Protein 4FRX (pdb70)

Foldseek 3Di:
DAQAVPKFKKKKWKWKWKWKDPCDTDIWTKIKIWMKIWTDFHDDQKTKYKIKIKIKIATCQQAAPADVVRHGDRMDMEMWMWIWIDGDFKIKIFTKDADDDQQFGWDDLGRATKIWGWMKMWGCPPPQKIKMKIKTFWMAFNHGHDTDFWAKAQQADDDPLHDGARIKIKIWIWGDPDPFKIKIWMWIDRAQAKIKIKIWMWGWDDDPQKIKIKIKMKMWMFGHRLLPDPVSVVSRNWAAFADDPQDGIGTDGKIKIKMKMWMDHLQKIKMKMKMFIETGGFDIHTDNDSSRDGARSDPQGDNPDRQRYHGKMKIKMKMKGQCVSVPQHQWMKIKMKMKIWQRQGPVGIWIKIKIKMKIKGAQCDDPRHRWMWIWMWMFIDICGMIMIMIMTMHMDIPD/DAFAVPKWKKKKKKWKKKWKDDDCDIDIWTKIKIWIKIWTDFHDDQKTKYKIKIKIKIATCLQAADADVVGHGDRMDIEMWMWIWIDGDFKIKIFTKDADPDQQFGWDDQGRATKIWGWIKMWGCPPPQKTKMKIKTFWMAFNHGHDTDFWAKAQQADDDPLHDGARIKIKIWIWGDPDPFKIKIWMWIDGAQAKIKIKIWMWGWADDDQKIKIKIKMKMWIFGHRLLPDPVSVVSRNWAAFADDPFDGIGTDGKIKIKMKMWMDHLQKIKMKMKMFIETGGFDIHIDNDSSRDGARSDPQGDNPDSQRYHGKIKIKMKIKGQCVSVPQHQWMKIKMKMKIWQRQGPVGIWIKIKIKIKIKGAQCDDPRHAWMWMWMWMFIDICTMTMIMIMTMHMDIDD

Sequence (799 aa):
AGFIEDSKASLTLRNFYINTDNRSKQEEWGQGFILNYQSGFTQGTVGFGVDALGLLGVRLGTVFPLESNGEPVHDFASLGLTAKAKVSNTEFRYGTLQPKLPVVTYNDGRLLPVTFEGGQVTSTDLKDFTLVAGQLEHSKGRNSTDNRSLSIAGANGSSASSRDSNKFYYAGGDYKVNKDLTLQYYYGNLDDFYKQHFLGLIHNWQIGPGVLKTDLRAFDSSSDGKNGSRSGRADGYVSSGYYGSGVTKGEVDNRRAFFSGLFTYTVSGHSIGAGYQILNGDSDFPFLNRGDGEGSTAYLITDVQIGKFQRAGERTWQVRYGYDFATVGVPGLTFNTIYLSGDKIKTARGDQSEWERDISLAYVIPDGTFKGLGFTWKNASFRSGDQDENRLIVSYTLPLLAGFIEDSKASLTLRNFYINTDNRNSKQEEWGQGFILNYQSGFTQGTVGFGVDALGLLGVRLGTVFPLESNGEPVHDFASLGLTAKAKVSNTEFRYGTLQPKLPVVTYNDGRLLPVTFEGGQVTSTDLKDFTLVAGQLEHSSKGRNSTDNRSLSIAGANGSSASSRDSNKFYYAGGDYKVNKDLTLQYYYGNLDDFYKQHFLGLIHNWQIGPGVLKTDLRAFDSSSDGKNGSRSGRADGYVSSGYYGSGVTKGEVDNRRAFFSGLFTYTVSGHSIGAGYQILNGDSDFPFLNRGDGEGSTAYLITDVQIGKFQRAGERTWQVRYGYDFATVGVPGLTFNTIYLSGDKIKTARGDQSEWERDISLAYVIPDGTFKGLGFTWKNASFRSGDQDENRLIVSYTLPLL

Structure (mmCIF, N/CA/C/O backbone):
data_4FRX
#
_entry.id   4FRX
#
_cell.length_a   138.386
_cell.length_b   90.121
_cell.length_c   103.598
_cell.angle_alpha   90.00
_cell.angle_beta   92.51
_cell.angle_gamma   90.00
#
_symmetry.space_group_name_H-M   'C 1 2 1'
#
loop_
_entity.id
_entity.type
_entity.pdbx_description
1 polymer 'Anaerobically-induced outer membrane porin OprE'
2 non-polymer (HYDROXYETHYLOXY)TRI(ETHYLOXY)OCTANE
3 water water
#
loop_
_atom_site.group_PDB
_atom_site.id
_atom_site.type_symbol
_atom_site.label_atom_id
_atom_site.label_alt_id
_atom_site.label_comp_id
_atom_site.label_asym_id
_atom_site.label_entity_id
_atom_site.label_seq_id
_atom_site.pdbx_PDB_ins_code
_atom_site.Cartn_x
_atom_site.Cartn_y
_atom_site.Cartn_z
_atom_site.occupancy
_atom_site.B_iso_or_equiv
_atom_site.auth_seq_id
_atom_site.auth_comp_id
_atom_site.auth_asym_id
_atom_site.auth_atom_id
_atom_site.pdbx_PDB_model_num
ATOM 1 N N . ALA A 1 7 ? 50.341 3.002 66.815 1.00 40.83 1 ALA A N 1
ATOM 2 C CA . ALA A 1 7 ? 48.952 2.547 66.800 1.00 42.94 1 ALA A CA 1
ATOM 3 C C . ALA A 1 7 ? 48.081 3.388 67.731 1.00 38.50 1 ALA A C 1
ATOM 4 O O . ALA A 1 7 ? 48.535 3.840 68.782 1.00 41.62 1 ALA A O 1
ATOM 6 N N . GLY A 1 8 ? 46.826 3.592 67.347 1.00 25.64 2 GLY A N 1
ATOM 7 C CA . GLY A 1 8 ? 45.928 4.395 68.151 1.00 18.89 2 GLY A CA 1
ATOM 8 C C . GLY A 1 8 ? 44.671 4.802 67.421 1.00 18.80 2 GLY A C 1
ATOM 9 O O . GLY A 1 8 ? 44.557 4.618 66.204 1.00 20.09 2 GLY A O 1
ATOM 10 N N . PHE A 1 9 ? 43.734 5.371 68.176 1.00 14.06 3 PHE A N 1
ATOM 11 C CA . PHE A 1 9 ? 42.438 5.783 67.659 1.00 17.31 3 PHE A CA 1
ATOM 12 C C . PHE A 1 9 ? 42.627 6.743 66.480 1.00 15.09 3 PHE A C 1
ATOM 13 O O . PHE A 1 9 ? 42.035 6.562 65.416 1.00 17.81 3 PHE A O 1
ATOM 21 N N . ILE A 1 10 ? 43.478 7.747 66.674 1.00 18.76 4 ILE A N 1
ATOM 22 C CA . ILE A 1 10 ? 43.719 8.773 65.656 1.00 17.98 4 ILE A CA 1
ATOM 23 C C . ILE A 1 10 ? 44.634 8.293 64.539 1.00 21.13 4 ILE A C 1
ATOM 24 O O . ILE A 1 10 ? 44.294 8.404 63.361 1.00 19.13 4 ILE A O 1
ATOM 29 N N . GLU A 1 11 ? 45.801 7.770 64.913 1.00 15.39 5 GLU A N 1
ATOM 30 C CA . GLU A 1 11 ? 46.831 7.415 63.937 1.00 20.46 5 GLU A CA 1
ATOM 31 C C . GLU A 1 11 ? 46.372 6.360 62.940 1.00 29.48 5 GLU A C 1
ATOM 32 O O . GLU A 1 11 ? 46.828 6.356 61.793 1.00 26.99 5 GLU A O 1
ATOM 35 N N . ASP A 1 12 ? 45.482 5.463 63.372 1.00 21.43 6 ASP A N 1
ATOM 36 C CA . ASP A 1 12 ? 45.013 4.384 62.510 1.00 16.29 6 ASP A CA 1
ATOM 37 C C . ASP A 1 12 ? 43.638 4.683 61.887 1.00 19.92 6 ASP A C 1
ATOM 38 O O . ASP A 1 12 ? 43.079 3.842 61.186 1.00 23.26 6 ASP A O 1
ATOM 43 N N . SER A 1 13 ? 43.096 5.870 62.155 1.00 15.85 7 SER A N 1
ATOM 44 C CA . SER A 1 13 ? 41.842 6.307 61.539 1.00 19.83 7 SER A CA 1
ATOM 45 C C . SER A 1 13 ? 41.937 6.380 60.021 1.00 15.56 7 SER A C 1
ATOM 46 O O . SER A 1 13 ? 42.927 6.861 59.469 1.00 17.38 7 SER A O 1
ATOM 49 N N . LYS A 1 14 ? 40.891 5.909 59.354 1.00 18.28 8 LYS A N 1
ATOM 50 C CA . LYS A 1 14 ? 40.797 5.994 57.910 1.00 15.42 8 LYS A CA 1
ATOM 51 C C . LYS A 1 14 ? 39.391 6.453 57.510 1.00 18.75 8 LYS A C 1
ATOM 52 O O . LYS A 1 14 ? 38.445 6.287 58.261 1.00 17.99 8 LYS A O 1
ATOM 55 N N . ALA A 1 15 ? 39.258 7.054 56.332 1.00 20.31 9 ALA A N 1
ATOM 56 C CA . ALA A 1 15 ? 37.927 7.381 55.821 1.00 22.81 9 ALA A CA 1
ATOM 57 C C . ALA A 1 15 ? 37.654 6.614 54.530 1.00 38.40 9 ALA A C 1
ATOM 58 O O . ALA A 1 15 ? 38.057 5.454 54.432 1.00 58.80 9 ALA A O 1
ATOM 60 N N . SER A 1 16 ? 36.937 7.247 53.595 1.00 22.50 10 SER A N 1
ATOM 61 C CA . SER A 1 16 ? 36.763 6.835 52.186 1.00 21.00 10 SER A CA 1
ATOM 62 C C . SER A 1 16 ? 35.491 7.388 51.599 1.00 14.65 10 SER A C 1
ATOM 63 O O . SER A 1 16 ? 34.459 7.353 52.251 1.00 15.63 10 SER A O 1
ATOM 66 N N . LEU A 1 17 ? 35.575 7.872 50.359 1.00 16.88 11 LEU A N 1
ATOM 67 C CA . LEU A 1 17 ? 34.392 8.287 49.619 1.00 11.78 11 LEU A CA 1
ATOM 68 C C . LEU A 1 17 ? 34.292 7.523 48.297 1.00 11.82 11 LEU A C 1
ATOM 69 O O . LEU A 1 17 ? 35.201 7.561 47.458 1.00 9.16 11 LEU A O 1
ATOM 74 N N . THR A 1 18 ? 33.177 6.826 48.108 1.00 12.26 12 THR A N 1
ATOM 75 C CA . THR A 1 18 ? 32.888 6.216 46.823 1.00 12.66 12 THR A CA 1
ATOM 76 C C . THR A 1 18 ? 31.763 6.990 46.135 1.00 14.99 12 THR A C 1
ATOM 77 O O . THR A 1 18 ? 30.780 7.374 46.760 1.00 10.70 12 THR A O 1
ATOM 81 N N . LEU A 1 19 ? 31.953 7.269 44.852 1.00 11.44 13 LEU A N 1
ATOM 82 C CA . LEU A 1 19 ? 30.990 8.016 44.074 1.00 12.64 13 LEU A CA 1
ATOM 83 C C . LEU A 1 19 ? 30.450 6.996 43.113 1.00 12.86 13 LEU A C 1
ATOM 84 O O . LEU A 1 19 ? 31.227 6.316 42.442 1.00 17.28 13 LEU A O 1
ATOM 89 N N . ARG A 1 20 ? 29.133 6.852 43.080 1.00 10.19 14 ARG A N 1
ATOM 90 C CA . ARG A 1 20 ? 28.511 5.855 42.214 1.00 13.37 14 ARG A CA 1
ATOM 91 C C . ARG A 1 20 ? 27.418 6.473 41.363 1.00 17.35 14 ARG A C 1
ATOM 92 O O . ARG A 1 20 ? 26.390 6.912 41.872 1.00 15.14 14 ARG A O 1
ATOM 100 N N . ASN A 1 21 ? 27.624 6.490 40.057 1.00 14.36 15 ASN A N 1
ATOM 101 C CA . ASN A 1 21 ? 26.563 6.943 39.187 1.00 9.85 15 ASN A CA 1
ATOM 102 C C . ASN A 1 21 ? 25.872 5.707 38.627 1.00 16.84 15 ASN A C 1
ATOM 103 O O . ASN A 1 21 ? 26.501 4.909 37.935 1.00 15.44 15 ASN A O 1
ATOM 108 N N . PHE A 1 22 ? 24.589 5.547 38.952 1.00 8.82 16 PHE A N 1
ATOM 109 C CA . PHE A 1 22 ? 23.860 4.304 38.692 1.00 8.33 16 PHE A CA 1
ATOM 110 C C . PHE A 1 22 ? 22.614 4.504 37.845 1.00 11.95 16 PHE A C 1
ATOM 111 O O . PHE A 1 22 ? 21.677 5.202 38.234 1.00 11.57 16 PHE A O 1
ATOM 119 N N . TYR A 1 23 ? 22.611 3.866 36.683 1.00 11.23 17 TYR A N 1
ATOM 120 C CA . TYR A 1 23 ? 21.485 3.935 35.785 1.00 13.61 17 TYR A CA 1
ATOM 121 C C . TYR A 1 23 ? 20.894 2.532 35.615 1.00 8.19 17 TYR A C 1
ATOM 122 O O . TYR A 1 23 ? 21.629 1.573 35.416 1.00 11.87 17 TYR A O 1
ATOM 131 N N . ILE A 1 24 ? 19.577 2.408 35.704 1.00 9.81 18 ILE A N 1
ATOM 132 C CA . ILE A 1 24 ? 18.945 1.129 35.414 1.00 10.80 18 ILE A CA 1
ATOM 133 C C . ILE A 1 24 ? 17.699 1.271 34.539 1.00 16.12 18 ILE A C 1
ATOM 134 O O . ILE A 1 24 ? 16.879 2.180 34.736 1.00 14.97 18 ILE A O 1
ATOM 139 N N . ASN A 1 25 ? 17.579 0.396 33.542 1.00 10.21 19 ASN A N 1
ATOM 140 C CA . ASN A 1 25 ? 16.335 0.320 32.790 1.00 14.36 19 ASN A CA 1
ATOM 141 C C . ASN A 1 25 ? 15.837 -1.112 32.699 1.00 1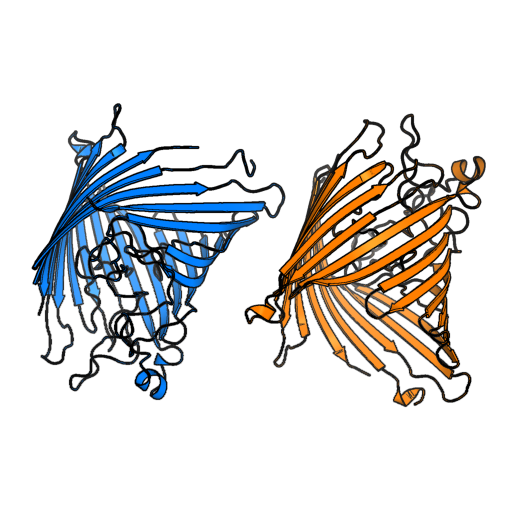4.28 19 ASN A C 1
ATOM 142 O O . ASN A 1 25 ? 16.619 -2.044 32.546 1.00 15.07 19 ASN A O 1
ATOM 147 N N . THR A 1 26 ? 14.533 -1.275 32.841 1.00 11.97 20 THR A N 1
ATOM 148 C CA . THR A 1 26 ? 13.941 -2.598 32.814 1.00 14.55 20 THR A CA 1
ATOM 149 C C . THR A 1 26 ? 12.791 -2.614 31.819 1.00 20.45 20 THR A C 1
ATOM 150 O O . THR A 1 26 ? 12.058 -1.636 31.670 1.00 22.83 20 THR A O 1
ATOM 154 N N . ASP A 1 27 ? 12.656 -3.733 31.129 1.00 18.28 21 ASP A N 1
ATOM 155 C CA . ASP A 1 27 ? 11.562 -3.944 30.201 1.00 24.77 21 ASP A CA 1
ATOM 156 C C . ASP A 1 27 ? 10.848 -5.219 30.651 1.00 24.85 21 ASP A C 1
ATOM 157 O O . ASP A 1 27 ? 11.466 -6.283 30.714 1.00 19.91 21 ASP A O 1
ATOM 162 N N . ASN A 1 28 ? 9.570 -5.097 31.007 1.00 23.52 22 ASN A N 1
ATOM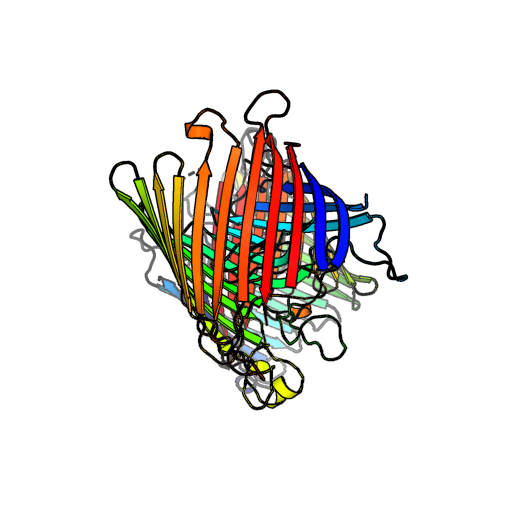 163 C CA . ASN A 1 28 ? 8.749 -6.241 31.389 1.00 36.71 22 ASN A CA 1
ATOM 164 C C . ASN A 1 28 ? 7.701 -6.573 30.338 1.00 43.58 22 ASN A C 1
ATOM 165 O O . ASN A 1 28 ? 7.245 -5.692 29.608 1.00 43.80 22 ASN A O 1
ATOM 170 N N . ARG A 1 29 ? 7.317 -7.846 30.276 1.00 45.97 23 ARG A N 1
ATOM 171 C CA . ARG A 1 29 ? 6.223 -8.295 29.415 1.00 41.95 23 ARG A CA 1
ATOM 172 C C . ARG A 1 29 ? 5.375 -9.361 30.111 1.00 43.72 23 ARG A C 1
ATOM 173 O O . ARG A 1 29 ? 5.906 -10.322 30.673 1.00 40.10 23 ARG A O 1
ATOM 176 N N . SER A 1 36 ? 5.588 -3.057 30.896 1.00 51.81 30 SER A N 1
ATOM 177 C CA . SER A 1 36 ? 6.264 -1.965 31.589 1.00 53.07 30 SER A CA 1
ATOM 178 C C . SER A 1 36 ? 7.670 -1.693 31.058 1.00 52.39 30 SER A C 1
ATOM 179 O O . SER A 1 36 ? 8.483 -2.604 30.893 1.00 50.14 30 SER A O 1
ATOM 182 N N . LYS A 1 37 ? 7.939 -0.424 30.782 1.00 50.79 31 LYS A N 1
ATOM 183 C CA . LYS A 1 37 ? 9.298 0.052 30.597 1.00 48.21 31 LYS A CA 1
ATOM 184 C C . LYS A 1 37 ? 9.559 1.018 31.747 1.00 44.46 31 LYS A C 1
ATOM 185 O O . LYS A 1 37 ? 8.763 1.928 31.991 1.00 42.67 31 LYS A O 1
ATOM 187 N N . GLN A 1 38 ? 10.651 0.800 32.475 1.00 36.54 32 GLN A N 1
ATOM 188 C CA . GLN A 1 38 ? 10.961 1.627 33.636 1.00 35.29 32 GLN A CA 1
ATOM 189 C C . GLN A 1 38 ? 12.436 2.030 33.654 1.00 31.72 32 GLN A C 1
ATOM 190 O O . GLN A 1 38 ? 13.304 1.280 33.205 1.00 22.61 32 GLN A O 1
ATOM 193 N N . GLU A 1 39 ? 12.716 3.225 34.160 1.00 27.55 33 GLU A N 1
ATOM 194 C CA . GLU A 1 39 ? 14.054 3.777 34.074 1.00 24.33 33 GLU A CA 1
ATOM 195 C C . GLU A 1 39 ? 14.333 4.584 35.334 1.00 21.80 33 GLU A C 1
ATOM 196 O O . GLU A 1 39 ? 13.491 5.380 35.744 1.00 17.77 33 GLU A O 1
ATOM 202 N N . GLU A 1 40 ? 15.494 4.367 35.956 1.00 15.46 34 GLU A N 1
ATOM 203 C CA . GLU A 1 40 ? 15.899 5.142 37.138 1.00 17.47 34 GLU A CA 1
ATOM 204 C C . GLU A 1 40 ? 17.378 5.521 37.044 1.00 20.38 34 GLU A C 1
ATOM 205 O O . GLU A 1 40 ? 18.190 4.759 36.517 1.00 15.66 34 GLU A O 1
ATOM 211 N N . TRP A 1 41 ? 17.723 6.702 37.543 1.00 14.80 35 TRP A N 1
ATOM 212 C CA . TRP A 1 41 ? 19.091 7.212 37.437 1.00 14.72 35 TRP A CA 1
ATOM 213 C C . TRP A 1 41 ? 19.434 8.028 38.681 1.00 16.88 35 TRP A C 1
ATOM 214 O O . TRP A 1 41 ? 18.702 8.943 39.061 1.00 14.43 35 TRP A O 1
ATOM 225 N N . GLY A 1 42 ? 20.544 7.694 39.325 1.00 10.02 36 GLY A N 1
ATOM 226 C CA . GLY A 1 42 ? 20.937 8.401 40.522 1.00 10.70 36 GLY A CA 1
ATOM 227 C C . GLY A 1 42 ? 22.433 8.606 40.668 1.00 14.13 36 GLY A C 1
ATOM 228 O O . GLY A 1 42 ? 23.257 7.894 40.069 1.00 13.00 36 GLY A O 1
ATOM 229 N N . GLN A 1 43 ? 22.784 9.595 41.475 1.00 10.99 37 GLN A N 1
ATOM 230 C CA . GLN A 1 43 ? 24.163 9.789 41.883 1.00 11.45 37 GLN A CA 1
ATOM 231 C C . GLN A 1 43 ? 24.255 9.428 43.354 1.00 13.45 37 GLN A C 1
ATOM 232 O O . GLN A 1 43 ? 23.489 9.938 44.168 1.00 7.99 37 GLN A O 1
ATOM 238 N N . GLY A 1 44 ? 25.189 8.544 43.696 1.00 14.53 38 GLY A N 1
ATOM 239 C CA . GLY A 1 44 ? 25.306 8.079 45.067 1.00 13.31 38 GLY A CA 1
ATOM 240 C C . GLY A 1 44 ? 26.631 8.489 45.687 1.00 14.49 38 GLY A C 1
ATOM 241 O O . GLY A 1 44 ? 27.633 8.628 44.987 1.00 14.51 38 GLY A O 1
ATOM 242 N N . PHE A 1 45 ? 26.625 8.689 47.003 1.00 12.67 39 PHE A N 1
ATOM 243 C CA . PHE A 1 45 ? 27.818 9.069 47.730 1.00 10.68 39 PHE A CA 1
ATOM 244 C C . PHE A 1 45 ? 27.878 8.141 48.930 1.00 14.80 39 PHE A C 1
ATOM 245 O O . PHE A 1 45 ? 26.922 8.043 49.711 1.00 10.78 39 PHE A O 1
ATOM 253 N N . ILE A 1 46 ? 28.994 7.440 49.056 1.00 11.13 40 ILE A N 1
ATOM 254 C CA . ILE A 1 46 ? 29.162 6.463 50.122 1.00 10.57 40 ILE A CA 1
ATOM 255 C C . ILE A 1 46 ? 30.427 6.836 50.857 1.00 12.05 40 ILE A C 1
ATOM 256 O O . ILE A 1 46 ? 31.527 6.676 50.334 1.00 16.89 40 ILE A O 1
ATOM 261 N N . LEU A 1 47 ? 30.260 7.359 52.065 1.00 8.33 41 LEU A N 1
ATOM 262 C CA . LEU A 1 47 ? 31.381 7.840 52.851 1.00 12.52 41 LEU A CA 1
ATOM 263 C C . LEU A 1 47 ? 31.603 6.941 54.069 1.00 16.35 41 LEU A C 1
ATOM 264 O O . LEU A 1 47 ? 30.752 6.860 54.952 1.00 13.84 41 LEU A O 1
ATOM 269 N N . ASN A 1 48 ? 32.740 6.244 54.097 1.00 15.06 42 ASN A N 1
ATOM 270 C CA . ASN A 1 48 ? 33.051 5.353 55.215 1.00 20.04 42 ASN A CA 1
ATOM 271 C C . ASN A 1 48 ? 34.097 6.027 56.080 1.00 25.72 42 ASN A C 1
ATOM 272 O O . ASN A 1 48 ? 35.015 6.635 55.552 1.00 23.41 42 ASN A O 1
ATOM 277 N N . TYR A 1 49 ? 33.954 5.934 57.398 1.00 15.30 43 TYR A N 1
ATOM 278 C CA . TYR A 1 49 ? 34.998 6.373 58.308 1.00 18.01 43 TYR A CA 1
ATOM 279 C C . TYR A 1 49 ? 35.255 5.209 59.246 1.00 14.95 43 TYR A C 1
ATOM 280 O O . TYR A 1 49 ? 34.319 4.551 59.680 1.00 9.28 43 TYR A O 1
ATOM 289 N N . GLN A 1 50 ? 36.529 4.929 59.507 1.00 12.52 44 GLN A N 1
ATOM 290 C CA . GLN A 1 50 ? 36.924 3.835 60.390 1.00 13.69 44 GLN A CA 1
ATOM 291 C C . GLN A 1 50 ? 37.986 4.343 61.343 1.00 13.18 44 GLN A C 1
ATOM 292 O O . GLN A 1 50 ? 39.104 4.632 60.916 1.00 15.25 44 GLN A O 1
ATOM 298 N N . SER A 1 51 ? 37.668 4.448 62.628 1.00 10.18 45 SER A N 1
ATOM 299 C CA . SER A 1 51 ? 38.681 4.900 63.577 1.00 14.94 45 SER A CA 1
ATOM 300 C C . SER A 1 51 ? 39.678 3.787 63.832 1.00 14.91 45 SER A C 1
ATOM 301 O O . SER A 1 51 ? 39.469 2.646 63.415 1.00 13.89 45 SER A O 1
ATOM 304 N N . GLY A 1 52 ? 40.765 4.132 64.523 1.00 16.92 46 GLY A N 1
ATOM 305 C CA . GLY A 1 52 ? 41.669 3.141 65.075 1.00 18.01 46 GLY A CA 1
ATOM 306 C C . GLY A 1 52 ? 41.119 2.733 66.433 1.00 17.45 46 GLY A C 1
ATOM 307 O O . GLY A 1 52 ? 39.982 3.079 66.774 1.00 14.58 46 GLY A O 1
ATOM 308 N N . PHE A 1 53 ? 41.916 1.999 67.204 1.00 14.85 47 PHE A N 1
ATOM 309 C CA . PHE A 1 53 ? 41.504 1.540 68.525 1.00 15.46 47 PHE A CA 1
ATOM 310 C C . PHE A 1 53 ? 42.302 2.237 69.620 1.00 12.69 47 PHE A C 1
ATOM 311 O O . PHE A 1 53 ? 43.514 2.422 69.485 1.00 12.81 47 PHE A O 1
ATOM 319 N N . THR A 1 54 ? 41.609 2.621 70.688 1.00 12.90 48 THR A N 1
ATOM 320 C CA . THR A 1 54 ? 42.257 3.166 71.877 1.00 16.03 48 THR A CA 1
ATOM 321 C C . THR A 1 54 ? 43.255 2.158 72.441 1.00 18.30 48 THR A C 1
ATOM 322 O O . THR A 1 54 ? 43.158 0.958 72.183 1.00 13.97 48 THR A O 1
ATOM 326 N N . GLN A 1 55 ? 44.211 2.653 73.221 1.00 19.67 49 GLN A N 1
ATOM 327 C CA . GLN A 1 55 ? 45.270 1.801 73.738 1.00 22.91 49 GLN A CA 1
ATOM 328 C C . GLN A 1 55 ? 44.781 0.927 74.887 1.00 15.25 49 GLN A C 1
ATOM 329 O O . GLN A 1 55 ? 43.800 1.252 75.564 1.00 17.66 49 GLN A O 1
ATOM 332 N N . GLY A 1 56 ? 45.465 -0.189 75.093 1.00 14.24 50 GLY A N 1
ATOM 333 C CA . GLY A 1 56 ? 45.099 -1.122 76.142 1.00 12.56 50 GLY A CA 1
ATOM 334 C C . GLY A 1 56 ? 44.791 -2.475 75.533 1.00 21.85 50 GLY A C 1
ATOM 335 O O . GLY A 1 56 ? 44.565 -2.584 74.322 1.00 20.18 50 GLY A O 1
ATOM 336 N N . THR A 1 57 ? 44.781 -3.509 76.368 1.00 15.23 51 THR A N 1
ATOM 337 C CA . THR A 1 57 ? 44.446 -4.854 75.905 1.00 17.67 51 THR A CA 1
ATOM 338 C C . THR A 1 57 ? 43.107 -4.850 75.176 1.00 19.56 51 THR A C 1
ATOM 339 O O . THR A 1 57 ? 42.960 -5.457 74.117 1.00 23.85 51 THR A O 1
ATOM 343 N N . VAL A 1 58 ? 42.134 -4.153 75.744 1.00 11.69 52 VAL A N 1
ATOM 344 C CA . VAL A 1 58 ? 40.840 -4.002 75.081 1.00 13.91 52 VAL A CA 1
ATOM 345 C C . VAL A 1 58 ? 40.764 -2.601 74.502 1.00 17.08 52 VAL A C 1
ATOM 346 O O . VAL A 1 58 ? 40.682 -1.629 75.247 1.00 16.61 52 VAL A O 1
ATOM 350 N N . GLY A 1 59 ? 40.827 -2.500 73.175 1.00 10.76 53 GLY A N 1
ATOM 351 C CA . GLY A 1 59 ? 40.733 -1.212 72.508 1.00 10.43 53 GLY A CA 1
ATOM 352 C C . GLY A 1 59 ? 39.309 -0.907 72.069 1.00 10.24 53 GLY A C 1
ATOM 353 O O . GLY A 1 59 ? 38.520 -1.810 71.819 1.00 11.51 53 GLY A O 1
ATOM 354 N N . PHE A 1 60 ? 38.967 0.373 72.008 1.00 11.43 54 PHE A N 1
ATOM 355 C CA . PHE A 1 60 ? 37.643 0.777 71.564 1.00 11.61 54 PHE A CA 1
ATOM 356 C C . PHE A 1 60 ? 37.739 1.676 70.354 1.00 14.03 54 PHE A C 1
ATOM 357 O O . PHE A 1 60 ? 38.698 2.436 70.216 1.00 14.36 54 PHE A O 1
ATOM 365 N N . GLY A 1 61 ? 36.731 1.599 69.490 1.00 12.64 55 GLY A N 1
ATOM 366 C CA . GLY A 1 61 ? 36.697 2.433 68.308 1.00 10.22 55 GLY A CA 1
ATOM 367 C C . GLY A 1 61 ? 35.269 2.693 67.866 1.00 11.09 55 GLY A C 1
ATOM 368 O O . GLY A 1 61 ? 34.312 2.267 68.524 1.00 10.24 55 GLY A O 1
ATOM 369 N N . VAL A 1 62 ? 35.128 3.403 66.751 1.00 7.74 56 VAL A N 1
ATOM 370 C CA . VAL A 1 62 ? 33.807 3.677 66.180 1.00 8.97 56 VAL A CA 1
ATOM 371 C C . VAL A 1 62 ? 33.946 3.815 64.659 1.00 15.81 56 VAL A C 1
ATOM 372 O O . VAL A 1 62 ? 34.896 4.439 64.165 1.00 18.17 56 VAL A O 1
ATOM 376 N N . ASP A 1 63 ? 33.035 3.185 63.920 1.00 11.91 57 ASP A N 1
ATOM 377 C CA . ASP A 1 63 ? 32.969 3.367 62.472 1.00 9.89 57 ASP A CA 1
ATOM 378 C C . ASP A 1 63 ? 31.672 4.091 62.109 1.00 10.53 57 ASP A C 1
ATOM 379 O O . ASP A 1 63 ? 30.694 4.034 62.855 1.00 11.62 57 ASP A O 1
ATOM 384 N N . ALA A 1 64 ? 31.671 4.767 60.961 1.00 11.63 58 ALA A N 1
ATOM 385 C CA . ALA A 1 64 ? 30.482 5.472 60.489 1.00 12.98 58 ALA A CA 1
ATOM 386 C C . ALA A 1 64 ? 30.335 5.235 58.993 1.00 15.03 58 ALA A C 1
ATOM 387 O O . ALA A 1 64 ? 31.318 5.232 58.250 1.00 12.83 58 ALA A O 1
ATOM 389 N N . LEU A 1 65 ? 29.103 5.003 58.564 1.00 14.17 59 LEU A N 1
ATOM 390 C CA . LEU A 1 65 ? 28.809 4.814 57.154 1.00 12.73 59 LEU A CA 1
ATOM 391 C C . LEU A 1 65 ? 27.723 5.806 56.745 1.00 9.99 59 LEU A C 1
ATOM 392 O O . LEU A 1 65 ? 26.577 5.690 57.171 1.00 11.44 59 LEU A O 1
ATOM 397 N N . GLY A 1 66 ? 28.102 6.802 55.947 1.00 9.39 60 GLY A N 1
ATOM 398 C CA . GLY A 1 66 ? 27.168 7.812 55.469 1.00 13.51 60 GLY A CA 1
ATOM 399 C C . GLY A 1 66 ? 26.775 7.505 54.040 1.00 12.15 60 GLY A C 1
ATOM 400 O O . GLY A 1 66 ? 27.638 7.270 53.205 1.00 11.84 60 GLY A O 1
ATOM 401 N N . LEU A 1 67 ? 25.474 7.490 53.765 1.00 8.34 61 LEU A N 1
ATOM 402 C CA . LEU A 1 67 ? 24.972 7.140 52.447 1.00 5.61 61 LEU A CA 1
ATOM 403 C C . LEU A 1 67 ? 24.045 8.240 51.928 1.00 11.12 61 LEU A C 1
ATOM 404 O O . LEU A 1 67 ? 23.151 8.665 52.647 1.00 12.14 61 LEU A O 1
ATOM 409 N N . LEU A 1 68 ? 24.251 8.699 50.696 1.00 9.43 62 LEU A N 1
ATOM 410 C CA . LEU A 1 68 ? 23.387 9.727 50.112 1.00 7.96 62 LEU A CA 1
ATOM 411 C C . LEU A 1 68 ? 23.103 9.392 48.662 1.00 9.42 62 LEU A C 1
ATOM 412 O O . LEU A 1 68 ? 24.017 9.072 47.909 1.00 9.99 62 LEU A O 1
ATOM 417 N N . GLY A 1 69 ? 21.833 9.444 48.275 1.00 10.88 63 GLY A N 1
ATOM 418 C CA . GLY A 1 69 ? 21.448 9.187 46.899 1.00 12.50 63 GLY A CA 1
ATOM 419 C C . GLY A 1 69 ? 20.619 10.348 46.385 1.00 11.56 63 GLY A C 1
ATOM 420 O O . GLY A 1 69 ? 19.706 10.794 47.062 1.00 12.92 63 GLY A O 1
ATOM 421 N N . VAL A 1 70 ? 20.949 10.841 45.196 1.00 12.36 64 VAL A N 1
ATOM 422 C CA . VAL A 1 70 ? 20.251 11.979 44.617 1.00 11.60 64 VAL A CA 1
ATOM 423 C C . VAL A 1 70 ? 19.690 11.572 43.261 1.00 11.89 64 VAL A C 1
ATOM 424 O O . VAL A 1 70 ? 20.431 11.053 42.423 1.00 15.12 64 VAL A O 1
ATOM 428 N N . ARG A 1 71 ? 18.391 11.785 43.045 1.00 13.11 65 ARG A N 1
ATOM 429 C CA . ARG A 1 71 ? 17.746 11.360 41.796 1.00 15.57 65 ARG A CA 1
ATOM 430 C C . ARG A 1 71 ? 18.100 12.282 40.626 1.00 22.31 65 ARG A C 1
ATOM 431 O O . ARG A 1 71 ? 18.082 13.499 40.766 1.00 17.30 65 ARG A O 1
ATOM 439 N N . LEU A 1 72 ? 18.426 11.701 39.476 1.00 18.84 66 LEU A N 1
ATOM 440 C CA . LEU A 1 72 ? 18.845 12.497 38.323 1.00 19.76 66 LEU A CA 1
ATOM 441 C C . LEU A 1 72 ? 17.780 12.541 37.218 1.00 25.35 66 LEU A C 1
ATOM 442 O O . LEU A 1 72 ? 16.953 11.633 37.106 1.00 30.49 66 LEU A O 1
ATOM 447 N N . GLY A 1 88 ? 11.461 1.766 40.773 1.00 44.67 82 GLY A N 1
ATOM 448 C CA . GLY A 1 88 ? 11.009 1.680 42.150 1.00 37.24 82 GLY A CA 1
ATOM 449 C C . GLY A 1 88 ? 11.914 0.839 43.029 1.00 37.21 82 GLY A C 1
ATOM 450 O O . GLY A 1 88 ? 11.528 0.451 44.129 1.00 45.03 82 GLY A O 1
ATOM 451 N N . THR A 1 89 ? 13.118 0.547 42.549 1.00 26.03 83 THR A N 1
ATOM 452 C CA . THR A 1 89 ? 14.066 -0.242 43.329 1.00 17.36 83 THR A CA 1
ATOM 453 C C . THR A 1 89 ? 15.293 0.573 43.712 1.00 16.15 83 THR A C 1
ATOM 454 O O . THR A 1 89 ? 16.129 0.117 44.484 1.00 19.16 83 THR A O 1
ATOM 458 N N . VAL A 1 90 ? 15.403 1.784 43.172 1.00 16.20 84 VAL A N 1
ATOM 459 C CA . VAL A 1 90 ? 16.542 2.634 43.481 1.00 13.31 84 VAL A CA 1
ATOM 460 C C . VAL A 1 90 ? 16.235 3.656 44.584 1.00 13.17 84 VAL A C 1
ATOM 461 O O . VAL A 1 90 ? 17.006 3.786 45.526 1.00 13.79 84 VAL A O 1
ATOM 465 N N . PHE A 1 91 ? 15.114 4.371 44.452 1.00 14.04 85 PHE A N 1
ATOM 466 C CA . PHE A 1 91 ? 14.721 5.459 45.369 1.00 17.46 85 PHE A CA 1
ATOM 467 C C . PHE A 1 91 ? 13.444 5.168 46.155 1.00 20.23 85 PHE A C 1
ATOM 468 O O . PHE A 1 91 ? 12.510 4.581 45.620 1.00 19.18 85 PHE A O 1
ATOM 476 N N . PRO A 1 92 ? 13.389 5.603 47.424 1.00 19.76 86 PRO A N 1
ATOM 477 C CA . PRO A 1 92 ? 12.126 5.528 48.167 1.00 20.46 86 PRO A CA 1
ATOM 478 C C . PRO A 1 92 ? 11.085 6.490 47.583 1.00 20.26 86 PRO A C 1
ATOM 479 O O . PRO A 1 92 ? 11.449 7.363 46.794 1.00 16.82 86 PRO A O 1
ATOM 483 N N . LEU A 1 93 ? 9.819 6.321 47.962 1.00 18.79 87 LEU A N 1
ATOM 484 C CA . LEU A 1 93 ? 8.727 7.136 47.437 1.00 25.51 87 LEU A CA 1
ATOM 485 C C . LEU A 1 93 ? 8.265 8.187 48.441 1.00 31.07 87 LEU A C 1
ATOM 486 O O . LEU A 1 93 ? 8.381 7.996 49.656 1.00 25.62 87 LEU A O 1
ATOM 491 N N . GLU A 1 94 ? 7.730 9.292 47.929 1.00 31.23 88 GLU A N 1
ATOM 492 C CA . GLU A 1 94 ? 7.084 10.285 48.779 1.00 38.87 88 GLU A CA 1
ATOM 493 C C . GLU A 1 94 ? 5.714 9.747 49.173 1.00 42.49 88 GLU A C 1
ATOM 494 O O . GLU A 1 94 ? 5.235 8.772 48.584 1.00 33.08 88 GLU A O 1
ATOM 500 N N . SER A 1 95 ? 5.078 10.389 50.153 1.00 48.55 89 SER A N 1
ATOM 501 C CA . SER A 1 95 ? 3.694 10.071 50.509 1.00 54.65 89 SER A CA 1
ATOM 502 C C . SER A 1 95 ? 2.812 10.126 49.259 1.00 54.23 89 SER A C 1
ATOM 503 O O . SER A 1 95 ? 1.846 9.373 49.134 1.00 55.64 89 SER A O 1
ATOM 505 N N . ASN A 1 96 ? 3.167 11.033 48.350 1.00 55.10 90 ASN A N 1
ATOM 506 C CA . ASN A 1 96 ? 2.661 11.054 46.980 1.00 60.17 90 ASN A CA 1
ATOM 507 C C . ASN A 1 96 ? 2.550 9.665 46.380 1.00 62.34 90 ASN A C 1
ATOM 508 O O . ASN A 1 96 ? 1.459 9.138 46.175 1.00 66.65 90 ASN A O 1
ATOM 513 N N . GLY A 1 97 ? 3.715 9.085 46.112 1.00 58.01 91 GLY A N 1
ATOM 514 C CA . GLY A 1 97 ? 3.847 7.873 45.329 1.00 46.08 91 GLY A CA 1
ATOM 515 C C . GLY A 1 97 ? 4.968 8.100 44.331 1.00 39.76 91 GLY A C 1
ATOM 516 O O . GLY A 1 97 ? 5.374 7.195 43.602 1.00 40.95 91 GLY A O 1
ATOM 517 N N . GLU A 1 98 ? 5.465 9.335 44.303 1.00 33.56 92 GLU A N 1
ATOM 518 C CA . GLU A 1 98 ? 6.562 9.715 43.425 1.00 35.98 92 GLU A CA 1
ATOM 519 C C . GLU A 1 98 ? 7.902 9.494 44.131 1.00 32.01 92 GLU A C 1
ATOM 520 O O . GLU A 1 98 ? 7.971 9.542 45.363 1.00 27.21 92 GLU A O 1
ATOM 522 N N . PRO A 1 99 ? 8.951 9.261 43.350 1.00 30.87 93 PRO A N 1
ATOM 523 C CA . PRO A 1 99 ? 10.292 9.048 43.903 1.00 27.61 93 PRO A CA 1
ATOM 524 C C . PRO A 1 99 ? 10.837 10.320 44.541 1.00 27.13 93 PRO A C 1
ATOM 525 O O . PRO A 1 99 ? 10.735 11.395 43.951 1.00 24.00 93 PRO A O 1
ATOM 529 N N . VAL A 1 100 ? 11.406 10.195 45.735 1.00 30.00 94 VAL A N 1
ATOM 530 C CA . VAL A 1 100 ? 11.976 11.342 46.429 1.00 30.00 94 VAL A CA 1
ATOM 531 C C . VAL A 1 100 ? 13.097 11.968 45.607 1.00 30.00 94 VAL A C 1
ATOM 532 O O . VAL A 1 100 ? 13.606 11.359 44.668 1.00 30.00 94 VAL A O 1
ATOM 536 N N . HIS A 1 101 ? 13.477 13.188 45.970 1.00 14.34 95 HIS A N 1
ATOM 537 C CA . HIS A 1 101 ? 14.547 13.893 45.291 1.00 21.24 95 HIS A CA 1
ATOM 538 C C . HIS A 1 101 ? 15.886 13.389 45.749 1.00 13.83 95 HIS A C 1
ATOM 539 O O . HIS A 1 101 ? 16.857 13.338 44.966 1.00 12.13 95 HIS A O 1
ATOM 546 N N . ASP A 1 102 ? 15.958 13.006 47.018 1.00 15.65 96 ASP A N 1
ATOM 547 C CA . ASP A 1 102 ? 17.188 12.511 47.611 1.00 14.56 96 ASP A CA 1
ATOM 548 C C . ASP A 1 102 ? 16.850 11.722 48.852 1.00 17.90 96 ASP A C 1
ATOM 549 O O . ASP A 1 102 ? 15.775 11.894 49.432 1.00 14.87 96 ASP A O 1
ATOM 554 N N . PHE A 1 103 ? 17.770 10.850 49.246 1.00 11.37 97 PHE A N 1
ATOM 555 C CA . PHE A 1 103 ? 17.649 10.130 50.505 1.00 12.77 97 PHE A CA 1
ATOM 556 C C . PHE A 1 103 ? 19.018 9.844 51.107 1.00 13.25 97 PHE A C 1
ATOM 557 O O . PHE A 1 103 ? 20.011 9.710 50.385 1.00 14.41 97 PHE A O 1
ATOM 565 N N . ALA A 1 104 ? 19.075 9.801 52.435 1.00 12.63 98 ALA A N 1
ATOM 566 C CA . ALA A 1 104 ? 20.352 9.649 53.124 1.00 11.01 98 ALA A CA 1
ATOM 567 C C . ALA A 1 104 ? 20.198 8.909 54.434 1.00 15.92 98 ALA A C 1
ATOM 568 O O . ALA A 1 104 ? 19.140 8.936 55.064 1.00 14.83 98 ALA A O 1
ATOM 570 N N . SER A 1 105 ? 21.276 8.270 54.862 1.00 14.38 99 SER A N 1
ATOM 571 C CA . SER A 1 105 ? 21.271 7.617 56.157 1.00 14.81 99 SER A CA 1
ATOM 572 C C . SER A 1 105 ? 22.676 7.636 56.725 1.00 9.88 99 SER A C 1
ATOM 573 O O . SER A 1 105 ? 23.655 7.825 55.999 1.00 9.13 99 SER A O 1
ATOM 576 N N . LEU A 1 106 ? 22.754 7.488 58.036 1.00 10.87 100 LEU A N 1
ATOM 577 C CA . LEU A 1 106 ? 24.026 7.417 58.736 1.00 11.62 100 LEU A CA 1
ATOM 578 C C . LEU A 1 106 ? 23.998 6.184 59.623 1.00 15.49 100 LEU A C 1
ATOM 579 O O . LEU A 1 106 ? 23.101 6.037 60.445 1.00 14.81 100 LEU A O 1
ATOM 584 N N . GLY A 1 107 ? 24.970 5.296 59.445 1.00 11.02 101 GLY A N 1
ATOM 585 C CA . GLY A 1 107 ? 25.022 4.076 60.220 1.00 11.34 101 GLY A CA 1
ATOM 586 C C . GLY A 1 107 ? 26.294 4.023 61.048 1.00 13.04 101 GLY A C 1
ATOM 587 O O . GLY A 1 107 ? 27.385 3.947 60.497 1.00 15.94 101 GLY A O 1
ATOM 588 N N . LEU A 1 108 ? 26.146 4.057 62.371 1.00 10.17 102 LEU A N 1
ATOM 589 C CA . LEU A 1 108 ? 27.290 4.061 63.278 1.00 10.11 102 LEU A CA 1
ATOM 590 C C . LEU A 1 108 ? 27.528 2.675 63.842 1.00 11.67 102 LEU A C 1
ATOM 591 O O . LEU A 1 108 ? 26.584 1.941 64.114 1.00 10.71 102 LEU A O 1
ATOM 596 N N . THR A 1 109 ? 28.793 2.329 64.028 1.00 12.27 103 THR A N 1
ATOM 597 C CA . THR A 1 109 ? 29.150 1.045 64.610 1.00 8.05 103 THR A CA 1
ATOM 598 C C . THR A 1 109 ? 30.186 1.248 65.716 1.00 13.40 103 THR A C 1
ATOM 599 O O . THR A 1 109 ? 31.294 1.732 65.455 1.00 16.20 103 THR A O 1
ATOM 603 N N . ALA A 1 110 ? 29.825 0.901 66.948 1.00 14.56 104 ALA A N 1
ATOM 604 C CA . ALA A 1 110 ? 30.800 0.878 68.036 1.00 13.41 104 ALA A CA 1
ATOM 605 C C . ALA A 1 110 ? 31.621 -0.405 67.910 1.00 13.81 104 ALA A C 1
ATOM 606 O O . ALA A 1 110 ? 31.091 -1.442 67.514 1.00 16.87 104 ALA A O 1
ATOM 608 N N . LYS A 1 111 ? 32.904 -0.345 68.240 1.00 8.56 105 LYS A N 1
ATOM 609 C CA . LYS A 1 111 ? 33.741 -1.540 68.145 1.00 12.22 105 LYS A CA 1
ATOM 610 C C . LYS A 1 111 ? 34.745 -1.679 69.281 1.00 12.75 105 LYS A C 1
ATOM 611 O O . LYS A 1 111 ? 35.220 -0.691 69.846 1.00 13.57 105 LYS A O 1
ATOM 617 N N . ALA A 1 112 ? 35.052 -2.922 69.618 1.00 11.66 106 ALA A N 1
ATOM 618 C CA . ALA A 1 112 ? 36.079 -3.211 70.601 1.00 17.20 106 ALA A CA 1
ATOM 619 C C . ALA A 1 112 ? 36.941 -4.319 70.043 1.00 16.81 106 ALA A C 1
ATOM 620 O O . ALA A 1 112 ? 36.462 -5.152 69.274 1.00 18.08 106 ALA A O 1
ATOM 622 N N . LYS A 1 113 ? 38.215 -4.332 70.408 1.00 12.83 107 LYS A N 1
ATOM 623 C CA . LYS A 1 113 ? 39.101 -5.363 69.896 1.00 13.68 107 LYS A CA 1
ATOM 624 C C . LYS A 1 113 ? 40.120 -5.789 70.931 1.00 16.00 107 LYS A C 1
ATOM 625 O O . LYS A 1 113 ? 40.661 -4.955 71.648 1.00 13.51 107 LYS A O 1
ATOM 631 N N . VAL A 1 114 ? 40.342 -7.098 71.013 1.00 16.65 108 VAL A N 1
ATOM 632 C CA . VAL A 1 114 ? 41.429 -7.669 71.786 1.00 19.35 108 VAL A CA 1
ATOM 633 C C . VAL A 1 114 ? 42.172 -8.614 70.854 1.00 21.13 108 VAL A C 1
ATOM 634 O O . VAL A 1 114 ? 41.578 -9.555 70.304 1.00 13.43 108 VAL A O 1
ATOM 638 N N . SER A 1 115 ? 43.462 -8.351 70.667 1.00 25.94 109 SER A N 1
ATOM 639 C CA . SER A 1 115 ? 44.295 -9.128 69.753 1.00 28.55 109 SER A CA 1
ATOM 640 C C . SER A 1 115 ? 43.706 -9.094 68.337 1.00 26.69 109 SER A C 1
ATOM 641 O O . SER A 1 115 ? 43.640 -8.032 67.720 1.00 21.56 109 SER A O 1
ATOM 644 N N . ASN A 1 116 ? 43.272 -10.248 67.834 1.00 27.32 110 ASN A N 1
ATOM 645 C CA . ASN A 1 116 ? 42.654 -10.326 66.510 1.00 26.18 110 ASN A CA 1
ATOM 646 C C . ASN A 1 116 ? 41.189 -10.734 66.587 1.00 22.51 110 ASN A C 1
ATOM 647 O O . ASN A 1 116 ? 40.670 -11.404 65.694 1.00 23.25 110 ASN A O 1
ATOM 652 N N . THR A 1 117 ? 40.541 -10.322 67.669 1.00 19.42 111 THR A N 1
ATOM 653 C CA . THR A 1 117 ? 39.139 -10.606 67.908 1.00 6.88 111 THR A CA 1
ATOM 654 C C . THR A 1 117 ? 38.390 -9.300 68.081 1.00 17.45 111 THR A C 1
ATOM 655 O O . THR A 1 117 ? 38.644 -8.555 69.027 1.00 18.92 111 THR A O 1
ATOM 659 N N . GLU A 1 118 ? 37.468 -9.020 67.167 1.00 15.77 112 GLU A N 1
ATOM 660 C CA . GLU A 1 118 ? 36.765 -7.738 67.167 1.00 10.85 112 GLU A CA 1
ATOM 661 C C . GLU A 1 118 ? 35.267 -7.910 67.398 1.00 16.41 112 GLU A C 1
ATOM 662 O O . GLU A 1 118 ? 34.645 -8.799 66.818 1.00 18.91 112 GLU A O 1
ATOM 668 N N . PHE A 1 119 ? 34.711 -7.071 68.269 1.00 10.57 113 PHE A N 1
ATOM 669 C CA . PHE A 1 119 ? 33.273 -7.000 68.508 1.00 10.92 113 PHE A CA 1
ATOM 670 C C . PHE A 1 119 ? 32.730 -5.738 67.864 1.00 11.35 113 PHE A C 1
ATOM 671 O O . PHE A 1 119 ? 33.317 -4.674 68.008 1.00 13.57 113 PHE A O 1
ATOM 679 N N . ARG A 1 120 ? 31.624 -5.854 67.141 1.00 11.85 114 ARG A N 1
ATOM 680 C CA . ARG A 1 120 ? 31.032 -4.701 66.470 1.00 15.64 114 ARG A CA 1
ATOM 681 C C . ARG A 1 120 ? 29.575 -4.609 66.843 1.00 12.30 114 ARG A C 1
ATOM 682 O O . ARG A 1 120 ? 28.861 -5.606 66.819 1.00 12.69 114 ARG A O 1
ATOM 690 N N . TYR A 1 121 ? 29.132 -3.404 67.162 1.00 13.67 115 TYR A N 1
ATOM 691 C CA . TYR A 1 121 ? 27.791 -3.200 67.669 1.00 11.89 115 TYR A CA 1
ATOM 692 C C . TYR A 1 121 ? 27.137 -1.984 66.994 1.00 9.35 115 TYR A C 1
ATOM 693 O O . TYR A 1 121 ? 27.582 -0.867 67.175 1.00 10.14 115 TYR A O 1
ATOM 702 N N . GLY A 1 122 ? 26.077 -2.212 66.231 1.00 9.02 116 GLY A N 1
ATOM 703 C CA . GLY A 1 122 ? 25.487 -1.173 65.415 1.00 8.29 116 GLY A CA 1
ATOM 704 C C . GLY A 1 122 ? 25.340 -1.629 63.973 1.00 8.91 116 GLY A C 1
ATOM 705 O O . GLY A 1 122 ? 24.828 -2.714 63.693 1.00 7.72 116 GLY A O 1
ATOM 706 N N . THR A 1 123 ? 25.795 -0.801 63.050 1.00 10.99 117 THR A N 1
ATOM 707 C CA . THR A 1 123 ? 25.646 -1.104 61.638 1.00 8.65 117 THR A CA 1
ATOM 708 C C . THR A 1 123 ? 26.624 -2.186 61.173 1.00 10.69 117 THR A C 1
ATOM 709 O O . THR A 1 123 ? 27.823 -2.105 61.433 1.00 12.96 117 THR A O 1
ATOM 713 N N . LEU A 1 124 ? 26.088 -3.196 60.488 1.00 11.27 118 LEU A N 1
ATOM 714 C CA . LEU A 1 124 ? 26.870 -4.340 60.018 1.00 9.13 118 LEU A CA 1
ATOM 715 C C . LEU A 1 124 ? 26.550 -4.590 58.549 1.00 8.80 118 LEU A C 1
ATOM 716 O O . LEU A 1 124 ? 25.431 -4.349 58.104 1.00 10.66 118 LEU A O 1
ATOM 721 N N . GLN A 1 125 ? 27.524 -5.106 57.808 1.00 6.62 119 GLN A N 1
ATOM 722 C CA . GLN A 1 125 ? 27.328 -5.490 56.408 1.00 4.06 119 GLN A CA 1
ATOM 723 C C . GLN A 1 125 ? 28.022 -6.816 56.145 1.00 10.11 119 GLN A C 1
ATOM 724 O O . GLN A 1 125 ? 29.072 -6.848 55.517 1.00 13.08 119 GLN A O 1
ATOM 730 N N . PRO A 1 126 ? 27.436 -7.922 56.631 1.00 9.95 120 PRO A N 1
ATOM 731 C CA . PRO A 1 126 ? 28.106 -9.221 56.501 1.00 8.23 120 PRO A CA 1
ATOM 732 C C . PRO A 1 126 ? 28.136 -9.719 55.049 1.00 9.28 120 PRO A C 1
ATOM 733 O O . PRO A 1 126 ? 27.262 -9.379 54.269 1.00 9.40 120 PRO A O 1
ATOM 737 N N . LYS A 1 127 ? 29.151 -10.503 54.701 1.00 9.14 121 LYS A N 1
ATOM 738 C CA . LYS A 1 127 ? 29.189 -11.179 53.411 1.00 15.88 121 LYS A CA 1
ATOM 739 C C . LYS A 1 127 ? 29.485 -12.666 53.637 1.00 15.67 121 LYS A C 1
ATOM 740 O O . LYS A 1 127 ? 30.588 -13.130 53.366 1.00 11.31 121 LYS A O 1
ATOM 746 N N . LEU A 1 128 ? 28.484 -13.401 54.122 1.00 10.59 122 LEU A N 1
ATOM 747 C CA . LEU A 1 128 ? 28.668 -14.768 54.613 1.00 5.65 122 LEU A CA 1
ATOM 748 C C . LEU A 1 128 ? 27.699 -15.683 53.914 1.00 10.33 122 LEU A C 1
ATOM 749 O O . LEU A 1 128 ? 26.706 -15.221 53.359 1.00 9.18 122 LEU A O 1
ATOM 754 N N . PRO A 1 129 ? 27.958 -16.993 53.958 1.00 9.67 123 PRO A N 1
ATOM 755 C CA . PRO A 1 129 ? 27.023 -17.890 53.263 1.00 10.92 123 PRO A CA 1
ATOM 756 C C . PRO A 1 129 ? 25.588 -17.879 53.791 1.00 11.87 123 PRO A C 1
ATOM 757 O O . PRO A 1 129 ? 24.692 -18.224 53.038 1.00 10.61 123 PRO A O 1
ATOM 761 N N . VAL A 1 130 ? 25.367 -17.477 55.040 1.00 5.59 124 VAL A N 1
ATOM 762 C CA . VAL A 1 130 ? 24.023 -17.483 55.594 1.00 6.84 124 VAL A CA 1
ATOM 763 C C . VAL A 1 130 ? 23.446 -16.065 55.685 1.00 7.94 124 VAL A C 1
ATOM 764 O O . VAL A 1 130 ? 22.299 -15.890 56.066 1.00 7.29 124 VAL A O 1
ATOM 768 N N . VAL A 1 131 ? 24.246 -15.068 55.316 1.00 4.89 125 VAL A N 1
ATOM 769 C CA . VAL A 1 131 ? 23.767 -13.684 55.239 1.00 9.37 125 VAL A CA 1
ATOM 770 C C . VAL A 1 131 ? 24.766 -12.778 54.520 1.00 11.32 125 VAL A C 1
ATOM 771 O O . VAL A 1 131 ? 25.921 -12.632 54.929 1.00 6.21 125 VAL A O 1
ATOM 775 N N . THR A 1 132 ? 24.339 -12.190 53.410 1.00 10.13 126 THR A N 1
ATOM 776 C CA . THR A 1 132 ? 25.184 -11.169 52.781 1.00 9.16 126 THR A CA 1
ATOM 777 C C . THR A 1 132 ? 24.317 -10.031 52.293 1.00 12.60 126 THR A C 1
ATOM 778 O O . THR A 1 132 ? 23.193 -10.241 51.829 1.00 12.09 126 THR A O 1
ATOM 782 N N . TYR A 1 133 ? 24.827 -8.821 52.448 1.00 10.80 127 TYR A N 1
ATOM 783 C CA . TYR A 1 133 ? 24.047 -7.653 52.102 1.00 8.19 127 TYR A CA 1
ATOM 784 C C . TYR A 1 133 ? 23.985 -7.454 50.590 1.00 9.50 127 TYR A C 1
ATOM 785 O O . TYR A 1 133 ? 24.944 -7.742 49.870 1.00 15.73 127 TYR A O 1
ATOM 794 N N . ASN A 1 134 ? 22.845 -6.966 50.126 1.00 12.04 128 ASN A N 1
ATOM 795 C CA . ASN A 1 134 ? 22.679 -6.649 48.721 1.00 9.78 128 ASN A CA 1
ATOM 796 C C . ASN A 1 134 ? 23.219 -5.256 48.410 1.00 12.84 128 ASN A C 1
ATOM 797 O O . ASN A 1 134 ? 23.103 -4.334 49.219 1.00 14.10 128 ASN A O 1
ATOM 802 N N . ASP A 1 135 ? 23.828 -5.111 47.239 1.00 12.19 129 ASP A N 1
ATOM 803 C CA . ASP A 1 135 ? 24.292 -3.810 46.782 1.00 11.79 129 ASP A CA 1
ATOM 804 C C . ASP A 1 135 ? 24.087 -3.718 45.269 1.00 14.81 129 ASP A C 1
ATOM 805 O O . ASP A 1 135 ? 24.987 -3.311 44.527 1.00 13.72 129 ASP A O 1
ATOM 810 N N . GLY A 1 136 ? 22.898 -4.117 44.827 1.00 11.57 130 GLY A N 1
ATOM 811 C CA . GLY A 1 136 ? 22.584 -4.174 43.411 1.00 15.31 130 GLY A CA 1
ATOM 812 C C . GLY A 1 136 ? 22.015 -2.893 42.818 1.00 13.11 130 GLY A C 1
ATOM 813 O O . GLY A 1 136 ? 21.661 -2.868 41.637 1.00 12.33 130 GLY A O 1
ATOM 814 N N . ARG A 1 137 ? 21.906 -1.835 43.622 1.00 9.25 131 ARG A N 1
ATOM 815 C CA . ARG A 1 137 ? 21.346 -0.585 43.108 1.00 11.65 131 ARG A CA 1
ATOM 816 C C . ARG A 1 137 ? 22.266 0.583 43.430 1.00 8.48 131 ARG A C 1
ATOM 817 O O . ARG A 1 137 ? 23.460 0.510 43.162 1.00 11.23 131 ARG A O 1
ATOM 825 N N . LEU A 1 138 ? 21.721 1.644 44.014 1.00 3.09 132 LEU A N 1
ATOM 826 C CA . LEU A 1 138 ? 22.515 2.869 44.229 1.00 10.21 132 LEU A CA 1
ATOM 827 C C . LEU A 1 138 ? 23.269 2.881 45.551 1.00 13.02 132 LEU A C 1
ATOM 828 O O . LEU A 1 138 ? 24.460 3.232 45.603 1.00 13.24 132 LEU A O 1
ATOM 833 N N . LEU A 1 139 ? 22.565 2.516 46.619 1.00 9.56 133 LEU A N 1
ATOM 834 C CA . LEU A 1 139 ? 23.142 2.500 47.957 1.00 11.58 133 LEU A CA 1
ATOM 835 C C . LEU A 1 139 ? 22.947 1.096 48.529 1.00 10.44 133 LEU A C 1
ATOM 836 O O . LEU A 1 139 ? 21.958 0.439 48.236 1.00 8.59 133 LEU A O 1
ATOM 841 N N . PRO A 1 140 ? 23.909 0.626 49.323 1.00 11.36 134 PRO A N 1
ATOM 842 C CA . PRO A 1 140 ? 23.864 -0.743 49.839 1.00 11.70 134 PRO A CA 1
ATOM 843 C C . PRO A 1 140 ? 22.879 -0.975 50.982 1.00 12.76 134 PRO A C 1
ATOM 844 O O . PRO A 1 140 ? 22.495 -0.051 51.720 1.00 8.54 134 PRO A O 1
ATOM 848 N N . VAL A 1 141 ? 22.471 -2.235 51.108 1.00 9.23 135 VAL A N 1
ATOM 849 C CA . VAL A 1 141 ? 21.750 -2.698 52.282 1.00 9.71 135 VAL A CA 1
ATOM 850 C C . VAL A 1 141 ? 22.683 -2.649 53.479 1.00 6.93 135 VAL A C 1
ATOM 851 O O . VAL A 1 141 ? 23.877 -2.924 53.349 1.00 6.88 135 VAL A O 1
ATOM 855 N N . THR A 1 142 ? 22.144 -2.299 54.644 1.00 8.43 136 THR A N 1
ATOM 856 C CA . THR A 1 142 ? 22.859 -2.457 55.899 1.00 8.02 136 THR A CA 1
ATOM 857 C C . THR A 1 142 ? 21.988 -3.214 56.897 1.00 7.43 136 THR A C 1
ATOM 858 O O . THR A 1 142 ? 20.764 -3.239 56.775 1.00 10.27 136 THR A O 1
ATOM 862 N N . PHE A 1 143 ? 22.619 -3.817 57.897 1.00 6.42 137 PHE A N 1
ATOM 863 C CA . PHE A 1 143 ? 21.880 -4.511 58.958 1.00 7.70 137 PHE A CA 1
ATOM 864 C C . PHE A 1 143 ? 22.241 -3.828 60.265 1.00 11.34 137 PHE A C 1
ATOM 865 O O . PHE A 1 143 ? 23.251 -3.130 60.342 1.00 16.69 137 PHE A O 1
ATOM 873 N N . GLU A 1 144 ? 21.427 -4.033 61.296 1.00 13.57 138 GLU A N 1
ATOM 874 C CA . GLU A 1 144 ? 21.806 -3.595 62.634 1.00 12.57 138 GLU A CA 1
ATOM 875 C C . GLU A 1 144 ? 21.925 -4.808 63.537 1.00 13.48 138 GLU A C 1
ATOM 876 O O . GLU A 1 144 ? 21.057 -5.672 63.526 1.00 10.28 138 GLU A O 1
ATOM 882 N N . GLY A 1 145 ? 22.974 -4.869 64.344 1.00 10.73 139 GLY A N 1
ATOM 883 C CA . GLY A 1 145 ? 23.112 -5.995 65.255 1.00 14.63 139 GLY A CA 1
ATOM 884 C C . GLY A 1 145 ? 24.412 -5.978 66.026 1.00 12.80 139 GLY A C 1
ATOM 885 O O . GLY A 1 145 ? 25.047 -4.934 66.167 1.00 12.17 139 GLY A O 1
ATOM 886 N N . GLY A 1 146 ? 24.814 -7.144 66.526 1.00 9.53 140 GLY A N 1
ATOM 887 C CA . GLY A 1 146 ? 26.069 -7.276 67.252 1.00 6.53 140 GLY A CA 1
ATOM 888 C C . GLY A 1 146 ? 26.809 -8.458 66.657 1.00 12.68 140 GLY A C 1
ATOM 889 O O . GLY A 1 146 ? 26.178 -9.433 66.271 1.00 12.92 140 GLY A O 1
ATOM 890 N N . GLN A 1 147 ? 28.136 -8.386 66.594 1.00 13.90 141 GLN A N 1
ATOM 891 C CA . GLN A 1 147 ? 28.927 -9.430 65.936 1.00 10.32 141 GLN A CA 1
ATOM 892 C C . GLN A 1 147 ? 30.349 -9.526 66.487 1.00 16.01 141 GLN A C 1
ATOM 893 O O . GLN A 1 147 ? 30.997 -8.510 66.722 1.00 14.93 141 GLN A O 1
ATOM 899 N N . VAL A 1 148 ? 30.838 -10.748 66.679 1.00 13.00 142 VAL A N 1
ATOM 900 C CA . VAL A 1 148 ? 32.245 -10.960 67.002 1.00 11.77 142 VAL A CA 1
ATOM 901 C C . VAL A 1 148 ? 32.929 -11.752 65.887 1.00 10.65 142 VAL A C 1
ATOM 902 O O . VAL A 1 148 ? 32.381 -12.716 65.375 1.00 11.61 142 VAL A O 1
ATOM 906 N N . THR A 1 149 ? 34.118 -11.318 65.489 1.00 10.40 143 THR A N 1
ATOM 907 C CA . THR A 1 149 ? 34.898 -12.051 64.500 1.00 13.38 143 THR A CA 1
ATOM 908 C C . THR A 1 149 ? 36.276 -12.265 65.081 1.00 19.07 143 THR A C 1
ATOM 909 O O . THR A 1 149 ? 36.748 -11.449 65.865 1.00 15.86 143 THR A O 1
ATOM 913 N N . SER A 1 150 ? 36.935 -13.350 64.696 1.00 16.47 144 SER A N 1
ATOM 914 C CA . SER A 1 150 ? 38.256 -13.626 65.243 1.00 14.06 144 SER A CA 1
ATOM 915 C C . SER A 1 150 ? 39.159 -14.383 64.272 1.00 17.31 144 SER A C 1
ATOM 916 O O . SER A 1 150 ? 38.718 -15.309 63.606 1.00 16.06 144 SER A O 1
ATOM 919 N N . THR A 1 151 ? 40.425 -13.982 64.195 1.00 16.99 145 THR A N 1
ATOM 920 C CA . THR A 1 151 ? 41.420 -14.752 63.457 1.00 19.25 145 THR A CA 1
ATOM 921 C C . THR A 1 151 ? 42.530 -15.248 64.388 1.00 22.31 145 THR A C 1
ATOM 922 O O . THR A 1 151 ? 43.559 -15.737 63.935 1.00 18.54 145 THR A O 1
ATOM 926 N N . ASP A 1 152 ? 42.286 -15.146 65.691 1.00 18.33 146 ASP A N 1
ATOM 927 C CA . ASP A 1 152 ? 43.237 -15.584 66.716 1.00 25.35 146 ASP A CA 1
ATOM 928 C C . ASP A 1 152 ? 43.423 -17.104 66.781 1.00 28.50 146 ASP A C 1
ATOM 929 O O . ASP A 1 152 ? 44.464 -17.577 67.236 1.00 26.76 146 ASP A O 1
ATOM 934 N N . LEU A 1 153 ? 42.416 -17.864 66.355 1.00 22.08 147 LEU A N 1
ATOM 935 C CA . LEU A 1 153 ? 42.569 -19.312 66.217 1.00 16.97 147 LEU A CA 1
ATOM 936 C C . LEU A 1 153 ? 43.197 -19.604 64.856 1.00 24.39 147 LEU A C 1
ATOM 937 O O . LEU A 1 153 ? 42.582 -19.342 63.820 1.00 18.85 147 LEU A O 1
ATOM 942 N N . LYS A 1 154 ? 44.418 -20.140 64.865 1.00 24.83 148 LYS A N 1
ATOM 943 C CA . LYS A 1 154 ? 45.234 -20.266 63.652 1.00 24.47 148 LYS A CA 1
ATOM 944 C C . LYS A 1 154 ? 44.537 -20.993 62.493 1.00 11.35 148 LYS A C 1
ATOM 945 O O . LYS A 1 154 ? 43.936 -22.042 62.686 1.00 17.38 148 LYS A O 1
ATOM 949 N N . ASP A 1 155 ? 44.645 -20.412 61.301 1.00 14.00 149 ASP A N 1
ATOM 950 C CA . ASP A 1 155 ? 44.021 -20.923 60.080 1.00 15.11 149 ASP A CA 1
ATOM 951 C C . ASP A 1 155 ? 42.479 -20.873 60.041 1.00 13.63 149 ASP A C 1
ATOM 952 O O . ASP A 1 155 ? 41.887 -21.293 59.052 1.00 13.66 149 ASP A O 1
ATOM 957 N N . PHE A 1 156 ? 41.845 -20.352 61.090 1.00 14.62 150 PHE A N 1
ATOM 958 C CA . PHE A 1 156 ? 40.393 -20.171 61.093 1.00 16.87 150 PHE A CA 1
ATOM 959 C C . PHE A 1 156 ? 40.052 -18.700 61.013 1.00 23.76 150 PHE A C 1
ATOM 960 O O . PHE A 1 156 ? 40.784 -17.867 61.534 1.00 16.66 150 PHE A O 1
ATOM 968 N N . THR A 1 157 ? 38.921 -18.396 60.391 1.00 15.05 151 THR A N 1
ATOM 969 C CA . THR A 1 157 ? 38.323 -17.066 60.462 1.00 11.27 151 THR A CA 1
ATOM 970 C C . THR A 1 157 ? 36.912 -17.288 60.993 1.00 12.43 151 THR A C 1
ATOM 971 O O . THR A 1 157 ? 36.070 -17.840 60.297 1.00 13.24 151 THR A O 1
ATOM 975 N N . LEU A 1 158 ? 36.664 -16.896 62.236 1.00 9.18 152 LEU A N 1
ATOM 976 C CA . LEU A 1 158 ? 35.417 -17.260 62.901 1.00 9.32 152 LEU A CA 1
ATOM 977 C C . LEU A 1 158 ? 34.499 -16.064 63.090 1.00 8.92 152 LEU A C 1
ATOM 978 O O . LEU A 1 158 ? 34.960 -14.921 63.173 1.00 14.19 152 LEU A O 1
ATOM 983 N N . VAL A 1 159 ? 33.197 -16.320 63.145 1.00 7.16 153 VAL A N 1
ATOM 984 C CA . VAL A 1 159 ? 32.235 -15.232 63.307 1.00 10.64 153 VAL A CA 1
ATOM 985 C C . VAL A 1 159 ? 30.981 -15.755 63.990 1.00 13.38 153 VAL A C 1
ATOM 986 O O . VAL A 1 159 ? 30.617 -16.926 63.843 1.00 11.28 153 VAL A O 1
ATOM 990 N N . ALA A 1 160 ? 30.366 -14.892 64.789 1.00 11.26 154 ALA A N 1
ATOM 991 C CA . ALA A 1 160 ? 29.091 -15.170 65.424 1.00 11.01 154 ALA A CA 1
ATOM 992 C C . ALA A 1 160 ? 28.433 -13.821 65.627 1.00 9.06 154 ALA A C 1
ATOM 993 O O . ALA A 1 160 ? 29.106 -12.846 65.935 1.00 11.93 154 ALA A O 1
ATOM 995 N N . GLY A 1 161 ? 27.123 -13.756 65.446 1.00 10.41 155 GLY A N 1
ATOM 996 C CA . GLY A 1 161 ? 26.433 -12.491 65.581 1.00 8.75 155 GLY A CA 1
ATOM 997 C C . GLY A 1 161 ? 24.936 -12.670 65.687 1.00 7.89 155 GLY A C 1
ATOM 998 O O . GLY A 1 161 ? 24.415 -13.783 65.596 1.00 9.37 155 GLY A O 1
ATOM 999 N N . GLN A 1 162 ? 24.262 -11.554 65.909 1.00 7.08 156 GLN A N 1
ATOM 1000 C CA . GLN A 1 162 ? 22.819 -11.504 66.015 1.00 10.80 156 GLN A CA 1
ATOM 1001 C C . GLN A 1 162 ? 22.387 -10.242 65.296 1.00 10.17 156 GLN A C 1
ATOM 1002 O O . GLN A 1 162 ? 22.910 -9.158 65.596 1.00 14.44 156 GLN A O 1
ATOM 1008 N N . LEU A 1 163 ? 21.452 -10.367 64.349 1.00 6.73 157 LEU A N 1
ATOM 1009 C CA . LEU A 1 163 ? 20.924 -9.201 63.637 1.00 10.66 157 LEU A CA 1
ATOM 1010 C C . LEU A 1 163 ? 19.476 -8.942 64.042 1.00 13.11 157 LEU A C 1
ATOM 1011 O O . LEU A 1 163 ? 18.717 -9.867 64.313 1.00 13.06 157 LEU A O 1
ATOM 1016 N N . GLU A 1 164 ? 19.087 -7.677 64.069 1.00 11.53 158 GLU A N 1
ATOM 1017 C CA . GLU A 1 164 ? 17.735 -7.331 64.492 1.00 11.65 158 GLU A CA 1
ATOM 1018 C C . GLU A 1 164 ? 16.922 -6.666 63.394 1.00 4.35 158 GLU A C 1
ATOM 1019 O O . GLU A 1 164 ? 15.711 -6.888 63.303 1.00 10.02 158 GLU A O 1
ATOM 1022 N N . HIS A 1 165 ? 17.588 -5.843 62.587 1.00 8.17 159 HIS A N 1
ATOM 1023 C CA . HIS A 1 165 ? 16.924 -5.039 61.561 1.00 16.21 159 HIS A CA 1
ATOM 1024 C C . HIS A 1 165 ? 17.780 -4.941 60.314 1.00 9.87 159 HIS A C 1
ATOM 1025 O O . HIS A 1 165 ? 18.962 -5.247 60.340 1.00 11.63 159 HIS A O 1
ATOM 1032 N N . SER A 1 166 ? 17.172 -4.495 59.221 1.00 10.13 160 SER A N 1
ATOM 1033 C CA . SER A 1 166 ? 17.907 -4.192 58.012 1.00 7.38 160 SER A CA 1
ATOM 1034 C C . SER A 1 166 ? 17.305 -2.944 57.361 1.00 12.45 160 SER A C 1
ATOM 1035 O O . SER A 1 166 ? 16.100 -2.697 57.463 1.00 7.42 160 SER A O 1
ATOM 1038 N N . LYS A 1 167 ? 18.157 -2.164 56.709 1.00 12.11 161 LYS A N 1
ATOM 1039 C CA . LYS A 1 167 ? 17.736 -1.007 55.920 1.00 8.78 161 LYS A CA 1
ATOM 1040 C C . LYS A 1 167 ? 17.946 -1.331 54.445 1.00 10.63 161 LYS A C 1
ATOM 1041 O O . LYS A 1 167 ? 19.072 -1.570 54.019 1.00 8.82 161 LYS A O 1
ATOM 1047 N N . GLY A 1 168 ? 16.864 -1.331 53.671 1.00 10.82 162 GLY A N 1
ATOM 1048 C CA . GLY A 1 168 ? 16.934 -1.667 52.262 1.00 11.80 162 GLY A CA 1
ATOM 1049 C C . GLY A 1 168 ? 17.756 -0.714 51.418 1.00 12.20 162 GLY A C 1
ATOM 1050 O O . GLY A 1 168 ? 18.065 0.405 51.832 1.00 11.80 162 GLY A O 1
ATOM 1051 N N . ARG A 1 169 ? 18.104 -1.155 50.213 1.00 9.19 163 ARG A N 1
ATOM 1052 C CA . ARG A 1 169 ? 18.904 -0.330 49.313 1.00 12.69 163 ARG A CA 1
ATOM 1053 C C . ARG A 1 169 ? 18.148 0.937 48.893 1.00 11.70 163 ARG A C 1
ATOM 1054 O O . ARG A 1 169 ? 18.764 1.961 48.583 1.00 12.24 163 ARG A O 1
ATOM 1062 N N . ASN A 1 170 ? 16.816 0.870 48.921 1.00 12.57 164 ASN A N 1
ATOM 1063 C CA . ASN A 1 170 ? 15.958 1.964 48.481 1.00 11.27 164 ASN A CA 1
ATOM 1064 C C . ASN A 1 170 ? 15.208 2.611 49.646 1.00 13.47 164 ASN A C 1
ATOM 1065 O O . ASN A 1 170 ? 14.097 3.124 49.470 1.00 14.88 164 ASN A O 1
ATOM 1070 N N . SER A 1 171 ? 15.812 2.584 50.827 1.00 13.33 165 SER A N 1
ATOM 1071 C CA . SER A 1 171 ? 15.153 3.061 52.040 1.00 19.46 165 SER A CA 1
ATOM 1072 C C . SER A 1 171 ? 16.117 3.778 52.987 1.00 15.29 165 SER A C 1
ATOM 1073 O O . SER A 1 171 ? 17.337 3.636 52.873 1.00 15.21 165 SER A O 1
ATOM 1076 N N . THR A 1 172 ? 15.566 4.547 53.923 1.00 10.72 166 THR A N 1
ATOM 1077 C CA . THR A 1 172 ? 16.375 5.125 55.000 1.00 16.73 166 THR A CA 1
ATOM 1078 C C . THR A 1 172 ? 16.041 4.481 56.345 1.00 19.00 166 THR A C 1
ATOM 1079 O O . THR A 1 172 ? 16.656 4.808 57.361 1.00 20.18 166 THR A O 1
ATOM 1083 N N . ASP A 1 173 ? 15.051 3.591 56.353 1.00 16.67 167 ASP A N 1
ATOM 1084 C CA . ASP A 1 173 ? 14.523 3.043 57.601 1.00 19.81 167 ASP A CA 1
ATOM 1085 C C . ASP A 1 173 ? 14.965 1.614 57.878 1.00 20.51 167 ASP A C 1
ATOM 1086 O O . ASP A 1 173 ? 15.030 0.772 56.974 1.00 19.11 167 ASP A O 1
ATOM 1091 N N . ASN A 1 174 ? 15.249 1.342 59.145 1.00 18.33 168 ASN A N 1
ATOM 1092 C CA . ASN A 1 174 ? 15.465 -0.025 59.592 1.00 14.77 168 ASN A CA 1
ATOM 1093 C C . ASN A 1 174 ? 14.133 -0.704 59.867 1.00 19.36 168 ASN A C 1
ATOM 1094 O O . ASN A 1 174 ? 13.239 -0.117 60.478 1.00 17.26 168 ASN A O 1
ATOM 1099 N N . ARG A 1 175 ? 14.000 -1.939 59.396 1.00 12.98 169 ARG A N 1
ATOM 1100 C CA . ARG A 1 175 ? 12.782 -2.719 59.581 1.00 12.78 169 ARG A CA 1
ATOM 1101 C C . ARG A 1 175 ? 13.156 -4.118 60.039 1.00 16.11 169 ARG A C 1
ATOM 1102 O O . ARG A 1 175 ? 14.302 -4.538 59.877 1.00 13.30 169 ARG A O 1
ATOM 1110 N N . SER A 1 176 ? 12.196 -4.845 60.608 1.00 9.45 170 SER A N 1
ATOM 1111 C CA . SER A 1 176 ? 12.436 -6.224 61.012 1.00 15.89 170 SER A CA 1
ATOM 1112 C C . SER A 1 176 ? 12.715 -7.153 59.825 1.00 11.27 170 SER A C 1
ATOM 1113 O O . SER A 1 176 ? 12.466 -6.806 58.670 1.00 13.33 170 SER A O 1
ATOM 1116 N N . LEU A 1 177 ? 13.271 -8.325 60.117 1.00 10.16 171 LEU A N 1
ATOM 1117 C CA . LEU A 1 177 ? 13.708 -9.261 59.069 1.00 8.43 171 LEU A CA 1
ATOM 1118 C C . LEU A 1 177 ? 12.608 -10.223 58.597 1.00 9.23 171 LEU A C 1
ATOM 1119 O O . LEU A 1 177 ? 11.772 -10.658 59.378 1.00 12.27 171 LEU A O 1
ATOM 1124 N N . SER A 1 178 ? 12.612 -10.577 57.318 1.00 7.24 172 SER A N 1
ATOM 1125 C CA . SER A 1 178 ? 11.613 -11.525 56.837 1.00 6.47 172 SER A CA 1
ATOM 1126 C C . SER A 1 178 ? 12.199 -12.353 55.690 1.00 12.27 172 SER A C 1
ATOM 1127 O O . SER A 1 178 ? 13.388 -12.235 55.379 1.00 13.39 172 SER A O 1
ATOM 1130 N N . ILE A 1 179 ? 11.368 -13.214 55.108 1.00 11.24 173 ILE A N 1
ATOM 1131 C CA . ILE A 1 179 ? 11.757 -14.059 53.984 1.00 13.04 173 ILE A CA 1
ATOM 1132 C C . ILE A 1 179 ? 10.628 -14.006 52.953 1.00 14.53 173 ILE A C 1
ATOM 1133 O O . ILE A 1 179 ? 9.522 -13.562 53.281 1.00 12.93 173 ILE A O 1
ATOM 1138 N N . ALA A 1 180 ? 10.908 -14.435 51.720 1.00 10.91 174 ALA A N 1
ATOM 1139 C CA . ALA A 1 180 ? 9.905 -14.483 50.647 1.00 13.36 174 ALA A CA 1
ATOM 1140 C C . ALA A 1 180 ? 8.740 -15.361 51.069 1.00 10.94 174 ALA A C 1
ATOM 1141 O O . ALA A 1 180 ? 8.947 -16.458 51.601 1.00 10.47 174 ALA A O 1
ATOM 1143 N N . GLY A 1 181 ? 7.524 -14.874 50.832 1.00 12.08 175 GLY A N 1
ATOM 1144 C CA . GLY A 1 181 ? 6.325 -15.582 51.236 1.00 13.46 175 GLY A CA 1
ATOM 1145 C C . GLY A 1 181 ? 5.656 -14.910 52.417 1.00 13.74 175 GLY A C 1
ATOM 1146 O O . GLY A 1 181 ? 4.444 -14.958 52.564 1.00 16.02 175 GLY A O 1
ATOM 1147 N N . ALA A 1 182 ? 6.454 -14.274 53.256 1.00 8.04 176 ALA A N 1
ATOM 1148 C CA . ALA A 1 182 ? 5.916 -13.591 54.432 1.00 16.99 176 ALA A CA 1
ATOM 1149 C C . ALA A 1 182 ? 6.276 -12.120 54.423 1.00 17.89 176 ALA A C 1
ATOM 1150 O O . ALA A 1 182 ? 5.954 -11.391 55.370 1.00 17.76 176 ALA A O 1
ATOM 1152 N N . ASN A 1 183 ? 6.962 -11.684 53.370 1.00 15.26 177 ASN A N 1
ATOM 1153 C CA . ASN A 1 183 ? 7.579 -10.362 53.386 1.00 19.02 177 ASN A CA 1
ATOM 1154 C C . ASN A 1 183 ? 6.727 -9.292 52.699 1.00 18.76 177 ASN A C 1
ATOM 1155 O O . ASN A 1 183 ? 5.534 -9.495 52.477 1.00 18.38 177 ASN A O 1
ATOM 1160 N N . GLY A 1 184 ? 7.337 -8.161 52.361 1.00 16.38 178 GLY A N 1
ATOM 1161 C CA . GLY A 1 184 ? 6.581 -7.050 51.807 1.00 12.08 178 GLY A CA 1
ATOM 1162 C C . GLY A 1 184 ? 5.980 -6.209 52.915 1.00 20.24 178 GLY A C 1
ATOM 1163 O O . GLY A 1 184 ? 6.468 -6.241 54.045 1.00 25.55 178 GLY A O 1
ATOM 1164 N N . SER A 1 185 ? 4.918 -5.460 52.610 1.00 16.47 179 SER A N 1
ATOM 1165 C CA . SER A 1 185 ? 4.348 -4.551 53.607 1.00 23.71 179 SER A CA 1
ATOM 1166 C C . SER A 1 185 ? 2.846 -4.699 53.823 1.00 28.01 179 SER A C 1
ATOM 1167 O O . SER A 1 185 ? 2.232 -3.855 54.473 1.00 28.50 179 SER A O 1
ATOM 1170 N N . SER A 1 186 ? 2.258 -5.762 53.287 1.00 20.84 180 SER A N 1
ATOM 1171 C CA . SER A 1 186 ? 0.826 -6.001 53.464 1.00 28.96 180 SER A CA 1
ATOM 1172 C C . SER A 1 186 ? 0.515 -6.277 54.935 1.00 32.14 180 SER A C 1
ATOM 1173 O O . SER A 1 186 ? 1.425 -6.477 55.741 1.00 24.93 180 SER A O 1
ATOM 1176 N N . ALA A 1 187 ? -0.768 -6.276 55.285 1.00 31.82 181 ALA A N 1
ATOM 1177 C CA . ALA A 1 187 ? -1.178 -6.549 56.655 1.00 33.94 181 ALA A CA 1
ATOM 1178 C C . ALA A 1 187 ? -0.875 -7.999 57.031 1.00 29.09 181 ALA A C 1
ATOM 1179 O O . ALA A 1 187 ? -0.676 -8.320 58.201 1.00 30.96 181 ALA A O 1
ATOM 1181 N N . SER A 1 188 ? -0.852 -8.873 56.030 1.00 23.31 182 SER A N 1
ATOM 1182 C CA . SER A 1 188 ? -0.643 -10.298 56.260 1.00 28.60 182 SER A CA 1
ATOM 1183 C C . SER A 1 188 ? 0.833 -10.635 56.491 1.00 25.18 182 SER A C 1
ATOM 1184 O O . SER A 1 188 ? 1.162 -11.731 56.949 1.00 22.22 182 SER A O 1
ATOM 1187 N N . SER A 1 189 ? 1.718 -9.698 56.162 1.00 22.64 183 SER A N 1
ATOM 1188 C CA . SER A 1 189 ? 3.153 -9.948 56.277 1.00 22.81 183 SER A CA 1
ATOM 1189 C C . SER A 1 189 ? 3.565 -10.202 57.721 1.00 19.23 183 SER A C 1
ATOM 1190 O O . SER A 1 189 ? 2.931 -9.721 58.665 1.00 16.28 183 SER A O 1
ATOM 1193 N N . ARG A 1 190 ? 4.629 -10.976 57.889 1.00 20.59 184 ARG A N 1
ATOM 1194 C CA . ARG A 1 190 ? 5.161 -11.250 59.214 1.00 23.34 184 ARG A CA 1
ATOM 1195 C C . ARG A 1 190 ? 6.671 -11.158 59.176 1.00 21.79 184 ARG A C 1
ATOM 1196 O O . ARG A 1 190 ? 7.300 -11.377 58.138 1.00 19.28 184 ARG A O 1
ATOM 1204 N N . ASP A 1 191 ? 7.260 -10.825 60.309 1.00 21.66 185 ASP A N 1
ATOM 1205 C CA . ASP A 1 191 ? 8.699 -10.677 60.343 1.00 19.80 185 ASP A CA 1
ATOM 1206 C C . ASP A 1 191 ? 9.239 -11.098 61.692 1.00 17.91 185 ASP A C 1
ATOM 1207 O O . ASP A 1 191 ? 8.496 -11.567 62.550 1.00 17.00 185 ASP A O 1
ATOM 1212 N N . SER A 1 192 ? 10.542 -10.948 61.859 1.00 13.09 186 SER A N 1
ATOM 1213 C CA . SER A 1 192 ? 11.197 -11.358 63.083 1.00 20.66 186 SER A CA 1
ATOM 1214 C C . SER A 1 192 ? 12.334 -10.404 63.369 1.00 16.97 186 SER A C 1
ATOM 1215 O O . SER A 1 192 ? 12.984 -9.910 62.441 1.00 20.94 186 SER A O 1
ATOM 1218 N N . ASN A 1 193 ? 12.582 -10.140 64.646 1.00 10.91 187 ASN A N 1
ATOM 1219 C CA . ASN A 1 193 ? 13.670 -9.241 65.006 1.00 20.25 187 ASN A CA 1
ATOM 1220 C C . ASN A 1 193 ? 14.863 -9.958 65.633 1.00 17.01 187 ASN A C 1
ATOM 1221 O O . ASN A 1 193 ? 15.672 -9.337 66.319 1.00 16.55 187 ASN A O 1
ATOM 1226 N N . LYS A 1 194 ? 14.966 -11.267 65.402 1.00 17.78 188 LYS A N 1
ATOM 1227 C CA . LYS A 1 194 ? 16.124 -12.027 65.855 1.00 13.14 188 LYS A CA 1
ATOM 1228 C C . LYS A 1 194 ? 16.676 -12.978 64.790 1.00 13.27 188 LYS A C 1
ATOM 1229 O O . LYS A 1 194 ? 16.019 -13.942 64.405 1.00 13.30 188 LYS A O 1
ATOM 1233 N N . PHE A 1 195 ? 17.893 -12.704 64.332 1.00 11.68 189 PHE A N 1
ATOM 1234 C CA . PHE A 1 195 ? 18.609 -13.614 63.436 1.00 7.87 189 PHE A CA 1
ATOM 1235 C C . PHE A 1 195 ? 19.978 -13.904 64.035 1.00 14.35 189 PHE A C 1
ATOM 1236 O O . PHE A 1 195 ? 20.780 -12.992 64.226 1.00 12.47 189 PHE A O 1
ATOM 1244 N N . TYR A 1 196 ? 20.241 -15.177 64.325 1.00 12.34 190 TYR A N 1
ATOM 1245 C CA . TYR A 1 196 ? 21.517 -15.598 64.896 1.00 9.98 190 TYR A CA 1
ATOM 1246 C C . TYR A 1 196 ? 22.326 -16.313 63.854 1.00 10.32 190 TYR A C 1
ATOM 1247 O O . TYR A 1 196 ? 21.775 -17.073 63.060 1.00 9.83 190 TYR A O 1
ATOM 1256 N N . TYR A 1 197 ? 23.640 -16.091 63.864 1.00 5.90 191 TYR A N 1
ATOM 1257 C CA . TYR A 1 197 ? 24.506 -16.731 62.901 1.00 6.74 191 TYR A CA 1
ATOM 1258 C C . TYR A 1 197 ? 25.877 -16.992 63.504 1.00 9.24 191 TYR A C 1
ATOM 1259 O O . TYR A 1 197 ? 26.297 -16.307 64.425 1.00 10.64 191 TYR A O 1
ATOM 1268 N N . ALA A 1 198 ? 26.550 -18.001 62.978 1.00 8.98 192 ALA A N 1
ATOM 1269 C CA . ALA A 1 198 ? 27.869 -18.387 63.441 1.00 10.56 192 ALA A CA 1
ATOM 1270 C C . ALA A 1 198 ? 28.493 -19.267 62.390 1.00 8.12 192 ALA A C 1
ATOM 1271 O O . ALA A 1 198 ? 27.803 -20.014 61.712 1.00 12.78 192 ALA A O 1
ATOM 1273 N N . GLY A 1 199 ? 29.807 -19.175 62.241 1.00 11.99 193 GLY A N 1
ATOM 1274 C CA . GLY A 1 199 ? 30.525 -20.159 61.459 1.00 10.69 193 GLY A CA 1
ATOM 1275 C C . GLY A 1 199 ? 31.961 -19.765 61.224 1.00 10.13 193 GLY A C 1
ATOM 1276 O O . GLY A 1 199 ? 32.495 -18.858 61.883 1.00 11.31 193 GLY A O 1
ATOM 1277 N N . GLY A 1 200 ? 32.602 -20.438 60.283 1.00 10.03 194 GLY A N 1
ATOM 1278 C CA . GLY A 1 200 ? 33.989 -20.139 60.023 1.00 17.90 194 GLY A CA 1
ATOM 1279 C C . GLY A 1 200 ? 34.486 -20.656 58.698 1.00 17.93 194 GLY A C 1
ATOM 1280 O O . GLY A 1 200 ? 33.834 -21.485 58.056 1.00 10.30 194 GLY A O 1
ATOM 1281 N N . ASP A 1 201 ? 35.639 -20.134 58.293 1.00 8.89 195 ASP A N 1
ATOM 1282 C CA . ASP A 1 201 ? 36.391 -20.630 57.154 1.00 10.94 195 ASP A CA 1
ATOM 1283 C C . ASP A 1 201 ? 37.653 -21.236 57.725 1.00 16.79 195 ASP A C 1
ATOM 1284 O O . ASP A 1 201 ? 38.379 -20.562 58.447 1.00 18.47 195 ASP A O 1
ATOM 1289 N N . TYR A 1 202 ? 37.923 -22.493 57.402 1.00 13.07 196 TYR A N 1
ATOM 1290 C CA . TYR A 1 202 ? 39.189 -23.124 57.780 1.00 13.40 196 TYR A CA 1
ATOM 1291 C C . TYR A 1 202 ? 40.080 -23.274 56.557 1.00 16.45 196 TYR A C 1
ATOM 1292 O O . TYR A 1 202 ? 39.698 -23.913 55.578 1.00 14.70 196 TYR A O 1
ATOM 1301 N N . LYS A 1 203 ? 41.263 -22.674 56.616 1.00 9.27 197 LYS A N 1
ATOM 1302 C CA . LYS A 1 203 ? 42.250 -22.801 55.552 1.00 10.04 197 LYS A CA 1
ATOM 1303 C C . LYS A 1 203 ? 43.079 -24.042 55.812 1.00 13.33 197 LYS A C 1
ATOM 1304 O O . LYS A 1 203 ? 43.899 -24.055 56.722 1.00 18.11 197 LYS A O 1
ATOM 1310 N N . VAL A 1 204 ? 42.876 -25.082 55.015 1.00 13.50 198 VAL A N 1
ATOM 1311 C CA . VAL A 1 204 ? 43.596 -26.333 55.212 1.00 13.87 198 VAL A CA 1
ATOM 1312 C C . VAL A 1 204 ? 45.045 -26.176 54.767 1.00 12.70 198 VAL A C 1
ATOM 1313 O O . VAL A 1 204 ? 45.967 -26.621 55.433 1.00 15.53 198 VAL A O 1
ATOM 1317 N N . ASN A 1 205 ? 45.214 -25.563 53.607 1.00 13.21 199 ASN A N 1
ATOM 1318 C CA . ASN A 1 205 ? 46.510 -25.292 53.021 1.00 13.50 199 ASN A CA 1
ATOM 1319 C C . ASN A 1 205 ? 46.296 -24.211 51.980 1.00 20.65 199 ASN A C 1
ATOM 1320 O O . ASN A 1 205 ? 45.229 -23.597 51.929 1.00 17.89 199 ASN A O 1
ATOM 1325 N N . LYS A 1 206 ? 47.299 -24.004 51.143 1.00 19.82 200 LYS A N 1
ATOM 1326 C CA . LYS A 1 206 ? 47.278 -22.985 50.099 1.00 27.30 200 LYS A CA 1
ATOM 1327 C C . LYS A 1 206 ? 46.122 -23.166 49.099 1.00 22.57 200 LYS A C 1
ATOM 1328 O O . LYS A 1 206 ? 45.639 -22.204 48.511 1.00 20.87 200 LYS A O 1
ATOM 1332 N N . ASP A 1 207 ? 45.683 -24.403 48.912 1.00 13.14 201 ASP A N 1
ATOM 1333 C CA . ASP A 1 207 ? 44.779 -24.716 47.822 1.00 15.55 201 ASP A CA 1
ATOM 1334 C C . ASP A 1 207 ? 43.352 -25.029 48.256 1.00 13.49 201 ASP A C 1
ATOM 1335 O O . ASP A 1 207 ? 42.469 -25.095 47.413 1.00 15.44 201 ASP A O 1
ATOM 1340 N N . LEU A 1 208 ? 43.132 -25.226 49.552 1.00 10.79 202 LEU A N 1
ATOM 1341 C CA . LEU A 1 208 ? 41.858 -25.763 50.029 1.00 10.14 202 LEU A CA 1
ATOM 1342 C C . LEU A 1 208 ? 41.343 -25.031 51.257 1.00 14.37 202 LEU A C 1
ATOM 1343 O O . LEU A 1 208 ? 42.068 -24.855 52.235 1.00 14.75 202 LEU A O 1
ATOM 1348 N N . THR A 1 209 ? 40.078 -24.620 51.193 1.00 8.85 203 THR A N 1
ATOM 1349 C CA . THR A 1 209 ? 39.376 -23.998 52.303 1.00 9.34 203 THR A CA 1
ATOM 1350 C C . THR A 1 209 ? 38.068 -24.739 52.533 1.00 11.39 203 THR A C 1
ATOM 1351 O O . THR A 1 209 ? 37.394 -25.106 51.582 1.00 8.56 203 THR A O 1
ATOM 1355 N N . LEU A 1 210 ? 37.725 -24.958 53.794 1.00 6.09 204 LEU A N 1
ATOM 1356 C CA . LEU A 1 210 ? 36.441 -25.550 54.164 1.00 6.76 204 LEU A CA 1
ATOM 1357 C C . LEU A 1 210 ? 35.619 -24.498 54.916 1.00 13.50 204 LEU A C 1
ATOM 1358 O O . LEU A 1 210 ? 36.170 -23.589 55.528 1.00 15.13 204 LEU A O 1
ATOM 1363 N N . GLN A 1 211 ? 34.305 -24.648 54.907 1.00 7.17 205 GLN A N 1
ATOM 1364 C CA . GLN A 1 211 ? 33.442 -23.691 55.570 1.00 7.93 205 GLN A CA 1
ATOM 1365 C C . GLN A 1 211 ? 32.283 -24.420 56.218 1.00 14.60 205 GLN A C 1
ATOM 1366 O O . GLN A 1 211 ? 31.790 -25.406 55.681 1.00 8.14 205 GLN A O 1
ATOM 1372 N N . TYR A 1 212 ? 31.864 -23.937 57.379 1.00 13.79 206 TYR A N 1
ATOM 1373 C CA . TYR A 1 212 ? 30.610 -24.348 57.973 1.00 9.01 206 TYR A CA 1
ATOM 1374 C C . TYR A 1 212 ? 29.985 -23.090 58.508 1.00 7.32 206 TYR A C 1
ATOM 1375 O O . TYR A 1 212 ? 30.646 -22.339 59.232 1.00 8.29 206 TYR A O 1
ATOM 1384 N N . TYR A 1 213 ? 28.713 -22.869 58.177 1.00 7.42 207 TYR A N 1
ATOM 1385 C CA . TYR A 1 213 ? 27.950 -21.759 58.729 1.00 7.43 207 TYR A CA 1
ATOM 1386 C C . TYR A 1 213 ? 26.551 -22.177 59.176 1.00 8.88 207 TYR A C 1
ATOM 1387 O O . TYR A 1 213 ? 25.970 -23.130 58.652 1.00 9.83 207 TYR A O 1
ATOM 1396 N N . TYR A 1 214 ? 26.020 -21.425 60.130 1.00 5.98 208 TYR A N 1
ATOM 1397 C CA . TYR A 1 214 ? 24.716 -21.669 60.693 1.00 6.34 208 TYR A CA 1
ATOM 1398 C C . TYR A 1 214 ? 23.960 -20.362 60.713 1.00 8.04 208 TYR A C 1
ATOM 1399 O O . TYR A 1 214 ? 24.508 -19.330 61.087 1.00 11.48 208 TYR A O 1
ATOM 1408 N N . GLY A 1 215 ? 22.704 -20.404 60.289 1.00 4.50 209 GLY A N 1
ATOM 1409 C CA . GLY A 1 215 ? 21.842 -19.244 60.354 1.00 6.97 209 GLY A CA 1
ATOM 1410 C C . GLY A 1 215 ? 20.474 -19.595 60.905 1.00 13.18 209 GLY A C 1
ATOM 1411 O O . GLY A 1 215 ? 19.931 -20.651 60.584 1.00 10.57 209 GLY A O 1
ATOM 1412 N N . ASN A 1 216 ? 19.921 -18.713 61.732 1.00 6.88 210 ASN A N 1
ATOM 1413 C CA . ASN A 1 216 ? 18.628 -18.949 62.366 1.00 7.18 210 ASN A CA 1
ATOM 1414 C C . ASN A 1 216 ? 17.774 -17.681 62.435 1.00 10.04 210 ASN A C 1
ATOM 1415 O O . ASN A 1 216 ? 17.987 -16.843 63.297 1.00 11.35 210 ASN A O 1
ATOM 1420 N N . LEU A 1 217 ? 16.808 -17.540 61.530 1.00 10.44 211 LEU A N 1
ATOM 1421 C CA . LEU A 1 217 ? 15.837 -16.465 61.660 1.00 6.49 211 LEU A CA 1
ATOM 1422 C C . LEU A 1 217 ? 14.752 -16.942 62.598 1.00 10.69 211 LEU A C 1
ATOM 1423 O O . LEU A 1 217 ? 14.004 -17.878 62.281 1.00 10.07 211 LEU A O 1
ATOM 1428 N N . ASP A 1 218 ? 14.675 -16.316 63.765 1.00 8.88 212 ASP A N 1
ATOM 1429 C CA . ASP A 1 218 ? 13.718 -16.760 64.769 1.00 14.99 212 ASP A CA 1
ATOM 1430 C C . ASP A 1 218 ? 12.278 -16.774 64.247 1.00 13.65 212 ASP A C 1
ATOM 1431 O O . ASP A 1 218 ? 11.822 -15.805 63.630 1.00 14.44 212 ASP A O 1
ATOM 1436 N N . ASP A 1 219 ? 11.599 -17.901 64.492 1.00 11.03 213 ASP A N 1
ATOM 1437 C CA . ASP A 1 219 ? 10.213 -18.175 64.083 1.00 15.08 213 ASP A CA 1
ATOM 1438 C C . ASP A 1 219 ? 10.041 -18.514 62.614 1.00 12.81 213 ASP A C 1
ATOM 1439 O O . ASP A 1 219 ? 8.919 -18.726 62.153 1.00 10.94 213 ASP A O 1
ATOM 1444 N N . PHE A 1 220 ? 11.154 -18.587 61.895 1.00 7.21 214 PHE A N 1
ATOM 1445 C CA . PHE A 1 220 ? 11.116 -18.896 60.474 1.00 8.11 214 PHE A CA 1
ATOM 1446 C C . PHE A 1 220 ? 11.965 -20.108 60.117 1.00 9.74 214 PHE A C 1
ATOM 1447 O O . PHE A 1 220 ? 11.427 -21.107 59.640 1.00 10.90 214 PHE A O 1
ATOM 1455 N N . TYR A 1 221 ? 13.280 -20.038 60.336 1.00 6.58 215 TYR A N 1
ATOM 1456 C CA . TYR A 1 221 ? 14.105 -21.135 59.872 1.00 4.98 215 TYR A CA 1
ATOM 1457 C C . TYR A 1 221 ? 15.430 -21.295 60.587 1.00 4.38 215 TYR A C 1
ATOM 1458 O O . TYR A 1 221 ? 15.935 -20.358 61.185 1.00 8.05 215 TYR A O 1
ATOM 1467 N N . LYS A 1 222 ? 15.962 -22.510 60.518 1.00 10.67 216 LYS A N 1
ATOM 1468 C CA . LYS A 1 222 ? 17.359 -22.769 60.833 1.00 15.34 216 LYS A CA 1
ATOM 1469 C C . LYS A 1 222 ? 18.028 -23.317 59.583 1.00 14.06 216 LYS A C 1
ATOM 1470 O O . LYS A 1 222 ? 17.437 -24.092 58.834 1.00 10.82 216 LYS A O 1
ATOM 1473 N N . GLN A 1 223 ? 19.266 -22.904 59.351 1.00 9.21 217 GLN A N 1
ATOM 1474 C CA . GLN A 1 223 ? 19.940 -23.234 58.122 1.00 4.28 217 GLN A CA 1
ATOM 1475 C C . GLN A 1 223 ? 21.379 -23.577 58.412 1.00 6.42 217 GLN A C 1
ATOM 1476 O O . GLN A 1 223 ? 22.060 -22.819 59.092 1.00 8.43 217 GLN A O 1
ATOM 1482 N N . HIS A 1 224 ? 21.810 -24.744 57.943 1.00 7.46 218 HIS A N 1
ATOM 1483 C CA . HIS A 1 224 ? 23.211 -25.148 58.007 1.00 10.24 218 HIS A CA 1
ATOM 1484 C C . HIS A 1 224 ? 23.814 -25.140 56.610 1.00 11.79 218 HIS A C 1
ATOM 1485 O O . HIS A 1 224 ? 23.139 -25.476 55.640 1.00 9.91 218 HIS A O 1
ATOM 1492 N N . PHE A 1 225 ? 25.086 -24.756 56.518 1.00 9.45 219 PHE A N 1
ATOM 1493 C CA . PHE A 1 225 ? 25.801 -24.693 55.256 1.00 5.11 219 PHE A CA 1
ATOM 1494 C C . PHE A 1 225 ? 27.167 -25.354 55.420 1.00 9.24 219 PHE A C 1
ATOM 1495 O O . PHE A 1 225 ? 27.858 -25.100 56.398 1.00 9.59 219 PHE A O 1
ATOM 1503 N N . LEU A 1 226 ? 27.551 -26.181 54.457 1.00 5.88 220 LEU A N 1
ATOM 1504 C CA . LEU A 1 226 ? 28.925 -26.655 54.318 1.00 12.10 220 LEU A CA 1
ATOM 1505 C C . LEU A 1 226 ? 29.440 -26.191 52.961 1.00 11.47 220 LEU A C 1
ATOM 1506 O O . LEU A 1 226 ? 28.672 -26.124 51.996 1.00 10.65 220 LEU A O 1
ATOM 1511 N N . GLY A 1 227 ? 30.730 -25.864 52.888 1.00 9.95 221 GLY A N 1
ATOM 1512 C CA . GLY A 1 227 ? 31.319 -25.386 51.654 1.00 6.33 221 GLY A CA 1
ATOM 1513 C C . GLY A 1 227 ? 32.752 -25.874 51.472 1.00 9.65 221 GLY A C 1
ATOM 1514 O O . GLY A 1 227 ? 33.454 -26.167 52.432 1.00 10.04 221 GLY A O 1
ATOM 1515 N N . LEU A 1 228 ? 33.194 -25.941 50.226 1.00 8.19 222 LEU A N 1
ATOM 1516 C CA . LEU A 1 228 ? 34.576 -26.284 49.948 1.00 11.56 222 LEU A CA 1
ATOM 1517 C C . LEU A 1 228 ? 34.984 -25.469 48.749 1.00 11.88 222 LEU A C 1
ATOM 1518 O O . LEU A 1 228 ? 34.216 -25.337 47.806 1.00 8.45 222 LEU A O 1
ATOM 1523 N N . ILE A 1 229 ? 36.193 -24.918 48.787 1.00 4.87 223 ILE A N 1
ATOM 1524 C CA . ILE A 1 229 ? 36.761 -24.271 47.628 1.00 9.24 223 ILE A CA 1
ATOM 1525 C C . ILE A 1 229 ? 38.152 -24.853 47.443 1.00 10.84 223 ILE A C 1
ATOM 1526 O O . ILE A 1 229 ? 38.965 -24.831 48.368 1.00 14.58 223 ILE A O 1
ATOM 1531 N N . HIS A 1 230 ? 38.413 -25.396 46.261 1.00 11.65 224 HIS A N 1
ATOM 1532 C CA . HIS A 1 230 ? 39.713 -26.002 45.988 1.00 14.16 224 HIS A CA 1
ATOM 1533 C C . HIS A 1 230 ? 40.321 -25.461 44.703 1.00 15.37 224 HIS A C 1
ATOM 1534 O O . HIS A 1 230 ? 39.643 -25.354 43.681 1.00 17.32 224 HIS A O 1
ATOM 1541 N N . ASN A 1 231 ? 41.600 -25.117 44.757 1.00 11.60 225 ASN A N 1
ATOM 1542 C CA . ASN A 1 231 ? 42.293 -24.622 43.578 1.00 16.10 225 ASN A CA 1
ATOM 1543 C C . ASN A 1 231 ? 43.384 -25.597 43.154 1.00 18.16 225 ASN A C 1
ATOM 1544 O O . ASN A 1 231 ? 44.214 -25.989 43.961 1.00 15.98 225 ASN A O 1
ATOM 1549 N N . TRP A 1 232 ? 43.356 -25.989 41.885 1.00 17.60 226 TRP A N 1
ATOM 1550 C CA . TRP A 1 232 ? 44.163 -27.097 41.386 1.00 15.14 226 TRP A CA 1
ATOM 1551 C C . TRP A 1 232 ? 44.984 -26.642 40.195 1.00 20.55 226 TRP A C 1
ATOM 1552 O O . TRP A 1 232 ? 44.442 -26.401 39.116 1.00 22.78 226 TRP A O 1
ATOM 1563 N N . GLN A 1 233 ? 46.293 -26.531 40.393 1.00 24.62 227 GLN A N 1
ATOM 1564 C CA . GLN A 1 233 ? 47.186 -26.122 39.320 1.00 34.88 227 GLN A CA 1
ATOM 1565 C C . GLN A 1 233 ? 47.332 -27.255 38.311 1.00 35.41 227 GLN A C 1
ATOM 1566 O O . GLN A 1 233 ? 47.824 -28.331 38.639 1.00 31.14 227 GLN A O 1
ATOM 1572 N N . ILE A 1 234 ? 46.881 -27.011 37.086 1.00 41.77 228 ILE A N 1
ATOM 1573 C CA . ILE A 1 234 ? 47.034 -27.974 36.003 1.00 46.98 228 ILE A CA 1
ATOM 1574 C C . ILE A 1 234 ? 47.736 -27.307 34.827 1.00 54.42 228 ILE A C 1
ATOM 1575 O O . ILE A 1 234 ? 47.098 -26.653 33.994 1.00 50.17 228 ILE A O 1
ATOM 1580 N N . GLY A 1 235 ? 49.056 -27.468 34.770 1.00 57.70 229 GLY A N 1
ATOM 1581 C CA . GLY A 1 235 ? 49.858 -26.820 33.751 1.00 52.90 229 GLY A CA 1
ATOM 1582 C C . GLY A 1 235 ? 49.825 -25.315 33.922 1.00 48.20 229 GLY A C 1
ATOM 1583 O O . GLY A 1 235 ? 50.053 -24.805 35.017 1.00 50.18 229 GLY A O 1
ATOM 1584 N N . PRO A 1 236 ? 49.528 -24.592 32.835 1.00 40.35 230 PRO A N 1
ATOM 1585 C CA . PRO A 1 236 ? 49.485 -23.131 32.899 1.00 36.99 230 PRO A CA 1
ATOM 1586 C C . PRO A 1 236 ? 48.119 -22.667 33.388 1.00 31.40 230 PRO A C 1
ATOM 1587 O O . PRO A 1 236 ? 47.885 -21.463 33.504 1.00 32.98 230 PRO A O 1
ATOM 1591 N N . GLY A 1 237 ? 47.228 -23.617 33.667 1.00 27.43 231 GLY A N 1
ATOM 1592 C CA . GLY A 1 237 ? 45.862 -23.290 34.047 1.00 29.77 231 GLY A CA 1
ATOM 1593 C C . GLY A 1 237 ? 45.477 -23.722 35.451 1.00 29.27 231 GLY A C 1
ATOM 1594 O O . GLY A 1 237 ? 46.109 -24.598 36.039 1.00 27.32 231 GLY A O 1
ATOM 1595 N N . VAL A 1 238 ? 44.427 -23.106 35.988 1.00 16.87 232 VAL A N 1
ATOM 1596 C CA . VAL A 1 238 ? 43.945 -23.430 37.326 1.00 17.13 232 VAL A CA 1
ATOM 1597 C C . VAL A 1 238 ? 42.489 -23.887 37.265 1.00 16.46 232 VAL A C 1
ATOM 1598 O O . VAL A 1 238 ? 41.659 -23.221 36.632 1.00 14.90 232 VAL A O 1
ATOM 1602 N N . LEU A 1 239 ? 42.184 -25.017 37.909 1.00 12.71 233 LEU A N 1
ATOM 1603 C CA . LEU A 1 239 ? 40.802 -25.455 38.055 1.00 12.05 233 LEU A CA 1
ATOM 1604 C C . LEU A 1 239 ? 40.341 -25.176 39.471 1.00 15.89 233 LEU A C 1
ATOM 1605 O O . LEU A 1 239 ? 40.974 -25.605 40.432 1.00 18.25 233 LEU A O 1
ATOM 1610 N N . LYS A 1 240 ? 39.260 -24.416 39.586 1.00 12.46 234 LYS A N 1
ATOM 1611 C CA . LYS A 1 240 ? 38.681 -24.060 40.874 1.00 11.65 234 LYS A CA 1
ATOM 1612 C C . LYS A 1 240 ? 37.372 -24.833 41.052 1.00 9.21 234 LYS A C 1
ATOM 1613 O O . LYS A 1 240 ? 36.544 -24.864 40.164 1.00 16.34 234 LYS A O 1
ATOM 1619 N N . THR A 1 241 ? 37.222 -25.482 42.197 1.00 12.49 235 THR A N 1
ATOM 1620 C CA . THR A 1 241 ? 36.064 -26.316 42.484 1.00 11.28 235 THR A CA 1
ATOM 1621 C C . THR A 1 241 ? 35.329 -25.673 43.643 1.00 8.17 235 THR A C 1
ATOM 1622 O O . THR A 1 241 ? 35.931 -25.360 44.664 1.00 10.91 235 THR A O 1
ATOM 1626 N N . ASP A 1 242 ? 34.031 -25.477 43.483 1.00 9.23 236 ASP A N 1
ATOM 1627 C CA . ASP A 1 242 ? 33.251 -24.732 44.458 1.00 8.84 236 ASP A CA 1
ATOM 1628 C C . ASP A 1 242 ? 32.050 -25.603 44.779 1.00 5.06 236 ASP A C 1
ATOM 1629 O O . ASP A 1 242 ? 31.190 -25.799 43.926 1.00 11.39 236 ASP A O 1
ATOM 1634 N N . LEU A 1 243 ? 32.008 -26.134 46.003 1.00 10.17 237 LEU A N 1
ATOM 1635 C CA . LEU A 1 243 ? 30.919 -27.027 46.434 1.00 7.05 237 LEU A CA 1
ATOM 1636 C C . LEU A 1 243 ? 30.158 -26.411 47.593 1.00 9.36 237 LEU A C 1
ATOM 1637 O O . LEU A 1 243 ? 30.752 -25.812 48.494 1.00 12.01 237 LEU A O 1
ATOM 1642 N N . ARG A 1 244 ? 28.839 -26.548 47.560 1.00 9.65 238 ARG A N 1
ATOM 1643 C CA . ARG A 1 244 ? 27.977 -25.956 48.577 1.00 11.60 238 ARG A CA 1
ATOM 1644 C C . ARG A 1 244 ? 26.826 -26.904 48.886 1.00 12.83 238 ARG A C 1
ATOM 1645 O O . ARG A 1 244 ? 26.297 -27.573 47.994 1.00 10.82 238 ARG A O 1
ATOM 1653 N N . ALA A 1 245 ? 26.461 -26.955 50.159 1.00 7.46 239 ALA A N 1
ATOM 1654 C CA . ALA A 1 245 ? 25.378 -27.790 50.640 1.00 10.51 239 ALA A CA 1
ATOM 1655 C C . ALA A 1 245 ? 24.668 -26.987 51.722 1.00 10.28 239 ALA A C 1
ATOM 1656 O O . ALA A 1 245 ? 25.316 -26.551 52.666 1.00 10.55 239 ALA A O 1
ATOM 1658 N N . PHE A 1 246 ? 23.361 -26.776 51.577 1.00 7.07 240 PHE A N 1
ATOM 1659 C CA . PHE A 1 246 ? 22.557 -26.081 52.590 1.00 4.46 240 PHE A CA 1
ATOM 1660 C C . PHE A 1 246 ? 21.448 -27.010 53.067 1.00 10.32 240 PHE A C 1
ATOM 1661 O O . PHE A 1 246 ? 20.794 -27.653 52.255 1.00 10.03 240 PHE A O 1
ATOM 1669 N N . ASP A 1 247 ? 21.199 -27.074 54.370 1.00 9.65 241 ASP A N 1
ATOM 1670 C CA . ASP A 1 247 ? 19.986 -27.737 54.841 1.00 4.79 241 ASP A CA 1
ATOM 1671 C C . ASP A 1 247 ? 19.178 -26.684 55.586 1.00 6.16 241 ASP A C 1
ATOM 1672 O O . ASP A 1 247 ? 19.661 -26.114 56.558 1.00 7.33 241 ASP A O 1
ATOM 1677 N N . SER A 1 248 ? 17.953 -26.430 55.136 1.00 6.05 242 SER A N 1
ATOM 1678 C CA . SER A 1 248 ? 17.110 -25.416 55.767 1.00 8.93 242 SER A CA 1
ATOM 1679 C C . SER A 1 248 ? 15.834 -26.068 56.293 1.00 11.36 242 SER A C 1
ATOM 1680 O O . SER A 1 248 ? 15.146 -26.791 55.563 1.00 12.68 242 SER A O 1
ATOM 1683 N N . SER A 1 249 ? 15.513 -25.816 57.553 1.00 9.74 243 SER A N 1
ATOM 1684 C CA . SER A 1 249 ? 14.314 -26.401 58.143 1.00 10.92 243 SER A CA 1
ATOM 1685 C C . SER A 1 249 ? 13.590 -25.375 58.986 1.00 14.13 243 SER A C 1
ATOM 1686 O O . SER A 1 249 ? 14.126 -24.294 59.236 1.00 14.30 243 SER A O 1
ATOM 1689 N N . SER A 1 250 ? 12.381 -25.711 59.429 1.00 9.83 244 SER A N 1
ATOM 1690 C CA . SER A 1 250 ? 11.553 -24.761 60.158 1.00 10.46 244 SER A CA 1
ATOM 1691 C C . SER A 1 250 ? 12.031 -24.491 61.580 1.00 12.21 244 SER A C 1
ATOM 1692 O O . SER A 1 250 ? 12.670 -25.336 62.207 1.00 15.46 244 SER A O 1
ATOM 1695 N N . ASP A 1 251 ? 11.701 -23.304 62.073 1.00 9.86 245 ASP A N 1
ATOM 1696 C CA . ASP A 1 251 ? 12.009 -22.909 63.442 1.00 15.24 245 ASP A CA 1
ATOM 1697 C C . ASP A 1 251 ? 10.788 -22.208 64.008 1.00 16.34 245 ASP A C 1
ATOM 1698 O O . ASP A 1 251 ? 10.111 -21.472 63.293 1.00 8.59 245 ASP A O 1
ATOM 1703 N N . GLY A 1 252 ? 10.492 -22.452 65.281 1.00 18.97 246 GLY A N 1
ATOM 1704 C CA . GLY A 1 252 ? 9.421 -21.7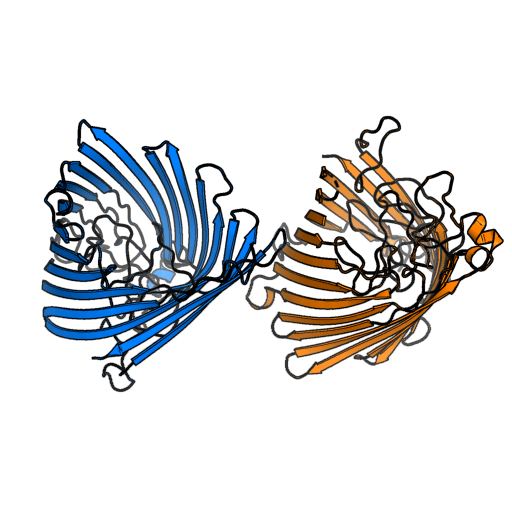38 65.962 1.00 15.24 246 GLY A CA 1
ATOM 1705 C C . GLY A 1 252 ? 8.075 -21.773 65.254 1.00 13.49 246 GLY A C 1
ATOM 1706 O O . GLY A 1 252 ? 7.581 -22.842 64.911 1.00 16.79 246 GLY A O 1
ATOM 1707 N N . LYS A 1 253 ? 7.500 -20.595 65.023 1.00 13.80 247 LYS A N 1
ATOM 1708 C CA . LYS A 1 253 ? 6.150 -20.469 64.467 1.00 17.85 247 LYS A CA 1
ATOM 1709 C C . LYS A 1 253 ? 5.973 -21.157 63.116 1.00 17.46 247 LYS A C 1
ATOM 1710 O O . LYS A 1 253 ? 4.964 -21.817 62.865 1.00 14.06 247 LYS A O 1
ATOM 1716 N N . ASN A 1 254 ? 6.965 -21.012 62.248 1.00 13.84 248 ASN A N 1
ATOM 1717 C CA . ASN A 1 254 ? 6.914 -21.658 60.949 1.00 7.97 248 ASN A CA 1
ATOM 1718 C C . ASN A 1 254 ? 6.824 -23.186 61.063 1.00 12.39 248 ASN A C 1
ATOM 1719 O O . ASN A 1 254 ? 6.273 -23.856 60.185 1.00 10.75 248 ASN A O 1
ATOM 1724 N N . GLY A 1 255 ? 7.352 -23.735 62.158 1.00 11.60 249 GLY A N 1
ATOM 1725 C CA . GLY A 1 255 ? 7.338 -25.175 62.380 1.00 11.79 249 GLY A CA 1
ATOM 1726 C C . GLY A 1 255 ? 6.052 -25.692 63.028 1.00 16.11 249 GLY A C 1
ATOM 1727 O O . GLY A 1 255 ? 5.938 -26.870 63.352 1.00 18.19 249 GLY A O 1
ATOM 1728 N N . SER A 1 256 ? 5.084 -24.809 63.227 1.00 10.88 250 SER A N 1
ATOM 1729 C CA . SER A 1 256 ? 3.822 -25.203 63.843 1.00 17.29 250 SER A CA 1
ATOM 1730 C C . SER A 1 256 ? 2.652 -24.856 62.926 1.00 12.83 250 SER A C 1
ATOM 1731 O O . SER A 1 256 ? 2.689 -23.852 62.225 1.00 9.87 250 SER A O 1
ATOM 1734 N N . ARG A 1 257 ? 1.603 -25.671 62.957 1.00 13.66 251 ARG A N 1
ATOM 1735 C CA . ARG A 1 257 ? 0.423 -25.393 62.148 1.00 10.44 251 ARG A CA 1
ATOM 1736 C C . ARG A 1 257 ? -0.163 -24.012 62.430 1.00 12.70 251 ARG A C 1
ATOM 1737 O O . ARG A 1 257 ? -0.479 -23.267 61.499 1.00 11.80 251 ARG A O 1
ATOM 1742 N N . SER A 1 258 ? -0.310 -23.663 63.708 1.00 11.77 252 SER A N 1
ATOM 1743 C CA . SER A 1 258 ? -0.951 -22.403 64.049 1.00 15.96 252 SER A CA 1
ATOM 1744 C C . SER A 1 258 ? -0.084 -21.219 63.642 1.00 15.69 252 SER A C 1
ATOM 1745 O O . SER A 1 258 ? -0.594 -20.154 63.274 1.00 16.86 252 SER A O 1
ATOM 1748 N N . GLY A 1 259 ? 1.230 -21.403 63.723 1.00 11.19 253 GLY A N 1
ATOM 1749 C CA . GLY A 1 259 ? 2.158 -20.350 63.350 1.00 15.92 253 GLY A CA 1
ATOM 1750 C C . GLY A 1 259 ? 2.044 -20.043 61.871 1.00 9.59 253 GLY A C 1
ATOM 1751 O O . GLY A 1 259 ? 1.989 -18.877 61.475 1.00 12.36 253 GLY A O 1
ATOM 1752 N N . ARG A 1 260 ? 1.985 -21.089 61.058 1.00 8.73 254 ARG A N 1
ATOM 1753 C CA . ARG A 1 260 ? 1.851 -20.919 59.608 1.00 7.89 254 ARG A CA 1
ATOM 1754 C C . ARG A 1 260 ? 0.498 -20.300 59.249 1.00 16.81 254 ARG A C 1
ATOM 1755 O O . ARG A 1 260 ? 0.417 -19.433 58.370 1.00 13.43 254 ARG A O 1
ATOM 1763 N N . ALA A 1 261 ? -0.547 -20.718 59.960 1.00 13.21 255 ALA A N 1
ATOM 1764 C CA . ALA A 1 261 ? -1.865 -20.113 59.836 1.00 14.82 255 ALA A CA 1
ATOM 1765 C C . ALA A 1 261 ? -1.842 -18.597 60.093 1.00 15.63 255 ALA A C 1
ATOM 1766 O O . ALA A 1 261 ? -2.635 -17.855 59.509 1.00 16.50 255 ALA A O 1
ATOM 1768 N N . ASP A 1 262 ? -0.952 -18.140 60.972 1.00 17.18 256 ASP A N 1
ATOM 1769 C CA . ASP A 1 262 ? -0.853 -16.708 61.270 1.00 17.85 256 ASP A CA 1
ATOM 1770 C C . ASP A 1 262 ? 0.138 -15.995 60.343 1.00 26.59 256 ASP A C 1
ATOM 1771 O O . ASP A 1 262 ? 0.393 -14.806 60.490 1.00 20.89 256 ASP A O 1
ATOM 1776 N N . GLY A 1 263 ? 0.694 -16.720 59.383 1.00 17.24 257 GLY A N 1
ATOM 1777 C CA . GLY A 1 263 ? 1.495 -16.071 58.370 1.00 18.83 257 GLY A CA 1
ATOM 1778 C C . GLY A 1 263 ? 2.994 -16.247 58.504 1.00 17.80 257 GLY A C 1
ATOM 1779 O O . GLY A 1 263 ? 3.745 -15.619 57.764 1.00 14.74 257 GLY A O 1
ATOM 1780 N N . TYR A 1 264 ? 3.446 -17.092 59.427 1.00 10.92 258 TYR A N 1
ATOM 1781 C CA . TYR A 1 264 ? 4.881 -17.399 59.475 1.00 12.13 258 TYR A CA 1
ATOM 1782 C C . TYR A 1 264 ? 5.211 -18.490 58.460 1.00 14.55 258 TYR A C 1
ATOM 1783 O O . TYR A 1 264 ? 5.395 -19.656 58.812 1.00 10.91 258 TYR A O 1
ATOM 1792 N N . VAL A 1 265 ? 5.280 -18.085 57.195 1.00 11.81 259 VAL A N 1
ATOM 1793 C CA . VAL A 1 265 ? 5.376 -19.026 56.087 1.00 11.00 259 VAL A CA 1
ATOM 1794 C C . VAL A 1 265 ? 6.437 -18.632 55.068 1.00 12.41 259 VAL A C 1
ATOM 1795 O O . VAL A 1 265 ? 6.843 -17.471 54.974 1.00 13.22 259 VAL A O 1
ATOM 1799 N N . SER A 1 266 ? 6.861 -19.622 54.290 1.00 10.25 260 SER A N 1
ATOM 1800 C CA . SER A 1 266 ? 7.808 -19.416 53.208 1.00 8.80 260 SER A CA 1
ATOM 1801 C C . SER A 1 266 ? 7.110 -19.748 51.906 1.00 7.92 260 SER A C 1
ATOM 1802 O O . SER A 1 266 ? 6.265 -20.648 51.857 1.00 6.40 260 SER A O 1
ATOM 1805 N N . SER A 1 267 ? 7.478 -19.051 50.840 1.00 8.32 261 SER A N 1
ATOM 1806 C CA . SER A 1 267 ? 7.096 -19.488 49.504 1.00 8.30 261 SER A CA 1
ATOM 1807 C C . SER A 1 267 ? 7.678 -20.877 49.205 1.00 9.30 261 SER A C 1
ATOM 1808 O O . SER A 1 267 ? 8.747 -21.241 49.690 1.00 7.34 261 SER A O 1
ATOM 1811 N N . GLY A 1 268 ? 6.946 -21.647 48.415 1.00 6.35 262 GLY A N 1
ATOM 1812 C CA . GLY A 1 268 ? 7.347 -22.980 48.011 1.00 7.42 262 GLY A CA 1
ATOM 1813 C C . GLY A 1 268 ? 6.162 -23.551 47.247 1.00 13.22 262 GLY A C 1
ATOM 1814 O O . GLY A 1 268 ? 5.327 -22.795 46.754 1.00 12.00 262 GLY A O 1
ATOM 1815 N N . TYR A 1 269 ? 6.081 -24.872 47.141 1.00 9.74 263 TYR A N 1
ATOM 1816 C CA . TYR A 1 269 ? 4.899 -25.495 46.557 1.00 7.61 263 TYR A CA 1
ATOM 1817 C C . TYR A 1 269 ? 4.517 -26.719 47.377 1.00 10.98 263 TYR A C 1
ATOM 1818 O O . TYR A 1 269 ? 5.334 -27.614 47.595 1.00 12.31 263 TYR A O 1
ATOM 1827 N N . TYR A 1 270 ? 3.278 -26.749 47.849 1.00 8.35 264 TYR A N 1
ATOM 1828 C CA . TYR A 1 270 ? 2.892 -27.736 48.856 1.00 10.80 264 TYR A CA 1
ATOM 1829 C C . TYR A 1 270 ? 1.717 -28.575 48.431 1.00 15.56 264 TYR A C 1
ATOM 1830 O O . TYR A 1 270 ? 1.078 -29.209 49.268 1.00 17.57 264 TYR A O 1
ATOM 1839 N N . GLY A 1 271 ? 1.433 -28.574 47.132 1.00 11.82 265 GLY A N 1
ATOM 1840 C CA . GLY A 1 271 ? 0.320 -29.339 46.589 1.00 12.68 265 GLY A CA 1
ATOM 1841 C C . GLY A 1 271 ? -0.985 -28.564 46.582 1.00 10.66 265 GLY A C 1
ATOM 1842 O O . GLY A 1 271 ? -1.145 -27.583 47.315 1.00 10.77 265 GLY A O 1
ATOM 1843 N N . SER A 1 272 ? -1.914 -28.993 45.732 1.00 10.60 266 SER A N 1
ATOM 1844 C CA . SER A 1 272 ? -3.251 -28.396 45.678 1.00 15.91 266 SER A CA 1
ATOM 1845 C C . SER A 1 272 ? -3.294 -26.879 45.467 1.00 11.82 266 SER A C 1
ATOM 1846 O O . SER A 1 272 ? -4.239 -26.216 45.902 1.00 19.17 266 SER A O 1
ATOM 1849 N N . GLY A 1 273 ? -2.275 -26.326 44.816 1.00 11.19 267 GLY A N 1
ATOM 1850 C CA . GLY A 1 273 ? -2.236 -24.900 44.549 1.00 10.66 267 GLY A CA 1
ATOM 1851 C C . GLY A 1 273 ? -1.779 -24.057 45.717 1.00 13.35 267 GLY A C 1
ATOM 1852 O O . GLY A 1 273 ? -1.861 -22.843 45.665 1.00 12.69 267 GLY A O 1
ATOM 1853 N N . VAL A 1 274 ? -1.311 -24.699 46.781 1.00 10.52 268 VAL A N 1
ATOM 1854 C CA . VAL A 1 274 ? -0.807 -23.977 47.946 1.00 5.37 268 VAL A CA 1
ATOM 1855 C C . VAL A 1 274 ? 0.676 -23.602 47.760 1.00 6.77 268 VAL A C 1
ATOM 1856 O O . VAL A 1 274 ? 1.519 -24.468 47.536 1.00 10.18 268 VAL A O 1
ATOM 1860 N N . THR A 1 275 ? 0.981 -22.311 47.870 1.00 9.28 269 THR A N 1
ATOM 1861 C CA . THR A 1 275 ? 2.331 -21.806 47.593 1.00 11.79 269 THR A CA 1
ATOM 1862 C C . THR A 1 275 ? 3.046 -21.204 48.808 1.00 10.63 269 THR A C 1
ATOM 1863 O O . THR A 1 275 ? 4.077 -20.556 48.664 1.00 13.66 269 THR A O 1
ATOM 1867 N N . LYS A 1 276 ? 2.503 -21.406 50.004 1.00 12.94 270 LYS A N 1
ATOM 1868 C CA . LYS A 1 276 ? 3.143 -20.891 51.215 1.00 13.99 270 LYS A CA 1
ATOM 1869 C C . LYS A 1 276 ? 3.066 -21.978 52.279 1.00 11.41 270 LYS A C 1
ATOM 1870 O O . LYS A 1 276 ? 2.063 -22.686 52.373 1.00 13.85 270 LYS A O 1
ATOM 1876 N N . GLY A 1 277 ? 4.116 -22.128 53.073 1.00 8.18 271 GLY A N 1
ATOM 1877 C CA . GLY A 1 277 ? 4.104 -23.170 54.084 1.00 9.10 271 GLY A CA 1
ATOM 1878 C C . GLY A 1 277 ? 5.399 -23.301 54.870 1.00 11.98 271 GLY A C 1
ATOM 1879 O O . GLY A 1 277 ? 6.099 -22.320 55.109 1.00 11.22 271 GLY A O 1
ATOM 1880 N N . GLU A 1 278 ? 5.715 -24.529 55.265 1.00 9.05 272 GLU A N 1
ATOM 1881 C CA . GLU A 1 278 ? 6.817 -24.774 56.185 1.00 7.84 272 GLU A CA 1
ATOM 1882 C C . GLU A 1 278 ? 8.135 -24.693 55.425 1.00 8.37 272 GLU A C 1
ATOM 1883 O O . GLU A 1 278 ? 8.211 -25.152 54.295 1.00 15.06 272 GLU A O 1
ATOM 1889 N N . VAL A 1 279 ? 9.165 -24.109 56.035 1.00 8.09 273 VAL A N 1
ATOM 1890 C CA . VAL A 1 279 ? 10.503 -24.169 55.441 1.00 12.03 273 VAL A CA 1
ATOM 1891 C C . VAL A 1 279 ? 10.948 -25.635 55.410 1.00 15.15 273 VAL A C 1
ATOM 1892 O O . VAL A 1 279 ? 10.754 -26.357 56.381 1.00 7.66 273 VAL A O 1
ATOM 1896 N N . ASP A 1 280 ? 11.534 -26.051 54.288 1.00 12.57 274 ASP A N 1
ATOM 1897 C CA . ASP A 1 280 ? 11.856 -27.444 54.003 1.00 12.00 274 ASP A CA 1
ATOM 1898 C C . ASP A 1 280 ? 12.609 -27.447 52.679 1.00 9.60 274 ASP A C 1
ATOM 1899 O O . ASP A 1 280 ? 12.029 -27.695 51.630 1.00 7.69 274 ASP A O 1
ATOM 1904 N N . ASN A 1 281 ? 13.911 -27.168 52.728 1.00 12.41 275 ASN A N 1
ATOM 1905 C CA . ASN A 1 281 ? 14.719 -27.069 51.522 1.00 9.15 275 ASN A CA 1
ATOM 1906 C C . ASN A 1 281 ? 16.140 -27.611 51.728 1.00 12.41 275 ASN A C 1
ATOM 1907 O O . ASN A 1 281 ? 16.792 -27.336 52.738 1.00 7.94 275 ASN A O 1
ATOM 1912 N N . ARG A 1 282 ? 16.577 -28.430 50.784 1.00 8.93 276 ARG A N 1
ATOM 1913 C CA A ARG A 1 282 ? 17.959 -28.887 50.720 0.48 10.31 276 ARG A CA 1
ATOM 1914 C CA B ARG A 1 282 ? 17.956 -28.886 50.724 0.52 10.25 276 ARG A CA 1
ATOM 1915 C C . ARG A 1 282 ? 18.535 -28.437 49.386 1.00 11.45 276 ARG A C 1
ATOM 1916 O O . ARG A 1 282 ? 17.955 -28.694 48.342 1.00 15.05 276 ARG A O 1
ATOM 1931 N N . ALA A 1 283 ? 19.669 -27.733 49.422 1.00 14.20 277 ALA A N 1
ATOM 1932 C CA . ALA A 1 283 ? 20.282 -27.208 48.200 1.00 10.81 277 ALA A CA 1
ATOM 1933 C C . ALA A 1 283 ? 21.698 -27.781 48.095 1.00 12.27 277 ALA A C 1
ATOM 1934 O O . ALA A 1 283 ? 22.397 -27.852 49.089 1.00 10.97 277 ALA A O 1
ATOM 1936 N N . PHE A 1 284 ? 22.112 -28.211 46.914 1.00 7.88 278 PHE A N 1
ATOM 1937 C CA A PHE A 1 284 ? 23.466 -28.729 46.712 0.73 10.54 278 PHE A CA 1
ATOM 1938 C CA B PHE A 1 284 ? 23.472 -28.672 46.733 0.27 10.74 278 PHE A CA 1
ATOM 1939 C C . PHE A 1 284 ? 23.989 -28.202 45.385 1.00 12.87 278 PHE A C 1
ATOM 1940 O O . PHE A 1 284 ? 23.269 -28.215 44.402 1.00 7.79 278 PHE A O 1
ATOM 1955 N N . SER A 1 285 ? 25.231 -27.740 45.349 1.00 8.91 279 SER A N 1
ATOM 1956 C CA . SER A 1 285 ? 25.764 -27.273 44.079 1.00 10.24 279 SER A CA 1
ATOM 1957 C C . SER A 1 285 ? 27.247 -27.562 43.921 1.00 7.98 279 SER A C 1
ATOM 1958 O O . SER A 1 285 ? 27.973 -27.682 44.907 1.00 11.21 279 SER A O 1
ATOM 1961 N N . GLY A 1 286 ? 27.666 -27.692 42.664 1.00 8.15 280 GLY A N 1
ATOM 1962 C CA . GLY A 1 286 ? 29.063 -27.854 42.291 1.00 7.96 280 GLY A CA 1
ATOM 1963 C C . GLY A 1 286 ? 29.314 -26.923 41.120 1.00 7.96 280 GLY A C 1
ATOM 1964 O O . GLY A 1 286 ? 28.561 -26.935 40.146 1.00 15.31 280 GLY A O 1
ATOM 1965 N N . LEU A 1 287 ? 30.336 -26.076 41.226 1.00 10.86 281 LEU A N 1
ATOM 1966 C CA . LEU A 1 287 ? 30.695 -25.189 40.130 1.00 9.95 281 LEU A CA 1
ATOM 1967 C C . LEU A 1 287 ? 32.187 -25.349 39.875 1.00 13.19 281 LEU A C 1
ATOM 1968 O O . LEU A 1 287 ? 32.977 -25.295 40.804 1.00 14.08 281 LEU A O 1
ATOM 1973 N N . PHE A 1 288 ? 32.561 -25.541 38.614 1.00 9.09 282 PHE A N 1
ATOM 1974 C CA . PHE A 1 288 ? 33.945 -25.774 38.261 1.00 13.55 282 PHE A CA 1
ATOM 1975 C C . PHE A 1 288 ? 34.336 -24.727 37.248 1.00 16.30 282 PHE A C 1
ATOM 1976 O O . PHE A 1 288 ? 33.635 -24.522 36.262 1.00 16.10 282 PHE A O 1
ATOM 1984 N N . THR A 1 289 ? 35.461 -24.066 37.493 1.00 13.96 283 THR A N 1
ATOM 1985 C CA . THR A 1 289 ? 35.903 -22.992 36.622 1.00 9.76 283 THR A CA 1
ATOM 1986 C C . THR A 1 289 ? 37.362 -23.246 36.274 1.00 18.97 283 THR A C 1
ATOM 1987 O O . THR A 1 289 ? 38.194 -23.387 37.168 1.00 18.44 283 THR A O 1
ATOM 1991 N N . TYR A 1 290 ? 37.656 -23.329 34.980 1.00 17.98 284 TYR A N 1
ATOM 1992 C CA . TYR A 1 290 ? 39.028 -23.486 34.519 1.00 17.08 284 TYR A CA 1
ATOM 1993 C C . TYR A 1 290 ? 39.492 -22.196 33.854 1.00 17.21 284 TYR A C 1
ATOM 1994 O O . TYR A 1 290 ? 38.813 -21.652 32.979 1.00 14.68 284 TYR A O 1
ATOM 2003 N N . THR A 1 291 ? 40.646 -21.710 34.296 1.00 20.06 285 THR A N 1
ATOM 2004 C CA . THR A 1 291 ? 41.152 -20.414 33.883 1.00 16.17 285 THR A CA 1
ATOM 2005 C C . THR A 1 291 ? 42.556 -20.555 33.310 1.00 23.05 285 THR A C 1
ATOM 2006 O O . THR A 1 291 ? 43.462 -21.046 33.982 1.00 23.06 285 THR A O 1
ATOM 2010 N N . VAL A 1 292 ? 42.728 -20.135 32.064 1.00 19.24 286 VAL A N 1
ATOM 2011 C CA . VAL A 1 292 ? 44.046 -20.171 31.445 1.00 24.52 286 VAL A CA 1
ATOM 2012 C C . VAL A 1 292 ? 44.170 -19.046 30.422 1.00 24.51 286 VAL A C 1
ATOM 2013 O O . VAL A 1 292 ? 43.225 -18.760 29.685 1.00 22.23 286 VAL A O 1
ATOM 2017 N N . SER A 1 293 ? 45.331 -18.398 30.409 1.00 24.43 287 SER A N 1
ATOM 2018 C CA . SER A 1 293 ? 45.673 -17.408 29.383 1.00 33.08 287 SER A CA 1
ATOM 2019 C C . SER A 1 293 ? 44.642 -16.288 29.244 1.00 30.77 287 SER A C 1
ATOM 2020 O O . SER A 1 293 ? 44.383 -15.806 28.140 1.00 28.35 287 SER A O 1
ATOM 2023 N N . GLY A 1 294 ? 44.052 -15.890 30.366 1.00 21.60 288 GLY A N 1
ATOM 2024 C CA . GLY A 1 294 ? 43.086 -14.813 30.366 1.00 20.65 288 GLY A CA 1
ATOM 2025 C C . GLY A 1 294 ? 41.655 -15.309 30.289 1.00 14.47 288 GLY A C 1
ATOM 2026 O O . GLY A 1 294 ? 40.739 -14.593 30.709 1.00 15.29 288 GLY A O 1
ATOM 2027 N N . HIS A 1 295 ? 41.469 -16.518 29.752 1.00 15.70 289 HIS A N 1
ATOM 2028 C CA . HIS A 1 295 ? 40.143 -17.106 29.593 1.00 18.05 289 HIS A CA 1
ATOM 2029 C C . HIS A 1 295 ? 39.713 -17.814 30.867 1.00 21.38 289 HIS A C 1
ATOM 2030 O O . HIS A 1 295 ? 40.505 -18.521 31.491 1.00 16.75 289 HIS A O 1
ATOM 2037 N N . SER A 1 296 ? 38.445 -17.657 31.230 1.00 21.92 290 SER A N 1
ATOM 2038 C CA . SER A 1 296 ? 37.860 -18.497 32.265 1.00 20.61 290 SER A CA 1
ATOM 2039 C C . SER A 1 296 ? 36.613 -19.172 31.707 1.00 16.06 290 SER A C 1
ATOM 2040 O O . SER A 1 296 ? 35.759 -18.528 31.096 1.00 18.74 290 SER A O 1
ATOM 2043 N N . ILE A 1 297 ? 36.533 -20.480 31.890 1.00 13.32 291 ILE A N 1
ATOM 2044 C CA . ILE A 1 297 ? 35.369 -21.225 31.447 1.00 14.17 291 ILE A CA 1
ATOM 2045 C C . ILE A 1 297 ? 34.830 -22.050 32.617 1.00 14.78 291 ILE A C 1
ATOM 2046 O O . ILE A 1 297 ? 35.569 -22.772 33.282 1.00 13.39 291 ILE A O 1
ATOM 2051 N N . GLY A 1 298 ? 33.531 -21.918 32.875 1.00 20.43 292 GLY A N 1
ATOM 2052 C CA . GLY A 1 298 ? 32.921 -22.583 34.013 1.00 20.13 292 GLY A CA 1
ATOM 2053 C C . GLY A 1 298 ? 31.656 -23.361 33.689 1.00 8.18 292 GLY A C 1
ATOM 2054 O O . GLY A 1 298 ? 30.938 -23.052 32.737 1.00 12.94 292 GLY A O 1
ATOM 2055 N N . ALA A 1 299 ? 31.396 -24.388 34.483 1.00 8.23 293 ALA A N 1
ATOM 2056 C CA . ALA A 1 299 ? 30.163 -25.160 34.360 1.00 13.31 293 ALA A CA 1
ATOM 2057 C C . ALA A 1 299 ? 29.673 -25.543 35.748 1.00 8.66 293 ALA A C 1
ATOM 2058 O O . ALA A 1 299 ? 30.457 -25.949 36.584 1.00 9.63 293 ALA A O 1
ATOM 2060 N N . GLY A 1 300 ? 28.369 -25.423 35.996 1.00 11.09 294 GLY A N 1
ATOM 2061 C CA . GLY A 1 300 ? 27.869 -25.658 37.341 1.00 15.64 294 GLY A CA 1
ATOM 2062 C C . GLY A 1 300 ? 26.505 -26.318 37.355 1.00 6.87 294 GLY A C 1
ATOM 2063 O O . GLY A 1 300 ? 25.776 -26.251 36.374 1.00 10.73 294 GLY A O 1
ATOM 2064 N N . TYR A 1 301 ? 26.165 -26.953 38.471 1.00 6.82 295 TYR A N 1
ATOM 2065 C CA . TYR A 1 301 ? 24.850 -27.550 38.616 1.00 9.35 295 TYR A CA 1
ATOM 2066 C C . TYR A 1 301 ? 24.388 -27.339 40.036 1.00 8.79 295 TYR A C 1
ATOM 2067 O O . TYR A 1 301 ? 25.186 -27.371 40.964 1.00 8.36 295 TYR A O 1
ATOM 2076 N N . GLN A 1 302 ? 23.096 -27.070 40.192 1.00 12.61 296 GLN A N 1
ATOM 2077 C CA . GLN A 1 302 ? 22.502 -26.873 41.499 1.00 7.08 296 GLN A CA 1
ATOM 2078 C C . GLN A 1 302 ? 21.177 -27.627 41.580 1.00 4.31 296 GLN A C 1
ATOM 2079 O O . GLN A 1 302 ? 20.380 -27.561 40.664 1.00 8.92 296 GLN A O 1
ATOM 2085 N N . ILE A 1 303 ? 20.952 -28.311 42.696 1.00 4.24 297 ILE A N 1
ATOM 2086 C CA . ILE A 1 303 ? 19.732 -29.066 42.904 1.00 9.07 297 ILE A CA 1
ATOM 2087 C C . ILE A 1 303 ? 19.037 -28.595 44.181 1.00 11.23 297 ILE A C 1
ATOM 2088 O O . ILE A 1 303 ? 19.645 -28.592 45.245 1.00 10.26 297 ILE A O 1
ATOM 2093 N N . LEU A 1 304 ? 17.766 -28.203 44.070 1.00 8.26 298 LEU A N 1
ATOM 2094 C CA . LEU A 1 304 ? 16.953 -27.860 45.235 1.00 7.34 298 LEU A CA 1
ATOM 2095 C C . LEU A 1 304 ? 15.903 -28.923 45.446 1.00 5.39 298 LEU A C 1
ATOM 2096 O O . LEU A 1 304 ? 15.113 -29.192 44.545 1.00 10.30 298 LEU A O 1
ATOM 2101 N N . ASN A 1 305 ? 15.870 -29.503 46.639 1.00 5.68 299 ASN A N 1
ATOM 2102 C CA . ASN A 1 305 ? 14.837 -30.492 46.986 1.00 6.00 299 ASN A CA 1
ATOM 2103 C C . ASN A 1 305 ? 14.078 -30.024 48.213 1.00 12.82 299 ASN A C 1
ATOM 2104 O O . ASN A 1 305 ? 14.601 -29.225 49.004 1.00 11.49 299 ASN A O 1
ATOM 2109 N N . GLY A 1 306 ? 12.850 -30.511 48.376 1.00 8.50 300 GLY A N 1
ATOM 2110 C CA . GLY A 1 306 ? 11.992 -30.073 49.470 1.00 9.88 300 GLY A CA 1
ATOM 2111 C C . GLY A 1 306 ? 10.847 -29.201 48.966 1.00 12.59 300 GLY A C 1
ATOM 2112 O O . GLY A 1 306 ? 10.864 -28.726 47.823 1.00 11.73 300 GLY A O 1
ATOM 2113 N N . ASP A 1 307 ? 9.865 -28.963 49.827 1.00 8.03 301 ASP A N 1
ATOM 2114 C CA . ASP A 1 307 ? 8.681 -28.200 49.453 1.00 8.66 301 ASP A CA 1
ATOM 2115 C C . ASP A 1 307 ? 8.842 -26.680 49.463 1.00 14.98 301 ASP A C 1
ATOM 2116 O O . ASP A 1 307 ? 8.011 -25.977 48.904 1.00 11.77 301 ASP A O 1
ATOM 2121 N N . SER A 1 308 ? 9.863 -26.156 50.133 1.00 10.84 302 SER A N 1
ATOM 2122 C CA . SER A 1 308 ? 9.982 -24.696 50.211 1.00 6.57 302 SER A CA 1
ATOM 2123 C C . SER A 1 308 ? 11.073 -24.195 49.282 1.00 10.86 302 SER A C 1
ATOM 2124 O O . SER A 1 308 ? 11.994 -24.946 48.927 1.00 7.15 302 SER A O 1
ATOM 2127 N N . ASP A 1 309 ? 10.947 -22.937 48.871 1.00 14.78 303 ASP A N 1
ATOM 2128 C CA . ASP A 1 309 ? 12.046 -22.234 48.213 1.00 11.26 303 ASP A CA 1
ATOM 2129 C C . ASP A 1 309 ? 13.244 -22.212 49.143 1.00 9.23 303 ASP A C 1
ATOM 2130 O O . ASP A 1 309 ? 13.143 -22.470 50.348 1.00 10.82 303 ASP A O 1
ATOM 2135 N N . PHE A 1 310 ? 14.399 -21.915 48.583 1.00 12.48 304 PHE A N 1
ATOM 2136 C CA . PHE A 1 310 ? 15.568 -21.715 49.410 1.00 10.29 304 PHE A CA 1
ATOM 2137 C C . PHE A 1 310 ? 15.380 -20.438 50.229 1.00 10.76 304 PHE A C 1
ATOM 2138 O O . PHE A 1 310 ? 15.130 -19.387 49.652 1.00 7.58 304 PHE A O 1
ATOM 2146 N N . PRO A 1 311 ? 15.488 -20.520 51.572 1.00 5.28 305 PRO A N 1
ATOM 2147 C CA . PRO A 1 311 ? 15.252 -19.325 52.398 1.00 12.81 305 PRO A CA 1
ATOM 2148 C C . PRO A 1 311 ? 16.499 -18.456 52.625 1.00 13.03 305 PRO A C 1
ATOM 2149 O O . PRO A 1 311 ? 17.614 -18.958 52.812 1.00 9.71 305 PRO A O 1
ATOM 2153 N N . PHE A 1 312 ? 16.286 -17.142 52.620 1.00 6.66 306 PHE A N 1
ATOM 2154 C CA . PHE A 1 312 ? 17.329 -16.148 52.865 1.00 6.91 306 PHE A CA 1
ATOM 2155 C C . PHE A 1 312 ? 16.649 -14.828 53.259 1.00 10.32 306 PHE A C 1
ATOM 2156 O O . PHE A 1 312 ? 15.483 -14.587 52.901 1.00 7.47 306 PHE A O 1
ATOM 2164 N N . LEU A 1 313 ? 17.380 -13.977 53.973 1.00 12.12 307 LEU A N 1
ATOM 2165 C CA . LEU A 1 313 ? 16.818 -12.724 54.487 1.00 8.43 307 LEU A CA 1
ATOM 2166 C C . LEU A 1 313 ? 16.400 -11.817 53.331 1.00 9.02 307 LEU A C 1
ATOM 2167 O O . LEU A 1 313 ? 17.192 -11.532 52.448 1.00 13.62 307 LEU A O 1
ATOM 2172 N N . ASN A 1 314 ? 15.151 -11.369 53.351 1.00 10.55 308 ASN A N 1
ATOM 2173 C CA . ASN A 1 314 ? 14.564 -10.714 52.180 1.00 11.57 308 ASN A CA 1
ATOM 2174 C C . ASN A 1 314 ? 13.339 -9.925 52.597 1.00 13.73 308 ASN A C 1
ATOM 2175 O O . ASN A 1 314 ? 12.272 -10.508 52.806 1.00 14.33 308 ASN A O 1
ATOM 2180 N N . ARG A 1 315 ? 13.481 -8.610 52.733 1.00 12.32 309 ARG A N 1
ATOM 2181 C CA . ARG A 1 315 ? 12.367 -7.772 53.211 1.00 13.12 309 ARG A CA 1
ATOM 2182 C C . ARG A 1 315 ? 11.295 -7.608 52.132 1.00 17.59 309 ARG A C 1
ATOM 2183 O O . ARG A 1 315 ? 10.105 -7.440 52.431 1.00 21.08 309 ARG A O 1
ATOM 2191 N N . GLY A 1 316 ? 11.697 -7.700 50.871 1.00 11.98 310 GLY A N 1
ATOM 2192 C CA . GLY A 1 316 ? 10.780 -7.385 49.788 1.00 19.47 310 GLY A CA 1
ATOM 2193 C C . GLY A 1 316 ? 10.664 -5.872 49.617 1.00 23.84 310 GLY A C 1
ATOM 2194 O O . GLY A 1 316 ? 11.529 -5.124 50.074 1.00 17.93 310 GLY A O 1
ATOM 2195 N N . ASP A 1 317 ? 9.594 -5.421 48.964 1.00 21.15 311 ASP A N 1
ATOM 2196 C CA . ASP A 1 317 ? 9.391 -3.995 48.674 1.00 21.70 311 ASP A CA 1
ATOM 2197 C C . ASP A 1 317 ? 10.572 -3.387 47.916 1.00 21.57 311 ASP A C 1
ATOM 2198 O O . ASP A 1 317 ? 10.880 -2.203 48.082 1.00 19.27 311 ASP A O 1
ATOM 2203 N N . GLY A 1 318 ? 11.236 -4.203 47.100 1.00 23.13 312 GLY A N 1
ATOM 2204 C CA . GLY A 1 318 ? 12.359 -3.748 46.293 1.00 19.66 312 GLY A CA 1
ATOM 2205 C C . GLY A 1 318 ? 13.642 -3.452 47.045 1.00 23.17 312 GLY A C 1
ATOM 2206 O O . GLY A 1 318 ? 14.548 -2.812 46.497 1.00 17.77 312 GLY A O 1
ATOM 2207 N N . GLU A 1 319 ? 13.742 -3.931 48.285 1.00 13.22 313 GLU A N 1
ATOM 2208 C CA . GLU A 1 319 ? 14.845 -3.534 49.159 1.00 13.27 313 GLU A CA 1
ATOM 2209 C C . GLU A 1 319 ? 16.163 -4.265 48.878 1.00 14.10 313 GLU A C 1
ATOM 2210 O O . GLU A 1 319 ? 17.221 -3.858 49.354 1.00 13.55 313 GLU A O 1
ATOM 2216 N N . GLY A 1 320 ? 16.086 -5.335 48.093 1.00 12.88 314 GLY A N 1
ATOM 2217 C CA . GLY A 1 320 ? 17.274 -6.084 47.710 1.00 16.52 314 GLY A CA 1
ATOM 2218 C C . GLY A 1 320 ? 17.549 -7.252 48.637 1.00 15.01 314 GLY A C 1
ATOM 2219 O O . GLY A 1 320 ? 17.363 -7.163 49.850 1.00 17.06 314 GLY A O 1
ATOM 2220 N N . SER A 1 321 ? 17.993 -8.362 48.068 1.00 11.29 315 SER A N 1
ATOM 2221 C CA . SER A 1 321 ? 18.340 -9.527 48.867 1.00 9.89 315 SER A CA 1
ATOM 2222 C C . SER A 1 321 ? 19.359 -10.323 48.085 1.00 13.30 315 SER A C 1
ATOM 2223 O O . SER A 1 321 ? 19.362 -10.288 46.857 1.00 15.12 315 SER A O 1
ATOM 2226 N N . THR A 1 322 ? 20.205 -11.053 48.798 1.00 12.19 316 THR A N 1
ATOM 2227 C CA . THR A 1 322 ? 21.208 -11.904 48.155 1.00 10.64 316 THR A CA 1
ATOM 2228 C C . THR A 1 322 ? 21.192 -13.298 48.764 1.00 10.01 316 THR A C 1
ATOM 2229 O O . THR A 1 322 ? 21.282 -13.442 49.979 1.00 13.59 316 THR A O 1
ATOM 2233 N N . ALA A 1 323 ? 21.037 -14.316 47.922 1.00 9.90 317 ALA A N 1
ATOM 2234 C CA . ALA A 1 323 ? 21.177 -15.704 48.373 1.00 11.44 317 ALA A CA 1
ATOM 2235 C C . ALA A 1 323 ? 22.585 -16.170 48.010 1.00 13.20 317 ALA A C 1
ATOM 2236 O O . ALA A 1 323 ? 23.096 -15.838 46.929 1.00 12.13 317 ALA A O 1
ATOM 2238 N N . TYR A 1 324 ? 23.217 -16.931 48.896 1.00 7.87 318 TYR A N 1
ATOM 2239 C CA . TYR A 1 324 ? 24.561 -17.439 48.595 1.00 8.46 318 TYR A CA 1
ATOM 2240 C C . TYR A 1 324 ? 24.487 -18.718 47.748 1.00 12.84 318 TYR A C 1
ATOM 2241 O O . TYR A 1 324 ? 24.971 -19.788 48.135 1.00 12.45 318 TYR A O 1
ATOM 2250 N N . LEU A 1 325 ? 23.861 -18.581 46.584 1.00 8.57 319 LEU A N 1
ATOM 2251 C CA . LEU A 1 325 ? 23.709 -19.659 45.619 1.00 7.62 319 LEU A CA 1
ATOM 2252 C C . LEU A 1 325 ? 24.500 -19.297 44.365 1.00 7.90 319 LEU A C 1
ATOM 2253 O O . LEU A 1 325 ? 24.566 -18.118 43.980 1.00 10.00 319 LEU A O 1
ATOM 2258 N N . ILE A 1 326 ? 25.053 -20.308 43.695 1.00 10.03 320 ILE A N 1
ATOM 2259 C CA . ILE A 1 326 ? 25.749 -20.090 42.426 1.00 9.97 320 ILE A CA 1
ATOM 2260 C C . ILE A 1 326 ? 24.849 -19.561 41.321 1.00 11.50 320 ILE A C 1
ATOM 2261 O O . ILE A 1 326 ? 25.333 -19.135 40.255 1.00 10.23 320 ILE A O 1
ATOM 2266 N N . THR A 1 327 ? 23.549 -19.563 41.598 1.00 9.82 321 THR A N 1
ATOM 2267 C CA . THR A 1 327 ? 22.531 -19.111 40.660 1.00 9.77 321 THR A CA 1
ATOM 2268 C C . THR A 1 327 ? 21.969 -17.724 41.006 1.00 11.98 321 THR A C 1
ATOM 2269 O O . THR A 1 327 ? 21.019 -17.271 40.379 1.00 14.09 321 THR A O 1
ATOM 2273 N N . ASP A 1 328 ? 22.548 -17.043 41.992 1.00 10.98 322 ASP A N 1
ATOM 2274 C CA . ASP A 1 328 ? 22.080 -15.697 42.318 1.00 10.13 322 ASP A CA 1
ATOM 2275 C C . ASP A 1 328 ? 22.721 -14.758 41.312 1.00 9.94 322 ASP A C 1
ATOM 2276 O O . ASP A 1 328 ? 23.896 -14.439 41.423 1.00 13.18 322 ASP A O 1
ATOM 2281 N N . VAL A 1 329 ? 21.930 -14.325 40.335 1.00 11.12 323 VAL A N 1
ATOM 2282 C CA . VAL A 1 329 ? 22.431 -13.571 39.189 1.00 9.31 323 VAL A CA 1
ATOM 2283 C C . VAL A 1 329 ? 21.691 -12.234 39.072 1.00 18.62 323 VAL A C 1
ATOM 2284 O O . VAL A 1 329 ? 21.125 -11.754 40.050 1.00 14.13 323 VAL A O 1
ATOM 2288 N N . GLN A 1 330 ? 21.712 -11.617 37.896 1.00 12.58 324 GLN A N 1
ATOM 2289 C CA . GLN A 1 330 ? 21.304 -10.217 37.813 1.00 14.20 324 GLN A CA 1
ATOM 2290 C C . GLN A 1 330 ? 19.814 -10.037 38.058 1.00 10.66 324 GLN A C 1
ATOM 2291 O O . GLN A 1 330 ? 19.397 -9.107 38.748 1.00 15.19 324 GLN A O 1
ATOM 2297 N N . ILE A 1 331 ? 19.007 -10.927 37.494 1.00 8.21 325 ILE A N 1
ATOM 2298 C CA . ILE A 1 331 ? 17.562 -10.826 37.675 1.00 9.14 325 ILE A CA 1
ATOM 2299 C C . ILE A 1 331 ? 17.065 -11.938 38.590 1.00 18.48 325 ILE A C 1
ATOM 2300 O O . ILE A 1 331 ? 16.543 -11.661 39.673 1.00 19.42 325 ILE A O 1
ATOM 2305 N N . GLY A 1 332 ? 17.250 -13.187 38.171 1.00 16.23 326 GLY A N 1
ATOM 2306 C CA . GLY A 1 332 ? 16.701 -14.318 38.909 1.00 17.17 326 GLY A CA 1
ATOM 2307 C C . GLY A 1 332 ? 17.652 -14.867 39.957 1.00 13.03 326 GLY A C 1
ATOM 2308 O O . GLY A 1 332 ? 18.813 -14.448 40.030 1.00 11.99 326 GLY A O 1
ATOM 2309 N N . LYS A 1 333 ? 17.162 -15.796 40.778 1.00 9.80 327 LYS A N 1
ATOM 2310 C CA . LYS A 1 333 ? 18.023 -16.492 41.729 1.00 7.30 327 LYS A CA 1
ATOM 2311 C C . LYS A 1 333 ? 17.904 -18.014 41.610 1.00 10.37 327 LYS A C 1
ATOM 2312 O O . LYS A 1 333 ? 18.635 -18.748 42.276 1.00 9.42 327 LYS A O 1
ATOM 2318 N N . PHE A 1 334 ? 16.988 -18.473 40.759 1.00 9.79 328 PHE A N 1
ATOM 2319 C CA . PHE A 1 334 ? 16.743 -19.911 40.535 1.00 10.69 328 PHE A CA 1
ATOM 2320 C C . PHE A 1 334 ? 16.617 -20.679 41.855 1.00 8.89 328 PHE A C 1
ATOM 2321 O O . PHE A 1 334 ? 17.163 -21.763 42.014 1.00 8.79 328 PHE A O 1
ATOM 2329 N N . GLN A 1 335 ? 15.856 -20.103 42.775 1.00 4.79 329 GLN A N 1
ATOM 2330 C CA . GLN A 1 335 ? 15.842 -20.533 44.158 1.00 12.67 329 GLN A CA 1
ATOM 2331 C C . GLN A 1 335 ? 14.532 -21.207 44.536 1.00 11.61 329 GLN A C 1
ATOM 2332 O O . GLN A 1 335 ? 14.283 -21.473 45.708 1.00 14.09 329 GLN A O 1
ATOM 2338 N N . ARG A 1 336 ? 13.712 -21.513 43.532 1.00 11.91 330 ARG A N 1
ATOM 2339 C CA . ARG A 1 336 ? 12.350 -21.988 43.762 1.00 17.47 330 ARG A CA 1
ATOM 2340 C C . ARG A 1 336 ? 12.307 -23.467 44.105 1.00 14.70 330 ARG A C 1
ATOM 2341 O O . ARG A 1 336 ? 13.135 -24.239 43.640 1.00 12.38 330 ARG A O 1
ATOM 2349 N N . ALA A 1 337 ? 11.326 -23.853 44.914 1.00 8.48 331 ALA A N 1
ATOM 2350 C CA . ALA A 1 337 ? 11.129 -25.254 45.298 1.00 7.59 331 ALA A CA 1
ATOM 2351 C C . ALA A 1 337 ? 11.186 -26.227 44.123 1.00 8.41 331 ALA A C 1
ATOM 2352 O O . ALA A 1 337 ? 10.445 -26.075 43.156 1.00 7.87 331 ALA A O 1
ATOM 2354 N N . GLY A 1 338 ? 12.0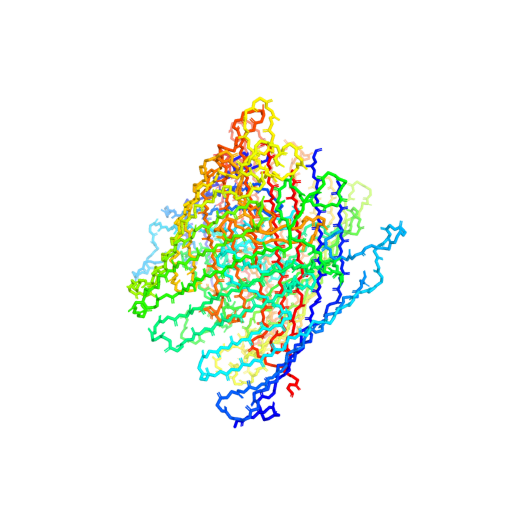76 -27.218 44.223 1.00 8.21 332 GLY A N 1
ATOM 2355 C CA . GLY A 1 338 ? 12.194 -28.265 43.225 1.00 8.86 332 GLY A CA 1
ATOM 2356 C C . GLY A 1 338 ? 13.173 -27.992 42.102 1.00 11.50 332 GLY A C 1
ATOM 2357 O O . GLY A 1 338 ? 13.559 -28.902 41.382 1.00 9.41 332 GLY A O 1
ATOM 2358 N N . GLU A 1 339 ? 13.613 -26.750 41.970 1.00 8.78 333 GLU A N 1
ATOM 2359 C CA . GLU A 1 339 ? 14.315 -26.330 40.762 1.00 6.30 333 GLU A CA 1
ATOM 2360 C C . GLU A 1 339 ? 15.738 -26.914 40.649 1.00 7.01 333 GLU A C 1
ATOM 2361 O O . GLU A 1 339 ? 16.531 -26.827 41.579 1.00 6.29 333 GLU A O 1
ATOM 2367 N N . ARG A 1 340 ? 16.040 -27.512 39.500 1.00 10.23 334 ARG A N 1
ATOM 2368 C CA . ARG A 1 340 ? 17.401 -27.910 39.176 1.00 12.90 334 ARG A CA 1
ATOM 2369 C C . ARG A 1 340 ? 17.893 -26.952 38.119 1.00 7.97 334 ARG A C 1
ATOM 2370 O O . ARG A 1 340 ? 17.175 -26.676 37.171 1.00 10.82 334 ARG A O 1
ATOM 2378 N N . THR A 1 341 ? 19.136 -26.482 38.257 1.00 10.18 335 THR A N 1
ATOM 2379 C CA . THR A 1 341 ? 19.661 -25.456 37.372 1.00 8.48 335 THR A CA 1
ATOM 2380 C C . THR A 1 341 ? 21.067 -25.813 36.904 1.00 4.37 335 THR A C 1
ATOM 2381 O O . THR A 1 341 ? 21.933 -26.081 37.718 1.00 8.57 335 THR A O 1
ATOM 2385 N N . TRP A 1 342 ? 21.284 -25.833 35.592 1.00 7.15 336 TRP A N 1
ATOM 2386 C CA . TRP A 1 342 ? 22.640 -25.917 35.071 1.00 9.69 336 TRP A CA 1
ATOM 2387 C C . TRP A 1 342 ? 23.096 -24.550 34.560 1.00 4.89 336 TRP A C 1
ATOM 2388 O O . TRP A 1 342 ? 22.277 -23.695 34.230 1.00 5.78 336 TRP A O 1
ATOM 2399 N N . GLN A 1 343 ? 24.397 -24.334 34.524 1.00 10.94 337 GLN A N 1
ATOM 2400 C CA . GLN A 1 343 ? 24.901 -23.053 34.066 1.00 10.67 337 GLN A CA 1
ATOM 2401 C C . GLN A 1 343 ? 26.259 -23.203 33.417 1.00 10.45 337 GLN A C 1
ATOM 2402 O O . GLN A 1 343 ? 27.024 -24.112 33.744 1.00 8.43 337 GLN A O 1
ATOM 2408 N N . VAL A 1 344 ? 26.537 -22.309 32.481 1.00 9.36 338 VAL A N 1
ATOM 2409 C CA . VAL A 1 344 ? 27.856 -22.209 31.885 1.00 12.64 338 VAL A CA 1
ATOM 2410 C C . VAL A 1 344 ? 28.327 -20.772 31.968 1.00 10.09 338 VAL A C 1
ATOM 2411 O O . VAL A 1 344 ? 27.530 -19.836 31.840 1.00 10.80 338 VAL A O 1
ATOM 2415 N N . ARG A 1 345 ? 29.620 -20.602 32.213 1.00 10.81 339 ARG A N 1
ATOM 2416 C CA . ARG A 1 345 ? 30.200 -19.278 32.368 1.00 10.54 339 ARG A CA 1
ATOM 2417 C C . ARG A 1 345 ? 31.387 -19.108 31.438 1.00 13.05 339 ARG A C 1
ATOM 2418 O O . ARG A 1 345 ? 32.144 -20.046 31.227 1.00 14.24 339 ARG A O 1
ATOM 2426 N N . TYR A 1 346 ? 31.538 -17.912 30.885 1.00 9.15 340 TYR A N 1
ATOM 2427 C CA . TYR A 1 346 ? 32.754 -17.556 30.163 1.00 8.91 340 TYR A CA 1
ATOM 2428 C C . TYR A 1 346 ? 33.215 -16.155 30.550 1.00 13.17 340 TYR A C 1
ATOM 2429 O O . TYR A 1 346 ? 32.410 -15.224 30.660 1.00 12.03 340 TYR A O 1
ATOM 2438 N N . GLY A 1 347 ? 34.521 -16.008 30.726 1.00 12.33 341 GLY A N 1
ATOM 2439 C CA . GLY A 1 347 ? 35.105 -14.703 30.980 1.00 16.79 341 GLY A CA 1
ATOM 2440 C C . GLY A 1 347 ? 36.421 -14.495 30.261 1.00 13.05 341 GLY A C 1
ATOM 2441 O O . GLY A 1 347 ? 37.117 -15.452 29.932 1.00 13.38 341 GLY A O 1
ATOM 2442 N N . TYR A 1 348 ? 36.751 -13.237 29.996 1.00 18.53 342 TYR A N 1
ATOM 2443 C CA . TYR A 1 348 ? 38.055 -12.902 29.431 1.00 20.28 342 TYR A CA 1
ATOM 2444 C C . TYR A 1 348 ? 38.597 -11.639 30.066 1.00 13.52 342 TYR A C 1
ATOM 2445 O O . TYR A 1 348 ? 37.900 -10.623 30.134 1.00 15.11 342 TYR A O 1
ATOM 2454 N N . ASP A 1 349 ? 39.837 -11.725 30.537 1.00 17.66 343 ASP A N 1
ATOM 2455 C CA . ASP A 1 349 ? 40.563 -10.589 31.099 1.00 21.28 343 ASP A CA 1
ATOM 2456 C C . ASP A 1 349 ? 41.491 -10.037 30.026 1.00 22.33 343 ASP A C 1
ATOM 2457 O O . ASP A 1 349 ? 42.440 -10.704 29.624 1.00 19.23 343 ASP A O 1
ATOM 2462 N N . PHE A 1 350 ? 41.229 -8.819 29.562 1.00 18.42 344 PHE A N 1
ATOM 2463 C CA . PHE A 1 350 ? 41.984 -8.283 28.431 1.00 18.45 344 PHE A CA 1
ATOM 2464 C C . PHE A 1 350 ? 43.384 -7.778 28.792 1.00 16.12 344 PHE A C 1
ATOM 2465 O O . PHE A 1 350 ? 44.099 -7.274 27.927 1.00 18.80 344 PHE A O 1
ATOM 2473 N N . ALA A 1 351 ? 43.770 -7.916 30.059 1.00 18.28 345 ALA A N 1
ATOM 2474 C CA . ALA A 1 351 ? 45.118 -7.553 30.484 1.00 23.87 345 ALA A CA 1
ATOM 2475 C C . ALA A 1 351 ? 46.157 -8.397 29.756 1.00 33.54 345 ALA A C 1
ATOM 2476 O O . ALA A 1 351 ? 47.232 -7.912 29.400 1.00 35.82 345 ALA A O 1
ATOM 2478 N N . THR A 1 352 ? 45.830 -9.660 29.519 1.00 34.97 346 THR A N 1
ATOM 2479 C CA . THR A 1 352 ? 46.780 -10.584 28.908 1.00 40.35 346 THR A CA 1
ATOM 2480 C C . THR A 1 352 ? 47.081 -10.215 27.455 1.00 36.86 346 THR A C 1
ATOM 2481 O O . THR A 1 352 ? 48.047 -10.707 26.867 1.00 41.46 346 THR A O 1
ATOM 2485 N N . VAL A 1 353 ? 46.256 -9.340 26.890 1.00 26.53 347 VAL A N 1
ATOM 2486 C CA . VAL A 1 353 ? 46.340 -9.005 25.477 1.00 26.52 347 VAL A CA 1
ATOM 2487 C C . VAL A 1 353 ? 46.654 -7.514 25.268 1.00 33.38 347 VAL A C 1
ATOM 2488 O O . VAL A 1 353 ? 46.745 -7.033 24.134 1.00 43.30 347 VAL A O 1
ATOM 2492 N N . GLY A 1 354 ? 46.857 -6.792 26.368 1.00 26.18 348 GLY A N 1
ATOM 2493 C CA . GLY A 1 354 ? 47.327 -5.418 26.284 1.00 28.44 348 GLY A CA 1
ATOM 2494 C C . GLY A 1 354 ? 46.359 -4.332 26.717 1.00 29.49 348 GLY A C 1
ATOM 2495 O O . GLY A 1 354 ? 46.671 -3.144 26.615 1.00 27.89 348 GLY A O 1
ATOM 2496 N N . VAL A 1 355 ? 45.180 -4.724 27.194 1.00 27.24 349 VAL A N 1
ATOM 2497 C CA . VAL A 1 355 ? 44.185 -3.756 27.658 1.00 25.39 349 VAL A CA 1
ATOM 2498 C C . VAL A 1 355 ? 43.837 -3.993 29.128 1.00 27.01 349 VAL A C 1
ATOM 2499 O O . VAL A 1 355 ? 42.719 -4.406 29.440 1.00 21.28 349 VAL A O 1
ATOM 2503 N N . PRO A 1 356 ? 44.791 -3.726 30.037 1.00 23.20 350 PRO A N 1
ATOM 2504 C CA . PRO A 1 356 ? 44.550 -4.008 31.454 1.00 24.19 350 PRO A CA 1
ATOM 2505 C C . PRO A 1 356 ? 43.386 -3.174 31.975 1.00 18.95 350 PRO A C 1
ATOM 2506 O O . PRO A 1 356 ? 43.231 -2.012 31.592 1.00 19.66 350 PRO A O 1
ATOM 2510 N N . GLY A 1 357 ? 42.550 -3.783 32.805 1.00 19.68 351 GLY A N 1
ATOM 2511 C CA . GLY A 1 357 ? 41.391 -3.099 33.345 1.00 21.83 351 GLY A CA 1
ATOM 2512 C C . GLY A 1 357 ? 40.094 -3.381 32.608 1.00 18.82 351 GLY A C 1
ATOM 2513 O O . GLY A 1 357 ? 39.023 -3.039 33.111 1.00 21.39 351 GLY A O 1
ATOM 2514 N N . LEU A 1 358 ? 40.183 -3.973 31.415 1.00 13.48 352 LEU A N 1
ATOM 2515 C CA . LEU A 1 358 ? 38.986 -4.352 30.652 1.00 19.57 352 LEU A CA 1
ATOM 2516 C C . LEU A 1 358 ? 38.685 -5.843 30.823 1.00 16.93 352 LEU A C 1
ATOM 2517 O O . LEU A 1 358 ? 39.556 -6.688 30.614 1.00 18.11 352 LEU A O 1
ATOM 2522 N N . THR A 1 359 ? 37.455 -6.165 31.222 1.00 14.59 353 THR A N 1
ATOM 2523 C CA . THR A 1 359 ? 37.051 -7.563 31.376 1.00 10.11 353 THR A CA 1
ATOM 2524 C C . THR A 1 359 ? 35.655 -7.808 30.795 1.00 11.30 353 THR A C 1
ATOM 2525 O O . THR A 1 359 ? 34.809 -6.914 30.766 1.00 14.72 353 THR A O 1
ATOM 2529 N N . PHE A 1 360 ? 35.422 -9.025 30.325 1.00 12.98 354 PHE A N 1
ATOM 2530 C CA . PHE A 1 360 ? 34.086 -9.429 29.895 1.00 12.89 354 PHE A CA 1
ATOM 2531 C C . PHE A 1 360 ? 33.688 -10.711 30.591 1.00 10.65 354 PHE A C 1
ATOM 2532 O O . PHE A 1 360 ? 34.483 -11.639 30.694 1.00 14.49 354 PHE A O 1
ATOM 2540 N N . ASN A 1 361 ? 32.442 -10.780 31.055 1.00 13.65 355 ASN A N 1
ATOM 2541 C CA . ASN A 1 361 ? 31.930 -12.026 31.603 1.00 12.73 355 ASN A CA 1
ATOM 2542 C C . ASN A 1 361 ? 30.515 -12.322 31.121 1.00 11.88 355 ASN A C 1
ATOM 2543 O O . ASN A 1 361 ? 29.722 -11.404 30.887 1.00 13.39 355 ASN A O 1
ATOM 2548 N N . THR A 1 362 ? 30.204 -13.601 30.958 1.00 13.78 356 THR A N 1
ATOM 2549 C CA . THR A 1 362 ? 28.830 -13.976 30.656 1.00 12.57 356 THR A CA 1
ATOM 2550 C C . THR A 1 362 ? 28.454 -15.291 31.324 1.00 10.29 356 THR A C 1
ATOM 2551 O O . THR A 1 362 ? 29.300 -16.133 31.592 1.00 9.17 356 THR A O 1
ATOM 2555 N N . ILE A 1 363 ? 27.167 -15.455 31.608 1.00 12.27 357 ILE A N 1
ATOM 2556 C CA . ILE A 1 363 ? 26.700 -16.681 32.224 1.00 8.47 357 ILE A CA 1
ATOM 2557 C C . ILE A 1 363 ? 25.326 -16.978 31.656 1.00 7.79 357 ILE A C 1
ATOM 2558 O O . ILE A 1 363 ? 24.520 -16.072 31.396 1.00 10.26 357 ILE A O 1
ATOM 2563 N N . TYR A 1 364 ? 25.079 -18.245 31.396 1.00 9.62 358 TYR A N 1
ATOM 2564 C CA . TYR A 1 364 ? 23.761 -18.649 30.955 1.00 9.78 358 TYR A CA 1
ATOM 2565 C C . TYR A 1 364 ? 23.283 -19.664 31.966 1.00 6.14 358 TYR A C 1
ATOM 2566 O O . TYR A 1 364 ? 24.043 -20.560 32.335 1.00 5.40 358 TYR A O 1
ATOM 2575 N N . LEU A 1 365 ? 22.037 -19.529 32.424 1.00 12.15 359 LEU A N 1
ATOM 2576 C CA . LEU A 1 365 ? 21.467 -20.483 33.377 1.00 10.45 359 LEU A CA 1
ATOM 2577 C C . LEU A 1 365 ? 20.119 -21.014 32.894 1.00 9.05 359 LEU A C 1
ATOM 2578 O O . LEU A 1 365 ? 19.319 -20.280 32.312 1.00 8.69 359 LEU A O 1
ATOM 2583 N N . SER A 1 366 ? 19.860 -22.286 33.158 1.00 5.83 360 SER A N 1
ATOM 2584 C CA . SER A 1 366 ? 18.615 -22.903 32.722 1.00 12.58 360 SER A CA 1
ATOM 2585 C C . SER A 1 366 ? 18.071 -23.753 33.861 1.00 7.07 360 SER A C 1
ATOM 2586 O O . SER A 1 366 ? 18.731 -24.703 34.293 1.00 10.53 360 SER A O 1
ATOM 2589 N N . GLY A 1 367 ? 16.896 -23.378 34.362 1.00 8.21 361 GLY A N 1
ATOM 2590 C CA . GLY A 1 367 ? 16.268 -24.043 35.493 1.00 4.10 361 GLY A CA 1
ATOM 2591 C C . GLY A 1 367 ? 15.043 -24.838 35.072 1.00 8.82 361 GLY A C 1
ATOM 2592 O O . GLY A 1 367 ? 14.274 -24.406 34.229 1.00 8.84 361 GLY A O 1
ATOM 2593 N N . ASP A 1 368 ? 14.852 -26.013 35.653 1.00 11.85 362 ASP A N 1
ATOM 2594 C CA . ASP A 1 368 ? 13.623 -26.751 35.372 1.00 9.43 362 ASP A CA 1
ATOM 2595 C C . ASP A 1 368 ? 13.148 -27.534 36.574 1.00 8.03 362 ASP A C 1
ATOM 2596 O O . ASP A 1 368 ? 13.731 -27.428 37.644 1.00 6.14 362 ASP A O 1
ATOM 2601 N N . LYS A 1 369 ? 12.061 -28.283 36.388 1.00 3.27 363 LYS A N 1
ATOM 2602 C CA . LYS A 1 369 ? 11.380 -28.995 37.462 1.00 6.31 363 LYS A CA 1
ATOM 2603 C C . LYS A 1 369 ? 10.913 -28.096 38.605 1.00 12.16 363 LYS A C 1
ATOM 2604 O O . LYS A 1 369 ? 10.730 -28.555 39.739 1.00 13.06 363 LYS A O 1
ATOM 2608 N N . ILE A 1 370 ? 10.691 -26.821 38.290 1.00 11.69 364 ILE A N 1
ATOM 2609 C CA . ILE A 1 370 ? 10.091 -25.900 39.242 1.00 12.66 364 ILE A CA 1
ATOM 2610 C C . ILE A 1 370 ? 8.684 -26.396 39.580 1.00 7.56 364 ILE A C 1
ATOM 2611 O O . ILE A 1 370 ? 7.841 -26.528 38.699 1.00 9.71 364 ILE A O 1
ATOM 2616 N N . LYS A 1 371 ? 8.421 -26.677 40.850 1.00 9.37 365 LYS A N 1
ATOM 2617 C CA . LYS A 1 371 ? 7.107 -27.198 41.223 1.00 7.91 365 LYS A CA 1
ATOM 2618 C C . LYS A 1 371 ? 6.080 -26.069 41.301 1.00 11.70 365 LYS A C 1
ATOM 2619 O O . LYS A 1 371 ? 6.305 -25.051 41.958 1.00 9.33 365 LYS A O 1
ATOM 2625 N N . THR A 1 372 ? 4.957 -26.222 40.609 1.00 4.92 366 THR A N 1
ATOM 2626 C CA . THR A 1 372 ? 3.978 -25.131 40.589 1.00 6.83 366 THR A CA 1
ATOM 2627 C C . THR A 1 372 ? 2.591 -25.717 40.480 1.00 8.47 366 THR A C 1
ATOM 2628 O O . THR A 1 372 ? 2.426 -26.916 40.242 1.00 13.12 366 THR A O 1
ATOM 2632 N N . ALA A 1 373 ? 1.596 -24.859 40.649 1.00 11.05 367 ALA A N 1
ATOM 2633 C CA . ALA A 1 373 ? 0.207 -25.289 40.547 1.00 14.56 367 ALA A CA 1
ATOM 2634 C C . ALA A 1 373 ? -0.120 -25.737 39.124 1.00 24.87 367 ALA A C 1
ATOM 2635 O O . ALA A 1 373 ? -1.115 -26.437 38.905 1.00 19.62 367 ALA A O 1
ATOM 2637 N N . ARG A 1 374 ? 0.719 -25.326 38.168 1.00 19.13 368 ARG A N 1
ATOM 2638 C CA . ARG A 1 374 ? 0.545 -25.679 36.756 1.00 20.97 368 ARG A CA 1
ATOM 2639 C C . ARG A 1 374 ? 1.402 -26.867 36.324 1.00 22.99 368 ARG A C 1
ATOM 2640 O O . ARG A 1 374 ? 1.503 -27.155 35.127 1.00 24.82 368 ARG A O 1
ATOM 2648 N N . GLY A 1 375 ? 2.019 -27.549 37.287 1.00 18.41 369 GLY A N 1
ATOM 2649 C CA . GLY A 1 375 ? 2.927 -28.640 36.977 1.00 14.97 369 GLY A CA 1
ATOM 2650 C C . GLY A 1 375 ? 4.357 -28.136 36.936 1.00 17.91 369 GLY A C 1
ATOM 2651 O O . GLY A 1 375 ? 4.637 -27.036 37.434 1.00 14.91 369 GLY A O 1
ATOM 2652 N N . ASP A 1 376 ? 5.260 -28.926 36.360 1.00 12.96 370 ASP A N 1
ATOM 2653 C CA . ASP A 1 376 ? 6.669 -28.536 36.278 1.00 14.07 370 ASP A CA 1
ATOM 2654 C C . ASP A 1 376 ? 6.904 -27.370 35.310 1.00 16.02 370 ASP A C 1
ATOM 2655 O O . ASP A 1 376 ? 6.376 -27.345 34.196 1.00 13.35 370 ASP A O 1
ATOM 2660 N N . GLN A 1 377 ? 7.665 -26.375 35.760 1.00 10.81 371 GLN A N 1
ATOM 2661 C CA . GLN A 1 377 ? 7.957 -25.207 34.932 1.00 9.00 371 GLN A CA 1
ATOM 2662 C C . GLN A 1 377 ? 9.466 -24.974 34.767 1.00 11.84 371 GLN A C 1
ATOM 2663 O O . GLN A 1 377 ? 10.285 -25.543 35.502 1.00 10.88 371 GLN A O 1
ATOM 2669 N N . SER A 1 378 ? 9.826 -24.142 33.796 1.00 8.20 372 SER A N 1
ATOM 2670 C CA . SER A 1 378 ? 11.230 -23.838 33.540 1.00 10.60 372 SER A CA 1
ATOM 2671 C C . SER A 1 378 ? 11.471 -22.345 33.370 1.00 9.98 372 SER A C 1
ATOM 2672 O O . SER A 1 378 ? 10.538 -21.564 33.225 1.00 10.85 372 SER A O 1
ATOM 2675 N N . GLU A 1 379 ? 12.744 -21.956 33.392 1.00 7.64 373 GLU A N 1
ATOM 2676 C CA . GLU A 1 379 ? 13.129 -20.563 33.214 1.00 12.31 373 GLU A CA 1
ATOM 2677 C C . GLU A 1 379 ? 14.610 -20.513 32.842 1.00 8.20 373 GLU A C 1
ATOM 2678 O O . GLU A 1 379 ? 15.359 -21.459 33.106 1.00 8.25 373 GLU A O 1
ATOM 2684 N N . TRP A 1 380 ? 15.030 -19.417 32.231 1.00 10.80 374 TRP A N 1
ATOM 2685 C CA . TRP A 1 380 ? 16.430 -19.268 31.877 1.00 10.98 374 TRP A CA 1
ATOM 2686 C C . TRP A 1 380 ? 16.842 -17.818 31.935 1.00 7.40 374 TRP A C 1
ATOM 2687 O O . TRP A 1 380 ? 16.006 -16.929 31.835 1.00 8.04 374 TRP A O 1
ATOM 2698 N N . GLU A 1 381 ? 18.136 -17.591 32.143 1.00 7.19 375 GLU A N 1
ATOM 2699 C CA . GLU A 1 381 ? 18.672 -16.241 32.165 1.00 8.24 375 GLU A CA 1
ATOM 2700 C C . GLU A 1 381 ? 20.038 -16.192 31.479 1.00 4.74 375 GLU A C 1
ATOM 2701 O O . GLU A 1 381 ? 20.847 -17.114 31.605 1.00 7.86 375 GLU A O 1
ATOM 2707 N N . ARG A 1 382 ? 20.285 -15.122 30.738 1.00 9.86 376 ARG A N 1
ATOM 2708 C CA . ARG A 1 382 ? 21.614 -14.878 30.194 1.00 9.98 376 ARG A CA 1
ATOM 2709 C C . ARG A 1 382 ? 22.064 -13.500 30.654 1.00 6.90 376 ARG A C 1
ATOM 2710 O O . ARG A 1 382 ? 21.369 -12.502 30.401 1.00 8.68 376 ARG A O 1
ATOM 2718 N N . ASP A 1 383 ? 23.202 -13.448 31.346 1.00 10.07 377 ASP A N 1
ATOM 2719 C CA . ASP A 1 383 ? 23.769 -12.180 31.804 1.00 11.30 377 ASP A CA 1
ATOM 2720 C C . ASP A 1 383 ? 25.079 -11.919 31.088 1.00 11.24 377 ASP A C 1
ATOM 2721 O O . ASP A 1 383 ? 25.788 -12.848 30.739 1.00 10.52 377 ASP A O 1
ATOM 2726 N N . ILE A 1 384 ? 25.394 -10.646 30.895 1.00 9.70 378 ILE A N 1
ATOM 2727 C CA . ILE A 1 384 ? 26.739 -10.236 30.508 1.00 15.34 378 ILE A CA 1
ATOM 2728 C C . ILE A 1 384 ? 27.160 -9.074 31.392 1.00 17.51 378 ILE A C 1
ATOM 2729 O O . ILE A 1 384 ? 26.327 -8.286 31.867 1.00 14.13 378 ILE A O 1
ATOM 2734 N N . SER A 1 385 ? 28.457 -8.970 31.618 1.00 11.76 379 SER A N 1
ATOM 2735 C CA . SER A 1 385 ? 29.004 -7.825 32.304 1.00 13.74 379 SER A CA 1
ATOM 2736 C C . SER A 1 385 ? 30.269 -7.443 31.573 1.00 15.09 379 SER A C 1
ATOM 2737 O O . SER A 1 385 ? 31.176 -8.257 31.418 1.00 10.90 379 SER A O 1
ATOM 2740 N N . LEU A 1 386 ? 30.293 -6.209 31.082 1.00 14.53 380 LEU A N 1
ATOM 2741 C CA . LEU A 1 386 ? 31.470 -5.628 30.458 1.00 15.68 380 LEU A CA 1
ATOM 2742 C C . LEU A 1 386 ? 31.925 -4.492 31.362 1.00 11.55 380 LEU A C 1
ATOM 2743 O O . LEU A 1 386 ? 31.142 -3.601 31.676 1.00 10.30 380 LEU A O 1
ATOM 2748 N N . ALA A 1 387 ? 33.174 -4.533 31.802 1.00 12.79 381 ALA A N 1
ATOM 2749 C CA . ALA A 1 387 ? 33.686 -3.508 32.707 1.00 16.32 381 ALA A CA 1
ATOM 2750 C C . ALA A 1 387 ? 35.061 -3.021 32.288 1.00 15.36 381 ALA A C 1
ATOM 2751 O O . ALA A 1 387 ? 35.906 -3.805 31.874 1.00 16.09 381 ALA A O 1
ATOM 2753 N N . TYR A 1 388 ? 35.268 -1.713 32.400 1.00 17.24 382 TYR A N 1
ATOM 2754 C CA . TYR A 1 388 ? 36.590 -1.125 32.219 1.00 14.82 382 TYR A CA 1
ATOM 2755 C C . TYR A 1 388 ? 36.957 -0.246 33.406 1.00 14.64 382 TYR A C 1
ATOM 2756 O O . TYR A 1 388 ? 36.256 0.731 33.729 1.00 19.63 382 TYR A O 1
ATOM 2765 N N . VAL A 1 389 ? 38.051 -0.602 34.061 1.00 17.51 383 VAL A N 1
ATOM 2766 C CA . VAL A 1 389 ? 38.613 0.241 35.105 1.00 18.42 383 VAL A CA 1
ATOM 2767 C C . VAL A 1 389 ? 39.927 0.844 34.607 1.00 22.11 383 VAL A C 1
ATOM 2768 O O . VAL A 1 389 ? 40.864 0.112 34.264 1.00 22.46 383 VAL A O 1
ATOM 2772 N N . ILE A 1 390 ? 39.979 2.175 34.548 1.00 29.80 384 ILE A N 1
ATOM 2773 C CA . ILE A 1 390 ? 41.175 2.880 34.078 1.00 25.79 384 ILE A CA 1
ATOM 2774 C C . ILE A 1 390 ? 42.355 2.546 34.985 1.00 18.99 384 ILE A C 1
ATOM 2775 O O . ILE A 1 390 ? 42.332 2.845 36.175 1.00 25.19 384 ILE A O 1
ATOM 2780 N N . PRO A 1 391 ? 43.385 1.903 34.413 1.00 20.08 385 PRO A N 1
ATOM 2781 C CA . PRO A 1 391 ? 44.523 1.325 35.132 1.00 21.47 385 PRO A CA 1
ATOM 2782 C C . PRO A 1 391 ? 45.568 2.336 35.608 1.00 32.90 385 PRO A C 1
ATOM 2783 O O . PRO A 1 391 ? 46.242 2.076 36.602 1.00 36.46 385 PRO A O 1
ATOM 2787 N N . ASP A 1 392 ? 45.700 3.467 34.926 1.00 39.06 386 ASP A N 1
ATOM 2788 C CA . ASP A 1 392 ? 46.744 4.420 35.284 1.00 45.95 386 ASP A CA 1
ATOM 2789 C C . ASP A 1 392 ? 46.358 5.860 34.975 1.00 43.95 386 ASP A C 1
ATOM 2790 O O . ASP A 1 392 ? 45.232 6.144 34.565 1.00 41.61 386 ASP A O 1
ATOM 2795 N N . GLY A 1 393 ? 47.304 6.770 35.171 1.00 43.69 387 GLY A N 1
ATOM 2796 C CA . GLY A 1 393 ? 47.067 8.170 34.881 1.00 43.65 387 GLY A CA 1
ATOM 2797 C C . GLY A 1 393 ? 46.205 8.848 35.929 1.00 41.25 387 GLY A C 1
ATOM 2798 O O . GLY A 1 393 ? 46.014 8.326 37.028 1.00 39.85 387 GLY A O 1
ATOM 2799 N N . THR A 1 394 ? 45.668 10.010 35.574 1.00 40.54 388 THR A N 1
ATOM 2800 C CA . THR A 1 394 ? 44.937 10.846 36.524 1.00 44.67 388 THR A CA 1
ATOM 2801 C C . THR A 1 394 ? 43.571 10.273 36.895 1.00 41.34 388 THR A C 1
ATOM 2802 O O . THR A 1 394 ? 43.079 10.504 38.000 1.00 35.37 388 THR A O 1
ATOM 2806 N N . PHE A 1 395 ? 42.965 9.527 35.974 1.00 39.89 389 PHE A N 1
ATOM 2807 C CA . PHE A 1 395 ? 41.654 8.928 36.219 1.00 35.99 389 PHE A CA 1
ATOM 2808 C C . PHE A 1 395 ? 41.754 7.454 36.588 1.00 32.17 389 PHE A C 1
ATOM 2809 O O . PHE A 1 395 ? 40.780 6.700 36.465 1.00 22.57 389 PHE A O 1
ATOM 2817 N N . LYS A 1 396 ? 42.936 7.059 37.051 1.00 22.31 390 LYS A N 1
ATOM 2818 C CA . LYS A 1 396 ? 43.175 5.712 37.538 1.00 30.61 390 LYS A CA 1
ATOM 2819 C C . LYS A 1 396 ? 42.151 5.359 38.605 1.00 31.74 390 LYS A C 1
ATOM 2820 O O . LYS A 1 396 ? 41.958 6.105 39.563 1.00 26.21 390 LYS A O 1
ATOM 2826 N N . GLY A 1 397 ? 41.482 4.229 38.424 1.00 22.16 391 GLY A N 1
ATOM 2827 C CA . GLY A 1 397 ? 40.501 3.786 39.390 1.00 25.04 391 GLY A CA 1
ATOM 2828 C C . GLY A 1 397 ? 39.079 4.139 38.996 1.00 21.58 391 GLY A C 1
ATOM 2829 O O . GLY A 1 397 ? 38.140 3.642 39.609 1.00 16.97 391 GLY A O 1
ATOM 2830 N N . LEU A 1 398 ? 38.912 5.002 37.996 1.00 18.71 392 LEU A N 1
ATOM 2831 C CA . LEU A 1 398 ? 37.576 5.293 37.474 1.00 22.54 392 LEU A CA 1
ATOM 2832 C C . LEU A 1 398 ? 37.055 4.073 36.719 1.00 21.52 392 LEU A C 1
ATOM 2833 O O . LEU A 1 398 ? 37.694 3.582 35.790 1.00 21.68 392 LEU A O 1
ATOM 2838 N N . GLY A 1 399 ? 35.895 3.572 37.122 1.00 18.09 393 GLY A N 1
ATOM 2839 C CA . GLY A 1 399 ? 35.388 2.347 36.524 1.00 13.56 393 GLY A CA 1
ATOM 2840 C C . GLY A 1 399 ? 34.070 2.530 35.796 1.00 16.29 393 GLY A C 1
ATOM 2841 O O . GLY A 1 399 ? 33.197 3.288 36.236 1.00 16.08 393 GLY A O 1
ATOM 2842 N N . PHE A 1 400 ? 33.928 1.831 34.677 1.00 13.83 394 PHE A N 1
ATOM 2843 C CA . PHE A 1 400 ? 32.698 1.848 33.896 1.00 14.54 394 PHE A CA 1
ATOM 2844 C C . PHE A 1 400 ? 32.183 0.430 33.740 1.00 12.79 394 PHE A C 1
ATOM 2845 O O . PHE A 1 400 ? 32.931 -0.450 33.321 1.00 12.06 394 PHE A O 1
ATOM 2853 N N . THR A 1 401 ? 30.909 0.202 34.058 1.00 10.94 395 THR A N 1
ATOM 2854 C CA . THR A 1 401 ? 30.348 -1.154 33.986 1.00 17.22 395 THR A CA 1
ATOM 2855 C C . THR A 1 401 ? 28.987 -1.201 33.290 1.00 13.96 395 THR A C 1
ATOM 2856 O O . THR A 1 401 ? 28.099 -0.432 33.621 1.00 16.94 395 THR A O 1
ATOM 2860 N N . TRP A 1 402 ? 28.847 -2.094 32.315 1.00 11.13 396 TRP A N 1
ATOM 2861 C CA . TRP A 1 402 ? 27.558 -2.362 31.689 1.00 15.10 396 TRP A CA 1
ATOM 2862 C C . TRP A 1 402 ? 27.143 -3.781 32.026 1.00 14.17 396 TRP A C 1
ATOM 2863 O O . TRP A 1 402 ? 27.874 -4.730 31.732 1.00 9.38 396 TRP A O 1
ATOM 2874 N N . LYS A 1 403 ? 25.977 -3.934 32.649 1.00 11.67 397 LYS A N 1
ATOM 2875 C CA . LYS A 1 403 ? 25.435 -5.269 32.898 1.00 10.42 397 LYS A CA 1
ATOM 2876 C C . LYS A 1 403 ? 24.131 -5.402 32.133 1.00 9.47 397 LYS A C 1
ATOM 2877 O O . LYS A 1 403 ? 23.274 -4.531 32.234 1.00 11.57 397 LYS A O 1
ATOM 2883 N N . ASN A 1 404 ? 23.977 -6.481 31.367 1.00 9.46 398 ASN A N 1
ATOM 2884 C CA . ASN A 1 404 ? 22.713 -6.742 30.695 1.00 11.23 398 ASN A CA 1
ATOM 2885 C C . ASN A 1 404 ? 22.200 -8.128 31.062 1.00 3.83 398 ASN A C 1
ATOM 2886 O O . ASN A 1 404 ? 22.975 -9.083 31.118 1.00 8.71 398 ASN A O 1
ATOM 2891 N N . ALA A 1 405 ? 20.898 -8.237 31.305 1.00 7.14 399 ALA A N 1
ATOM 2892 C CA . ALA A 1 405 ? 20.289 -9.525 31.594 1.00 8.31 399 ALA A CA 1
ATOM 2893 C C . ALA A 1 405 ? 19.018 -9.749 30.775 1.00 10.87 399 ALA A C 1
ATOM 2894 O O . ALA A 1 405 ? 18.235 -8.820 30.566 1.00 11.91 399 ALA A O 1
ATOM 2896 N N . SER A 1 406 ? 18.825 -10.982 30.310 1.00 9.46 400 SER A N 1
ATOM 2897 C CA . SER A 1 406 ? 17.551 -11.402 29.727 1.00 10.78 400 SER A CA 1
ATOM 2898 C C . SER A 1 406 ? 17.051 -12.583 30.533 1.00 12.66 400 SER A C 1
ATOM 2899 O O . SER A 1 406 ? 17.788 -13.543 30.731 1.00 11.76 400 SER A O 1
ATOM 2902 N N . PHE A 1 407 ? 15.798 -12.503 30.971 1.00 7.82 401 PHE A N 1
ATOM 2903 C CA . PHE A 1 407 ? 15.192 -13.482 31.857 1.00 6.52 401 PHE A CA 1
ATOM 2904 C C . PHE A 1 407 ? 13.831 -13.865 31.291 1.00 8.24 401 PHE A C 1
ATOM 2905 O O . PHE A 1 407 ? 13.009 -13.006 30.960 1.00 12.93 401 PHE A O 1
ATOM 2913 N N . ARG A 1 408 ? 13.608 -15.165 31.140 1.00 9.03 402 ARG A N 1
ATOM 2914 C CA . ARG A 1 408 ? 12.333 -15.652 30.641 1.00 9.37 402 ARG A CA 1
ATOM 2915 C C . ARG A 1 408 ? 11.866 -16.777 31.547 1.00 16.22 402 ARG A C 1
ATOM 2916 O O . ARG A 1 408 ? 12.629 -17.717 31.830 1.00 13.76 402 ARG A O 1
ATOM 2924 N N . SER A 1 409 ? 10.615 -16.691 31.983 1.00 17.80 403 SER A N 1
ATOM 2925 C CA . SER A 1 409 ? 10.078 -17.625 32.968 1.00 28.45 403 SER A CA 1
ATOM 2926 C C . SER A 1 409 ? 8.638 -18.027 32.658 1.00 26.84 403 SER A C 1
ATOM 2927 O O . SER A 1 409 ? 8.016 -17.477 31.756 1.00 22.45 403 SER A O 1
ATOM 2930 N N . GLY A 1 410 ? 8.118 -19.000 33.402 1.00 34.44 404 GLY A N 1
ATOM 2931 C CA . GLY A 1 410 ? 6.743 -19.445 33.227 1.00 41.82 404 GLY A CA 1
ATOM 2932 C C . GLY A 1 410 ? 6.556 -20.498 32.149 1.00 43.89 404 GLY A C 1
ATOM 2933 O O . GLY A 1 410 ? 7.509 -21.169 31.743 1.00 48.80 404 GLY A O 1
ATOM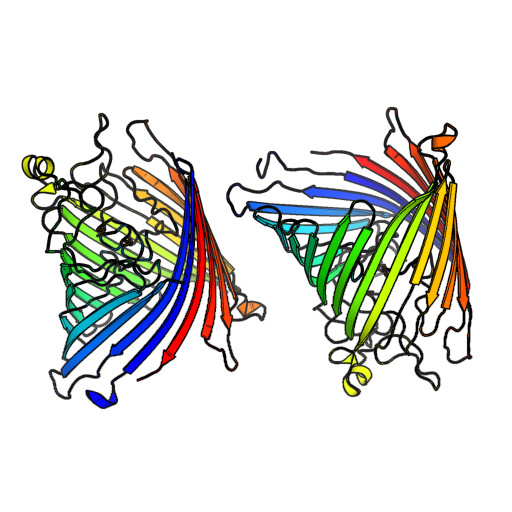 2934 N N . ASP A 1 422 ? 8.517 -12.118 31.851 1.00 33.92 416 ASP A N 1
ATOM 2935 C CA . ASP A 1 422 ? 9.747 -11.930 31.084 1.00 29.78 416 ASP A CA 1
ATOM 2936 C C . ASP A 1 422 ? 10.282 -10.513 31.217 1.00 28.98 416 ASP A C 1
ATOM 2937 O O . ASP A 1 422 ? 9.519 -9.546 31.164 1.00 21.82 416 ASP A O 1
ATOM 2942 N N . GLN A 1 423 ? 11.598 -10.409 31.377 1.00 22.33 417 GLN A N 1
ATOM 2943 C CA . GLN A 1 423 ? 12.231 -9.179 31.829 1.00 19.03 417 GLN A CA 1
ATOM 2944 C C . GLN A 1 423 ? 13.593 -9.045 31.156 1.00 13.96 417 GLN A C 1
ATOM 2945 O O . GLN A 1 423 ? 14.343 -10.019 31.062 1.00 13.82 417 GLN A O 1
ATOM 2951 N N . ASP A 1 424 ? 13.889 -7.844 30.666 1.00 15.10 418 ASP A N 1
ATOM 2952 C CA . ASP A 1 424 ? 15.224 -7.482 30.205 1.00 13.76 418 ASP A CA 1
ATOM 2953 C C . ASP A 1 424 ? 15.669 -6.292 31.038 1.00 14.64 418 ASP A C 1
ATOM 2954 O O . ASP A 1 424 ? 14.863 -5.406 31.345 1.00 13.18 418 ASP A O 1
ATOM 2959 N N . GLU A 1 425 ? 16.948 -6.260 31.395 1.00 13.52 419 GLU A N 1
ATOM 2960 C CA . GLU A 1 425 ? 17.452 -5.228 32.288 1.00 13.39 419 GLU A CA 1
ATOM 2961 C C . GLU A 1 425 ? 18.840 -4.783 31.859 1.00 9.22 419 GLU A C 1
ATOM 2962 O O . GLU A 1 425 ? 19.690 -5.607 31.505 1.00 10.55 419 GLU A O 1
ATOM 2968 N N . ASN A 1 426 ? 19.063 -3.471 31.871 1.00 13.21 420 ASN A N 1
ATOM 2969 C CA . ASN A 1 426 ? 20.389 -2.911 31.671 1.00 14.38 420 ASN A CA 1
ATOM 2970 C C . ASN A 1 426 ? 20.777 -2.103 32.883 1.00 14.92 420 ASN A C 1
ATOM 2971 O O . ASN A 1 426 ? 19.958 -1.343 33.406 1.00 16.50 420 ASN A O 1
ATOM 2976 N N . ARG A 1 427 ? 22.018 -2.276 33.329 1.00 15.14 421 ARG A N 1
ATOM 2977 C CA . ARG A 1 427 ? 22.607 -1.360 34.293 1.00 9.91 421 ARG A CA 1
ATOM 2978 C C . ARG A 1 427 ? 23.846 -0.701 33.697 1.00 9.12 421 ARG A C 1
ATOM 2979 O O . ARG A 1 427 ? 24.641 -1.332 32.996 1.00 12.28 421 ARG A O 1
ATOM 2987 N N . LEU A 1 428 ? 23.993 0.587 33.978 1.00 10.13 422 LEU A N 1
ATOM 2988 C CA . LEU A 1 428 ? 25.202 1.311 33.639 1.00 13.64 422 LEU A CA 1
ATOM 2989 C C . LEU A 1 428 ? 25.714 1.933 34.919 1.00 14.16 422 LEU A C 1
ATOM 2990 O O . LEU A 1 428 ? 24.991 2.686 35.584 1.00 14.29 422 LEU A O 1
ATOM 2995 N N . ILE A 1 429 ? 26.950 1.600 35.278 1.00 14.26 423 ILE A N 1
ATOM 2996 C CA . ILE A 1 429 ? 27.506 2.057 36.535 1.00 10.84 423 ILE A CA 1
ATOM 2997 C C . ILE A 1 429 ? 28.874 2.693 36.323 1.00 17.83 423 ILE A C 1
ATOM 2998 O O . ILE A 1 429 ? 29.780 2.076 35.755 1.00 16.89 423 ILE A O 1
ATOM 3003 N N . VAL A 1 430 ? 29.014 3.933 36.784 1.00 17.25 424 VAL A N 1
ATOM 3004 C CA . VAL A 1 430 ? 30.320 4.589 36.816 1.00 14.31 424 VAL A CA 1
ATOM 3005 C C . VAL A 1 430 ? 30.681 4.776 38.278 1.00 15.72 424 VAL A C 1
ATOM 3006 O O . VAL A 1 430 ? 29.876 5.274 39.064 1.00 15.81 424 VAL A O 1
ATOM 3010 N N . SER A 1 431 ? 31.879 4.342 38.658 1.00 10.50 425 SER A N 1
ATOM 3011 C CA . SER A 1 431 ? 32.242 4.340 40.065 1.00 13.80 425 SER A CA 1
ATOM 3012 C C . SER A 1 431 ? 33.656 4.855 40.274 1.00 16.12 425 SER A C 1
ATOM 3013 O O . SER A 1 431 ? 34.515 4.679 39.417 1.00 17.91 425 SER A O 1
ATOM 3016 N N . TYR A 1 432 ? 33.890 5.481 41.422 1.00 9.79 426 TYR A N 1
ATOM 3017 C CA . TYR A 1 432 ? 35.213 6.006 41.749 1.00 7.42 426 TYR A CA 1
ATOM 3018 C C . TYR A 1 432 ? 35.347 6.080 43.257 1.00 12.55 426 TYR A C 1
ATOM 3019 O O . TYR A 1 432 ? 34.480 6.637 43.943 1.00 14.19 426 TYR A O 1
ATOM 3028 N N . THR A 1 433 ? 36.428 5.506 43.771 1.00 12.63 427 THR A N 1
ATOM 3029 C CA . THR A 1 433 ? 36.694 5.537 45.202 1.00 16.56 427 THR A CA 1
ATOM 3030 C C . THR A 1 433 ? 37.953 6.329 45.476 1.00 19.69 427 THR A C 1
ATOM 3031 O O . THR A 1 433 ? 38.982 6.101 44.832 1.00 22.12 427 THR A O 1
ATOM 3035 N N . LEU A 1 434 ? 37.884 7.265 46.420 1.00 18.87 428 LEU A N 1
ATOM 3036 C CA . LEU A 1 434 ? 39.067 8.061 46.741 1.00 26.42 428 LEU A CA 1
ATOM 3037 C C . LEU A 1 434 ? 39.351 8.171 48.225 1.00 29.99 428 LEU A C 1
ATOM 3038 O O . LEU A 1 434 ? 38.419 8.213 49.034 1.00 13.95 428 LEU A O 1
ATOM 3043 N N . PRO A 1 435 ? 40.650 8.163 48.584 1.00 39.51 429 PRO A N 1
ATOM 3044 C CA . PRO A 1 435 ? 41.096 8.327 49.974 1.00 37.64 429 PRO A CA 1
ATOM 3045 C C . PRO A 1 435 ? 40.848 9.723 50.582 1.00 30.64 429 PRO A C 1
ATOM 3046 O O . PRO A 1 435 ? 41.164 10.718 49.936 1.00 21.99 429 PRO A O 1
ATOM 3050 N N . LEU A 1 436 ? 40.305 9.777 51.804 1.00 29.81 430 LEU A N 1
ATOM 3051 C CA . LEU A 1 436 ? 40.019 11.033 52.497 1.00 32.22 430 LEU A CA 1
ATOM 3052 C C . LEU A 1 436 ? 40.695 11.041 53.868 1.00 44.77 430 LEU A C 1
ATOM 3053 O O . LEU A 1 436 ? 40.317 11.844 54.705 1.00 62.62 430 LEU A O 1
ATOM 3058 N N . LEU A 1 437 ? 41.644 10.136 54.111 1.00 40.97 431 LEU A N 1
ATOM 3059 C CA . LEU A 1 437 ? 42.203 9.872 55.458 1.00 45.16 431 LEU A CA 1
ATOM 3060 C C . LEU A 1 437 ? 41.757 10.780 56.616 1.00 38.27 431 LEU A C 1
ATOM 3061 O O . LEU A 1 437 ? 41.747 10.367 57.771 1.00 39.69 431 LEU A O 1
ATOM 3066 N N . ALA B 1 7 ? 12.023 -16.552 117.931 1.00 33.40 1 ALA B N 1
ATOM 3067 C CA . ALA B 1 7 ? 13.423 -16.145 117.871 1.00 37.55 1 ALA B CA 1
ATOM 3068 C C . ALA B 1 7 ? 14.256 -16.909 118.892 1.00 38.65 1 ALA B C 1
ATOM 3069 O O . ALA B 1 7 ? 13.824 -17.098 120.027 1.00 49.84 1 ALA B O 1
ATOM 3071 N N . GLY B 1 8 ? 15.449 -17.345 118.490 1.00 24.70 2 GLY B N 1
ATOM 3072 C CA . GLY B 1 8 ? 16.331 -18.083 119.379 1.00 18.12 2 GLY B CA 1
ATOM 3073 C C . GLY B 1 8 ? 17.603 -18.513 118.673 1.00 17.10 2 GLY B C 1
ATOM 3074 O O . GLY B 1 8 ? 17.770 -18.249 117.486 1.00 19.84 2 GLY B O 1
ATOM 3075 N N . PHE B 1 9 ? 18.484 -19.194 119.399 1.00 17.12 3 PHE B N 1
ATOM 3076 C CA . PHE B 1 9 ? 19.797 -19.570 118.882 1.00 15.95 3 PHE B CA 1
ATOM 3077 C C . PHE B 1 9 ? 19.657 -20.474 117.662 1.00 20.30 3 PHE B C 1
ATOM 3078 O O . PHE B 1 9 ? 20.264 -20.231 116.622 1.00 16.82 3 PHE B O 1
ATOM 3086 N N . ILE B 1 10 ? 18.836 -21.513 117.810 1.00 19.74 4 ILE B N 1
ATOM 3087 C CA . ILE B 1 10 ? 18.633 -22.527 116.774 1.00 21.17 4 ILE B CA 1
ATOM 3088 C C . ILE B 1 10 ? 17.688 -22.057 115.672 1.00 18.32 4 ILE B C 1
ATOM 3089 O O . ILE B 1 10 ? 17.992 -22.200 114.491 1.00 19.47 4 ILE B O 1
ATOM 3094 N N . GLU B 1 11 ? 16.549 -21.485 116.058 1.00 20.07 5 GLU B N 1
ATOM 3095 C CA . GLU B 1 11 ? 15.513 -21.129 115.095 1.00 22.34 5 GLU B CA 1
ATOM 3096 C C . GLU B 1 11 ? 15.995 -20.082 114.098 1.00 26.26 5 GLU B C 1
ATOM 3097 O O . GLU B 1 11 ? 15.578 -20.085 112.939 1.00 24.65 5 GLU B O 1
ATOM 3100 N N . ASP B 1 12 ? 16.869 -19.183 114.547 1.00 21.38 6 ASP B N 1
ATOM 3101 C CA . ASP B 1 12 ? 17.352 -18.111 113.681 1.00 18.93 6 ASP B CA 1
ATOM 3102 C C . ASP B 1 12 ? 18.736 -18.411 113.083 1.00 20.13 6 ASP B C 1
ATOM 3103 O O . ASP B 1 12 ? 19.282 -17.586 112.362 1.00 21.05 6 ASP B O 1
ATOM 3108 N N . SER B 1 13 ? 19.290 -19.587 113.374 1.00 18.29 7 SER B N 1
ATOM 3109 C CA . SER B 1 13 ? 20.562 -20.000 112.772 1.00 15.77 7 SER B CA 1
ATOM 3110 C C . SER B 1 13 ? 20.467 -20.080 111.250 1.00 19.21 7 SER B C 1
ATOM 3111 O O . SER B 1 13 ? 19.452 -20.527 110.698 1.00 18.45 7 SER B O 1
ATOM 3114 N N . LYS B 1 14 ? 21.534 -19.642 110.585 1.00 16.54 8 LYS B N 1
ATOM 3115 C CA . LYS B 1 14 ? 21.606 -19.603 109.132 1.00 22.94 8 LYS B CA 1
ATOM 3116 C C . LYS B 1 14 ? 22.972 -20.114 108.687 1.00 25.23 8 LYS B C 1
ATOM 3117 O O . LYS B 1 14 ? 23.942 -20.033 109.432 1.00 21.32 8 LYS B O 1
ATOM 3121 N N . ALA B 1 15 ? 23.049 -20.632 107.466 1.00 19.22 9 ALA B N 1
ATOM 3122 C CA . ALA B 1 15 ? 24.331 -21.032 106.896 1.00 13.58 9 ALA B CA 1
ATOM 3123 C C . ALA B 1 15 ? 24.273 -20.897 105.388 1.00 24.11 9 ALA B C 1
ATOM 3124 O O . ALA B 1 15 ? 23.212 -21.050 104.767 1.00 22.19 9 ALA B O 1
ATOM 3126 N N . SER B 1 16 ? 25.416 -20.592 104.801 1.00 13.52 10 SER B N 1
ATOM 3127 C CA . SER B 1 16 ? 25.495 -20.394 103.370 1.00 20.23 10 SER B CA 1
ATOM 3128 C C . SER B 1 16 ? 26.805 -20.995 102.861 1.00 15.17 10 SER B C 1
ATOM 3129 O O . SER B 1 16 ? 27.802 -21.044 103.590 1.00 17.70 10 SER B O 1
ATOM 3132 N N . LEU B 1 17 ? 26.789 -21.477 101.623 1.00 12.45 11 LEU B N 1
ATOM 3133 C CA . LEU B 1 17 ? 28.015 -21.940 100.982 1.00 6.22 11 LEU B CA 1
ATOM 3134 C C . LEU B 1 17 ? 28.164 -21.253 99.637 1.00 13.54 11 LEU B C 1
ATOM 3135 O O . LEU B 1 17 ? 27.275 -21.340 98.788 1.00 11.46 11 LEU B O 1
ATOM 3140 N N . THR B 1 18 ? 29.286 -20.568 99.444 1.00 9.82 12 THR B N 1
ATOM 3141 C CA . THR B 1 18 ? 29.589 -19.968 98.155 1.00 11.05 12 THR B CA 1
ATOM 3142 C C . THR B 1 18 ? 30.720 -20.743 97.503 1.00 12.56 12 THR B C 1
ATOM 3143 O O . THR B 1 18 ? 31.720 -21.055 98.144 1.00 13.48 12 THR B O 1
ATOM 3147 N N . LEU B 1 19 ? 30.537 -21.079 96.232 1.00 11.90 13 LEU B N 1
ATOM 3148 C CA . LEU B 1 19 ? 31.551 -21.786 95.469 1.00 14.07 13 LEU B CA 1
ATOM 3149 C C . LEU B 1 19 ? 32.102 -20.769 94.491 1.00 15.36 13 LEU B C 1
ATOM 3150 O O . LEU B 1 19 ? 31.347 -20.129 93.767 1.00 11.11 13 LEU B O 1
ATOM 3155 N N . ARG B 1 20 ? 33.414 -20.596 94.489 1.00 9.00 14 ARG B N 1
ATOM 3156 C CA . ARG B 1 20 ? 34.014 -19.585 93.633 1.00 11.34 14 ARG B CA 1
ATOM 3157 C C . ARG B 1 20 ? 35.133 -20.209 92.823 1.00 12.72 14 ARG B C 1
ATOM 3158 O O . ARG B 1 20 ? 36.132 -20.650 93.370 1.00 17.49 14 ARG B O 1
ATOM 3166 N N . ASN B 1 21 ? 34.949 -20.269 91.512 1.00 10.64 15 ASN B N 1
ATOM 3167 C CA . ASN B 1 21 ? 36.018 -20.715 90.640 1.00 12.98 15 ASN B CA 1
ATOM 3168 C C . ASN B 1 21 ? 36.700 -19.456 90.125 1.00 17.29 15 ASN B C 1
ATOM 3169 O O . ASN B 1 21 ? 36.068 -18.634 89.452 1.00 13.13 15 ASN B O 1
ATOM 3174 N N . PHE B 1 22 ? 37.972 -19.293 90.483 1.00 11.68 16 PHE B N 1
ATOM 3175 C CA . PHE B 1 22 ? 38.696 -18.045 90.240 1.00 8.52 16 PHE B CA 1
ATOM 3176 C C . PHE B 1 22 ? 39.951 -18.261 89.411 1.00 9.69 16 PHE B C 1
ATOM 3177 O O . PHE B 1 22 ? 40.874 -18.996 89.812 1.00 13.82 16 PHE B O 1
ATOM 3185 N N . TYR B 1 23 ? 39.972 -17.611 88.252 1.00 13.25 17 TYR B N 1
ATOM 3186 C CA . TYR B 1 23 ? 41.124 -17.619 87.364 1.00 18.08 17 TYR B CA 1
ATOM 3187 C C . TYR B 1 23 ? 41.668 -16.208 87.210 1.00 8.95 17 TYR B C 1
ATOM 3188 O O . TYR B 1 23 ? 40.909 -15.270 86.982 1.00 12.31 17 TYR B O 1
ATOM 3197 N N . ILE B 1 24 ? 42.979 -16.057 87.323 1.00 14.11 18 ILE B N 1
ATOM 3198 C CA . ILE B 1 24 ? 43.597 -14.764 87.060 1.00 17.61 18 ILE B CA 1
ATOM 3199 C C . ILE B 1 24 ? 44.879 -14.906 86.240 1.00 17.28 18 ILE B C 1
ATOM 3200 O O . ILE B 1 24 ? 45.683 -15.810 86.467 1.00 16.35 18 ILE B O 1
ATOM 3205 N N . ASN B 1 25 ? 45.060 -14.031 85.258 1.00 12.54 19 ASN B N 1
ATOM 3206 C CA . ASN B 1 25 ? 46.359 -13.971 84.610 1.00 18.66 19 ASN B CA 1
ATOM 3207 C C . ASN B 1 25 ? 46.862 -12.546 84.534 1.00 15.62 19 ASN B C 1
ATOM 3208 O O . ASN B 1 25 ? 46.074 -11.611 84.378 1.00 17.49 19 ASN B O 1
ATOM 3213 N N . THR B 1 26 ? 48.169 -12.377 84.683 1.00 18.38 20 THR B N 1
ATOM 3214 C CA . THR B 1 26 ? 48.742 -11.039 84.678 1.00 22.83 20 THR B CA 1
ATOM 3215 C C . THR B 1 26 ? 49.933 -10.961 83.740 1.00 22.72 20 THR B C 1
ATOM 3216 O O . THR B 1 26 ? 50.711 -11.908 83.637 1.00 19.81 20 THR B O 1
ATOM 3220 N N . ASP B 1 27 ? 50.047 -9.837 83.039 1.00 17.28 21 ASP B N 1
ATOM 3221 C CA . ASP B 1 27 ? 51.242 -9.520 82.253 1.00 28.76 21 ASP B CA 1
ATOM 3222 C C . ASP B 1 27 ? 51.884 -8.268 82.836 1.00 24.39 21 ASP B C 1
ATOM 3223 O O . ASP B 1 27 ? 51.196 -7.256 83.040 1.00 25.22 21 ASP B O 1
ATOM 3228 N N . ASN B 1 28 ? 53.187 -8.344 83.112 1.00 21.36 22 ASN B N 1
ATOM 3229 C CA . ASN B 1 28 ? 53.955 -7.232 83.674 1.00 31.15 22 ASN B CA 1
ATOM 3230 C C . ASN B 1 28 ? 55.145 -6.858 82.798 1.00 35.39 22 ASN B C 1
ATOM 3231 O O . ASN B 1 28 ? 56.116 -7.612 82.732 1.00 32.35 22 ASN B O 1
ATOM 3236 N N . ARG B 1 29 ? 55.085 -5.692 82.155 1.00 34.27 23 ARG B N 1
ATOM 3237 C CA . ARG B 1 29 ? 56.220 -5.175 81.390 1.00 35.25 23 ARG B CA 1
ATOM 3238 C C . ARG B 1 29 ? 56.848 -4.004 82.151 1.00 38.54 23 ARG B C 1
ATOM 3239 O O . ARG B 1 29 ? 56.192 -2.980 82.370 1.00 32.61 23 ARG B O 1
ATOM 3243 N N . ASN B 1 30 ? 58.105 -4.157 82.566 1.00 40.70 24 ASN B N 1
ATOM 3244 C CA . ASN B 1 30 ? 58.808 -3.097 83.293 1.00 40.70 24 ASN B CA 1
ATOM 3245 C C . ASN B 1 30 ? 60.201 -2.814 82.735 1.00 46.40 24 ASN B C 1
ATOM 3246 O O . ASN B 1 30 ? 61.167 -3.504 83.064 1.00 48.76 24 ASN B O 1
ATOM 3248 N N . SER B 1 36 ? 57.188 -10.450 82.176 1.00 43.95 30 SER B N 1
ATOM 3249 C CA . SER B 1 36 ? 56.784 -11.483 83.124 1.00 46.94 30 SER B CA 1
ATOM 3250 C C . SER B 1 36 ? 55.270 -11.730 83.102 1.00 47.30 30 SER B C 1
ATOM 3251 O O . SER B 1 36 ? 54.472 -10.813 83.307 1.00 46.38 30 SER B O 1
ATOM 3254 N N . LYS B 1 37 ? 54.888 -12.976 82.843 1.00 42.79 31 LYS B N 1
ATOM 3255 C CA . LYS B 1 37 ? 53.486 -13.375 82.848 1.00 45.76 31 LYS B CA 1
ATOM 3256 C C . LYS B 1 37 ? 53.242 -14.360 83.986 1.00 45.00 31 LYS B C 1
ATOM 3257 O O . LYS B 1 37 ? 54.139 -15.112 84.367 1.00 46.33 31 LYS B O 1
ATOM 3259 N N . GLN B 1 38 ? 52.032 -14.342 84.534 1.00 33.72 32 GLN B N 1
ATOM 3260 C CA . GLN B 1 38 ? 51.670 -15.251 85.611 1.00 29.97 32 GLN B CA 1
ATOM 3261 C C . GLN B 1 38 ? 50.187 -15.607 85.516 1.00 28.21 32 GLN B C 1
ATOM 3262 O O . GLN B 1 38 ? 49.371 -14.848 84.987 1.00 20.96 32 GLN B O 1
ATOM 3265 N N . GLU B 1 39 ? 49.840 -16.777 86.018 1.00 24.58 33 GLU B N 1
ATOM 3266 C CA . GLU B 1 39 ? 48.502 -17.294 85.848 1.00 17.93 33 GLU B CA 1
ATOM 3267 C C . GLU B 1 39 ? 48.204 -18.147 87.068 1.00 18.58 33 GLU B C 1
ATOM 3268 O O . GLU B 1 39 ? 49.067 -18.899 87.523 1.00 20.92 33 GLU B O 1
ATOM 3274 N N . GLU B 1 40 ? 47.004 -18.006 87.621 1.00 16.91 34 GLU B N 1
ATOM 3275 C CA . GLU B 1 40 ? 46.605 -18.809 88.772 1.00 19.09 34 GLU B CA 1
ATOM 3276 C C . GLU B 1 40 ? 45.144 -19.219 88.634 1.00 21.93 34 GLU B C 1
ATOM 3277 O O . GLU B 1 40 ? 44.327 -18.475 88.092 1.00 17.52 34 GLU B O 1
ATOM 3283 N N . TRP B 1 41 ? 44.834 -20.426 89.091 1.00 16.56 35 TRP B N 1
ATOM 3284 C CA . TRP B 1 41 ? 43.496 -20.968 88.968 1.00 23.14 35 TRP B CA 1
ATOM 3285 C C . TRP B 1 41 ? 43.192 -21.759 90.235 1.00 17.74 35 TRP B C 1
ATOM 3286 O O . TRP B 1 41 ? 43.986 -22.595 90.663 1.00 15.78 35 TRP B O 1
ATOM 3297 N N . GLY B 1 42 ? 42.056 -21.472 90.850 1.00 13.20 36 GLY B N 1
ATOM 3298 C CA . GLY B 1 42 ? 41.681 -22.160 92.069 1.00 12.96 36 GLY B CA 1
ATOM 3299 C C . GLY B 1 42 ? 40.188 -22.314 92.223 1.00 11.95 36 GLY B C 1
ATOM 3300 O O . GLY B 1 42 ? 39.389 -21.590 91.606 1.00 14.94 36 GLY B O 1
ATOM 3301 N N . GLN B 1 43 ? 39.809 -23.272 93.059 1.00 11.00 37 GLN B N 1
ATOM 3302 C CA . GLN B 1 43 ? 38.421 -23.471 93.402 1.00 11.34 37 GLN B CA 1
ATOM 3303 C C . GLN B 1 43 ? 38.266 -23.133 94.868 1.00 11.12 37 GLN B C 1
ATOM 3304 O O . GLN B 1 43 ? 38.970 -23.682 95.716 1.00 9.03 37 GLN B O 1
ATOM 3310 N N . GLY B 1 44 ? 37.338 -22.230 95.161 1.00 16.18 38 GLY B N 1
ATOM 3311 C CA . GLY B 1 44 ? 37.162 -21.744 96.511 1.00 13.00 38 GLY B CA 1
ATOM 3312 C C . GLY B 1 44 ? 35.834 -22.196 97.089 1.00 12.99 38 GLY B C 1
ATOM 3313 O O . GLY B 1 44 ? 34.855 -22.366 96.368 1.00 13.99 38 GLY B O 1
ATOM 3314 N N . PHE B 1 45 ? 35.823 -22.380 98.408 1.00 11.94 39 PHE B N 1
ATOM 3315 C CA . PHE B 1 45 ? 34.652 -22.791 99.145 1.00 11.33 39 PHE B CA 1
ATOM 3316 C C . PHE B 1 45 ? 34.568 -21.857 100.336 1.00 15.16 39 PHE B C 1
ATOM 3317 O O . PHE B 1 45 ? 35.518 -21.738 101.133 1.00 14.18 39 PHE B O 1
ATOM 3325 N N . ILE B 1 46 ? 33.442 -21.172 100.444 1.00 8.91 40 ILE B N 1
ATOM 3326 C CA . ILE B 1 46 ? 33.248 -20.214 101.526 1.00 11.36 40 ILE B CA 1
ATOM 3327 C C . ILE B 1 46 ? 31.993 -20.603 102.268 1.00 13.34 40 ILE B C 1
ATOM 3328 O O . ILE B 1 46 ? 30.889 -20.468 101.746 1.00 20.13 40 ILE B O 1
ATOM 3333 N N . LEU B 1 47 ? 32.180 -21.110 103.484 1.00 8.71 41 LEU B N 1
ATOM 3334 C CA . LEU B 1 47 ? 31.085 -21.619 104.288 1.00 12.02 41 LEU B CA 1
ATOM 3335 C C . LEU B 1 47 ? 30.859 -20.686 105.469 1.00 15.18 41 LEU B C 1
ATOM 3336 O O . LEU B 1 47 ? 31.685 -20.604 106.385 1.00 18.06 41 LEU B O 1
ATOM 3341 N N . ASN B 1 48 ? 29.731 -19.984 105.437 1.00 15.59 42 ASN B N 1
ATOM 3342 C CA . ASN B 1 48 ? 29.397 -19.021 106.471 1.00 18.93 42 ASN B CA 1
ATOM 3343 C C . ASN B 1 48 ? 28.307 -19.580 107.381 1.00 22.35 42 ASN B C 1
ATOM 3344 O O . ASN B 1 48 ? 27.257 -19.996 106.902 1.00 25.94 42 ASN B O 1
ATOM 3349 N N . TYR B 1 49 ? 28.573 -19.650 108.682 1.00 17.88 43 TYR B N 1
ATOM 3350 C CA . TYR B 1 49 ? 27.550 -20.058 109.639 1.00 16.47 43 TYR B CA 1
ATOM 3351 C C . TYR B 1 49 ? 27.245 -18.897 110.588 1.00 15.96 43 TYR B C 1
ATOM 3352 O O . TYR B 1 49 ? 28.154 -18.286 111.137 1.00 10.38 43 TYR B O 1
ATOM 3361 N N . GLN B 1 50 ? 25.967 -18.586 110.767 1.00 13.28 44 GLN B N 1
ATOM 3362 C CA . GLN B 1 50 ? 25.574 -17.519 111.681 1.00 10.50 44 GLN B CA 1
ATOM 3363 C C . GLN B 1 50 ? 24.498 -18.036 112.612 1.00 14.15 44 GLN B C 1
ATOM 3364 O O . GLN B 1 50 ? 23.413 -18.392 112.154 1.00 16.06 44 GLN B O 1
ATOM 3370 N N . SER B 1 51 ? 24.772 -18.103 113.912 1.00 9.99 45 SER B N 1
ATOM 3371 C CA . SER B 1 51 ? 23.728 -18.582 114.811 1.00 15.64 45 SER B CA 1
ATOM 3372 C C . SER B 1 51 ? 22.674 -17.494 115.013 1.00 15.14 45 SER B C 1
ATOM 3373 O O . SER B 1 51 ? 22.871 -16.331 114.633 1.00 14.82 45 SER B O 1
ATOM 3376 N N . GLY B 1 52 ? 21.557 -17.867 115.623 1.00 20.36 46 GLY B N 1
ATOM 3377 C CA . GLY B 1 52 ? 20.645 -16.873 116.153 1.00 16.90 46 GLY B CA 1
ATOM 3378 C C . GLY B 1 52 ? 21.189 -16.418 117.504 1.00 15.80 46 GLY B C 1
ATOM 3379 O O . GLY B 1 52 ? 22.307 -16.773 117.889 1.00 14.74 46 GLY B O 1
ATOM 3380 N N . PHE B 1 53 ? 20.408 -15.625 118.225 1.00 12.44 47 PHE B N 1
ATOM 3381 C CA . PHE B 1 53 ? 20.779 -15.240 119.584 1.00 15.34 47 PHE B CA 1
ATOM 3382 C C . PHE B 1 53 ? 19.929 -15.963 120.610 1.00 18.48 47 PHE B C 1
ATOM 3383 O O . PHE B 1 53 ? 18.716 -16.091 120.429 1.00 15.55 47 PHE B O 1
ATOM 3391 N N . THR B 1 54 ? 20.567 -16.447 121.675 1.00 14.76 48 THR B N 1
ATOM 3392 C CA . THR B 1 54 ? 19.828 -17.029 122.785 1.00 19.61 48 THR B CA 1
ATOM 3393 C C . THR B 1 54 ? 18.813 -16.007 123.274 1.00 18.92 48 THR B C 1
ATOM 3394 O O . THR B 1 54 ? 19.033 -14.805 123.180 1.00 16.07 48 THR B O 1
ATOM 3398 N N . GLN B 1 55 ? 17.696 -16.494 123.791 1.00 18.55 49 GLN B N 1
ATOM 3399 C CA . GLN B 1 55 ? 16.628 -15.609 124.226 1.00 16.81 49 GLN B CA 1
ATOM 3400 C C . GLN B 1 55 ? 17.022 -14.852 125.486 1.00 15.61 49 GLN B C 1
ATOM 3401 O O . GLN B 1 55 ? 17.812 -15.332 126.298 1.00 19.24 49 GLN B O 1
ATOM 3407 N N . GLY B 1 56 ? 16.471 -13.656 125.633 1.00 16.80 50 GLY B N 1
ATOM 3408 C CA . GLY B 1 56 ? 16.754 -12.844 126.797 1.00 18.22 50 GLY B CA 1
ATOM 3409 C C . GLY B 1 56 ? 17.171 -11.446 126.404 1.00 18.13 50 GLY B C 1
ATOM 3410 O O . GLY B 1 56 ? 17.434 -11.153 125.226 1.00 17.39 50 GLY B O 1
ATOM 3411 N N . THR B 1 57 ? 17.239 -10.576 127.401 1.00 12.78 51 THR B N 1
ATOM 3412 C CA . THR B 1 57 ? 17.635 -9.191 127.186 1.00 15.57 51 THR B CA 1
ATOM 3413 C C . THR B 1 57 ? 19.018 -9.092 126.571 1.00 12.11 51 THR B C 1
ATOM 3414 O O . THR B 1 57 ? 19.246 -8.274 125.679 1.00 15.54 51 THR B O 1
ATOM 3418 N N . VAL B 1 58 ? 19.937 -9.918 127.061 1.00 8.98 52 VAL B N 1
ATOM 3419 C CA . VAL B 1 58 ? 21.259 -10.061 126.466 1.00 10.98 52 VAL B CA 1
ATOM 3420 C C . VAL B 1 58 ? 21.340 -11.425 125.785 1.00 15.22 52 VAL B C 1
ATOM 3421 O O . VAL B 1 58 ? 21.374 -12.460 126.451 1.00 16.61 52 VAL B O 1
ATOM 3425 N N . GLY B 1 59 ? 21.333 -11.414 124.458 1.00 12.96 53 GLY B N 1
ATOM 3426 C CA . GLY B 1 59 ? 21.395 -12.635 123.678 1.00 12.81 53 GLY B CA 1
ATOM 3427 C C . GLY B 1 59 ? 22.832 -12.975 123.339 1.00 15.05 53 GLY B C 1
ATOM 3428 O O . GLY B 1 59 ? 23.659 -12.085 123.204 1.00 12.08 53 GLY B O 1
ATOM 3429 N N . PHE B 1 60 ? 23.136 -14.264 123.213 1.00 13.65 54 PHE B N 1
ATOM 3430 C CA . PHE B 1 60 ? 24.493 -14.670 122.873 1.00 12.28 54 PHE B CA 1
ATOM 3431 C C . PHE B 1 60 ? 24.480 -15.562 121.642 1.00 15.83 54 PHE B C 1
ATOM 3432 O O . PHE B 1 60 ? 23.539 -16.319 121.438 1.00 12.82 54 PHE B O 1
ATOM 3440 N N . GLY B 1 61 ? 25.525 -15.489 120.829 1.00 10.65 55 GLY B N 1
ATOM 3441 C CA . GLY B 1 61 ? 25.578 -16.322 119.642 1.00 11.60 55 GLY B CA 1
ATOM 3442 C C . GLY B 1 61 ? 27.006 -16.606 119.237 1.00 11.95 55 GLY B C 1
ATOM 3443 O O . GLY B 1 61 ? 27.953 -16.175 119.916 1.00 12.26 55 GLY B O 1
ATOM 3444 N N . VAL B 1 62 ? 27.163 -17.345 118.142 1.00 10.10 56 VAL B N 1
ATOM 3445 C CA . VAL B 1 62 ? 28.476 -17.566 117.547 1.00 9.15 56 VAL B CA 1
ATOM 3446 C C . VAL B 1 62 ? 28.348 -17.614 116.023 1.00 12.86 56 VAL B C 1
ATOM 3447 O O . VAL B 1 62 ? 27.365 -18.143 115.484 1.00 14.49 56 VAL B O 1
ATOM 3451 N N . ASP B 1 63 ? 29.327 -17.027 115.340 1.00 12.56 57 ASP B N 1
ATOM 3452 C CA . ASP B 1 63 ? 29.431 -17.114 113.887 1.00 12.65 57 ASP B CA 1
ATOM 3453 C C . ASP B 1 63 ? 30.699 -17.907 113.513 1.00 9.81 57 ASP B C 1
ATOM 3454 O O . ASP B 1 63 ? 31.658 -17.917 114.264 1.00 9.61 57 ASP B O 1
ATOM 3459 N N . ALA B 1 64 ? 30.691 -18.586 112.368 1.00 11.10 58 ALA B N 1
ATOM 3460 C CA . ALA B 1 64 ? 31.882 -19.301 111.908 1.00 13.19 58 ALA B CA 1
ATOM 3461 C C . ALA B 1 64 ? 32.083 -19.064 110.419 1.00 16.76 58 ALA B C 1
ATOM 3462 O O . ALA B 1 64 ? 31.137 -19.104 109.647 1.00 12.48 58 ALA B O 1
ATOM 3464 N N . LEU B 1 65 ? 33.321 -18.792 110.026 1.00 9.83 59 LEU B N 1
ATOM 3465 C CA . LEU B 1 65 ? 33.639 -18.578 108.625 1.00 7.72 59 LEU B CA 1
ATOM 3466 C C . LEU B 1 65 ? 34.712 -19.570 108.206 1.00 10.25 59 LEU B C 1
ATOM 3467 O O . LEU B 1 65 ? 35.868 -19.447 108.601 1.00 15.34 59 LEU B O 1
ATOM 3472 N N . GLY B 1 66 ? 34.320 -20.567 107.417 1.00 8.99 60 GLY B N 1
ATOM 3473 C CA . GLY B 1 66 ? 35.256 -21.571 106.940 1.00 13.75 60 GLY B CA 1
ATOM 3474 C C . GLY B 1 66 ? 35.644 -21.276 105.507 1.00 12.50 60 GLY B C 1
ATOM 3475 O O . GLY B 1 66 ? 34.776 -21.078 104.661 1.00 10.89 60 GLY B O 1
ATOM 3476 N N . LEU B 1 67 ? 36.948 -21.236 105.245 1.00 7.41 61 LEU B N 1
ATOM 3477 C CA . LEU B 1 67 ? 37.473 -20.898 103.929 1.00 8.47 61 LEU B CA 1
ATOM 3478 C C . LEU B 1 67 ? 38.400 -21.997 103.422 1.00 7.93 61 LEU B C 1
ATOM 3479 O O . LEU B 1 67 ? 39.326 -22.396 104.131 1.00 11.78 61 LEU B O 1
ATOM 3484 N N . LEU B 1 68 ? 38.177 -22.471 102.200 1.00 9.74 62 LEU B N 1
ATOM 3485 C CA . LEU B 1 68 ? 39.052 -23.493 101.624 1.00 10.14 62 LEU B CA 1
ATOM 3486 C C . LEU B 1 68 ? 39.362 -23.146 100.181 1.00 9.04 62 LEU B C 1
ATOM 3487 O O . LEU B 1 68 ? 38.464 -22.843 99.404 1.00 8.52 62 LEU B O 1
ATOM 3492 N N . GLY B 1 69 ? 40.640 -23.181 99.827 1.00 9.66 63 GLY B N 1
ATOM 3493 C CA . GLY B 1 69 ? 41.048 -22.927 98.458 1.00 10.55 63 GLY B CA 1
ATOM 3494 C C . GLY B 1 69 ? 41.869 -24.102 97.960 1.00 10.76 63 GLY B C 1
ATOM 3495 O O . GLY B 1 69 ? 42.774 -24.553 98.645 1.00 14.82 63 GLY B O 1
ATOM 3496 N N . VAL B 1 70 ? 41.532 -24.597 96.774 1.00 10.39 64 VAL B N 1
ATOM 3497 C CA . VAL B 1 70 ? 42.228 -25.719 96.167 1.00 11.00 64 VAL B CA 1
ATOM 3498 C C . VAL B 1 70 ? 42.774 -25.287 94.815 1.00 15.81 64 VAL B C 1
ATOM 3499 O O . VAL B 1 70 ? 42.025 -24.757 93.979 1.00 13.68 64 VAL B O 1
ATOM 3503 N N . ARG B 1 71 ? 44.066 -25.523 94.592 1.00 14.07 65 ARG B N 1
ATOM 3504 C CA . ARG B 1 71 ? 44.734 -25.082 93.363 1.00 15.76 65 ARG B CA 1
ATOM 3505 C C . ARG B 1 71 ? 44.436 -26.002 92.182 1.00 21.71 65 ARG B C 1
ATOM 3506 O O . ARG B 1 71 ? 44.499 -27.226 92.300 1.00 16.40 65 ARG B O 1
ATOM 3514 N N . LEU B 1 72 ? 44.109 -25.401 91.044 1.00 15.71 66 LEU B N 1
ATOM 3515 C CA . LEU B 1 72 ? 43.739 -26.162 89.852 1.00 23.16 66 LEU B CA 1
ATOM 3516 C C . LEU B 1 72 ? 44.848 -26.190 88.797 1.00 24.93 66 LEU B C 1
ATOM 3517 O O . LEU B 1 72 ? 45.700 -25.297 88.761 1.00 30.76 66 LEU B O 1
ATOM 3522 N N . GLY B 1 88 ? 50.956 -15.464 92.769 1.00 46.12 82 GLY B N 1
ATOM 3523 C CA . GLY B 1 88 ? 51.528 -15.117 94.054 1.00 39.60 82 GLY B CA 1
ATOM 3524 C C . GLY B 1 88 ? 50.548 -14.314 94.878 1.00 36.26 82 GLY B C 1
ATOM 3525 O O . GLY B 1 88 ? 50.863 -13.868 95.981 1.00 46.37 82 GLY B O 1
ATOM 3526 N N . THR B 1 89 ? 49.352 -14.114 94.339 1.00 27.65 83 THR B N 1
ATOM 3527 C CA . THR B 1 89 ? 48.343 -13.367 95.065 1.00 24.44 83 THR B CA 1
ATOM 3528 C C . THR B 1 89 ? 47.169 -14.253 95.422 1.00 21.82 83 THR B C 1
ATOM 3529 O O . THR B 1 89 ? 46.330 -13.868 96.229 1.00 23.47 83 THR B O 1
ATOM 3533 N N . VAL B 1 90 ? 47.095 -15.440 94.824 1.00 20.45 84 VAL B N 1
ATOM 3534 C CA . VAL B 1 90 ? 45.977 -16.324 95.126 1.00 16.96 84 VAL B CA 1
ATOM 3535 C C . VAL B 1 90 ? 46.304 -17.347 96.214 1.00 11.91 84 VAL B C 1
ATOM 3536 O O . VAL B 1 90 ? 45.535 -17.505 97.161 1.00 18.20 84 VAL B O 1
ATOM 3540 N N . PHE B 1 91 ? 47.432 -18.046 96.068 1.00 16.91 85 PHE B N 1
ATOM 3541 C CA . PHE B 1 91 ? 47.795 -19.139 96.976 1.00 14.74 85 PHE B CA 1
ATOM 3542 C C . PHE B 1 91 ? 49.048 -18.843 97.793 1.00 21.38 85 PHE B C 1
ATOM 3543 O O . PHE B 1 91 ? 49.964 -18.180 97.314 1.00 17.38 85 PHE B O 1
ATOM 3551 N N . PRO B 1 92 ? 49.088 -19.338 99.037 1.00 17.15 86 PRO B N 1
ATOM 3552 C CA . PRO B 1 92 ? 50.320 -19.311 99.825 1.00 21.09 86 PRO B CA 1
ATOM 3553 C C . PRO B 1 92 ? 51.348 -20.275 99.235 1.00 25.25 86 PRO B C 1
ATOM 3554 O O . PRO B 1 92 ? 50.993 -21.118 98.404 1.00 18.80 86 PRO B O 1
ATOM 3558 N N . LEU B 1 93 ? 52.603 -20.126 99.653 1.00 24.37 87 LEU B N 1
ATOM 3559 C CA . LEU B 1 93 ? 53.707 -20.946 99.162 1.00 29.81 87 LEU B CA 1
ATOM 3560 C C . LEU B 1 93 ? 54.175 -21.911 100.236 1.00 28.90 87 LEU B C 1
ATOM 3561 O O . LEU B 1 93 ? 54.037 -21.635 101.428 1.00 27.63 87 LEU B O 1
ATOM 3566 N N . GLU B 1 94 ? 54.735 -23.038 99.813 1.00 34.80 88 GLU B N 1
ATOM 3567 C CA . GLU B 1 94 ? 55.460 -23.913 100.727 1.00 42.80 88 GLU B CA 1
ATOM 3568 C C . GLU B 1 94 ? 56.838 -23.301 100.964 1.00 45.69 88 GLU B C 1
ATOM 3569 O O . GLU B 1 94 ? 57.258 -22.421 100.211 1.00 35.47 88 GLU B O 1
ATOM 3575 N N . SER B 1 95 ? 57.547 -23.778 101.988 1.00 53.39 89 SER B N 1
ATOM 3576 C CA . SER B 1 95 ? 58.925 -23.344 102.242 1.00 54.59 89 SER B CA 1
ATOM 3577 C C . SER B 1 95 ? 59.748 -23.580 100.986 1.00 58.50 89 SER B C 1
ATOM 3578 O O . SER B 1 95 ? 60.674 -22.829 100.684 1.00 63.14 89 SER B O 1
ATOM 3581 N N . ASN B 1 96 ? 59.390 -24.652 100.284 1.00 62.57 90 ASN B N 1
ATOM 3582 C CA . ASN B 1 96 ? 59.796 -24.928 98.914 1.00 64.89 90 ASN B CA 1
ATOM 3583 C C . ASN B 1 96 ? 59.942 -23.658 98.085 1.00 62.63 90 ASN B C 1
ATOM 3584 O O . ASN B 1 96 ? 61.039 -23.129 97.910 1.00 64.97 90 ASN B O 1
ATOM 3589 N N . GLY B 1 97 ? 58.809 -23.175 97.594 1.00 58.89 91 GLY B N 1
ATOM 3590 C CA . GLY B 1 97 ? 58.748 -22.016 96.727 1.00 50.11 91 GLY B CA 1
ATOM 3591 C C . GLY B 1 97 ? 57.493 -22.163 95.891 1.00 43.88 91 GLY B C 1
ATOM 3592 O O . GLY B 1 97 ? 56.944 -21.191 95.370 1.00 41.28 91 GLY B O 1
ATOM 3593 N N . GLU B 1 98 ? 57.036 -23.405 95.785 1.00 38.76 92 GLU B N 1
ATOM 3594 C CA . GLU B 1 98 ? 55.862 -23.744 94.997 1.00 40.50 92 GLU B CA 1
ATOM 3595 C C . GLU B 1 98 ? 54.579 -23.390 95.750 1.00 35.16 92 GLU B C 1
ATOM 3596 O O . GLU B 1 98 ? 54.566 -23.353 96.986 1.00 30.09 92 GLU B O 1
ATOM 3598 N N . PRO B 1 99 ? 53.495 -23.122 95.006 1.00 32.53 93 PRO B N 1
ATOM 3599 C CA . PRO B 1 99 ? 52.203 -22.876 95.652 1.00 26.43 93 PRO B CA 1
ATOM 3600 C C . PRO B 1 99 ? 51.678 -24.152 96.295 1.00 28.33 93 PRO B C 1
ATOM 3601 O O . PRO B 1 99 ? 51.809 -25.240 95.711 1.00 19.85 93 PRO B O 1
ATOM 3605 N N . VAL B 1 100 ? 51.099 -24.020 97.485 1.00 20.55 94 VAL B N 1
ATOM 3606 C CA . VAL B 1 100 ? 50.450 -25.142 98.154 1.00 18.17 94 VAL B CA 1
ATOM 3607 C C . VAL B 1 100 ? 49.370 -25.776 97.275 1.00 17.82 94 VAL B C 1
ATOM 3608 O O . VAL B 1 100 ? 48.876 -25.153 96.335 1.00 22.83 94 VAL B O 1
ATOM 3612 N N . HIS B 1 101 ? 49.014 -27.023 97.580 1.00 13.69 95 HIS B N 1
ATOM 3613 C CA . HIS B 1 101 ? 47.922 -27.728 96.894 1.00 23.60 95 HIS B CA 1
ATOM 3614 C C . HIS B 1 101 ? 46.559 -27.175 97.330 1.00 18.91 95 HIS B C 1
ATOM 3615 O O . HIS B 1 101 ? 45.626 -27.023 96.529 1.00 15.40 95 HIS B O 1
ATOM 3622 N N . ASP B 1 102 ? 46.457 -26.876 98.616 1.00 15.24 96 ASP B N 1
ATOM 3623 C CA . ASP B 1 102 ? 45.236 -26.341 99.179 1.00 15.10 96 ASP B CA 1
ATOM 3624 C C . ASP B 1 102 ? 45.589 -25.524 100.407 1.00 17.83 96 ASP B C 1
ATOM 3625 O O . ASP B 1 102 ? 46.665 -25.680 100.985 1.00 13.48 96 ASP B O 1
ATOM 3630 N N . PHE B 1 103 ? 44.681 -24.643 100.801 1.00 16.41 97 PHE B N 1
ATOM 3631 C CA . PHE B 1 103 ? 44.849 -23.921 102.053 1.00 18.46 97 PHE B CA 1
ATOM 3632 C C . PHE B 1 103 ? 43.495 -23.594 102.662 1.00 11.70 97 PHE B C 1
ATOM 3633 O O . PHE B 1 103 ? 42.525 -23.392 101.934 1.00 10.77 97 PHE B O 1
ATOM 3641 N N . ALA B 1 104 ? 43.424 -23.600 103.993 1.00 11.80 98 ALA B N 1
ATOM 3642 C CA . ALA B 1 104 ? 42.146 -23.442 104.676 1.00 13.98 98 ALA B CA 1
ATOM 3643 C C . ALA B 1 104 ? 42.272 -22.704 105.990 1.00 14.28 98 ALA B C 1
ATOM 3644 O O . ALA B 1 104 ? 43.312 -22.755 106.644 1.00 15.10 98 ALA B O 1
ATOM 3646 N N . SER B 1 105 ? 41.189 -22.048 106.396 1.00 14.06 99 SER B N 1
ATOM 3647 C CA . SER B 1 105 ? 41.171 -21.380 107.691 1.00 16.14 99 SER B CA 1
ATOM 3648 C C . SER B 1 105 ? 39.771 -21.402 108.282 1.00 15.87 99 SER B C 1
ATOM 3649 O O . SER B 1 105 ? 38.783 -21.538 107.556 1.00 8.16 99 SER B O 1
ATOM 3652 N N . LEU B 1 106 ? 39.692 -21.286 109.604 1.00 9.97 100 LEU B N 1
ATOM 3653 C CA . LEU B 1 106 ? 38.403 -21.187 110.282 1.00 15.42 100 LEU B CA 1
ATOM 3654 C C . LEU B 1 106 ? 38.392 -19.934 111.135 1.00 12.98 100 LEU B C 1
ATOM 3655 O O . LEU B 1 106 ? 39.264 -19.749 111.979 1.00 15.07 100 LEU B O 1
ATOM 3660 N N . GLY B 1 107 ? 37.418 -19.066 110.897 1.00 9.14 101 GLY B N 1
ATOM 3661 C CA . GLY B 1 107 ? 37.305 -17.852 111.682 1.00 13.90 101 GLY B CA 1
ATOM 3662 C C . GLY B 1 107 ? 36.019 -17.825 112.483 1.00 20.65 101 GLY B C 1
ATOM 3663 O O . GLY B 1 107 ? 34.930 -17.750 111.911 1.00 15.08 101 GLY B O 1
ATOM 3664 N N . LEU B 1 108 ? 36.151 -17.882 113.806 1.00 15.69 102 LEU B N 1
ATOM 3665 C CA . LEU B 1 108 ? 35.002 -17.852 114.712 1.00 12.56 102 LEU B CA 1
ATOM 3666 C C . LEU B 1 108 ? 34.812 -16.462 115.299 1.00 10.50 102 LEU B C 1
ATOM 3667 O O . LEU B 1 108 ? 35.787 -15.744 115.544 1.00 12.11 102 LEU B O 1
ATOM 3672 N N . THR B 1 109 ? 33.559 -16.101 115.552 1.00 11.28 103 THR B N 1
ATOM 3673 C CA . THR B 1 109 ? 33.241 -14.824 116.177 1.00 9.40 103 THR B CA 1
ATOM 3674 C C . THR B 1 109 ? 32.203 -15.034 117.277 1.00 13.80 103 THR B C 1
ATOM 3675 O O . THR B 1 109 ? 31.124 -15.573 117.018 1.00 13.74 103 THR B O 1
ATOM 3679 N N . ALA B 1 110 ? 32.533 -14.644 118.507 1.00 10.93 104 ALA B N 1
ATOM 3680 C CA . ALA B 1 110 ? 31.541 -14.680 119.577 1.00 11.63 104 ALA B CA 1
ATOM 3681 C C . ALA B 1 110 ? 30.689 -13.411 119.485 1.00 9.09 104 ALA B C 1
ATOM 3682 O O . ALA B 1 110 ? 31.204 -12.343 119.169 1.00 11.36 104 ALA B O 1
ATOM 3684 N N . LYS B 1 111 ? 29.387 -13.524 119.724 1.00 10.60 105 LYS B N 1
ATOM 3685 C CA . LYS B 1 111 ? 28.535 -12.341 119.651 1.00 8.84 105 LYS B CA 1
ATOM 3686 C C . LYS B 1 111 ? 27.541 -12.249 120.792 1.00 10.88 105 LYS B C 1
ATOM 3687 O O . LYS B 1 111 ? 27.145 -13.251 121.371 1.00 11.32 105 LYS B O 1
ATOM 3693 N N . ALA B 1 112 ? 27.158 -11.020 121.107 1.00 10.45 106 ALA B N 1
ATOM 3694 C CA . ALA B 1 112 ? 26.143 -10.748 122.110 1.00 13.51 106 ALA B CA 1
ATOM 3695 C C . ALA B 1 112 ? 25.312 -9.584 121.598 1.00 15.87 106 ALA B C 1
ATOM 3696 O O . ALA B 1 112 ? 25.820 -8.718 120.887 1.00 16.01 106 ALA B O 1
ATOM 3698 N N . LYS B 1 113 ? 24.028 -9.565 121.932 1.00 13.79 107 LYS B N 1
ATOM 3699 C CA . LYS B 1 113 ? 23.176 -8.498 121.444 1.00 14.36 107 LYS B CA 1
ATOM 3700 C C . LYS B 1 113 ? 22.178 -8.056 122.496 1.00 13.96 107 LYS B C 1
ATOM 3701 O O . LYS B 1 113 ? 21.587 -8.891 123.195 1.00 14.06 107 LYS B O 1
ATOM 3707 N N . VAL B 1 114 ? 22.016 -6.741 122.619 1.00 11.80 108 VAL B N 1
ATOM 3708 C CA . VAL B 1 114 ? 20.950 -6.172 123.422 1.00 13.95 108 VAL B CA 1
ATOM 3709 C C . VAL B 1 114 ? 20.199 -5.220 122.520 1.00 13.42 108 VAL B C 1
ATOM 3710 O O . VAL B 1 114 ? 20.792 -4.282 121.977 1.00 12.92 108 VAL B O 1
ATOM 3714 N N . SER B 1 115 ? 18.899 -5.471 122.359 1.00 12.73 109 SER B N 1
ATOM 3715 C CA . SER B 1 115 ? 18.060 -4.690 121.452 1.00 17.94 109 SER B CA 1
ATOM 3716 C C . SER B 1 115 ? 18.661 -4.660 120.041 1.00 19.40 109 SER B C 1
ATOM 3717 O O . SER B 1 115 ? 18.795 -5.702 119.408 1.00 15.22 109 SER B O 1
ATOM 3720 N N . ASN B 1 116 ? 19.028 -3.471 119.564 1.00 17.04 110 ASN B N 1
ATOM 3721 C CA . ASN B 1 116 ? 19.630 -3.320 118.237 1.00 21.14 110 ASN B CA 1
ATOM 3722 C C . ASN B 1 116 ? 21.121 -3.004 118.307 1.00 20.70 110 ASN B C 1
ATOM 3723 O O . ASN B 1 116 ? 21.681 -2.405 117.390 1.00 17.56 110 ASN B O 1
ATOM 3728 N N . THR B 1 117 ? 21.750 -3.430 119.395 1.00 15.08 111 THR B N 1
ATOM 3729 C CA . THR B 1 117 ? 23.164 -3.172 119.636 1.00 11.19 111 THR B CA 1
ATOM 3730 C C . THR B 1 117 ? 23.909 -4.482 119.756 1.00 13.30 111 THR B C 1
ATOM 3731 O O . THR B 1 117 ? 23.667 -5.251 120.687 1.00 14.55 111 THR B O 1
ATOM 3735 N N . GLU B 1 118 ? 24.826 -4.734 118.827 1.00 11.14 112 GLU B N 1
ATOM 3736 C CA . GLU B 1 118 ? 25.518 -6.022 118.786 1.00 11.23 112 GLU B CA 1
ATOM 3737 C C . GLU B 1 118 ? 27.022 -5.909 119.043 1.00 17.08 112 GLU B C 1
ATOM 3738 O O . GLU B 1 118 ? 27.686 -5.074 118.436 1.00 14.50 112 GLU B O 1
ATOM 3744 N N . PHE B 1 119 ? 27.537 -6.769 119.926 1.00 8.86 113 PHE B N 1
ATOM 3745 C CA . PHE B 1 119 ? 28.974 -6.885 120.209 1.00 12.66 113 PHE B CA 1
ATOM 3746 C C . PHE B 1 119 ? 29.525 -8.124 119.517 1.00 13.52 113 PHE B C 1
ATOM 3747 O O . PHE B 1 119 ? 28.918 -9.196 119.571 1.00 11.30 113 PHE B O 1
ATOM 3755 N N . ARG B 1 120 ? 30.674 -7.981 118.868 1.00 10.02 114 ARG B N 1
ATOM 3756 C CA . ARG B 1 120 ? 31.303 -9.103 118.189 1.00 12.91 114 ARG B CA 1
ATOM 3757 C C . ARG B 1 120 ? 32.757 -9.186 118.581 1.00 12.59 114 ARG B C 1
ATOM 3758 O O . ARG B 1 120 ? 33.435 -8.172 118.682 1.00 13.47 114 ARG B O 1
ATOM 3766 N N . TYR B 1 121 ? 33.239 -10.404 118.792 1.00 11.48 115 TYR B N 1
ATOM 3767 C CA . TYR B 1 121 ? 34.613 -10.598 119.225 1.00 9.06 115 TYR B CA 1
ATOM 3768 C C . TYR B 1 121 ? 35.223 -11.813 118.541 1.00 12.88 115 TYR B C 1
ATOM 3769 O O . TYR B 1 121 ? 34.732 -12.921 118.705 1.00 8.82 115 TYR B O 1
ATOM 3778 N N . GLY B 1 122 ? 36.306 -11.614 117.797 1.00 10.26 116 GLY B N 1
ATOM 3779 C CA . GLY B 1 122 ? 36.879 -12.687 117.017 1.00 12.57 116 GLY B CA 1
ATOM 3780 C C . GLY B 1 122 ? 37.041 -12.220 115.589 1.00 11.52 116 GLY B C 1
ATOM 3781 O O . GLY B 1 122 ? 37.556 -11.128 115.340 1.00 9.64 116 GLY B O 1
ATOM 3782 N N . THR B 1 123 ? 36.584 -13.033 114.646 1.00 12.56 117 THR B N 1
ATOM 3783 C CA . THR B 1 123 ? 36.711 -12.706 113.229 1.00 6.52 117 THR B CA 1
ATOM 3784 C C . THR B 1 123 ? 35.757 -11.612 112.769 1.00 8.48 117 THR B C 1
ATOM 3785 O O . THR B 1 123 ? 34.542 -11.677 113.021 1.00 10.92 117 THR B O 1
ATOM 3789 N N . LEU B 1 124 ? 36.318 -10.604 112.101 1.00 8.04 118 LEU B N 1
ATOM 3790 C CA . LEU B 1 124 ? 35.544 -9.454 111.628 1.00 4.55 118 LEU B CA 1
ATOM 3791 C C . LEU B 1 124 ? 35.859 -9.196 110.154 1.00 8.55 118 LEU B C 1
ATOM 3792 O O . LEU B 1 124 ? 36.976 -9.437 109.691 1.00 12.13 118 LEU B O 1
ATOM 3797 N N . GLN B 1 125 ? 34.871 -8.703 109.417 1.00 3.32 119 GLN B N 1
ATOM 3798 C CA . GLN B 1 125 ? 35.065 -8.251 108.034 1.00 5.66 119 GLN B CA 1
ATOM 3799 C C . GLN B 1 125 ? 34.361 -6.912 107.750 1.00 11.35 119 GLN B C 1
ATOM 3800 O O . GLN B 1 125 ? 33.317 -6.875 107.095 1.00 14.64 119 GLN B O 1
ATOM 3806 N N . PRO B 1 126 ? 34.946 -5.806 108.225 1.00 11.80 120 PRO B N 1
ATOM 3807 C CA . PRO B 1 126 ? 34.256 -4.520 108.071 1.00 8.98 120 PRO B CA 1
ATOM 3808 C C . PRO B 1 126 ? 34.252 -3.998 106.633 1.00 9.19 120 PRO B C 1
ATOM 3809 O O . PRO B 1 126 ? 35.139 -4.321 105.838 1.00 10.97 120 PRO B O 1
ATOM 3813 N N . LYS B 1 127 ? 33.241 -3.200 106.310 1.00 9.17 121 LYS B N 1
ATOM 3814 C CA . LYS B 1 127 ? 33.176 -2.533 105.013 1.00 11.06 121 LYS B CA 1
ATOM 3815 C C . LYS B 1 127 ? 32.904 -1.051 105.260 1.00 13.29 121 LYS B C 1
ATOM 3816 O O . LYS B 1 127 ? 31.816 -0.550 104.989 1.00 12.77 121 LYS B O 1
ATOM 3822 N N . LEU B 1 128 ? 33.904 -0.358 105.788 1.00 9.37 122 LEU B N 1
ATOM 3823 C CA . LEU B 1 128 ? 33.726 1.004 106.288 1.00 10.03 122 LEU B CA 1
ATOM 3824 C C . LEU B 1 128 ? 34.708 1.918 105.592 1.00 11.20 122 LEU B C 1
ATOM 3825 O O . LEU B 1 128 ? 35.712 1.444 105.049 1.00 11.43 122 LEU B O 1
ATOM 3830 N N . PRO B 1 129 ? 34.445 3.234 105.628 1.00 9.84 123 PRO B N 1
ATOM 3831 C CA . PRO B 1 129 ? 35.370 4.168 104.981 1.00 9.50 123 PRO B CA 1
ATOM 3832 C C . PRO B 1 129 ? 36.801 4.133 105.504 1.00 13.03 123 PRO B C 1
ATOM 3833 O O . PRO B 1 129 ? 37.695 4.466 104.734 1.00 11.21 123 PRO B O 1
ATOM 3837 N N . VAL B 1 130 ? 37.019 3.730 106.758 1.00 6.38 124 VAL B N 1
ATOM 3838 C CA . VAL B 1 130 ? 38.352 3.729 107.317 1.00 7.89 124 VAL B CA 1
ATOM 3839 C C . VAL B 1 130 ? 38.933 2.314 107.404 1.00 9.39 124 VAL B C 1
ATOM 3840 O O . VAL B 1 130 ? 40.072 2.151 107.818 1.00 9.37 124 VAL B O 1
ATOM 3844 N N . VAL B 1 131 ? 38.145 1.306 107.023 1.00 5.52 125 VAL B N 1
ATOM 3845 C CA . VAL B 1 131 ? 38.632 -0.077 106.948 1.00 7.34 125 VAL B CA 1
ATOM 3846 C C . VAL B 1 131 ? 37.645 -0.991 106.205 1.00 11.55 125 VAL B C 1
ATOM 3847 O O . VAL B 1 131 ? 36.485 -1.155 106.601 1.00 6.61 125 VAL B O 1
ATOM 3851 N N . THR B 1 132 ? 38.112 -1.557 105.099 1.00 9.99 126 THR B N 1
ATOM 3852 C CA . THR B 1 132 ? 37.280 -2.446 104.295 1.00 16.77 126 THR B CA 1
ATOM 3853 C C . THR B 1 132 ? 38.129 -3.635 103.901 1.00 16.20 126 THR B C 1
ATOM 3854 O O . THR B 1 132 ? 39.264 -3.457 103.448 1.00 18.43 126 THR B O 1
ATOM 3858 N N . TYR B 1 133 ? 37.597 -4.843 104.079 1.00 9.68 127 TYR B N 1
ATOM 3859 C CA . TYR B 1 133 ? 38.357 -6.035 103.743 1.00 4.43 127 TYR B CA 1
ATOM 3860 C C . TYR B 1 133 ? 38.408 -6.250 102.236 1.00 6.65 127 TYR B C 1
ATOM 3861 O O . TYR B 1 133 ? 37.439 -5.970 101.527 1.00 12.98 127 TYR B O 1
ATOM 3870 N N . ASN B 1 134 ? 39.548 -6.729 101.762 1.00 12.79 128 ASN B N 1
ATOM 3871 C CA . ASN B 1 134 ? 39.714 -7.075 100.353 1.00 7.97 128 ASN B CA 1
ATOM 3872 C C . ASN B 1 134 ? 39.191 -8.475 100.031 1.00 10.11 128 ASN B C 1
ATOM 3873 O O . ASN B 1 134 ? 39.348 -9.422 100.815 1.00 12.24 128 ASN B O 1
ATOM 3878 N N . ASP B 1 135 ? 38.564 -8.599 98.870 1.00 9.51 129 ASP B N 1
ATOM 3879 C CA . ASP B 1 135 ? 38.124 -9.900 98.390 1.00 8.95 129 ASP B CA 1
ATOM 3880 C C . ASP B 1 135 ? 38.364 -9.981 96.883 1.00 15.36 129 ASP B C 1
ATOM 3881 O O . ASP B 1 135 ? 37.481 -10.380 96.113 1.00 14.28 129 ASP B O 1
ATOM 3886 N N . GLY B 1 136 ? 39.569 -9.604 96.476 1.00 11.88 130 GLY B N 1
ATOM 3887 C CA . GLY B 1 136 ? 39.920 -9.547 95.067 1.00 14.38 130 GLY B CA 1
ATOM 3888 C C . GLY B 1 136 ? 40.484 -10.838 94.482 1.00 13.81 130 GLY B C 1
ATOM 3889 O O . GLY B 1 136 ? 40.818 -10.879 93.301 1.00 12.96 130 GLY B O 1
ATOM 3890 N N . ARG B 1 137 ? 40.613 -11.889 95.288 1.00 11.65 131 ARG B N 1
ATOM 3891 C CA . ARG B 1 137 ? 41.133 -13.147 94.742 1.00 11.26 131 ARG B CA 1
ATOM 3892 C C . ARG B 1 137 ? 40.198 -14.326 95.037 1.00 9.55 131 ARG B C 1
ATOM 3893 O O . ARG B 1 137 ? 39.002 -14.228 94.803 1.00 12.53 131 ARG B O 1
ATOM 3901 N N . LEU B 1 138 ? 40.742 -15.423 95.547 1.00 9.68 132 LEU B N 1
ATOM 3902 C CA . LEU B 1 138 ? 39.956 -16.643 95.759 1.00 10.83 132 LEU B CA 1
ATOM 3903 C C . LEU B 1 138 ? 39.168 -16.642 97.066 1.00 13.95 132 LEU B C 1
ATOM 3904 O O . LEU B 1 138 ? 37.983 -17.008 97.084 1.00 15.53 132 LEU B O 1
ATOM 3909 N N . LEU B 1 139 ? 39.837 -16.268 98.155 1.00 9.68 133 LEU B N 1
ATOM 3910 C CA . LEU B 1 139 ? 39.222 -16.255 99.486 1.00 13.87 133 LEU B CA 1
ATOM 3911 C C . LEU B 1 139 ? 39.442 -14.859 100.076 1.00 13.69 133 LEU B C 1
ATOM 3912 O O . LEU B 1 139 ? 40.445 -14.227 99.782 1.00 7.82 133 LEU B O 1
ATOM 3917 N N . PRO B 1 140 ? 38.506 -14.380 100.905 1.00 14.58 134 PRO B N 1
ATOM 3918 C CA . PRO B 1 140 ? 38.558 -13.006 101.416 1.00 11.62 134 PRO B CA 1
ATOM 3919 C C . PRO B 1 140 ? 39.553 -12.763 102.564 1.00 14.47 134 PRO B C 1
ATOM 3920 O O . PRO B 1 140 ? 39.900 -13.684 103.311 1.00 10.11 134 PRO B O 1
ATOM 3924 N N . VAL B 1 141 ? 39.991 -11.513 102.696 1.00 11.54 135 VAL B N 1
ATOM 3925 C CA . VAL B 1 141 ? 40.695 -11.066 103.890 1.00 9.47 135 VAL B CA 1
ATOM 3926 C C . VAL B 1 141 ? 39.730 -11.104 105.066 1.00 10.08 135 VAL B C 1
ATOM 3927 O O . VAL B 1 141 ? 38.532 -10.818 104.913 1.00 10.40 135 VAL B O 1
ATOM 3931 N N . THR B 1 142 ? 40.243 -11.467 106.236 1.00 12.12 136 THR B N 1
ATOM 3932 C CA . THR B 1 142 ? 39.502 -11.297 107.479 1.00 14.41 136 THR B CA 1
ATOM 3933 C C . THR B 1 142 ? 40.379 -10.582 108.498 1.00 12.33 136 THR B C 1
ATOM 3934 O O . THR B 1 142 ? 41.602 -10.604 108.392 1.00 10.77 136 THR B O 1
ATOM 3938 N N . PHE B 1 143 ? 39.754 -9.958 109.493 1.00 11.72 137 PHE B N 1
ATOM 3939 C CA . PHE B 1 143 ? 40.500 -9.308 110.575 1.00 8.73 137 PHE B CA 1
ATOM 3940 C C . PHE B 1 143 ? 40.134 -9.982 111.890 1.00 12.49 137 PHE B C 1
ATOM 3941 O O . PHE B 1 143 ? 39.111 -10.666 111.980 1.00 13.67 137 PHE B O 1
ATOM 3949 N N . GLU B 1 144 ? 40.960 -9.772 112.914 1.00 11.40 138 GLU B N 1
ATOM 3950 C CA . GLU B 1 144 ? 40.611 -10.197 114.260 1.00 13.83 138 GLU B CA 1
ATOM 3951 C C . GLU B 1 144 ? 40.496 -8.982 115.166 1.00 10.66 138 GLU B C 1
ATOM 3952 O O . GLU B 1 144 ? 41.347 -8.095 115.139 1.00 10.63 138 GLU B O 1
ATOM 3958 N N . GLY B 1 145 ? 39.453 -8.943 115.983 1.00 11.25 139 GLY B N 1
ATOM 3959 C CA . GLY B 1 145 ? 39.324 -7.836 116.920 1.00 16.10 139 GLY B CA 1
ATOM 3960 C C . GLY B 1 145 ? 38.001 -7.851 117.649 1.00 15.25 139 GLY B C 1
ATOM 3961 O O . GLY B 1 145 ? 37.339 -8.893 117.710 1.00 13.64 139 GLY B O 1
ATOM 3962 N N . GLY B 1 146 ? 37.618 -6.700 118.203 1.00 9.18 140 GLY B N 1
ATOM 3963 C CA . GLY B 1 146 ? 36.341 -6.568 118.896 1.00 7.77 140 GLY B CA 1
ATOM 3964 C C . GLY B 1 146 ? 35.602 -5.354 118.372 1.00 11.20 140 GLY B C 1
ATOM 3965 O O . GLY B 1 146 ? 36.233 -4.354 118.044 1.00 13.53 140 GLY B O 1
ATOM 3966 N N . GLN B 1 147 ? 34.273 -5.438 118.300 1.00 8.52 141 GLN B N 1
ATOM 3967 C CA . GLN B 1 147 ? 33.456 -4.396 117.679 1.00 8.63 141 GLN B CA 1
ATOM 3968 C C . GLN B 1 147 ? 32.063 -4.290 118.303 1.00 13.90 141 GLN B C 1
ATOM 3969 O O . GLN B 1 147 ? 31.471 -5.293 118.700 1.00 16.88 141 GLN B O 1
ATOM 3975 N N . VAL B 1 148 ? 31.534 -3.073 118.371 1.00 12.68 142 VAL B N 1
ATOM 3976 C CA . VAL B 1 148 ? 30.138 -2.883 118.728 1.00 6.15 142 VAL B CA 1
ATOM 3977 C C . VAL B 1 148 ? 29.473 -2.083 117.618 1.00 7.01 142 VAL B C 1
ATOM 3978 O O . VAL B 1 148 ? 30.059 -1.147 117.087 1.00 14.09 142 VAL B O 1
ATOM 3982 N N . THR B 1 149 ? 28.271 -2.490 117.228 1.00 7.93 143 THR B N 1
ATOM 3983 C CA . THR B 1 149 ? 27.489 -1.734 116.259 1.00 15.73 143 THR B CA 1
ATOM 3984 C C . THR B 1 149 ? 26.118 -1.506 116.848 1.00 15.55 143 THR B C 1
ATOM 3985 O O . THR B 1 149 ? 25.652 -2.297 117.662 1.00 15.67 143 THR B O 1
ATOM 3989 N N . SER B 1 150 ? 25.449 -0.448 116.417 1.00 13.77 144 SER B N 1
ATOM 3990 C CA . SER B 1 150 ? 24.141 -0.152 116.978 1.00 13.25 144 SER B CA 1
ATOM 3991 C C . SER B 1 150 ? 23.253 0.637 116.030 1.00 12.08 144 SER B C 1
ATOM 3992 O O . SER B 1 150 ? 23.707 1.595 115.408 1.00 13.75 144 SER B O 1
ATOM 3995 N N . THR B 1 151 ? 21.988 0.230 115.920 1.00 16.35 145 THR B N 1
ATOM 3996 C CA . THR B 1 151 ? 20.990 1.054 115.247 1.00 14.80 145 THR B CA 1
ATOM 3997 C C . THR B 1 151 ? 19.904 1.509 116.219 1.00 20.95 145 THR B C 1
ATOM 3998 O O . THR B 1 151 ? 18.856 1.996 115.805 1.00 15.65 145 THR B O 1
ATOM 4002 N N . ASP B 1 152 ? 20.176 1.362 117.511 1.00 15.97 146 ASP B N 1
ATOM 4003 C CA . ASP B 1 152 ? 19.246 1.790 118.557 1.00 20.22 146 ASP B CA 1
ATOM 4004 C C . ASP B 1 152 ? 19.053 3.304 118.614 1.00 21.17 146 ASP B C 1
ATOM 4005 O O . ASP B 1 152 ? 18.042 3.780 119.135 1.00 23.98 146 ASP B O 1
ATOM 4010 N N . LEU B 1 153 ? 20.018 4.061 118.093 1.00 16.88 147 LEU B N 1
ATOM 4011 C CA . LEU B 1 153 ? 19.866 5.514 117.972 1.00 13.83 147 LEU B CA 1
ATOM 4012 C C . LEU B 1 153 ? 19.222 5.840 116.622 1.00 20.89 147 LEU B C 1
ATOM 4013 O O . LEU B 1 153 ? 19.817 5.612 115.566 1.00 17.85 147 LEU B O 1
ATOM 4018 N N . LYS B 1 154 ? 17.997 6.363 116.667 1.00 21.86 148 LYS B N 1
ATOM 4019 C CA . LYS B 1 154 ? 17.173 6.530 115.472 1.00 24.51 148 LYS B CA 1
ATOM 4020 C C . LYS B 1 154 ? 17.863 7.306 114.342 1.00 13.31 148 LYS B C 1
ATOM 4021 O O . LYS B 1 154 ? 18.385 8.405 114.559 1.00 18.49 148 LYS B O 1
ATOM 4025 N N . ASP B 1 155 ? 17.844 6.703 113.156 1.00 15.04 149 ASP B N 1
ATOM 4026 C CA . ASP B 1 155 ? 18.424 7.249 111.924 1.00 18.63 149 ASP B CA 1
ATOM 4027 C C . ASP B 1 155 ? 19.957 7.169 111.856 1.00 14.82 149 ASP B C 1
ATOM 4028 O O . ASP B 1 155 ? 20.550 7.568 110.857 1.00 14.27 149 ASP B O 1
ATOM 4033 N N . PHE B 1 156 ? 20.577 6.634 112.905 1.00 13.79 150 PHE B N 1
ATOM 4034 C CA . PHE B 1 156 ? 22.014 6.432 112.944 1.00 16.56 150 PHE B CA 1
ATOM 4035 C C . PHE B 1 156 ? 22.347 4.947 112.874 1.00 19.20 150 PHE B C 1
ATOM 4036 O O . PHE B 1 156 ? 21.618 4.115 113.412 1.00 12.93 150 PHE B O 1
ATOM 4044 N N . THR B 1 157 ? 23.456 4.630 112.212 1.00 16.11 151 THR B N 1
ATOM 4045 C CA . THR B 1 157 ? 24.059 3.300 112.252 1.00 11.70 151 THR B CA 1
ATOM 4046 C C . THR B 1 157 ? 25.479 3.522 112.736 1.00 16.95 151 THR B C 1
ATOM 4047 O O . THR B 1 157 ? 26.310 4.051 112.001 1.00 12.27 151 THR B O 1
ATOM 4051 N N . LEU B 1 158 ? 25.737 3.149 113.986 1.00 9.51 152 LEU B N 1
ATOM 4052 C CA . LEU B 1 158 ? 26.977 3.491 114.680 1.00 7.46 152 LEU B CA 1
ATOM 4053 C C . LEU B 1 158 ? 27.887 2.271 114.830 1.00 6.14 152 LEU B C 1
ATOM 4054 O O . LEU B 1 158 ? 27.410 1.146 114.924 1.00 11.23 152 LEU B O 1
ATOM 4059 N N . VAL B 1 159 ? 29.199 2.500 114.862 1.00 5.67 153 VAL B N 1
ATOM 4060 C CA . VAL B 1 159 ? 30.144 1.396 115.046 1.00 6.73 153 VAL B CA 1
ATOM 4061 C C . VAL B 1 159 ? 31.407 1.915 115.721 1.00 10.97 153 VAL B C 1
ATOM 4062 O O . VAL B 1 159 ? 31.785 3.074 115.553 1.00 8.34 153 VAL B O 1
ATOM 4066 N N . ALA B 1 160 ? 32.012 1.059 116.534 1.00 9.97 154 ALA B N 1
ATOM 4067 C CA . ALA B 1 160 ? 33.306 1.320 117.141 1.00 12.99 154 ALA B CA 1
ATOM 4068 C C . ALA B 1 160 ? 33.969 -0.031 117.327 1.00 9.27 154 ALA B C 1
ATOM 4069 O O . ALA B 1 160 ? 33.305 -1.011 117.644 1.00 8.20 154 ALA B O 1
ATOM 4071 N N . GLY B 1 161 ? 35.274 -0.098 117.121 1.00 11.27 155 GLY B N 1
ATOM 4072 C CA . GLY B 1 161 ? 35.939 -1.378 117.224 1.00 11.37 155 GLY B CA 1
ATOM 4073 C C . GLY B 1 161 ? 37.432 -1.219 117.376 1.00 11.13 155 GLY B C 1
ATOM 4074 O O . GLY B 1 161 ? 37.965 -0.113 117.293 1.00 11.93 155 GLY B O 1
ATOM 4075 N N . GLN B 1 162 ? 38.100 -2.343 117.588 1.00 4.37 156 GLN B N 1
ATOM 4076 C CA . GLN B 1 162 ? 39.544 -2.382 117.697 1.00 7.12 156 GLN B CA 1
ATOM 4077 C C . GLN B 1 162 ? 40.019 -3.625 116.981 1.00 9.21 156 GLN B C 1
ATOM 4078 O O . GLN B 1 162 ? 39.535 -4.719 117.266 1.00 12.42 156 GLN B O 1
ATOM 4084 N N . LEU B 1 163 ? 40.951 -3.459 116.045 1.00 5.29 157 LEU B N 1
ATOM 4085 C CA . LEU B 1 163 ? 41.490 -4.588 115.303 1.00 10.00 157 LEU B CA 1
ATOM 4086 C C . LEU B 1 163 ? 42.929 -4.830 115.715 1.00 15.53 157 LEU B C 1
ATOM 4087 O O . LEU B 1 163 ? 43.669 -3.892 116.007 1.00 11.65 157 LEU B O 1
ATOM 4092 N N . GLU B 1 164 ? 43.329 -6.095 115.715 1.00 12.19 158 GLU B N 1
ATOM 4093 C CA . GLU B 1 164 ? 44.674 -6.466 116.143 1.00 6.76 158 GLU B CA 1
ATOM 4094 C C . GLU B 1 164 ? 45.482 -7.133 115.028 1.00 8.37 158 GLU B C 1
ATOM 4095 O O . GLU B 1 164 ? 46.680 -6.894 114.903 1.00 16.43 158 GLU B O 1
ATOM 4098 N N . HIS B 1 165 ? 44.830 -7.977 114.231 1.00 9.48 159 HIS B N 1
ATOM 4099 C CA . HIS B 1 165 ? 45.529 -8.731 113.194 1.00 10.36 159 HIS B CA 1
ATOM 4100 C C . HIS B 1 165 ? 44.655 -8.865 111.968 1.00 11.56 159 HIS B C 1
ATOM 4101 O O . HIS B 1 165 ? 43.466 -8.595 112.017 1.00 11.58 159 HIS B O 1
ATOM 4108 N N . SER B 1 166 ? 45.254 -9.303 110.871 1.00 10.55 160 SER B N 1
ATOM 4109 C CA A SER B 1 166 ? 44.515 -9.583 109.650 0.51 7.40 160 SER B CA 1
ATOM 4110 C CA B SER B 1 166 ? 44.495 -9.612 109.665 0.49 8.33 160 SER B CA 1
ATOM 4111 C C . SER B 1 166 ? 45.088 -10.825 108.970 1.00 13.53 160 SER B C 1
ATOM 4112 O O . SER B 1 166 ? 46.283 -11.110 109.096 1.00 12.33 160 SER B O 1
ATOM 4117 N N . LYS B 1 167 ? 44.234 -11.554 108.261 1.00 8.14 161 LYS B N 1
ATOM 4118 C CA . LYS B 1 167 ? 44.644 -12.733 107.501 1.00 11.32 161 LYS B CA 1
ATOM 4119 C C . LYS B 1 167 ? 44.431 -12.415 106.032 1.00 11.33 161 LYS B C 1
ATOM 4120 O O . LYS B 1 167 ? 43.303 -12.208 105.590 1.00 9.41 161 LYS B O 1
ATOM 4126 N N . GLY B 1 168 ? 45.521 -12.378 105.277 1.00 12.90 162 GLY B N 1
ATOM 4127 C CA . GLY B 1 168 ? 45.450 -12.053 103.867 1.00 11.82 162 GLY B CA 1
ATOM 4128 C C . GLY B 1 168 ? 44.673 -13.058 103.045 1.00 11.72 162 GLY B C 1
ATOM 4129 O O . GLY B 1 168 ? 44.388 -14.178 103.487 1.00 10.76 162 GLY B O 1
ATOM 4130 N N . ARG B 1 169 ? 44.329 -12.648 101.832 1.00 12.27 163 ARG B N 1
ATOM 4131 C CA . ARG B 1 169 ? 43.507 -13.462 100.947 1.00 11.88 163 ARG B CA 1
ATOM 4132 C C . ARG B 1 169 ? 44.272 -14.718 100.519 1.00 9.29 163 ARG B C 1
ATOM 4133 O O . ARG B 1 169 ? 43.662 -15.734 100.159 1.00 12.74 163 ARG B O 1
ATOM 4141 N N . ASN B 1 170 ? 45.602 -14.647 100.582 1.00 12.90 164 ASN B N 1
ATOM 4142 C CA . ASN B 1 170 ? 46.474 -15.734 100.139 1.00 16.89 164 ASN B CA 1
ATOM 4143 C C . ASN B 1 170 ? 47.224 -16.382 101.292 1.00 18.00 164 ASN B C 1
ATOM 4144 O O . ASN B 1 170 ? 48.333 -16.901 101.109 1.00 16.50 164 ASN B O 1
ATOM 4149 N N . SER B 1 171 ? 46.625 -16.347 102.480 1.00 16.54 165 SER B N 1
ATOM 4150 C CA . SER B 1 171 ? 47.291 -16.817 103.690 1.00 16.71 165 SER B CA 1
ATOM 4151 C C . SER B 1 171 ? 46.314 -17.528 104.614 1.00 16.36 165 SER B C 1
ATOM 4152 O O . SER B 1 171 ? 45.095 -17.393 104.473 1.00 14.63 165 SER B O 1
ATOM 4155 N N . THR B 1 172 ? 46.859 -18.276 105.568 1.00 14.36 166 THR B N 1
ATOM 4156 C CA . THR B 1 172 ? 46.049 -18.882 106.621 1.00 16.42 166 THR B CA 1
ATOM 4157 C C . THR B 1 172 ? 46.383 -18.260 107.977 1.00 19.74 166 THR B C 1
ATOM 4158 O O . THR B 1 172 ? 45.735 -18.571 108.974 1.00 27.21 166 THR B O 1
ATOM 4162 N N . ASP B 1 173 ? 47.406 -17.404 108.011 1.00 13.52 167 ASP B N 1
ATOM 4163 C CA . ASP B 1 173 ? 47.922 -16.852 109.273 1.00 16.49 167 ASP B CA 1
ATOM 4164 C C . ASP B 1 173 ? 47.446 -15.430 109.542 1.00 19.95 167 ASP B C 1
ATOM 4165 O O . ASP B 1 173 ? 47.347 -14.611 108.622 1.00 16.87 167 ASP B O 1
ATOM 4170 N N . ASN B 1 174 ? 47.171 -15.132 110.807 1.00 18.51 168 ASN B N 1
ATOM 4171 C CA . ASN B 1 174 ? 46.917 -13.751 111.209 1.00 18.94 168 ASN B CA 1
ATOM 4172 C C . ASN B 1 174 ? 48.228 -13.033 111.505 1.00 20.17 168 ASN B C 1
ATOM 4173 O O . ASN B 1 174 ? 49.075 -13.565 112.214 1.00 17.53 168 ASN B O 1
ATOM 4178 N N . ARG B 1 175 ? 48.393 -11.835 110.947 1.00 16.12 169 ARG B N 1
ATOM 4179 C CA . ARG B 1 175 ? 49.605 -11.053 111.122 1.00 13.82 169 ARG B CA 1
ATOM 4180 C C . ARG B 1 175 ? 49.235 -9.666 111.613 1.00 18.24 169 ARG B C 1
ATOM 4181 O O . ARG B 1 175 ? 48.097 -9.222 111.437 1.00 13.73 169 ARG B O 1
ATOM 4189 N N . SER B 1 176 ? 50.194 -8.980 112.230 1.00 13.99 170 SER B N 1
ATOM 4190 C CA . SER B 1 176 ? 49.983 -7.594 112.656 1.00 13.14 170 SER B CA 1
ATOM 4191 C C . SER B 1 176 ? 49.733 -6.653 111.482 1.00 9.29 170 SER B C 1
ATOM 4192 O O . SER B 1 176 ? 50.050 -6.967 110.329 1.00 15.06 170 SER B O 1
ATOM 4195 N N . LEU B 1 177 ? 49.156 -5.494 111.783 1.00 10.80 171 LEU B N 1
ATOM 4196 C CA . LEU B 1 177 ? 48.691 -4.570 110.751 1.00 8.46 171 LEU B CA 1
ATOM 4197 C C . LEU B 1 177 ? 49.782 -3.617 110.303 1.00 9.26 171 LEU B C 1
ATOM 4198 O O . LEU B 1 177 ? 50.608 -3.207 111.104 1.00 12.73 171 LEU B O 1
ATOM 4203 N N . SER B 1 178 ? 49.779 -3.237 109.028 1.00 9.28 172 SER B N 1
ATOM 4204 C CA . SER B 1 178 ? 50.751 -2.255 108.555 1.00 9.06 172 SER B CA 1
ATOM 4205 C C . SER B 1 178 ? 50.163 -1.383 107.443 1.00 11.33 172 SER B C 1
ATOM 4206 O O . SER B 1 178 ? 48.963 -1.456 107.138 1.00 15.63 172 SER B O 1
ATOM 4209 N N . ILE B 1 179 ? 51.013 -0.533 106.874 1.00 7.87 173 ILE B N 1
ATOM 4210 C CA . ILE B 1 179 ? 50.651 0.319 105.757 1.00 13.72 173 ILE B CA 1
ATOM 4211 C C . ILE B 1 179 ? 51.762 0.263 104.727 1.00 11.10 173 ILE B C 1
ATOM 4212 O O . ILE B 1 179 ? 52.857 -0.185 105.030 1.00 12.41 173 ILE B O 1
ATOM 4217 N N . ALA B 1 180 ? 51.464 0.705 103.509 1.00 8.24 174 ALA B N 1
ATOM 4218 C CA . ALA B 1 180 ? 52.444 0.739 102.431 1.00 12.16 174 ALA B CA 1
ATOM 4219 C C . ALA B 1 180 ? 53.598 1.641 102.849 1.00 10.62 174 ALA B C 1
ATOM 4220 O O . ALA B 1 180 ? 53.379 2.731 103.379 1.00 11.77 174 ALA B O 1
ATOM 4222 N N . GLY B 1 181 ? 54.817 1.163 102.631 1.00 12.49 175 GLY B N 1
ATOM 4223 C CA . GLY B 1 181 ? 56.005 1.885 103.044 1.00 16.79 175 GLY B CA 1
ATOM 4224 C C . GLY B 1 181 ? 56.696 1.194 104.202 1.00 14.19 175 GLY B C 1
ATOM 4225 O O . GLY B 1 181 ? 57.912 1.281 104.347 1.00 17.40 175 GLY B O 1
ATOM 4226 N N . ALA B 1 182 ? 55.913 0.512 105.024 1.00 11.48 176 ALA B N 1
ATOM 4227 C CA . ALA B 1 182 ? 56.446 -0.180 106.198 1.00 16.23 176 ALA B CA 1
ATOM 4228 C C . ALA B 1 182 ? 56.133 -1.666 106.140 1.00 24.03 176 ALA B C 1
ATOM 4229 O O . ALA B 1 182 ? 56.519 -2.430 107.036 1.00 25.30 176 ALA B O 1
ATOM 4231 N N . ASN B 1 183 ? 55.422 -2.084 105.099 1.00 18.23 177 ASN B N 1
ATOM 4232 C CA . ASN B 1 183 ? 54.846 -3.425 105.099 1.00 23.45 177 ASN B CA 1
ATOM 4233 C C . ASN B 1 183 ? 55.725 -4.489 104.443 1.00 24.33 177 ASN B C 1
ATOM 4234 O O . ASN B 1 183 ? 56.936 -4.307 104.296 1.00 28.03 177 ASN B O 1
ATOM 4239 N N . GLY B 1 184 ? 55.107 -5.596 104.048 1.00 21.18 178 GLY B N 1
ATOM 4240 C CA . GLY B 1 184 ? 55.864 -6.729 103.551 1.00 24.38 178 GLY B CA 1
ATOM 4241 C C . GLY B 1 184 ? 56.384 -7.561 104.712 1.00 29.63 178 GLY B C 1
ATOM 4242 O O . GLY B 1 184 ? 55.822 -7.525 105.809 1.00 29.77 178 GLY B O 1
ATOM 4243 N N . SER B 1 185 ? 57.458 -8.311 104.478 1.00 26.07 179 SER B N 1
ATOM 4244 C CA . SER B 1 185 ? 58.008 -9.175 105.522 1.00 31.17 179 SER B CA 1
ATOM 4245 C C . SER B 1 185 ? 59.530 -9.084 105.646 1.00 32.71 179 SER B C 1
ATOM 4246 O O . SER B 1 185 ? 60.157 -9.939 106.274 1.00 38.22 179 SER B O 1
ATOM 4249 N N . SER B 1 186 ? 60.118 -8.043 105.058 1.00 23.49 180 SER B N 1
ATOM 4250 C CA . SER B 1 186 ? 61.548 -7.783 105.222 1.00 32.74 180 SER B CA 1
ATOM 4251 C C . SER B 1 186 ? 61.884 -7.493 106.686 1.00 35.41 180 SER B C 1
ATOM 4252 O O . SER B 1 186 ? 60.990 -7.285 107.505 1.00 23.24 180 SER B O 1
ATOM 4255 N N . ALA B 1 187 ? 63.176 -7.486 107.010 1.00 39.43 181 ALA B N 1
ATOM 4256 C CA . ALA B 1 187 ? 63.618 -7.192 108.368 1.00 39.09 181 ALA B CA 1
ATOM 4257 C C . ALA B 1 187 ? 63.355 -5.728 108.719 1.00 33.12 181 ALA B C 1
ATOM 4258 O O . ALA B 1 187 ? 63.247 -5.365 109.892 1.00 28.51 181 ALA B O 1
ATOM 4260 N N . SER B 1 188 ? 63.262 -4.891 107.691 1.00 26.13 182 SER B N 1
ATOM 4261 C CA . SER B 1 188 ? 63.030 -3.465 107.884 1.00 33.07 182 SER B CA 1
ATOM 4262 C C . SER B 1 188 ? 61.554 -3.164 108.135 1.00 26.21 182 SER B C 1
ATOM 4263 O O . SER B 1 188 ? 61.204 -2.064 108.571 1.00 19.29 182 SER B O 1
ATOM 4266 N N . SER B 1 189 ? 60.694 -4.138 107.851 1.00 24.66 183 SER B N 1
ATOM 4267 C CA . SER B 1 189 ? 59.252 -3.926 107.961 1.00 26.29 183 SER B CA 1
ATOM 4268 C C . SER B 1 189 ? 58.814 -3.637 109.396 1.00 18.08 183 SER B C 1
ATOM 4269 O O . SER B 1 189 ? 59.396 -4.142 110.366 1.00 21.66 183 SER B O 1
ATOM 4272 N N . ARG B 1 190 ? 57.775 -2.825 109.533 1.00 18.59 184 ARG B N 1
ATOM 4273 C CA . ARG B 1 190 ? 57.232 -2.515 110.848 1.00 21.78 184 ARG B CA 1
ATOM 4274 C C . ARG B 1 190 ? 55.722 -2.646 110.838 1.00 24.09 184 ARG B C 1
ATOM 4275 O O . ARG B 1 190 ? 55.066 -2.426 109.820 1.00 19.23 184 ARG B O 1
ATOM 4283 N N . ASP B 1 191 ? 55.165 -3.002 111.982 1.00 18.51 185 ASP B N 1
ATOM 4284 C CA . ASP B 1 191 ? 53.732 -3.149 112.060 1.00 22.56 185 ASP B CA 1
ATOM 4285 C C . ASP B 1 191 ? 53.227 -2.707 113.408 1.00 20.15 185 ASP B C 1
ATOM 4286 O O . ASP B 1 191 ? 53.974 -2.173 114.227 1.00 19.47 185 ASP B O 1
ATOM 4291 N N . SER B 1 192 ? 51.946 -2.931 113.626 1.00 19.84 186 SER B N 1
ATOM 4292 C CA . SER B 1 192 ? 51.304 -2.490 114.841 1.00 20.94 186 SER B CA 1
ATOM 4293 C C . SER B 1 192 ? 50.157 -3.436 115.096 1.00 15.60 186 SER B C 1
ATOM 4294 O O . SER B 1 192 ? 49.571 -3.963 114.149 1.00 23.10 186 SER B O 1
ATOM 4297 N N . ASN B 1 193 ? 49.826 -3.649 116.364 1.00 14.47 187 ASN B N 1
ATOM 4298 C CA . ASN B 1 193 ? 48.761 -4.585 116.699 1.00 19.10 187 ASN B CA 1
ATOM 4299 C C . ASN B 1 193 ? 47.543 -3.881 117.275 1.00 19.66 187 ASN B C 1
ATOM 4300 O O . ASN B 1 193 ? 46.724 -4.497 117.959 1.00 17.73 187 ASN B O 1
ATOM 4305 N N . LYS B 1 194 ? 47.426 -2.583 117.004 1.00 16.07 188 LYS B N 1
ATOM 4306 C CA . LYS B 1 194 ? 46.271 -1.842 117.489 1.00 17.09 188 LYS B CA 1
ATOM 4307 C C . LYS B 1 194 ? 45.714 -0.837 116.468 1.00 10.61 188 LYS B C 1
ATOM 4308 O O . LYS B 1 194 ? 46.372 0.141 116.122 1.00 11.91 188 LYS B O 1
ATOM 4311 N N . PHE B 1 195 ? 44.500 -1.094 115.991 1.00 8.37 189 PHE B N 1
ATOM 4312 C CA . PHE B 1 195 ? 43.814 -0.186 115.079 1.00 8.25 189 PHE B CA 1
ATOM 4313 C C . PHE B 1 195 ? 42.438 0.112 115.654 1.00 10.92 189 PHE B C 1
ATOM 4314 O O . PHE B 1 195 ? 41.630 -0.790 115.823 1.00 11.86 189 PHE B O 1
ATOM 4322 N N . TYR B 1 196 ? 42.178 1.379 115.953 1.00 9.71 190 TYR B N 1
ATOM 4323 C CA . TYR B 1 196 ? 40.911 1.766 116.558 1.00 8.95 190 TYR B CA 1
ATOM 4324 C C . TYR B 1 196 ? 40.087 2.446 115.517 1.00 11.37 190 TYR B C 1
ATOM 4325 O O . TYR B 1 196 ? 40.628 3.172 114.692 1.00 9.65 190 TYR B O 1
ATOM 4334 N N . TYR B 1 197 ? 38.774 2.229 115.561 1.00 7.38 191 TYR B N 1
ATOM 4335 C CA . TYR B 1 197 ? 37.896 2.866 114.602 1.00 9.08 191 TYR B CA 1
ATOM 4336 C C . TYR B 1 197 ? 36.527 3.145 115.209 1.00 8.68 191 TYR B C 1
ATOM 4337 O O . TYR B 1 197 ? 36.084 2.459 116.120 1.00 11.31 191 TYR B O 1
ATOM 4346 N N . ALA B 1 198 ? 35.875 4.183 114.709 1.00 8.99 192 ALA B N 1
ATOM 4347 C CA . ALA B 1 198 ? 34.564 4.552 115.199 1.00 8.58 192 ALA B CA 1
ATOM 4348 C C . ALA B 1 198 ? 33.935 5.430 114.147 1.00 9.56 192 ALA B C 1
ATOM 4349 O O . ALA B 1 198 ? 34.623 6.169 113.456 1.00 13.06 192 ALA B O 1
ATOM 4351 N N . GLY B 1 199 ? 32.623 5.358 114.023 1.00 8.13 193 GLY B N 1
ATOM 4352 C CA . GLY B 1 199 ? 31.935 6.284 113.149 1.00 13.32 193 GLY B CA 1
ATOM 4353 C C . GLY B 1 199 ? 30.482 5.925 112.980 1.00 9.37 193 GLY B C 1
ATOM 4354 O O . GLY B 1 199 ? 29.943 5.074 113.699 1.00 12.46 193 GLY B O 1
ATOM 4355 N N . GLY B 1 200 ? 29.827 6.586 112.046 1.00 9.78 194 GLY B N 1
ATOM 4356 C CA . GLY B 1 200 ? 28.473 6.199 111.735 1.00 15.29 194 GLY B CA 1
ATOM 4357 C C . GLY B 1 200 ? 27.953 6.844 110.474 1.00 11.55 194 GLY B C 1
ATOM 4358 O O . GLY B 1 200 ? 28.584 7.743 109.909 1.00 8.82 194 GLY B O 1
ATOM 4359 N N . ASP B 1 201 ? 26.795 6.360 110.045 1.00 9.71 195 ASP B N 1
ATOM 4360 C CA . ASP B 1 201 ? 26.044 6.895 108.928 1.00 13.09 195 ASP B CA 1
ATOM 4361 C C . ASP B 1 201 ? 24.796 7.507 109.531 1.00 15.61 195 ASP B C 1
ATOM 4362 O O . ASP B 1 201 ? 24.138 6.862 110.351 1.00 15.64 195 ASP B O 1
ATOM 4367 N N . TYR B 1 202 ? 24.452 8.722 109.114 1.00 11.82 196 TYR B N 1
ATOM 4368 C CA . TYR B 1 202 ? 23.200 9.359 109.535 1.00 14.43 196 TYR B CA 1
ATOM 4369 C C . TYR B 1 202 ? 22.281 9.549 108.331 1.00 15.02 196 TYR B C 1
ATOM 4370 O O . TYR B 1 202 ? 22.621 10.267 107.398 1.00 11.06 196 TYR B O 1
ATOM 4379 N N . LYS B 1 203 ? 21.131 8.883 108.349 1.00 11.66 197 LYS B N 1
ATOM 4380 C CA . LYS B 1 203 ? 20.133 9.034 107.303 1.00 12.41 197 LYS B CA 1
ATOM 4381 C C . LYS B 1 203 ? 19.298 10.274 107.592 1.00 15.09 197 LYS B C 1
ATOM 4382 O O . LYS B 1 203 ? 18.435 10.252 108.463 1.00 15.58 197 LYS B O 1
ATOM 4385 N N . VAL B 1 204 ? 19.571 11.361 106.881 1.00 13.23 198 VAL B N 1
ATOM 4386 C CA . VAL B 1 204 ? 18.834 12.606 107.080 1.00 12.49 198 VAL B CA 1
ATOM 4387 C C . VAL B 1 204 ? 17.385 12.441 106.636 1.00 13.47 198 VAL B C 1
ATOM 4388 O O . VAL B 1 204 ? 16.454 12.859 107.322 1.00 15.58 198 VAL B O 1
ATOM 4392 N N . ASN B 1 205 ? 17.217 11.847 105.462 1.00 13.59 199 ASN B N 1
ATOM 4393 C CA . ASN B 1 205 ? 15.909 11.552 104.891 1.00 12.97 199 ASN B CA 1
ATOM 4394 C C . ASN B 1 205 ? 16.106 10.463 103.843 1.00 21.71 199 ASN B C 1
ATOM 4395 O O . ASN B 1 205 ? 17.179 9.861 103.776 1.00 20.81 199 ASN B O 1
ATOM 4400 N N . LYS B 1 206 ? 15.097 10.213 103.018 1.00 20.85 200 LYS B N 1
ATOM 4401 C CA . LYS B 1 206 ? 15.197 9.140 102.029 1.00 22.32 200 LYS B CA 1
ATOM 4402 C C . LYS B 1 206 ? 16.305 9.362 100.986 1.00 18.80 200 LYS B C 1
ATOM 4403 O O . LYS B 1 206 ? 16.835 8.410 100.421 1.00 20.52 200 LYS B O 1
ATOM 4406 N N . ASP B 1 207 ? 16.675 10.615 100.751 1.00 11.03 201 ASP B N 1
ATOM 4407 C CA . ASP B 1 207 ? 17.577 10.918 99.655 1.00 13.55 201 ASP B CA 1
ATOM 4408 C C . ASP B 1 207 ? 19.011 11.226 100.099 1.00 11.60 201 ASP B C 1
ATOM 4409 O O . ASP B 1 207 ? 19.920 11.175 99.288 1.00 15.79 201 ASP B O 1
ATOM 4414 N N . LEU B 1 208 ? 19.203 11.534 101.377 1.00 12.60 202 LEU B N 1
ATOM 4415 C CA . LEU B 1 208 ? 20.484 12.068 101.850 1.00 11.07 202 LEU B CA 1
ATOM 4416 C C . LEU B 1 208 ? 21.028 11.362 103.085 1.00 12.72 202 LEU B C 1
ATOM 4417 O O . LEU B 1 208 ? 20.342 11.259 104.097 1.00 8.20 202 LEU B O 1
ATOM 4422 N N . THR B 1 209 ? 22.280 10.911 103.002 1.00 10.68 203 THR B N 1
ATOM 4423 C CA . THR B 1 209 ? 22.972 10.295 104.123 1.00 10.68 203 THR B CA 1
ATOM 4424 C C . THR B 1 209 ? 24.315 11.004 104.346 1.00 8.11 203 THR B C 1
ATOM 4425 O O . THR B 1 209 ? 25.001 11.347 103.391 1.00 8.31 203 THR B O 1
ATOM 4429 N N . LEU B 1 210 ? 24.657 11.231 105.609 1.00 6.11 204 LEU B N 1
ATOM 4430 C CA . LEU B 1 210 ? 25.947 11.816 106.008 1.00 6.90 204 LEU B CA 1
ATOM 4431 C C . LEU B 1 210 ? 26.768 10.777 106.775 1.00 14.21 204 LEU B C 1
ATOM 4432 O O . LEU B 1 210 ? 26.225 9.864 107.401 1.00 14.52 204 LEU B O 1
ATOM 4437 N N . GLN B 1 211 ? 28.082 10.923 106.746 1.00 8.08 205 GLN B N 1
ATOM 4438 C CA . GLN B 1 211 ? 28.941 9.952 107.393 1.00 11.24 205 GLN B CA 1
ATOM 4439 C C . GLN B 1 211 ? 30.094 10.668 108.044 1.00 12.80 205 GLN B C 1
ATOM 4440 O O . GLN B 1 211 ? 30.602 11.649 107.496 1.00 6.72 205 GLN B O 1
ATOM 4446 N N . TYR B 1 212 ? 30.494 10.179 109.214 1.00 12.85 206 TYR B N 1
ATOM 4447 C CA . TYR B 1 212 ? 31.756 10.564 109.822 1.00 4.04 206 TYR B CA 1
ATOM 4448 C C . TYR B 1 212 ? 32.390 9.306 110.342 1.00 5.21 206 TYR B C 1
ATOM 4449 O O . TYR B 1 212 ? 31.729 8.523 111.035 1.00 7.73 206 TYR B O 1
ATOM 4458 N N . TYR B 1 213 ? 33.674 9.125 110.041 1.00 6.58 207 TYR B N 1
ATOM 4459 C CA . TYR B 1 213 ? 34.441 7.991 110.537 1.00 5.18 207 TYR B CA 1
ATOM 4460 C C . TYR B 1 213 ? 35.843 8.398 110.963 1.00 9.25 207 TYR B C 1
ATOM 4461 O O . TYR B 1 213 ? 36.433 9.325 110.404 1.00 8.47 207 TYR B O 1
ATOM 4470 N N . TYR B 1 214 ? 36.369 7.664 111.937 1.00 7.08 208 TYR B N 1
ATOM 4471 C CA . TYR B 1 214 ? 37.699 7.888 112.469 1.00 4.41 208 TYR B CA 1
ATOM 4472 C C . TYR B 1 214 ? 38.441 6.572 112.446 1.00 7.49 208 TYR B C 1
ATOM 4473 O O . TYR B 1 214 ? 37.869 5.535 112.745 1.00 9.42 208 TYR B O 1
ATOM 4482 N N . GLY B 1 215 ? 39.713 6.611 112.073 1.00 5.52 209 GLY B N 1
ATOM 4483 C CA . GLY B 1 215 ? 40.551 5.434 112.101 1.00 7.40 209 GLY B CA 1
ATOM 4484 C C . GLY B 1 215 ? 41.904 5.792 112.673 1.00 11.47 209 GLY B C 1
ATOM 4485 O O . GLY B 1 215 ? 42.415 6.862 112.359 1.00 8.62 209 GLY B O 1
ATOM 4486 N N . ASN B 1 216 ? 42.473 4.910 113.494 1.00 3.36 210 ASN B N 1
ATOM 4487 C CA . ASN B 1 216 ? 43.782 5.156 114.121 1.00 8.51 210 ASN B CA 1
ATOM 4488 C C . ASN B 1 216 ? 44.637 3.891 114.193 1.00 8.91 210 ASN B C 1
ATOM 4489 O O . ASN B 1 216 ? 44.403 3.042 115.046 1.00 11.20 210 ASN B O 1
ATOM 4494 N N . LEU B 1 217 ? 45.605 3.754 113.286 1.00 7.04 211 LEU B N 1
ATOM 4495 C CA . LEU B 1 217 ? 46.595 2.689 113.398 1.00 6.21 211 LEU B CA 1
ATOM 4496 C C . LEU B 1 217 ? 47.712 3.136 114.323 1.00 10.77 211 LEU B C 1
ATOM 4497 O O . LEU B 1 217 ? 48.470 4.052 113.995 1.00 11.21 211 LEU B O 1
ATOM 4502 N N . ASP B 1 218 ? 47.797 2.485 115.477 1.00 10.47 212 ASP B N 1
ATOM 4503 C CA . ASP B 1 218 ? 48.726 2.877 116.524 1.00 16.45 212 ASP B CA 1
ATOM 4504 C C . ASP B 1 218 ? 50.158 2.926 116.002 1.00 17.55 212 ASP B C 1
ATOM 4505 O O . ASP B 1 218 ? 50.631 1.968 115.388 1.00 11.88 212 ASP B O 1
ATOM 4510 N N . ASP B 1 219 ? 50.818 4.059 116.262 1.00 15.14 213 ASP B N 1
ATOM 4511 C CA . ASP B 1 219 ? 52.190 4.352 115.836 1.00 15.33 213 ASP B CA 1
ATOM 4512 C C . ASP B 1 219 ? 52.353 4.685 114.363 1.00 15.19 213 ASP B C 1
ATOM 4513 O O . ASP B 1 219 ? 53.468 4.883 113.900 1.00 10.42 213 ASP B O 1
ATOM 4518 N N . PHE B 1 220 ? 51.245 4.767 113.638 1.00 5.11 214 PHE B N 1
ATOM 4519 C CA . PHE B 1 220 ? 51.307 5.113 112.228 1.00 11.53 214 PHE B CA 1
ATOM 4520 C C . PHE B 1 220 ? 50.480 6.341 111.891 1.00 11.47 214 PHE B C 1
ATOM 4521 O O . PHE B 1 220 ? 51.035 7.347 111.471 1.00 9.32 214 PHE B O 1
ATOM 4529 N N . TYR B 1 221 ? 49.159 6.264 112.072 1.00 7.77 215 TYR B N 1
ATOM 4530 C CA . TYR B 1 221 ? 48.322 7.362 111.629 1.00 7.31 215 TYR B CA 1
ATOM 4531 C C . TYR B 1 221 ? 46.998 7.493 112.349 1.00 6.08 215 TYR B C 1
ATOM 4532 O O . TYR B 1 221 ? 46.483 6.536 112.924 1.00 11.19 215 TYR B O 1
ATOM 4541 N N . LYS B 1 222 ? 46.470 8.709 112.321 1.00 6.36 216 LYS B N 1
ATOM 4542 C CA . LYS B 1 222 ? 45.062 8.947 112.617 1.00 13.05 216 LYS B CA 1
ATOM 4543 C C . LYS B 1 222 ? 44.399 9.506 111.365 1.00 13.26 216 LYS B C 1
ATOM 4544 O O . LYS B 1 222 ? 44.992 10.263 110.613 1.00 10.79 216 LYS B O 1
ATOM 4548 N N . GLN B 1 223 ? 43.156 9.123 111.143 1.00 13.12 217 GLN B N 1
ATOM 4549 C CA . GLN B 1 223 ? 42.496 9.441 109.901 1.00 6.17 217 GLN B CA 1
ATOM 4550 C C . GLN B 1 223 ? 41.071 9.794 110.212 1.00 10.40 217 GLN B C 1
ATOM 4551 O O . GLN B 1 223 ? 40.393 9.036 110.910 1.00 8.13 217 GLN B O 1
ATOM 4557 N N . HIS B 1 224 ? 40.641 10.954 109.718 1.00 8.98 218 HIS B N 1
ATOM 4558 C CA . HIS B 1 224 ? 39.241 11.375 109.772 1.00 13.50 218 HIS B CA 1
ATOM 4559 C C . HIS B 1 224 ? 38.599 11.363 108.394 1.00 12.48 218 HIS B C 1
ATOM 4560 O O . HIS B 1 224 ? 39.230 11.708 107.398 1.00 10.89 218 HIS B O 1
ATOM 4567 N N . PHE B 1 225 ? 37.328 10.986 108.359 1.00 11.87 219 PHE B N 1
ATOM 4568 C CA . PHE B 1 225 ? 36.573 10.923 107.121 1.00 8.34 219 PHE B CA 1
ATOM 4569 C C . PHE B 1 225 ? 35.224 11.624 107.267 1.00 7.89 219 PHE B C 1
ATOM 4570 O O . PHE B 1 225 ? 34.539 11.443 108.271 1.00 10.82 219 PHE B O 1
ATOM 4578 N N . LEU B 1 226 ? 34.836 12.396 106.254 1.00 7.06 220 LEU B N 1
ATOM 4579 C CA . LEU B 1 226 ? 33.466 12.897 106.126 1.00 13.39 220 LEU B CA 1
ATOM 4580 C C . LEU B 1 226 ? 32.940 12.436 104.777 1.00 10.30 220 LEU B C 1
ATOM 4581 O O . LEU B 1 226 ? 33.687 12.429 103.793 1.00 9.13 220 LEU B O 1
ATOM 4586 N N . GLY B 1 227 ? 31.672 12.028 104.734 1.00 8.49 221 GLY B N 1
ATOM 4587 C CA . GLY B 1 227 ? 31.077 11.547 103.502 1.00 6.68 221 GLY B CA 1
ATOM 4588 C C . GLY B 1 227 ? 29.665 12.086 103.316 1.00 12.44 221 GLY B C 1
ATOM 4589 O O . GLY B 1 227 ? 28.953 12.364 104.277 1.00 12.18 221 GLY B O 1
ATOM 4590 N N . LEU B 1 228 ? 29.252 12.235 102.068 1.00 10.12 222 LEU B N 1
ATOM 4591 C CA . LEU B 1 228 ? 27.870 12.596 101.794 1.00 13.06 222 LEU B CA 1
ATOM 4592 C C . LEU B 1 228 ? 27.426 11.792 100.592 1.00 14.02 222 LEU B C 1
ATOM 4593 O O . LEU B 1 228 ? 28.162 11.683 99.611 1.00 9.05 222 LEU B O 1
ATOM 4598 N N . ILE B 1 229 ? 26.225 11.223 100.671 1.00 7.44 223 ILE B N 1
ATOM 4599 C CA . ILE B 1 229 ? 25.649 10.522 99.550 1.00 8.04 223 ILE B CA 1
ATOM 4600 C C . ILE B 1 229 ? 24.252 11.103 99.324 1.00 11.84 223 ILE B C 1
ATOM 4601 O O . ILE B 1 229 ? 23.406 11.069 100.223 1.00 13.22 223 ILE B O 1
ATOM 4606 N N . HIS B 1 230 ? 24.014 11.648 98.139 1.00 3.16 224 HIS B N 1
ATOM 4607 C CA . HIS B 1 230 ? 22.697 12.220 97.847 1.00 10.57 224 HIS B CA 1
ATOM 4608 C C . HIS B 1 230 ? 22.064 11.648 96.571 1.00 16.39 224 HIS B C 1
ATOM 4609 O O . HIS B 1 230 ? 22.729 11.510 95.546 1.00 19.51 224 HIS B O 1
ATOM 4616 N N . ASN B 1 231 ? 20.782 11.305 96.640 1.00 10.95 225 ASN B N 1
ATOM 4617 C CA . ASN B 1 231 ? 20.095 10.783 95.464 1.00 14.48 225 ASN B CA 1
ATOM 4618 C C . ASN B 1 231 ? 19.011 11.756 95.011 1.00 16.84 225 ASN B C 1
ATOM 4619 O O . ASN B 1 231 ? 18.148 12.128 95.797 1.00 14.18 225 ASN B O 1
ATOM 4624 N N . TRP B 1 232 ? 19.093 12.181 93.753 1.00 14.16 226 TRP B N 1
ATOM 4625 C CA . TRP B 1 232 ? 18.259 13.257 93.223 1.00 18.75 226 TRP B CA 1
ATOM 4626 C C . TRP B 1 232 ? 17.440 12.723 92.062 1.00 26.79 226 TRP B C 1
ATOM 4627 O O . TRP B 1 232 ? 17.991 12.400 91.010 1.00 21.96 226 TRP B O 1
ATOM 4638 N N . GLN B 1 233 ? 16.131 12.608 92.258 1.00 28.62 227 GLN B N 1
ATOM 4639 C CA . GLN B 1 233 ? 15.258 12.135 91.198 1.00 37.02 227 GLN B CA 1
ATOM 4640 C C . GLN B 1 233 ? 15.078 13.247 90.171 1.00 41.62 227 GLN B C 1
ATOM 4641 O O . GLN B 1 233 ? 14.543 14.310 90.479 1.00 39.41 227 GLN B O 1
ATOM 4647 N N . ILE B 1 234 ? 15.563 13.005 88.957 1.00 48.41 228 ILE B N 1
ATOM 4648 C CA . ILE B 1 234 ? 15.407 13.950 87.860 1.00 53.60 228 ILE B CA 1
ATOM 4649 C C . ILE B 1 234 ? 14.619 13.278 86.742 1.00 62.56 228 ILE B C 1
ATOM 4650 O O . ILE B 1 234 ? 15.186 12.567 85.907 1.00 62.99 228 ILE B O 1
ATOM 4655 N N . GLY B 1 235 ? 13.307 13.501 86.742 1.00 63.69 229 GLY B N 1
ATOM 4656 C CA . GLY B 1 235 ? 12.426 12.881 85.771 1.00 58.39 229 GLY B CA 1
ATOM 4657 C C . GLY B 1 235 ? 12.488 11.367 85.826 1.00 51.26 229 GLY B C 1
ATOM 4658 O O . GLY B 1 235 ? 12.212 10.766 86.865 1.00 54.27 229 GLY B O 1
ATOM 4659 N N . PRO B 1 236 ? 12.860 10.739 84.703 1.00 42.69 230 PRO B N 1
ATOM 4660 C CA . PRO B 1 236 ? 12.948 9.277 84.635 1.00 41.78 230 PRO B CA 1
ATOM 4661 C C . PRO B 1 236 ? 14.261 8.761 85.219 1.00 38.29 230 PRO B C 1
ATOM 4662 O O . PRO B 1 236 ? 14.381 7.570 85.500 1.00 40.20 230 PRO B O 1
ATOM 4666 N N . GLY B 1 237 ? 15.230 9.652 85.408 1.00 35.80 231 GLY B N 1
ATOM 4667 C CA . GLY B 1 237 ? 16.542 9.244 85.885 1.00 31.98 231 GLY B CA 1
ATOM 4668 C C . GLY B 1 237 ? 16.875 9.689 87.296 1.00 33.23 231 GLY B C 1
ATOM 4669 O O . GLY B 1 237 ? 16.148 10.474 87.908 1.00 27.66 231 GLY B O 1
ATOM 4670 N N . VAL B 1 238 ? 17.984 9.179 87.823 1.00 25.43 232 VAL B N 1
ATOM 4671 C CA . VAL B 1 238 ? 18.438 9.586 89.147 1.00 22.78 232 VAL B CA 1
ATOM 4672 C C . VAL B 1 238 ? 19.903 10.026 89.110 1.00 18.35 232 VAL B C 1
ATOM 4673 O O . VAL B 1 238 ? 20.743 9.349 88.507 1.00 17.05 232 VAL B O 1
ATOM 4677 N N . LEU B 1 239 ? 20.189 11.166 89.742 1.00 13.41 233 LEU B N 1
ATOM 4678 C CA . LEU B 1 239 ? 21.555 11.644 89.909 1.00 11.45 233 LEU B CA 1
ATOM 4679 C C . LEU B 1 239 ? 21.998 11.321 91.321 1.00 14.67 233 LEU B C 1
ATOM 4680 O O . LEU B 1 239 ? 21.334 11.698 92.288 1.00 18.43 233 LEU B O 1
ATOM 4685 N N . LYS B 1 240 ? 23.095 10.583 91.436 1.00 12.50 234 LYS B N 1
ATOM 4686 C CA . LYS B 1 240 ? 23.660 10.250 92.735 1.00 17.91 234 LYS B CA 1
ATOM 4687 C C . LYS B 1 240 ? 24.955 11.038 92.927 1.00 14.64 234 LYS B C 1
ATOM 4688 O O . LYS B 1 240 ? 25.814 11.020 92.059 1.00 17.71 234 LYS B O 1
ATOM 4694 N N . THR B 1 241 ? 25.079 11.725 94.061 1.00 12.08 235 THR B N 1
ATOM 4695 C CA . THR B 1 241 ? 26.257 12.525 94.373 1.00 12.36 235 THR B CA 1
ATOM 4696 C C . THR B 1 241 ? 27.020 11.890 95.536 1.00 6.10 235 THR B C 1
ATOM 4697 O O . THR B 1 241 ? 26.458 11.615 96.593 1.00 11.50 235 THR B O 1
ATOM 4701 N N . ASP B 1 242 ? 28.304 11.660 95.336 1.00 11.20 236 ASP B N 1
ATOM 4702 C CA . ASP B 1 242 ? 29.105 10.925 96.310 1.00 10.66 236 ASP B CA 1
ATOM 4703 C C . ASP B 1 242 ? 30.287 11.838 96.614 1.00 8.15 236 ASP B C 1
ATOM 4704 O O . ASP B 1 242 ? 31.128 12.051 95.754 1.00 8.70 236 ASP B O 1
ATOM 4709 N N . LEU B 1 243 ? 30.330 12.391 97.828 1.00 11.20 237 LEU B N 1
ATOM 4710 C CA . LEU B 1 243 ? 31.415 13.290 98.239 1.00 7.62 237 LEU B CA 1
ATOM 4711 C C . LEU B 1 243 ? 32.198 12.668 99.389 1.00 12.82 237 LEU B C 1
ATOM 4712 O O . LEU B 1 243 ? 31.611 12.073 100.294 1.00 11.53 237 LEU B O 1
ATOM 4717 N N . ARG B 1 244 ? 33.520 12.792 99.335 1.00 10.02 238 ARG B N 1
ATOM 4718 C CA . ARG B 1 244 ? 34.403 12.207 100.346 1.00 13.67 238 ARG B CA 1
ATOM 4719 C C . ARG B 1 244 ? 35.533 13.173 100.673 1.00 10.30 238 ARG B C 1
ATOM 4720 O O . ARG B 1 244 ? 36.047 13.866 99.798 1.00 9.68 238 ARG B O 1
ATOM 4728 N N . ALA B 1 245 ? 35.895 13.231 101.944 1.00 4.29 239 ALA B N 1
ATOM 4729 C CA . ALA B 1 245 ? 37.050 13.999 102.369 1.00 4.42 239 ALA B CA 1
ATOM 4730 C C . ALA B 1 245 ? 37.734 13.221 103.479 1.00 10.12 239 ALA B C 1
ATOM 4731 O O . ALA B 1 245 ? 37.066 12.804 104.426 1.00 12.39 239 ALA B O 1
ATOM 4733 N N . PHE B 1 246 ? 39.048 13.023 103.364 1.00 8.14 240 PHE B N 1
ATOM 4734 C CA . PHE B 1 246 ? 39.837 12.345 104.401 1.00 9.67 240 PHE B CA 1
ATOM 4735 C C . PHE B 1 246 ? 40.957 13.263 104.885 1.00 11.88 240 PHE B C 1
ATOM 4736 O O . PHE B 1 246 ? 41.629 13.893 104.078 1.00 9.19 240 PHE B O 1
ATOM 4744 N N . ASP B 1 247 ? 41.207 13.317 106.184 1.00 10.71 241 ASP B N 1
ATOM 4745 C CA . ASP B 1 247 ? 42.430 13.966 106.645 1.00 7.35 241 ASP B CA 1
ATOM 4746 C C . ASP B 1 247 ? 43.240 12.888 107.359 1.00 9.61 241 ASP B C 1
ATOM 4747 O O . ASP B 1 247 ? 42.749 12.291 108.315 1.00 8.19 241 ASP B O 1
ATOM 4752 N N . SER B 1 248 ? 44.469 12.638 106.909 1.00 9.11 242 SER B N 1
ATOM 4753 C CA . SER B 1 248 ? 45.304 11.607 107.540 1.00 8.62 242 SER B CA 1
ATOM 4754 C C . SER B 1 248 ? 46.589 12.252 108.082 1.00 8.29 242 SER B C 1
ATOM 4755 O O . SER B 1 248 ? 47.312 12.917 107.339 1.00 11.34 242 SER B O 1
ATOM 4758 N N . SER B 1 249 ? 46.865 12.078 109.365 1.00 7.53 243 SER B N 1
ATOM 4759 C CA . SER B 1 249 ? 48.103 12.626 109.936 1.00 8.08 243 SER B CA 1
ATOM 4760 C C . SER B 1 249 ? 48.850 11.588 110.749 1.00 12.34 243 SER B C 1
ATOM 4761 O O . SER B 1 249 ? 48.337 10.490 110.967 1.00 14.22 243 SER B O 1
ATOM 4764 N N . SER B 1 250 ? 50.054 11.932 111.207 1.00 6.52 244 SER B N 1
ATOM 4765 C CA . SER B 1 250 ? 50.882 10.970 111.925 1.00 9.85 244 SER B CA 1
ATOM 4766 C C . SER B 1 250 ? 50.393 10.687 113.339 1.00 9.02 244 SER B C 1
ATOM 4767 O O . SER B 1 250 ? 49.780 11.538 113.987 1.00 14.31 244 SER B O 1
ATOM 4770 N N . ASP B 1 251 ? 50.711 9.495 113.821 1.00 9.57 245 ASP B N 1
ATOM 4771 C CA . ASP B 1 251 ? 50.405 9.099 115.188 1.00 13.14 245 ASP B CA 1
ATOM 4772 C C . ASP B 1 251 ? 51.610 8.371 115.777 1.00 14.98 245 ASP B C 1
ATOM 4773 O O . ASP B 1 251 ? 52.272 7.615 115.075 1.00 8.29 245 ASP B O 1
ATOM 4778 N N . GLY B 1 252 ? 51.892 8.596 117.061 1.00 13.55 246 GLY B N 1
ATOM 4779 C CA . GLY B 1 252 ? 52.958 7.876 117.744 1.00 16.23 246 GLY B CA 1
ATOM 4780 C C . GLY B 1 252 ? 54.317 7.951 117.053 1.00 9.59 246 GLY B C 1
ATOM 4781 O O . GLY B 1 252 ? 54.799 9.034 116.730 1.00 14.72 246 GLY B O 1
ATOM 4782 N N . LYS B 1 253 ? 54.903 6.782 116.803 1.00 12.28 247 LYS B N 1
ATOM 4783 C CA . LYS B 1 253 ? 56.247 6.670 116.229 1.00 16.67 247 LYS B CA 1
ATOM 4784 C C . LYS B 1 253 ? 56.433 7.359 114.880 1.00 16.40 247 LYS B C 1
ATOM 4785 O O . LYS B 1 253 ? 57.462 7.989 114.632 1.00 12.04 247 LYS B O 1
ATOM 4791 N N . ASN B 1 254 ? 55.421 7.262 114.025 1.00 14.72 248 ASN B N 1
ATOM 4792 C CA . ASN B 1 254 ? 55.485 7.888 112.716 1.00 11.12 248 ASN B CA 1
ATOM 4793 C C . ASN B 1 254 ? 55.610 9.391 112.851 1.00 11.26 248 ASN B C 1
ATOM 4794 O O . ASN B 1 254 ? 56.175 10.061 111.984 1.00 8.96 248 ASN B O 1
ATOM 4799 N N . GLY B 1 255 ? 55.097 9.924 113.954 1.00 12.96 249 GLY B N 1
ATOM 4800 C CA . GLY B 1 255 ? 55.117 11.356 114.184 1.00 10.72 249 GLY B CA 1
ATOM 4801 C C . GLY B 1 255 ? 56.410 11.900 114.775 1.00 14.98 249 GLY B C 1
ATOM 4802 O O . GLY B 1 255 ? 56.514 13.087 115.047 1.00 13.96 249 GLY B O 1
ATOM 4803 N N . SER B 1 256 ? 57.397 11.041 114.973 1.00 13.90 250 SER B N 1
ATOM 4804 C CA . SER B 1 256 ? 58.669 11.490 115.532 1.00 19.20 250 SER B CA 1
ATOM 4805 C C . SER B 1 256 ? 59.815 11.101 114.622 1.00 14.98 250 SER B C 1
ATOM 4806 O O . SER B 1 256 ? 59.724 10.129 113.881 1.00 8.22 250 SER B O 1
ATOM 4809 N N . ARG B 1 257 ? 60.913 11.845 114.699 1.00 14.49 251 ARG B N 1
ATOM 4810 C CA . ARG B 1 257 ? 62.072 11.537 113.869 1.00 11.33 251 ARG B CA 1
ATOM 4811 C C . ARG B 1 257 ? 62.643 10.152 114.161 1.00 15.99 251 ARG B C 1
ATOM 4812 O O . ARG B 1 257 ? 62.937 9.384 113.234 1.00 12.31 251 ARG B O 1
ATOM 4817 N N . SER B 1 258 ? 62.814 9.833 115.444 1.00 11.59 252 SER B N 1
ATOM 4818 C CA . SER B 1 258 ? 63.424 8.566 115.798 1.00 19.89 252 SER B CA 1
ATOM 4819 C C . SER B 1 258 ? 62.520 7.397 115.414 1.00 19.35 252 SER B C 1
ATOM 4820 O O . SER B 1 258 ? 63.012 6.341 115.022 1.00 16.22 252 SER B O 1
ATOM 4823 N N . GLY B 1 259 ? 61.204 7.585 115.531 1.00 9.14 253 GLY B N 1
ATOM 4824 C CA . GLY B 1 259 ? 60.269 6.540 115.141 1.00 9.57 253 GLY B CA 1
ATOM 4825 C C . GLY B 1 259 ? 60.355 6.221 113.659 1.00 14.32 253 GLY B C 1
ATOM 4826 O O . GLY B 1 259 ? 60.349 5.047 113.264 1.00 11.84 253 GLY B O 1
ATOM 4827 N N . ARG B 1 260 ? 60.449 7.266 112.838 1.00 11.86 254 ARG B N 1
ATOM 4828 C CA . ARG B 1 260 ? 60.565 7.095 111.391 1.00 8.05 254 ARG B CA 1
ATOM 4829 C C . ARG B 1 260 ? 61.920 6.494 111.033 1.00 15.17 254 ARG B C 1
ATOM 4830 O O . ARG B 1 260 ? 62.002 5.613 110.180 1.00 13.81 254 ARG B O 1
ATOM 4838 N N . ALA B 1 261 ? 62.972 6.970 111.696 1.00 10.12 255 ALA B N 1
ATOM 4839 C CA . ALA B 1 261 ? 64.298 6.366 111.579 1.00 17.32 255 ALA B CA 1
ATOM 4840 C C . ALA B 1 261 ? 64.265 4.848 111.833 1.00 18.68 255 ALA B C 1
ATOM 4841 O O . ALA B 1 261 ? 65.030 4.095 111.226 1.00 22.79 255 ALA B O 1
ATOM 4843 N N . ASP B 1 262 ? 63.377 4.400 112.717 1.00 16.52 256 ASP B N 1
ATOM 4844 C CA . ASP B 1 262 ? 63.259 2.973 113.015 1.00 15.27 256 ASP B CA 1
ATOM 4845 C C . ASP B 1 262 ? 62.334 2.222 112.048 1.00 23.82 256 ASP B C 1
ATOM 4846 O O . ASP B 1 262 ? 62.186 1.002 112.134 1.00 20.72 256 ASP B O 1
ATOM 4851 N N . GLY B 1 263 ? 61.723 2.937 111.111 1.00 15.04 257 GLY B N 1
ATOM 4852 C CA . GLY B 1 263 ? 60.959 2.257 110.085 1.00 11.46 257 GLY B CA 1
ATOM 4853 C C . GLY B 1 263 ? 59.456 2.382 110.226 1.00 14.02 257 GLY B C 1
ATOM 4854 O O . GLY B 1 263 ? 58.714 1.704 109.511 1.00 11.90 257 GLY B O 1
ATOM 4855 N N . TYR B 1 264 ? 58.993 3.225 111.148 1.00 14.78 258 TYR B N 1
ATOM 4856 C CA . TYR B 1 264 ? 57.553 3.523 111.210 1.00 11.52 258 TYR B CA 1
ATOM 4857 C C . TYR B 1 264 ? 57.241 4.621 110.204 1.00 13.10 258 TYR B C 1
ATOM 4858 O O . TYR B 1 264 ? 57.055 5.779 110.562 1.00 12.43 258 TYR B O 1
ATOM 4867 N N . VAL B 1 265 ? 57.186 4.237 108.935 1.00 12.25 259 VAL B N 1
ATOM 4868 C CA . VAL B 1 265 ? 57.035 5.202 107.861 1.00 13.80 259 VAL B CA 1
ATOM 4869 C C . VAL B 1 265 ? 55.970 4.816 106.849 1.00 11.10 259 VAL B C 1
ATOM 4870 O O . VAL B 1 265 ? 55.558 3.651 106.752 1.00 11.22 259 VAL B O 1
ATOM 4874 N N . SER B 1 266 ? 55.549 5.823 106.087 1.00 8.51 260 SER B N 1
ATOM 4875 C CA . SER B 1 266 ? 54.594 5.661 104.998 1.00 8.09 260 SER B CA 1
ATOM 4876 C C . SER B 1 266 ? 55.307 5.976 103.688 1.00 7.88 260 SER B C 1
ATOM 4877 O O . SER B 1 266 ? 56.200 6.826 103.645 1.00 9.64 260 SER B O 1
ATOM 4880 N N . SER B 1 267 ? 54.895 5.312 102.616 1.00 8.25 261 SER B N 1
ATOM 4881 C CA . SER B 1 267 ? 55.295 5.707 101.276 1.00 10.21 261 SER B CA 1
ATOM 4882 C C . SER B 1 267 ? 54.761 7.113 100.985 1.00 9.90 261 SER B C 1
ATOM 4883 O O . SER B 1 267 ? 53.725 7.525 101.507 1.00 8.57 261 SER B O 1
ATOM 4886 N N . GLY B 1 268 ? 55.497 7.849 100.168 1.00 8.23 262 GLY B N 1
ATOM 4887 C CA . GLY B 1 268 ? 55.123 9.189 99.775 1.00 7.63 262 GLY B CA 1
ATOM 4888 C C . GLY B 1 268 ? 56.301 9.786 99.032 1.00 12.33 262 GLY B C 1
ATOM 4889 O O . GLY B 1 268 ? 57.179 9.056 98.568 1.00 11.97 262 GLY B O 1
ATOM 4890 N N . TYR B 1 269 ? 56.320 11.107 98.910 1.00 10.61 263 TYR B N 1
ATOM 4891 C CA . TYR B 1 269 ? 57.469 11.789 98.334 1.00 12.82 263 TYR B CA 1
ATOM 4892 C C . TYR B 1 269 ? 57.829 13.003 99.178 1.00 12.44 263 TYR B C 1
ATOM 4893 O O . TYR B 1 269 ? 56.989 13.870 99.415 1.00 11.71 263 TYR B O 1
ATOM 4902 N N . TYR B 1 270 ? 59.080 13.052 99.631 1.00 8.64 264 TYR B N 1
ATOM 4903 C CA . TYR B 1 270 ? 59.481 14.021 100.649 1.00 10.05 264 TYR B CA 1
ATOM 4904 C C . TYR B 1 270 ? 60.683 14.852 100.242 1.00 15.66 264 TYR B C 1
ATOM 4905 O O . TYR B 1 270 ? 61.335 15.468 101.084 1.00 16.28 264 TYR B O 1
ATOM 4914 N N . GLY B 1 271 ? 60.978 14.865 98.948 1.00 12.94 265 GLY B N 1
ATOM 4915 C CA . GLY B 1 271 ? 62.100 15.634 98.451 1.00 14.03 265 GLY B CA 1
ATOM 4916 C C . GLY B 1 271 ? 63.370 14.807 98.397 1.00 15.14 265 GLY B C 1
ATOM 4917 O O . GLY B 1 271 ? 63.517 13.821 99.127 1.00 11.08 265 GLY B O 1
ATOM 4918 N N . SER B 1 272 ? 64.263 15.204 97.493 1.00 10.60 266 SER B N 1
ATOM 4919 C CA . SER B 1 272 ? 65.610 14.657 97.390 1.00 18.61 266 SER B CA 1
ATOM 4920 C C . SER B 1 272 ? 65.673 13.147 97.186 1.00 11.46 266 SER B C 1
ATOM 4921 O O . SER B 1 272 ? 66.663 12.520 97.539 1.00 17.68 266 SER B O 1
ATOM 4924 N N . GLY B 1 273 ? 64.625 12.571 96.613 1.00 13.61 267 GLY B N 1
ATOM 4925 C CA . GLY B 1 273 ? 64.592 11.141 96.365 1.00 14.55 267 GLY B CA 1
ATOM 4926 C C . GLY B 1 273 ? 64.131 10.285 97.535 1.00 10.48 267 GLY B C 1
ATOM 4927 O O . GLY B 1 273 ? 64.160 9.064 97.449 1.00 11.94 267 GLY B O 1
ATOM 4928 N N . VAL B 1 274 ? 63.731 10.894 98.645 1.00 9.99 268 VAL B N 1
ATOM 4929 C CA . VAL B 1 274 ? 63.215 10.057 99.732 1.00 7.80 268 VAL B CA 1
ATOM 4930 C C . VAL B 1 274 ? 61.721 9.755 99.561 1.00 7.26 268 VAL B C 1
ATOM 4931 O O . VAL B 1 274 ? 60.902 10.644 99.335 1.00 10.11 268 VAL B O 1
ATOM 4935 N N . THR B 1 275 ? 61.402 8.473 99.629 1.00 8.33 269 THR B N 1
ATOM 4936 C CA . THR B 1 275 ? 60.054 8.006 99.341 1.00 6.77 269 THR B CA 1
ATOM 4937 C C . THR B 1 275 ? 59.339 7.420 100.544 1.00 9.46 269 THR B C 1
ATOM 4938 O O . THR B 1 275 ? 58.273 6.835 100.394 1.00 12.14 269 THR B O 1
ATOM 4942 N N . LYS B 1 276 ? 59.916 7.581 101.732 1.00 12.72 270 LYS B N 1
ATOM 4943 C CA . LYS B 1 276 ? 59.286 7.103 102.963 1.00 11.07 270 LYS B CA 1
ATOM 4944 C C . LYS B 1 276 ? 59.369 8.203 104.018 1.00 9.94 270 LYS B C 1
ATOM 4945 O O . LYS B 1 276 ? 60.388 8.878 104.137 1.00 14.77 270 LYS B O 1
ATOM 4951 N N . GLY B 1 277 ? 58.301 8.396 104.780 1.00 9.11 271 GLY B N 1
ATOM 4952 C CA . GLY B 1 277 ? 58.304 9.454 105.775 1.00 13.92 271 GLY B CA 1
ATOM 4953 C C . GLY B 1 277 ? 57.046 9.549 106.610 1.00 11.89 271 GLY B C 1
ATOM 4954 O O . GLY B 1 277 ? 56.372 8.555 106.865 1.00 9.18 271 GLY B O 1
ATOM 4955 N N . GLU B 1 278 ? 56.745 10.762 107.062 1.00 9.97 272 GLU B N 1
ATOM 4956 C CA . GLU B 1 278 ? 55.614 10.984 107.949 1.00 8.69 272 GLU B CA 1
ATOM 4957 C C . GLU B 1 278 ? 54.303 10.892 107.192 1.00 8.50 272 GLU B C 1
ATOM 4958 O O . GLU B 1 278 ? 54.215 11.380 106.078 1.00 14.29 272 GLU B O 1
ATOM 4964 N N . VAL B 1 279 ? 53.282 10.277 107.792 1.00 7.33 273 VAL B N 1
ATOM 4965 C CA . VAL B 1 279 ? 51.944 10.336 107.203 1.00 10.05 273 VAL B CA 1
ATOM 4966 C C . VAL B 1 279 ? 51.482 11.801 107.165 1.00 15.18 273 VAL B C 1
ATOM 4967 O O . VAL B 1 279 ? 51.610 12.531 108.146 1.00 6.95 273 VAL B O 1
ATOM 4971 N N . ASP B 1 280 ? 50.952 12.223 106.023 1.00 13.67 274 ASP B N 1
ATOM 4972 C CA . ASP B 1 280 ? 50.564 13.609 105.806 1.00 14.22 274 ASP B CA 1
ATOM 4973 C C . ASP B 1 280 ? 49.793 13.659 104.496 1.00 7.23 274 ASP B C 1
ATOM 4974 O O . ASP B 1 280 ? 50.366 13.908 103.440 1.00 8.73 274 ASP B O 1
ATOM 4979 N N . ASN B 1 281 ? 48.488 13.408 104.562 1.00 11.29 275 ASN B N 1
ATOM 4980 C CA . ASN B 1 281 ? 47.669 13.314 103.361 1.00 10.34 275 ASN B CA 1
ATOM 4981 C C . ASN B 1 281 ? 46.251 13.852 103.553 1.00 12.36 275 ASN B C 1
ATOM 4982 O O . ASN B 1 281 ? 45.592 13.564 104.545 1.00 6.52 275 ASN B O 1
ATOM 4987 N N A ARG B 1 282 ? 45.799 14.662 102.604 0.59 6.60 276 ARG B N 1
ATOM 4988 N N B ARG B 1 282 ? 45.792 14.626 102.577 0.41 7.96 276 ARG B N 1
ATOM 4989 C CA A ARG B 1 282 ? 44.399 15.055 102.543 0.59 10.32 276 ARG B CA 1
ATOM 4990 C CA B ARG B 1 282 ? 44.410 15.076 102.533 0.41 10.88 276 ARG B CA 1
ATOM 4991 C C A ARG B 1 282 ? 43.836 14.598 101.209 0.59 10.04 276 ARG B C 1
ATOM 4992 C C B ARG B 1 282 ? 43.802 14.661 101.198 0.41 10.32 276 ARG B C 1
ATOM 4993 O O A ARG B 1 282 ? 44.466 14.779 100.166 0.59 13.37 276 ARG B O 1
ATOM 4994 O O B ARG B 1 282 ? 44.368 14.942 100.142 0.41 14.16 276 ARG B O 1
ATOM 5009 N N . ALA B 1 283 ? 42.665 13.964 101.249 1.00 11.08 277 ALA B N 1
ATOM 5010 C CA . ALA B 1 283 ? 42.040 13.414 100.051 1.00 10.94 277 ALA B CA 1
ATOM 5011 C C . ALA B 1 283 ? 40.640 13.991 99.931 1.00 11.77 277 ALA B C 1
ATOM 5012 O O . ALA B 1 283 ? 39.924 14.063 100.921 1.00 15.10 277 ALA B O 1
ATOM 5014 N N A PHE B 1 284 ? 40.255 14.399 98.726 0.55 6.62 278 PHE B N 1
ATOM 5015 N N B PHE B 1 284 ? 40.247 14.381 98.725 0.45 6.97 278 PHE B N 1
ATOM 5016 C CA A PHE B 1 284 ? 38.924 14.963 98.491 0.55 11.19 278 PHE B CA 1
ATOM 5017 C CA B PHE B 1 284 ? 38.910 14.928 98.513 0.45 11.01 278 PHE B CA 1
ATOM 5018 C C A PHE B 1 284 ? 38.419 14.432 97.164 0.55 12.10 278 PHE B C 1
ATOM 5019 C C B PHE B 1 284 ? 38.404 14.468 97.165 0.45 12.08 278 PHE B C 1
ATOM 5020 O O A PHE B 1 284 ? 39.147 14.460 96.182 0.55 12.91 278 PHE B O 1
ATOM 5021 O O B PHE B 1 284 ? 39.115 14.572 96.177 0.45 13.35 278 PHE B O 1
ATOM 5036 N N . SER B 1 285 ? 37.188 13.933 97.121 1.00 11.61 279 SER B N 1
ATOM 5037 C CA . SER B 1 285 ? 36.653 13.453 95.855 1.00 14.76 279 SER B CA 1
ATOM 5038 C C . SER B 1 285 ? 35.187 13.794 95.683 1.00 9.00 279 SER B C 1
ATOM 5039 O O . SER B 1 285 ? 34.458 13.939 96.664 1.00 9.44 279 SER B O 1
ATOM 5042 N N . GLY B 1 286 ? 34.765 13.901 94.427 1.00 10.06 280 GLY B N 1
ATOM 5043 C CA . GLY B 1 286 ? 33.355 14.017 94.090 1.00 10.54 280 GLY B CA 1
ATOM 5044 C C . GLY B 1 286 ? 33.078 13.067 92.939 1.00 13.32 280 GLY B C 1
ATOM 5045 O O . GLY B 1 286 ? 33.816 13.047 91.952 1.00 15.11 280 GLY B O 1
ATOM 5046 N N . LEU B 1 287 ? 32.050 12.237 93.076 1.00 10.82 281 LEU B N 1
ATOM 5047 C CA . LEU B 1 287 ? 31.702 11.318 92.007 1.00 7.98 281 LEU B CA 1
ATOM 5048 C C . LEU B 1 287 ? 30.218 11.512 91.759 1.00 11.68 281 LEU B C 1
ATOM 5049 O O . LEU B 1 287 ? 29.435 11.452 92.710 1.00 12.30 281 LEU B O 1
ATOM 5054 N N . PHE B 1 288 ? 29.842 11.763 90.501 1.00 9.73 282 PHE B N 1
ATOM 5055 C CA . PHE B 1 288 ? 28.448 11.984 90.136 1.00 11.74 282 PHE B CA 1
ATOM 5056 C C . PHE B 1 288 ? 28.036 10.935 89.128 1.00 17.47 282 PHE B C 1
ATOM 5057 O O . PHE B 1 288 ? 28.694 10.755 88.105 1.00 19.87 282 PHE B O 1
ATOM 5065 N N . THR B 1 289 ? 26.944 10.239 89.417 1.00 10.94 283 THR B N 1
ATOM 5066 C CA . THR B 1 289 ? 26.536 9.144 88.566 1.00 9.97 283 THR B CA 1
ATOM 5067 C C . THR B 1 289 ? 25.079 9.358 88.197 1.00 16.59 283 THR B C 1
ATOM 5068 O O . THR B 1 289 ? 24.227 9.530 89.074 1.00 16.74 283 THR B O 1
ATOM 5072 N N . TYR B 1 290 ? 24.806 9.363 86.898 1.00 20.33 284 TYR B N 1
ATOM 5073 C CA . TYR B 1 290 ? 23.450 9.531 86.410 1.00 19.41 284 TYR B CA 1
ATOM 5074 C C . TYR B 1 290 ? 22.972 8.232 85.785 1.00 18.85 284 TYR B C 1
ATOM 5075 O O . TYR B 1 290 ? 23.654 7.642 84.943 1.00 16.49 284 TYR B O 1
ATOM 5084 N N . THR B 1 291 ? 21.801 7.782 86.221 1.00 15.00 285 THR B N 1
ATOM 5085 C CA . THR B 1 291 ? 21.287 6.483 85.813 1.00 13.62 285 THR B CA 1
ATOM 5086 C C . THR B 1 291 ? 19.899 6.661 85.211 1.00 19.94 285 THR B C 1
ATOM 5087 O O . THR B 1 291 ? 19.022 7.244 85.846 1.00 20.15 285 THR B O 1
ATOM 5091 N N . VAL B 1 292 ? 19.706 6.174 83.988 1.00 23.29 286 VAL B N 1
ATOM 5092 C CA . VAL B 1 292 ? 18.373 6.158 83.386 1.00 26.94 286 VAL B CA 1
ATOM 5093 C C . VAL B 1 292 ? 18.252 5.077 82.302 1.00 19.66 286 VAL B C 1
ATOM 5094 O O . VAL B 1 292 ? 19.205 4.812 81.567 1.00 22.73 286 VAL B O 1
ATOM 5098 N N . SER B 1 293 ? 17.088 4.435 82.237 1.00 23.23 287 SER B N 1
ATOM 5099 C CA . SER B 1 293 ? 16.774 3.469 81.179 1.00 23.29 287 SER B CA 1
ATOM 5100 C C . SER B 1 293 ? 17.791 2.332 81.046 1.00 26.67 287 SER B C 1
ATOM 5101 O O . SER B 1 293 ? 18.027 1.830 79.944 1.00 26.27 287 SER B O 1
ATOM 5104 N N . GLY B 1 294 ? 18.391 1.931 82.162 1.00 23.07 288 GLY B N 1
ATOM 5105 C CA . GLY B 1 294 ? 19.387 0.880 82.139 1.00 19.42 288 GLY B CA 1
ATOM 5106 C C . GLY B 1 294 ? 20.800 1.422 82.029 1.00 16.38 288 GLY B C 1
ATOM 5107 O O . GLY B 1 294 ? 21.767 0.714 82.333 1.00 17.27 288 GLY B O 1
ATOM 5108 N N . HIS B 1 295 ? 20.928 2.673 81.597 1.00 17.44 289 HIS B N 1
ATOM 5109 C CA . HIS B 1 295 ? 22.246 3.286 81.435 1.00 20.83 289 HIS B CA 1
ATOM 5110 C C . HIS B 1 295 ? 22.736 3.887 82.744 1.00 22.20 289 HIS B C 1
ATOM 5111 O O . HIS B 1 295 ? 21.955 4.441 83.512 1.00 20.34 289 HIS B O 1
ATOM 5118 N N . SER B 1 296 ? 24.041 3.815 82.977 1.00 15.85 290 SER B N 1
ATOM 5119 C CA . SER B 1 296 ? 24.643 4.587 84.056 1.00 15.97 290 SER B CA 1
ATOM 5120 C C . SER B 1 296 ? 25.904 5.273 83.543 1.00 17.07 290 SER B C 1
ATOM 5121 O O . SER B 1 296 ? 26.769 4.654 82.925 1.00 19.13 290 SER B O 1
ATOM 5124 N N . ILE B 1 297 ? 25.975 6.575 83.761 1.00 11.35 291 ILE B N 1
ATOM 5125 C CA . ILE B 1 297 ? 27.143 7.332 83.349 1.00 12.63 291 ILE B CA 1
ATOM 5126 C C . ILE B 1 297 ? 27.672 8.131 84.526 1.00 10.45 291 ILE B C 1
ATOM 5127 O O . ILE B 1 297 ? 26.910 8.814 85.201 1.00 19.49 291 ILE B O 1
ATOM 5132 N N . GLY B 1 298 ? 28.976 8.025 84.777 1.00 16.72 292 GLY B N 1
ATOM 5133 C CA . GLY B 1 298 ? 29.579 8.656 85.938 1.00 19.63 292 GLY B CA 1
ATOM 5134 C C . GLY B 1 298 ? 30.775 9.528 85.607 1.00 16.76 292 GLY B C 1
ATOM 5135 O O . GLY B 1 298 ? 31.523 9.241 84.675 1.00 14.71 292 GLY B O 1
ATOM 5136 N N . ALA B 1 299 ? 30.941 10.608 86.360 1.00 11.76 293 ALA B N 1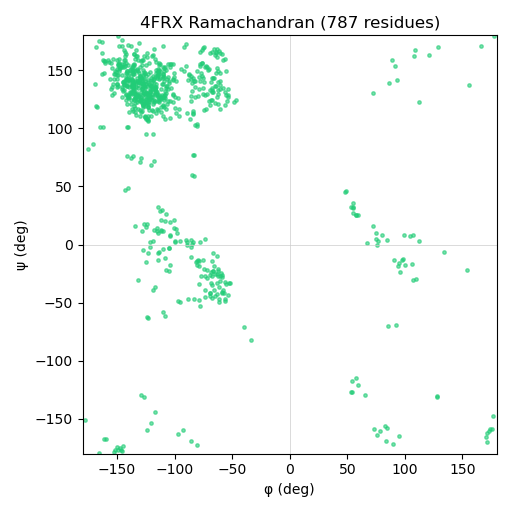
ATOM 5137 C CA . ALA B 1 299 ? 32.126 11.455 86.236 1.00 14.59 293 ALA B CA 1
ATOM 5138 C C . ALA B 1 299 ? 32.629 11.788 87.635 1.00 8.90 293 ALA B C 1
ATOM 5139 O O . ALA B 1 299 ? 31.843 12.167 88.499 1.00 11.40 293 ALA B O 1
ATOM 5141 N N . GLY B 1 300 ? 33.933 11.635 87.863 1.00 10.52 294 GLY B N 1
ATOM 5142 C CA . GLY B 1 300 ? 34.496 11.858 89.189 1.00 14.73 294 GLY B CA 1
ATOM 5143 C C . GLY B 1 300 ? 35.859 12.526 89.201 1.00 9.80 294 GLY B C 1
ATOM 5144 O O . GLY B 1 300 ? 36.600 12.459 88.229 1.00 9.31 294 GLY B O 1
ATOM 5145 N N . TYR B 1 301 ? 36.191 13.175 90.312 1.00 8.25 295 TYR B N 1
ATOM 5146 C CA . TYR B 1 301 ? 37.487 13.792 90.453 1.00 11.79 295 TYR B CA 1
ATOM 5147 C C . TYR B 1 301 ? 37.980 13.578 91.864 1.00 8.44 295 TYR B C 1
ATOM 5148 O O . TYR B 1 301 ? 37.207 13.605 92.813 1.00 7.23 295 TYR B O 1
ATOM 5157 N N . GLN B 1 302 ? 39.275 13.343 91.995 1.00 14.53 296 GLN B N 1
ATOM 5158 C CA . GLN B 1 302 ? 39.874 13.149 93.301 1.00 10.54 296 GLN B CA 1
ATOM 5159 C C . GLN B 1 302 ? 41.180 13.928 93.373 1.00 7.27 296 GLN B C 1
ATOM 5160 O O . GLN B 1 302 ? 41.964 13.917 92.424 1.00 8.56 296 GLN B O 1
ATOM 5166 N N . ILE B 1 303 ? 41.386 14.600 94.498 1.00 5.28 297 ILE B N 1
ATOM 5167 C CA . ILE B 1 303 ? 42.609 15.352 94.757 1.00 8.65 297 ILE B CA 1
ATOM 5168 C C . ILE B 1 303 ? 43.310 14.838 96.013 1.00 9.47 297 ILE B C 1
ATOM 5169 O O . ILE B 1 303 ? 42.708 14.789 97.079 1.00 14.72 297 ILE B O 1
ATOM 5174 N N . LEU B 1 304 ? 44.581 14.467 95.882 1.00 8.08 298 LEU B N 1
ATOM 5175 C CA . LEU B 1 304 ? 45.414 14.126 97.037 1.00 12.33 298 LEU B CA 1
ATOM 5176 C C . LEU B 1 304 ? 46.493 15.180 97.278 1.00 6.01 298 LEU B C 1
ATOM 5177 O O . LEU B 1 304 ? 47.339 15.405 96.414 1.00 9.72 298 LEU B O 1
ATOM 5182 N N . ASN B 1 305 ? 46.474 15.802 98.455 1.00 5.64 299 ASN B N 1
ATOM 5183 C CA . ASN B 1 305 ? 47.512 16.766 98.844 1.00 9.50 299 ASN B CA 1
ATOM 5184 C C . ASN B 1 305 ? 48.293 16.269 100.051 1.00 10.65 299 ASN B C 1
ATOM 5185 O O . ASN B 1 305 ? 47.789 15.453 100.827 1.00 10.60 299 ASN B O 1
ATOM 5190 N N . GLY B 1 306 ? 49.517 16.764 100.222 1.00 10.55 300 GLY B N 1
ATOM 5191 C CA . GLY B 1 306 ? 50.376 16.301 101.299 1.00 10.51 300 GLY B CA 1
ATOM 5192 C C . GLY B 1 306 ? 51.520 15.445 100.783 1.00 11.12 300 GLY B C 1
ATOM 5193 O O . GLY B 1 306 ? 51.472 14.927 99.664 1.00 12.66 300 GLY B O 1
ATOM 5194 N N . ASP B 1 307 ? 52.546 15.279 101.608 1.00 10.63 301 ASP B N 1
ATOM 5195 C CA . ASP B 1 307 ? 53.721 14.502 101.234 1.00 9.79 301 ASP B CA 1
ATOM 5196 C C . ASP B 1 307 ? 53.555 12.977 101.218 1.00 13.07 301 ASP B C 1
ATOM 5197 O O . ASP B 1 307 ? 54.362 12.290 100.598 1.00 12.52 301 ASP B O 1
ATOM 5202 N N . SER B 1 308 ? 52.566 12.432 101.926 1.00 10.87 302 SER B N 1
ATOM 5203 C CA . SER B 1 308 ? 52.417 10.965 101.975 1.00 6.55 302 SER B CA 1
ATOM 5204 C C . SER B 1 308 ? 51.310 10.459 101.046 1.00 11.24 302 SER B C 1
ATOM 5205 O O . SER B 1 308 ? 50.381 11.205 100.734 1.00 7.55 302 SER B O 1
ATOM 5208 N N . ASP B 1 309 ? 51.405 9.200 100.614 1.00 13.63 303 ASP B N 1
ATOM 5209 C CA . ASP B 1 309 ? 50.272 8.546 99.940 1.00 15.05 303 ASP B CA 1
ATOM 5210 C C . ASP B 1 309 ? 49.100 8.499 100.907 1.00 10.92 303 ASP B C 1
ATOM 5211 O O . ASP B 1 309 ? 49.250 8.728 102.111 1.00 10.85 303 ASP B O 1
ATOM 5216 N N . PHE B 1 310 ? 47.927 8.191 100.378 1.00 14.91 304 PHE B N 1
ATOM 5217 C CA . PHE B 1 310 ? 46.780 7.952 101.222 1.00 11.75 304 PHE B CA 1
ATOM 5218 C C . PHE B 1 310 ? 46.998 6.665 102.016 1.00 12.78 304 PHE B C 1
ATOM 5219 O O . PHE B 1 310 ? 47.227 5.614 101.418 1.00 6.96 304 PHE B O 1
ATOM 5227 N N . PRO B 1 311 ? 46.919 6.734 103.361 1.00 8.83 305 PRO B N 1
ATOM 5228 C CA . PRO B 1 311 ? 47.136 5.529 104.173 1.00 9.20 305 PRO B CA 1
ATOM 5229 C C . PRO B 1 311 ? 45.888 4.662 104.370 1.00 12.82 305 PRO B C 1
ATOM 5230 O O . PRO B 1 311 ? 44.778 5.171 104.536 1.00 11.21 305 PRO B O 1
ATOM 5234 N N . PHE B 1 312 ? 46.090 3.346 104.366 1.00 9.20 306 PHE B N 1
ATOM 5235 C CA . PHE B 1 312 ? 45.023 2.368 104.609 1.00 9.50 306 PHE B CA 1
ATOM 5236 C C . PHE B 1 312 ? 45.718 1.066 104.990 1.00 8.78 306 PHE B C 1
ATOM 5237 O O . PHE B 1 312 ? 46.902 0.876 104.669 1.00 8.19 306 PHE B O 1
ATOM 5245 N N . LEU B 1 313 ? 45.003 0.186 105.680 1.00 10.55 307 LEU B N 1
ATOM 5246 C CA . LEU B 1 313 ? 45.612 -1.042 106.194 1.00 7.52 307 LEU B CA 1
ATOM 5247 C C . LEU B 1 313 ? 46.013 -1.931 105.032 1.00 8.93 307 LEU B C 1
ATOM 5248 O O . LEU B 1 313 ? 45.220 -2.164 104.131 1.00 10.28 307 LEU B O 1
ATOM 5253 N N . ASN B 1 314 ? 47.250 -2.421 105.060 1.00 9.95 308 ASN B N 1
ATOM 5254 C CA . ASN B 1 314 ? 47.867 -3.028 103.889 1.00 11.38 308 ASN B CA 1
ATOM 5255 C C . ASN B 1 314 ? 49.107 -3.810 104.303 1.00 16.61 308 ASN B C 1
ATOM 5256 O O . ASN B 1 314 ? 50.150 -3.214 104.538 1.00 20.36 308 ASN B O 1
ATOM 5261 N N . ARG B 1 315 ? 49.001 -5.134 104.405 1.00 13.64 309 ARG B N 1
ATOM 5262 C CA . ARG B 1 315 ? 50.120 -5.958 104.891 1.00 14.10 309 ARG B CA 1
ATOM 5263 C C . ARG B 1 315 ? 51.165 -6.195 103.798 1.00 17.90 309 ARG B C 1
ATOM 5264 O O . ARG B 1 315 ? 52.316 -6.519 104.083 1.00 25.14 309 ARG B O 1
ATOM 5272 N N . GLY B 1 316 ? 50.783 -5.983 102.547 1.00 16.60 310 GLY B N 1
ATOM 5273 C CA . GLY B 1 316 ? 51.676 -6.287 101.444 1.00 23.86 310 GLY B CA 1
ATOM 5274 C C . GLY B 1 316 ? 51.772 -7.792 101.257 1.00 28.11 310 GLY B C 1
ATOM 5275 O O . GLY B 1 316 ? 50.892 -8.529 101.697 1.00 20.49 310 GLY B O 1
ATOM 5276 N N . ASP B 1 317 ? 52.842 -8.246 100.610 1.00 26.16 311 ASP B N 1
ATOM 5277 C CA . ASP B 1 317 ? 53.028 -9.665 100.306 1.00 25.95 311 ASP B CA 1
ATOM 5278 C C . ASP B 1 317 ? 51.830 -10.292 99.572 1.00 29.72 311 ASP B C 1
ATOM 5279 O O . ASP B 1 317 ? 51.527 -11.470 99.769 1.00 26.73 311 ASP B O 1
ATOM 5284 N N . GLY B 1 318 ? 51.145 -9.500 98.746 1.00 26.99 312 GLY B N 1
ATOM 5285 C CA . GLY B 1 318 ? 50.061 -10.004 97.912 1.00 23.66 312 GLY B CA 1
ATOM 5286 C C . GLY B 1 318 ? 48.765 -10.292 98.646 1.00 23.02 312 GLY B C 1
ATOM 5287 O O . GLY B 1 318 ? 47.819 -10.869 98.080 1.00 16.92 312 GLY B O 1
ATOM 5288 N N . GLU B 1 319 ? 48.710 -9.864 99.903 1.00 17.66 313 GLU B N 1
ATOM 5289 C CA . GLU B 1 319 ? 47.613 -10.218 100.785 1.00 14.48 313 GLU B CA 1
ATOM 5290 C C . GLU B 1 319 ? 46.323 -9.450 100.488 1.00 17.55 313 GLU B C 1
ATOM 5291 O O . GLU B 1 319 ? 45.255 -9.813 100.972 1.00 16.72 313 GLU B O 1
ATOM 5297 N N . GLY B 1 320 ? 46.430 -8.397 99.680 1.00 15.35 314 GLY B N 1
ATOM 5298 C CA . GLY B 1 320 ? 45.261 -7.631 99.269 1.00 12.24 314 GLY B CA 1
ATOM 5299 C C . GLY B 1 320 ? 44.884 -6.549 100.255 1.00 13.82 314 GLY B C 1
ATOM 5300 O O . GLY B 1 320 ? 44.933 -6.741 101.473 1.00 17.38 314 GLY B O 1
ATOM 5301 N N . SER B 1 321 ? 44.516 -5.390 99.726 1.00 12.04 315 SER B N 1
ATOM 5302 C CA . SER B 1 321 ? 44.101 -4.271 100.560 1.00 11.50 315 SER B CA 1
ATOM 5303 C C . SER B 1 321 ? 43.077 -3.458 99.785 1.00 15.02 315 SER B C 1
ATOM 5304 O O . SER B 1 321 ? 43.052 -3.481 98.550 1.00 16.38 315 SER B O 1
ATOM 5307 N N . THR B 1 322 ? 42.228 -2.740 100.505 1.00 14.30 316 THR B N 1
ATOM 5308 C CA . THR B 1 322 ? 41.250 -1.889 99.846 1.00 13.92 316 THR B CA 1
ATOM 5309 C C . THR B 1 322 ? 41.240 -0.505 100.475 1.00 14.81 316 THR B C 1
ATOM 5310 O O . THR B 1 322 ? 41.161 -0.375 101.691 1.00 16.52 316 THR B O 1
ATOM 5314 N N . ALA B 1 323 ? 41.353 0.521 99.642 1.00 11.13 317 ALA B N 1
ATOM 5315 C CA . ALA B 1 323 ? 41.215 1.898 100.111 1.00 12.20 317 ALA B CA 1
ATOM 5316 C C . ALA B 1 323 ? 39.822 2.372 99.729 1.00 12.67 317 ALA B C 1
ATOM 5317 O O . ALA B 1 323 ? 39.329 2.048 98.639 1.00 10.52 317 ALA B O 1
ATOM 5319 N N . TYR B 1 324 ? 39.180 3.136 100.610 1.00 9.56 318 TYR B N 1
ATOM 5320 C CA . TYR B 1 324 ? 37.827 3.628 100.301 1.00 8.27 318 TYR B CA 1
ATOM 5321 C C . TYR B 1 324 ? 37.931 4.917 99.485 1.00 10.42 318 TYR B C 1
ATOM 5322 O O . TYR B 1 324 ? 37.449 5.990 99.879 1.00 12.74 318 TYR B O 1
ATOM 5331 N N . LEU B 1 325 ? 38.570 4.782 98.332 1.00 11.08 319 LEU B N 1
ATOM 5332 C CA . LEU B 1 325 ? 38.732 5.871 97.380 1.00 12.85 319 LEU B CA 1
ATOM 5333 C C . LEU B 1 325 ? 37.941 5.539 96.125 1.00 12.14 319 LEU B C 1
ATOM 5334 O O . LEU B 1 325 ? 37.841 4.367 95.727 1.00 9.49 319 LEU B O 1
ATOM 5339 N N . ILE B 1 326 ? 37.395 6.564 95.477 1.00 11.01 320 ILE B N 1
ATOM 5340 C CA . ILE B 1 326 ? 36.662 6.331 94.236 1.00 5.79 320 ILE B CA 1
ATOM 5341 C C . ILE B 1 326 ? 37.572 5.857 93.110 1.00 9.18 320 ILE B C 1
ATOM 5342 O O . ILE B 1 326 ? 37.100 5.465 92.043 1.00 12.66 320 ILE B O 1
ATOM 5347 N N . THR B 1 327 ? 38.875 5.867 93.374 1.00 8.19 321 THR B N 1
ATOM 5348 C CA . THR B 1 327 ? 39.868 5.423 92.402 1.00 12.18 321 THR B CA 1
ATOM 5349 C C . THR B 1 327 ? 40.433 4.033 92.709 1.00 12.41 321 THR B C 1
ATOM 5350 O O . THR B 1 327 ? 41.391 3.591 92.065 1.00 13.04 321 THR B O 1
ATOM 5354 N N . ASP B 1 328 ? 39.854 3.340 93.691 1.00 7.95 322 ASP B N 1
ATOM 5355 C CA . ASP B 1 328 ? 40.339 1.996 94.009 1.00 9.21 322 ASP B CA 1
ATOM 5356 C C . ASP B 1 328 ? 39.721 1.049 92.994 1.00 16.81 322 ASP B C 1
ATOM 5357 O O . ASP B 1 328 ? 38.548 0.704 93.098 1.00 13.28 322 ASP B O 1
ATOM 5362 N N . VAL B 1 329 ? 40.503 0.654 91.997 1.00 11.73 323 VAL B N 1
ATOM 5363 C CA . VAL B 1 329 ? 39.957 -0.115 90.878 1.00 13.54 323 VAL B CA 1
ATOM 5364 C C . VAL B 1 329 ? 40.663 -1.460 90.765 1.00 14.69 323 VAL B C 1
ATOM 5365 O O . VAL B 1 329 ? 41.148 -1.978 91.761 1.00 10.26 323 VAL B O 1
ATOM 5369 N N . GLN B 1 330 ? 40.705 -2.042 89.576 1.00 11.07 324 GLN B N 1
ATOM 5370 C CA . GLN B 1 330 ? 41.159 -3.419 89.463 1.00 11.97 324 GLN B CA 1
ATOM 5371 C C . GLN B 1 330 ? 42.648 -3.586 89.737 1.00 16.01 324 GLN B C 1
ATOM 5372 O O . GLN B 1 330 ? 43.060 -4.510 90.434 1.00 16.39 324 GLN B O 1
ATOM 5378 N N . ILE B 1 331 ? 43.454 -2.695 89.181 1.00 8.62 325 ILE B N 1
ATOM 5379 C CA . ILE B 1 331 ? 44.897 -2.796 89.360 1.00 11.57 325 ILE B CA 1
ATOM 5380 C C . ILE B 1 331 ? 45.438 -1.684 90.242 1.00 18.36 325 ILE B C 1
ATOM 5381 O O . ILE B 1 331 ? 46.064 -1.943 91.274 1.00 16.00 325 ILE B O 1
ATOM 5386 N N . GLY B 1 332 ? 45.206 -0.442 89.838 1.00 14.56 326 GLY B N 1
ATOM 5387 C CA . GLY B 1 332 ? 45.752 0.682 90.584 1.00 15.76 326 GLY B CA 1
ATOM 5388 C C . GLY B 1 332 ? 44.796 1.201 91.643 1.00 11.96 326 GLY B C 1
ATOM 5389 O O . GLY B 1 332 ? 43.631 0.796 91.684 1.00 10.68 326 GLY B O 1
ATOM 5390 N N . LYS B 1 333 ? 45.293 2.082 92.508 1.00 6.87 327 LYS B N 1
ATOM 5391 C CA . LYS B 1 333 ? 44.433 2.764 93.473 1.00 10.63 327 LYS B CA 1
ATOM 5392 C C . LYS B 1 333 ? 44.540 4.281 93.344 1.00 10.01 327 LYS B C 1
ATOM 5393 O O . LYS B 1 333 ? 43.788 5.012 93.998 1.00 10.62 327 LYS B O 1
ATOM 5399 N N . PHE B 1 334 ? 45.478 4.748 92.514 1.00 10.49 328 PHE B N 1
ATOM 5400 C CA . PHE B 1 334 ? 45.688 6.182 92.273 1.00 10.21 328 PHE B CA 1
ATOM 5401 C C . PHE B 1 334 ? 45.775 6.941 93.596 1.00 9.96 328 PHE B C 1
ATOM 5402 O O . PHE B 1 334 ? 45.185 8.008 93.770 1.00 8.90 328 PHE B O 1
ATOM 5410 N N . GLN B 1 335 ? 46.549 6.378 94.515 1.00 6.66 329 GLN B N 1
ATOM 5411 C CA . GLN B 1 335 ? 46.556 6.827 95.895 1.00 11.77 329 GLN B CA 1
ATOM 5412 C C . GLN B 1 335 ? 47.869 7.500 96.274 1.00 11.02 329 GLN B C 1
ATOM 5413 O O . GLN B 1 335 ? 48.123 7.776 97.446 1.00 13.16 329 GLN B O 1
ATOM 5419 N N . ARG B 1 336 ? 48.682 7.802 95.268 1.00 14.82 330 ARG B N 1
ATOM 5420 C CA . ARG B 1 336 ? 50.035 8.322 95.484 1.00 17.20 330 ARG B CA 1
ATOM 5421 C C . ARG B 1 336 ? 50.058 9.796 95.863 1.00 14.04 330 ARG B C 1
ATOM 5422 O O . ARG B 1 336 ? 49.216 10.573 95.417 1.00 8.56 330 ARG B O 1
ATOM 5430 N N . ALA B 1 337 ? 51.038 10.167 96.683 1.00 9.74 331 ALA B N 1
ATOM 5431 C CA . ALA B 1 337 ? 51.200 11.548 97.140 1.00 6.65 331 ALA B CA 1
ATOM 5432 C C . ALA B 1 337 ? 51.130 12.527 95.976 1.00 10.53 331 ALA B C 1
ATOM 5433 O O . ALA B 1 337 ? 51.896 12.403 95.020 1.00 10.08 331 ALA B O 1
ATOM 5435 N N . GLY B 1 338 ? 50.191 13.473 96.048 1.00 9.64 332 GLY B N 1
ATOM 5436 C CA . GLY B 1 338 ? 50.113 14.542 95.066 1.00 11.46 332 GLY B CA 1
ATOM 5437 C C . GLY B 1 338 ? 49.155 14.288 93.920 1.00 15.70 332 GLY B C 1
ATOM 5438 O O . GLY B 1 338 ? 48.766 15.209 93.211 1.00 11.94 332 GLY B O 1
ATOM 5439 N N . GLU B 1 339 ? 48.753 13.037 93.747 1.00 10.80 333 GLU B N 1
ATOM 5440 C CA . GLU B 1 339 ? 48.055 12.628 92.544 1.00 6.65 333 GLU B CA 1
ATOM 5441 C C . GLU B 1 339 ? 46.658 13.252 92.440 1.00 5.69 333 GLU B C 1
ATOM 5442 O O . GLU B 1 339 ? 45.878 13.198 93.382 1.00 7.13 333 GLU B O 1
ATOM 5448 N N . ARG B 1 340 ? 46.344 13.831 91.285 1.00 12.16 334 ARG B N 1
ATOM 5449 C CA . ARG B 1 340 ? 44.954 14.193 91.004 1.00 10.07 334 ARG B CA 1
ATOM 5450 C C . ARG B 1 340 ? 44.430 13.273 89.914 1.00 8.30 334 ARG B C 1
ATOM 5451 O O . ARG B 1 340 ? 45.135 12.959 88.955 1.00 7.50 334 ARG B O 1
ATOM 5459 N N . THR B 1 341 ? 43.193 12.815 90.070 1.00 8.18 335 THR B N 1
ATOM 5460 C CA . THR B 1 341 ? 42.688 11.764 89.197 1.00 9.81 335 THR B CA 1
ATOM 5461 C C . THR B 1 341 ? 41.281 12.101 88.739 1.00 10.10 335 THR B C 1
ATOM 5462 O O . THR B 1 341 ? 40.417 12.363 89.562 1.00 10.01 335 THR B O 1
ATOM 5466 N N . TRP B 1 342 ? 41.058 12.115 87.428 1.00 6.91 336 TRP B N 1
ATOM 5467 C CA . TRP B 1 342 ? 39.685 12.194 86.926 1.00 12.07 336 TRP B CA 1
ATOM 5468 C C . TRP B 1 342 ? 39.241 10.840 86.371 1.00 5.58 336 TRP B C 1
ATOM 5469 O O . TRP B 1 342 ? 40.058 10.020 85.979 1.00 8.40 336 TRP B O 1
ATOM 5480 N N . GLN B 1 343 ? 37.944 10.597 86.359 1.00 9.27 337 GLN B N 1
ATOM 5481 C CA . GLN B 1 343 ? 37.477 9.330 85.859 1.00 12.47 337 GLN B CA 1
ATOM 5482 C C . GLN B 1 343 ? 36.123 9.466 85.194 1.00 12.59 337 GLN B C 1
ATOM 5483 O O . GLN B 1 343 ? 35.347 10.383 85.495 1.00 8.21 337 GLN B O 1
ATOM 5489 N N . VAL B 1 344 ? 35.863 8.551 84.269 1.00 9.71 338 VAL B N 1
ATOM 5490 C CA . VAL B 1 344 ? 34.541 8.424 83.676 1.00 11.54 338 VAL B CA 1
ATOM 5491 C C . VAL B 1 344 ? 34.135 6.963 83.718 1.00 12.33 338 VAL B C 1
ATOM 5492 O O . VAL B 1 344 ? 34.963 6.066 83.501 1.00 9.32 338 VAL B O 1
ATOM 5496 N N . ARG B 1 345 ? 32.863 6.742 84.032 1.00 9.28 339 ARG B N 1
ATOM 5497 C CA . ARG B 1 345 ? 32.297 5.410 84.168 1.00 9.31 339 ARG B CA 1
ATOM 5498 C C . ARG B 1 345 ? 31.112 5.252 83.214 1.00 11.69 339 ARG B C 1
ATOM 5499 O O . ARG B 1 345 ? 30.337 6.182 83.039 1.00 18.57 339 ARG B O 1
ATOM 5507 N N . TYR B 1 346 ? 30.974 4.077 82.608 1.00 11.14 340 TYR B N 1
ATOM 5508 C CA . TYR B 1 346 ? 29.763 3.749 81.844 1.00 13.65 340 TYR B CA 1
AT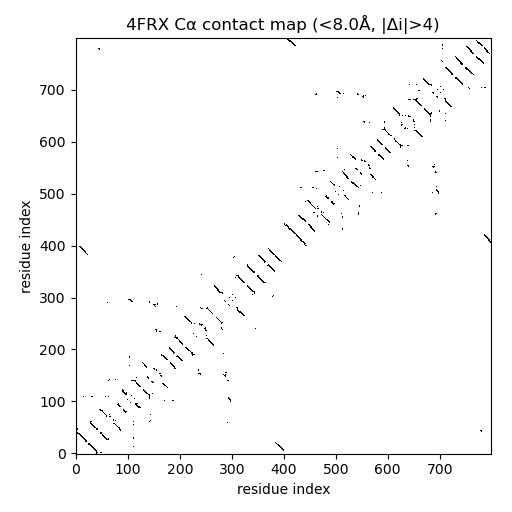OM 5509 C C . TYR B 1 346 ? 29.323 2.330 82.136 1.00 14.18 340 TYR B C 1
ATOM 5510 O O . TYR B 1 346 ? 30.134 1.403 82.187 1.00 13.31 340 TYR B O 1
ATOM 5519 N N . GLY B 1 347 ? 28.025 2.160 82.325 1.00 15.14 341 GLY B N 1
ATOM 5520 C CA . GLY B 1 347 ? 27.484 0.839 82.527 1.00 12.99 341 GLY B CA 1
ATOM 5521 C C . GLY B 1 347 ? 26.131 0.694 81.864 1.00 13.02 341 GLY B C 1
ATOM 5522 O O . GLY B 1 347 ? 25.416 1.677 81.666 1.00 13.85 341 GLY B O 1
ATOM 5523 N N . TYR B 1 348 ? 25.791 -0.537 81.513 1.00 17.22 342 TYR B N 1
ATOM 5524 C CA . TYR B 1 348 ? 24.460 -0.828 81.010 1.00 17.84 342 TYR B CA 1
ATOM 5525 C C . TYR B 1 348 ? 23.952 -2.134 81.602 1.00 13.75 342 TYR B C 1
ATOM 5526 O O . TYR B 1 348 ? 24.652 -3.143 81.603 1.00 21.68 342 TYR B O 1
ATOM 5535 N N . ASP B 1 349 ? 22.732 -2.083 82.121 1.00 16.52 343 ASP B N 1
ATOM 5536 C CA . ASP B 1 349 ? 22.014 -3.248 82.617 1.00 23.12 343 ASP B CA 1
ATOM 5537 C C . ASP B 1 349 ? 21.077 -3.761 81.518 1.00 23.94 343 ASP B C 1
ATOM 5538 O O . ASP B 1 349 ? 20.093 -3.112 81.179 1.00 21.55 343 ASP B O 1
ATOM 5543 N N . PHE B 1 350 ? 21.381 -4.929 80.966 1.00 18.15 344 PHE B N 1
ATOM 5544 C CA . PHE B 1 350 ? 20.594 -5.468 79.861 1.00 24.08 344 PHE B CA 1
ATOM 5545 C C . PHE B 1 350 ? 19.216 -6.013 80.259 1.00 25.33 344 PHE B C 1
ATOM 5546 O O . PHE B 1 350 ? 18.502 -6.568 79.422 1.00 23.91 344 PHE B O 1
ATOM 5554 N N . ALA B 1 351 ? 18.846 -5.855 81.528 1.00 25.71 345 ALA B N 1
ATOM 5555 C CA . ALA B 1 351 ? 17.505 -6.214 81.976 1.00 29.70 345 ALA B CA 1
ATOM 5556 C C . ALA B 1 351 ? 16.463 -5.420 81.194 1.00 38.52 345 ALA B C 1
ATOM 5557 O O . ALA B 1 351 ? 15.431 -5.957 80.787 1.00 36.84 345 ALA B O 1
ATOM 5559 N N . THR B 1 352 ? 16.760 -4.142 80.974 1.00 39.58 346 THR B N 1
ATOM 5560 C CA . THR B 1 352 ? 15.846 -3.221 80.299 1.00 43.59 346 THR B CA 1
ATOM 5561 C C . THR B 1 352 ? 15.479 -3.643 78.876 1.00 42.98 346 THR B C 1
ATOM 5562 O O . THR B 1 352 ? 14.427 -3.262 78.363 1.00 44.26 346 THR B O 1
ATOM 5566 N N . VAL B 1 353 ? 16.345 -4.424 78.241 1.00 37.07 347 VAL B N 1
ATOM 5567 C CA . VAL B 1 353 ? 16.144 -4.810 76.851 1.00 35.19 347 VAL B CA 1
ATOM 5568 C C . VAL B 1 353 ? 15.841 -6.308 76.747 1.00 32.22 347 VAL B C 1
ATOM 5569 O O . VAL B 1 353 ? 15.836 -6.891 75.662 1.00 35.72 347 VAL B O 1
ATOM 5573 N N . GLY B 1 354 ? 15.576 -6.929 77.890 1.00 30.78 348 GLY B N 1
ATOM 5574 C CA . GLY B 1 354 ? 15.108 -8.301 77.904 1.00 34.35 348 GLY B CA 1
ATOM 5575 C C . GLY B 1 354 ? 16.139 -9.375 78.191 1.00 35.45 348 GLY B C 1
ATOM 5576 O O . GLY B 1 354 ? 15.840 -10.559 78.067 1.00 36.58 348 GLY B O 1
ATOM 5577 N N . VAL B 1 355 ? 17.351 -8.984 78.567 1.00 28.51 349 VAL B N 1
ATOM 5578 C CA . VAL B 1 355 ? 18.350 -9.975 78.952 1.00 24.68 349 VAL B CA 1
ATOM 5579 C C . VAL B 1 355 ? 18.755 -9.783 80.409 1.00 31.69 349 VAL B C 1
ATOM 5580 O O . VAL B 1 355 ? 19.868 -9.332 80.690 1.00 27.55 349 VAL B O 1
ATOM 5584 N N . PRO B 1 356 ? 17.851 -10.122 81.345 1.00 27.19 350 PRO B N 1
ATOM 5585 C CA . PRO B 1 356 ? 18.150 -9.834 82.749 1.00 25.31 350 PRO B CA 1
ATOM 5586 C C . PRO B 1 356 ? 19.306 -10.706 83.225 1.00 24.53 350 PRO B C 1
ATOM 5587 O O . PRO B 1 356 ? 19.432 -11.854 82.802 1.00 24.52 350 PRO B O 1
ATOM 5591 N N . GLY B 1 357 ? 20.165 -10.149 84.065 1.00 25.03 351 GLY B N 1
ATOM 5592 C CA . GLY B 1 357 ? 21.321 -10.888 84.533 1.00 25.74 351 GLY B CA 1
ATOM 5593 C C . GLY B 1 357 ? 22.588 -10.512 83.790 1.00 23.51 351 GLY B C 1
ATOM 5594 O O . GLY B 1 357 ? 23.684 -10.807 84.263 1.00 22.07 351 GLY B O 1
ATOM 5595 N N . LEU B 1 358 ? 22.447 -9.880 82.622 1.00 20.25 352 LEU B N 1
ATOM 5596 C CA . LEU B 1 358 ? 23.608 -9.426 81.851 1.00 16.28 352 LEU B CA 1
ATOM 5597 C C . LEU B 1 358 ? 23.901 -7.946 82.117 1.00 19.46 352 LEU B C 1
ATOM 5598 O O . LEU B 1 358 ? 23.015 -7.097 81.980 1.00 21.62 352 LEU B O 1
ATOM 5603 N N . THR B 1 359 ? 25.138 -7.638 82.514 1.00 16.74 353 THR B N 1
ATOM 5604 C CA . THR B 1 359 ? 25.549 -6.249 82.722 1.00 14.13 353 THR B CA 1
ATOM 5605 C C . THR B 1 359 ? 26.940 -5.985 82.153 1.00 14.64 353 THR B C 1
ATOM 5606 O O . THR B 1 359 ? 27.790 -6.870 82.118 1.00 15.98 353 THR B O 1
ATOM 5610 N N . PHE B 1 360 ? 27.161 -4.757 81.705 1.00 15.93 354 PHE B N 1
ATOM 5611 C CA . PHE B 1 360 ? 28.463 -4.341 81.209 1.00 15.38 354 PHE B CA 1
ATOM 5612 C C . PHE B 1 360 ? 28.858 -3.085 81.968 1.00 12.41 354 PHE B C 1
ATOM 5613 O O . PHE B 1 360 ? 28.042 -2.195 82.167 1.00 18.98 354 PHE B O 1
ATOM 5621 N N . ASN B 1 361 ? 30.103 -3.015 82.423 1.00 15.59 355 ASN B N 1
ATOM 5622 C CA . ASN B 1 361 ? 30.578 -1.795 8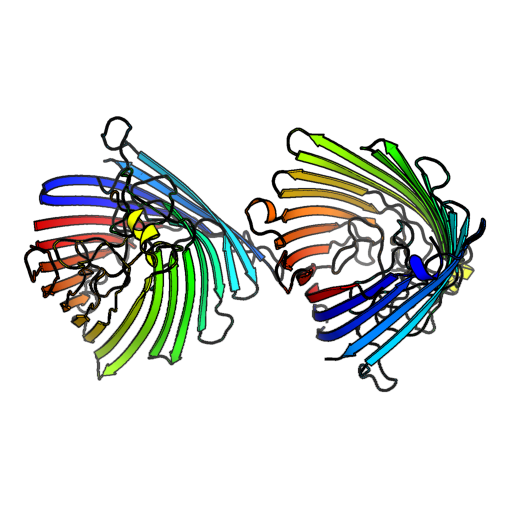3.061 1.00 15.53 355 ASN B CA 1
ATOM 5623 C C . ASN B 1 361 ? 31.996 -1.503 82.617 1.00 8.24 355 ASN B C 1
ATOM 5624 O O . ASN B 1 361 ? 32.765 -2.416 82.370 1.00 11.94 355 ASN B O 1
ATOM 5629 N N . THR B 1 362 ? 32.330 -0.225 82.522 1.00 13.45 356 THR B N 1
ATOM 5630 C CA . THR B 1 362 ? 33.688 0.157 82.192 1.00 15.29 356 THR B CA 1
ATOM 5631 C C . THR B 1 362 ? 34.028 1.468 82.898 1.00 9.78 356 THR B C 1
ATOM 5632 O O . THR B 1 362 ? 33.144 2.265 83.217 1.00 11.30 356 THR B O 1
ATOM 5636 N N . ILE B 1 363 ? 35.307 1.666 83.188 1.00 12.46 357 ILE B N 1
ATOM 5637 C CA . ILE B 1 363 ? 35.751 2.888 83.846 1.00 11.21 357 ILE B CA 1
ATOM 5638 C C . ILE B 1 363 ? 37.111 3.239 83.291 1.00 8.37 357 ILE B C 1
ATOM 5639 O O . ILE B 1 363 ? 37.926 2.351 83.005 1.00 8.84 357 ILE B O 1
ATOM 5644 N N . TYR B 1 364 ? 37.320 4.526 83.065 1.00 11.68 358 TYR B N 1
ATOM 5645 C CA . TYR B 1 364 ? 38.618 5.036 82.657 1.00 16.42 358 TYR B CA 1
ATOM 5646 C C . TYR B 1 364 ? 39.085 6.046 83.695 1.00 9.67 358 TYR B C 1
ATOM 5647 O O . TYR B 1 364 ? 38.307 6.894 84.121 1.00 9.65 358 TYR B O 1
ATOM 5656 N N . LEU B 1 365 ? 40.340 5.933 84.128 1.00 12.72 359 LEU B N 1
ATOM 5657 C CA . LEU B 1 365 ? 40.905 6.867 85.100 1.00 11.39 359 LEU B CA 1
ATOM 5658 C C . LEU B 1 365 ? 42.250 7.401 84.626 1.00 4.57 359 LEU B C 1
ATOM 5659 O O . LEU B 1 365 ? 43.054 6.669 84.057 1.00 6.76 359 LEU B O 1
ATOM 5664 N N . SER B 1 366 ? 42.491 8.679 84.877 1.00 6.80 360 SER B N 1
ATOM 5665 C CA . SER B 1 366 ? 43.734 9.298 84.452 1.00 14.52 360 SER B CA 1
ATOM 5666 C C . SER B 1 366 ? 44.290 10.120 85.617 1.00 8.68 360 SER B C 1
ATOM 5667 O O . SER B 1 366 ? 43.642 11.050 86.091 1.00 8.44 360 SER B O 1
ATOM 5670 N N . GLY B 1 367 ? 45.468 9.740 86.104 1.00 11.44 361 GLY B N 1
ATOM 5671 C CA . GLY B 1 367 ? 46.081 10.415 87.233 1.00 6.36 361 GLY B CA 1
ATOM 5672 C C . GLY B 1 367 ? 47.349 11.148 86.831 1.00 11.42 361 GLY B C 1
ATOM 5673 O O . GLY B 1 367 ? 48.095 10.689 85.975 1.00 9.84 361 GLY B O 1
ATOM 5674 N N . ASP B 1 368 ? 47.578 12.311 87.425 1.00 11.16 362 ASP B N 1
ATOM 5675 C CA . ASP B 1 368 ? 48.792 13.070 87.119 1.00 14.69 362 ASP B CA 1
ATOM 5676 C C . ASP B 1 368 ? 49.236 13.882 88.325 1.00 13.71 362 ASP B C 1
ATOM 5677 O O . ASP B 1 368 ? 48.589 13.828 89.363 1.00 9.68 362 ASP B O 1
ATOM 5682 N N . LYS B 1 369 ? 50.343 14.615 88.178 1.00 7.62 363 LYS B N 1
ATOM 5683 C CA . LYS B 1 369 ? 50.996 15.326 89.279 1.00 10.55 363 LYS B CA 1
ATOM 5684 C C . LYS B 1 369 ? 51.442 14.425 90.434 1.00 11.21 363 LYS B C 1
ATOM 5685 O O . LYS B 1 369 ? 51.592 14.883 91.568 1.00 9.92 363 LYS B O 1
ATOM 5689 N N . ILE B 1 370 ? 51.681 13.150 90.125 1.00 11.41 364 ILE B N 1
ATOM 5690 C CA . ILE B 1 370 ? 52.264 12.214 91.078 1.00 12.87 364 ILE B CA 1
ATOM 5691 C C . ILE B 1 370 ? 53.678 12.683 91.387 1.00 8.97 364 ILE B C 1
ATOM 5692 O O . ILE B 1 370 ? 54.496 12.800 90.474 1.00 8.48 364 ILE B O 1
ATOM 5697 N N . LYS B 1 371 ? 53.981 12.942 92.659 1.00 8.71 365 LYS B N 1
ATOM 5698 C CA . LYS B 1 371 ? 55.281 13.505 93.002 1.00 6.92 365 LYS B CA 1
ATOM 5699 C C . LYS B 1 371 ? 56.306 12.388 93.073 1.00 11.28 365 LYS B C 1
ATOM 5700 O O . LYS B 1 371 ? 56.082 11.389 93.751 1.00 9.90 365 LYS B O 1
ATOM 5706 N N . THR B 1 372 ? 57.413 12.537 92.351 1.00 7.29 366 THR B N 1
ATOM 5707 C CA . THR B 1 372 ? 58.434 11.491 92.339 1.00 7.04 366 THR B CA 1
ATOM 5708 C C . THR B 1 372 ? 59.815 12.095 92.225 1.00 10.26 366 THR B C 1
ATOM 5709 O O . THR B 1 372 ? 59.980 13.294 91.968 1.00 10.60 366 THR B O 1
ATOM 5713 N N . ALA B 1 373 ? 60.802 11.231 92.408 1.00 13.18 367 ALA B N 1
ATOM 5714 C CA . ALA B 1 373 ? 62.208 11.593 92.260 1.00 12.45 367 ALA B CA 1
ATOM 5715 C C . ALA B 1 373 ? 62.537 12.051 90.834 1.00 23.10 367 ALA B C 1
ATOM 5716 O O . ALA B 1 373 ? 63.536 12.731 90.614 1.00 16.28 367 ALA B O 1
ATOM 5718 N N . ARG B 1 374 ? 61.702 11.660 89.870 1.00 20.89 368 ARG B N 1
ATOM 5719 C CA . ARG B 1 374 ? 61.894 12.046 88.473 1.00 26.41 368 ARG B CA 1
ATOM 5720 C C . ARG B 1 374 ? 61.017 13.223 88.061 1.00 28.50 368 ARG B C 1
ATOM 5721 O O . ARG B 1 374 ? 60.888 13.512 86.868 1.00 26.75 368 ARG B O 1
ATOM 5729 N N . GLY B 1 375 ? 60.418 13.902 89.040 1.00 23.40 369 GLY B N 1
ATOM 5730 C CA . GLY B 1 375 ? 59.475 14.967 88.747 1.00 15.72 369 GLY B CA 1
ATOM 5731 C C . GLY B 1 375 ? 58.058 14.420 88.632 1.00 13.28 369 GLY B C 1
ATOM 5732 O O . GLY B 1 375 ? 57.817 13.243 88.927 1.00 13.38 369 GLY B O 1
ATOM 5733 N N . ASP B 1 376 ? 57.124 15.267 88.202 1.00 11.72 370 ASP B N 1
ATOM 5734 C CA . ASP B 1 376 ? 55.709 14.885 88.123 1.00 17.59 370 ASP B CA 1
ATOM 5735 C C . ASP B 1 376 ? 55.454 13.734 87.163 1.00 12.02 370 ASP B C 1
ATOM 5736 O O . ASP B 1 376 ? 55.878 13.778 86.010 1.00 13.89 370 ASP B O 1
ATOM 5741 N N . GLN B 1 377 ? 54.739 12.711 87.626 1.00 13.90 371 GLN B N 1
ATOM 5742 C CA . GLN B 1 377 ? 54.382 11.594 86.750 1.00 10.67 371 GLN B CA 1
ATOM 5743 C C . GLN B 1 377 ? 52.867 11.395 86.552 1.00 11.29 371 GLN B C 1
ATOM 5744 O O . GLN B 1 377 ? 52.043 11.973 87.263 1.00 10.95 371 GLN B O 1
ATOM 5750 N N . SER B 1 378 ? 52.528 10.556 85.580 1.00 6.71 372 SER B N 1
ATOM 5751 C CA . SER B 1 378 ? 51.146 10.318 85.185 1.00 13.52 372 SER B CA 1
ATOM 5752 C C . SER B 1 378 ? 50.884 8.831 85.078 1.00 11.21 372 SER B C 1
ATOM 5753 O O . SER B 1 378 ? 51.810 8.040 84.913 1.00 11.08 372 SER B O 1
ATOM 5756 N N . GLU B 1 379 ? 49.613 8.449 85.153 1.00 10.52 373 GLU B N 1
ATOM 5757 C CA . GLU B 1 379 ? 49.238 7.056 84.917 1.00 8.13 373 GLU B CA 1
ATOM 5758 C C . GLU B 1 379 ? 47.759 6.981 84.530 1.00 7.01 373 GLU B C 1
ATOM 5759 O O . GLU B 1 379 ? 46.995 7.895 84.836 1.00 8.43 373 GLU B O 1
ATOM 5765 N N . TRP B 1 380 ? 47.373 5.892 83.871 1.00 9.31 374 TRP B N 1
ATOM 5766 C CA . TRP B 1 380 ? 45.976 5.659 83.514 1.00 11.99 374 TRP B CA 1
ATOM 5767 C C . TRP B 1 380 ? 45.597 4.179 83.557 1.00 5.44 374 TRP B C 1
ATOM 5768 O O . TRP B 1 380 ? 46.433 3.291 83.432 1.00 8.05 374 TRP B O 1
ATOM 5779 N N . GLU B 1 381 ? 44.313 3.926 83.747 1.00 8.91 375 GLU B N 1
ATOM 5780 C CA . GLU B 1 381 ? 43.813 2.569 83.806 1.00 7.88 375 GLU B CA 1
ATOM 5781 C C . GLU B 1 381 ? 42.463 2.513 83.107 1.00 5.89 375 GLU B C 1
ATOM 5782 O O . GLU B 1 381 ? 41.658 3.430 83.242 1.00 9.84 375 GLU B O 1
ATOM 5788 N N . ARG B 1 382 ? 42.235 1.450 82.347 1.00 8.84 376 ARG B N 1
ATOM 5789 C CA . ARG B 1 382 ? 40.911 1.179 81.796 1.00 15.35 376 ARG B CA 1
ATOM 5790 C C . ARG B 1 382 ? 40.467 -0.204 82.283 1.00 11.55 376 ARG B C 1
ATOM 5791 O O . ARG B 1 382 ? 41.193 -1.189 82.109 1.00 9.15 376 ARG B O 1
ATOM 5799 N N . ASP B 1 383 ? 39.318 -0.261 82.953 1.00 8.29 377 ASP B N 1
ATOM 5800 C CA . ASP B 1 383 ? 38.752 -1.531 83.408 1.00 12.58 377 ASP B CA 1
ATOM 5801 C C . ASP B 1 383 ? 37.452 -1.823 82.656 1.00 10.75 377 ASP B C 1
ATOM 5802 O O . ASP B 1 383 ? 36.678 -0.917 82.400 1.00 12.04 377 ASP B O 1
ATOM 5807 N N . ILE B 1 384 ? 37.205 -3.087 82.329 1.00 10.04 378 ILE B N 1
ATOM 5808 C CA . ILE B 1 384 ? 35.879 -3.493 81.864 1.00 16.78 378 ILE B CA 1
ATOM 5809 C C . ILE B 1 384 ? 35.400 -4.663 82.709 1.00 19.78 378 ILE B C 1
ATOM 5810 O O . ILE B 1 384 ? 36.190 -5.493 83.159 1.00 15.12 378 ILE B O 1
ATOM 5815 N N . SER B 1 385 ? 34.100 -4.722 82.938 1.00 13.32 379 SER B N 1
ATOM 5816 C CA . SER B 1 385 ? 33.543 -5.860 83.640 1.00 12.44 379 SER B CA 1
ATOM 5817 C C . SER B 1 385 ? 32.279 -6.320 82.919 1.00 12.99 379 SER B C 1
ATOM 5818 O O . SER B 1 385 ? 31.335 -5.554 82.763 1.00 15.05 379 SER B O 1
ATOM 5821 N N . LEU B 1 386 ? 32.294 -7.566 82.454 1.00 13.25 380 LEU B N 1
ATOM 5822 C CA . LEU B 1 386 ? 31.148 -8.148 81.764 1.00 14.00 380 LEU B CA 1
ATOM 5823 C C . LEU B 1 386 ? 30.687 -9.313 82.620 1.00 13.62 380 LEU B C 1
ATOM 5824 O O . LEU B 1 386 ? 31.478 -10.201 82.934 1.00 12.80 380 LEU B O 1
ATOM 5829 N N . ALA B 1 387 ? 29.419 -9.289 83.018 1.00 15.37 381 ALA B N 1
ATOM 5830 C CA . ALA B 1 387 ? 28.892 -10.276 83.947 1.00 20.07 381 ALA B CA 1
ATOM 5831 C C . ALA B 1 387 ? 27.527 -10.808 83.526 1.00 20.01 381 ALA B C 1
ATOM 5832 O O . ALA B 1 387 ? 26.631 -10.049 83.158 1.00 18.11 381 ALA B O 1
ATOM 5834 N N . TYR B 1 388 ? 27.376 -12.123 83.600 1.00 19.92 382 TYR B N 1
ATOM 5835 C CA . TYR B 1 388 ? 26.075 -12.737 83.400 1.00 18.99 382 TYR B CA 1
ATOM 5836 C C . TYR B 1 388 ? 25.751 -13.663 84.561 1.00 18.05 382 TYR B C 1
ATOM 5837 O O . TYR B 1 388 ? 26.499 -14.611 84.838 1.00 22.92 382 TYR B O 1
ATOM 5846 N N . VAL B 1 389 ? 24.653 -13.358 85.245 1.00 14.87 383 VAL B N 1
ATOM 5847 C CA . VAL B 1 389 ? 24.107 -14.223 86.284 1.00 14.89 383 VAL B CA 1
ATOM 5848 C C . VAL B 1 389 ? 22.770 -14.798 85.799 1.00 17.65 383 VAL B C 1
ATOM 5849 O O . VAL B 1 389 ? 21.832 -14.052 85.517 1.00 16.55 383 VAL B O 1
ATOM 5853 N N . ILE B 1 390 ? 22.699 -16.121 85.684 1.00 23.92 384 ILE B N 1
ATOM 5854 C CA . ILE B 1 390 ? 21.479 -16.800 85.245 1.00 16.83 384 ILE B CA 1
ATOM 5855 C C . ILE B 1 390 ? 20.309 -16.425 86.148 1.00 21.76 384 ILE B C 1
ATOM 5856 O O . ILE B 1 390 ? 20.348 -16.665 87.353 1.00 29.73 384 ILE B O 1
ATOM 5861 N N . PRO B 1 391 ? 19.262 -15.820 85.559 1.00 23.78 385 PRO B N 1
ATOM 5862 C CA . PRO B 1 391 ? 18.138 -15.191 86.263 1.00 24.27 385 PRO B CA 1
ATOM 5863 C C . PRO B 1 391 ? 16.993 -16.133 86.642 1.00 28.31 385 PRO B C 1
ATOM 5864 O O . PRO B 1 391 ? 16.102 -15.717 87.385 1.00 35.14 385 PRO B O 1
ATOM 5868 N N . ASP B 1 392 ? 17.000 -17.357 86.127 1.00 23.25 386 ASP B N 1
ATOM 5869 C CA . ASP B 1 392 ? 15.939 -18.318 86.429 1.00 32.73 386 ASP B CA 1
ATOM 5870 C C . ASP B 1 392 ? 16.333 -19.734 86.019 1.00 34.02 386 ASP B C 1
ATOM 5871 O O . ASP B 1 392 ? 17.426 -19.956 85.499 1.00 31.98 386 ASP B O 1
ATOM 5876 N N . GLY B 1 393 ? 15.439 -20.693 86.243 1.00 33.36 387 GLY B N 1
ATOM 5877 C CA . GLY B 1 393 ? 15.728 -22.078 85.909 1.00 31.87 387 GLY B CA 1
ATOM 5878 C C . GLY B 1 393 ? 16.512 -22.775 87.006 1.00 30.88 387 GLY B C 1
ATOM 5879 O O . GLY B 1 393 ? 16.660 -22.243 88.105 1.00 27.59 387 GLY B O 1
ATOM 5880 N N . THR B 1 394 ? 17.024 -23.964 86.708 1.00 33.71 388 THR B N 1
ATOM 5881 C CA . THR B 1 394 ? 17.694 -24.770 87.723 1.00 38.85 388 THR B CA 1
ATOM 5882 C C . THR B 1 394 ? 19.059 -24.198 88.107 1.00 38.93 388 THR B C 1
ATOM 5883 O O . THR B 1 394 ? 19.567 -24.476 89.190 1.00 32.23 388 THR B O 1
ATOM 5887 N N . PHE B 1 395 ? 19.643 -23.393 87.224 1.00 36.63 389 PHE B N 1
ATOM 5888 C CA . PHE B 1 395 ? 20.951 -22.802 87.492 1.00 29.85 389 PHE B CA 1
ATOM 5889 C C . PHE B 1 395 ? 20.874 -21.331 87.884 1.00 29.46 389 PHE B C 1
ATOM 5890 O O . PHE B 1 395 ? 21.871 -20.605 87.795 1.00 22.92 389 PHE B O 1
ATOM 5898 N N . LYS B 1 396 ? 19.693 -20.900 88.323 1.00 22.84 390 LYS B N 1
ATOM 5899 C CA . LYS B 1 396 ? 19.486 -19.529 88.773 1.00 28.59 390 LYS B CA 1
ATOM 5900 C C . LYS B 1 396 ? 20.488 -19.161 89.864 1.00 29.89 390 LYS B C 1
ATOM 5901 O O . LYS B 1 396 ? 20.572 -19.837 90.888 1.00 28.98 390 LYS B O 1
ATOM 5907 N N . GLY B 1 397 ? 21.253 -18.097 89.637 1.00 20.08 391 GLY B N 1
ATOM 5908 C CA . GLY B 1 397 ? 22.241 -17.679 90.612 1.00 25.07 391 GLY B CA 1
ATOM 5909 C C . GLY B 1 397 ? 23.676 -17.977 90.220 1.00 24.08 391 GLY B C 1
ATOM 5910 O O . GLY B 1 397 ? 24.614 -17.415 90.795 1.00 17.06 391 GLY B O 1
ATOM 5911 N N . LEU B 1 398 ? 23.857 -18.866 89.249 1.00 17.96 392 LEU B N 1
ATOM 5912 C CA . LEU B 1 398 ? 25.187 -19.147 88.719 1.00 20.61 392 LEU B CA 1
ATOM 5913 C C . LEU B 1 398 ? 25.668 -17.930 87.943 1.00 24.15 392 LEU B C 1
ATOM 5914 O O . LEU B 1 398 ? 25.027 -17.504 86.987 1.00 19.00 392 LEU B O 1
ATOM 5919 N N . GLY B 1 399 ? 26.786 -17.353 88.372 1.00 22.08 393 GLY B N 1
ATOM 5920 C CA . GLY B 1 399 ? 27.255 -16.114 87.776 1.00 16.63 393 GLY B CA 1
ATOM 5921 C C . GLY B 1 399 ? 28.579 -16.298 87.072 1.00 17.51 393 GLY B C 1
ATOM 5922 O O . GLY B 1 399 ? 29.432 -17.065 87.513 1.00 17.59 393 GLY B O 1
ATOM 5923 N N . PHE B 1 400 ? 28.749 -15.583 85.968 1.00 14.91 394 PHE B N 1
ATOM 5924 C CA . PHE B 1 400 ? 29.970 -15.632 85.189 1.00 13.08 394 PHE B CA 1
ATOM 5925 C C . PHE B 1 400 ? 30.472 -14.204 85.030 1.00 10.34 394 PHE B C 1
ATOM 5926 O O . PHE B 1 400 ? 29.717 -13.318 84.636 1.00 16.96 394 PHE B O 1
ATOM 5934 N N . THR B 1 401 ? 31.738 -13.977 85.354 1.00 13.24 395 THR B N 1
ATOM 5935 C CA . THR B 1 401 ? 32.282 -12.624 85.320 1.00 19.72 395 THR B CA 1
ATOM 5936 C C . THR B 1 401 ? 33.656 -12.606 84.662 1.00 14.66 395 THR B C 1
ATOM 5937 O O . THR B 1 401 ? 34.498 -13.451 84.954 1.00 14.39 395 THR B O 1
ATOM 5941 N N . TRP B 1 402 ? 33.850 -11.659 83.747 1.00 15.12 396 TRP B N 1
ATOM 5942 C CA . TRP B 1 402 ? 35.153 -11.384 83.157 1.00 12.16 396 TRP B CA 1
ATOM 5943 C C . TRP B 1 402 ? 35.487 -9.963 83.536 1.00 12.17 396 TRP B C 1
ATOM 5944 O O . TRP B 1 402 ? 34.687 -9.056 83.305 1.00 12.14 396 TRP B O 1
ATOM 5955 N N . LYS B 1 403 ? 36.637 -9.776 84.178 1.00 13.18 397 LYS B N 1
ATOM 5956 C CA . LYS B 1 403 ? 37.116 -8.434 84.489 1.00 13.65 397 LYS B CA 1
ATOM 5957 C C . LYS B 1 403 ? 38.457 -8.273 83.801 1.00 13.28 397 LYS B C 1
ATOM 5958 O O . LYS B 1 403 ? 39.342 -9.109 83.947 1.00 14.12 397 LYS B O 1
ATOM 5964 N N . ASN B 1 404 ? 38.591 -7.219 83.014 1.00 9.65 398 ASN B N 1
ATOM 5965 C CA . ASN B 1 404 ? 39.850 -6.965 82.350 1.00 12.12 398 ASN B CA 1
ATOM 5966 C C . ASN B 1 404 ? 40.332 -5.556 82.658 1.00 7.52 398 ASN B C 1
ATOM 5967 O O . ASN B 1 404 ? 39.549 -4.604 82.654 1.00 11.62 398 ASN B O 1
ATOM 5972 N N . ALA B 1 405 ? 41.620 -5.434 82.948 1.00 10.82 399 ALA B N 1
ATOM 5973 C CA . ALA B 1 405 ? 42.215 -4.144 83.281 1.00 10.71 399 ALA B CA 1
ATOM 5974 C C . ALA B 1 405 ? 43.544 -3.964 82.561 1.00 8.42 399 ALA B C 1
ATOM 5975 O O . ALA B 1 405 ? 44.328 -4.898 82.464 1.00 14.86 399 ALA B O 1
ATOM 5977 N N . SER B 1 406 ? 43.766 -2.757 82.041 1.00 7.79 400 SER B N 1
ATOM 5978 C CA . SER B 1 406 ? 45.062 -2.337 81.529 1.00 12.01 400 SER B CA 1
ATOM 5979 C C . SER B 1 406 ? 45.488 -1.101 82.310 1.00 8.46 400 SER B C 1
ATOM 5980 O O . SER B 1 406 ? 44.750 -0.107 82.385 1.00 12.01 400 SER B O 1
ATOM 5983 N N . PHE B 1 407 ? 46.677 -1.175 82.876 1.00 11.13 401 PHE B N 1
ATOM 5984 C CA . PHE B 1 407 ? 47.248 -0.108 83.675 1.00 11.82 401 PHE B CA 1
ATOM 5985 C C . PHE B 1 407 ? 48.568 0.292 83.030 1.00 6.37 401 PHE B C 1
ATOM 5986 O O . PHE B 1 407 ? 49.371 -0.558 82.663 1.00 10.80 401 PHE B O 1
ATOM 5994 N N . ARG B 1 408 ? 48.771 1.593 82.854 1.00 9.39 402 ARG B N 1
ATOM 5995 C CA . ARG B 1 408 ? 50.004 2.104 82.277 1.00 15.49 402 ARG B CA 1
ATOM 5996 C C . ARG B 1 408 ? 50.533 3.221 83.171 1.00 18.28 402 ARG B C 1
ATOM 5997 O O . ARG B 1 408 ? 49.799 4.156 83.498 1.00 17.17 402 ARG B O 1
ATOM 6005 N N . SER B 1 409 ? 51.800 3.139 83.562 1.00 19.48 403 SER B N 1
ATOM 6006 C CA . SER B 1 409 ? 52.350 4.114 84.509 1.00 28.33 403 SER B CA 1
ATOM 6007 C C . SER B 1 409 ? 53.808 4.451 84.256 1.00 28.20 403 SER B C 1
ATOM 6008 O O . SER B 1 409 ? 54.453 3.865 83.382 1.00 21.15 403 SER B O 1
ATOM 6011 N N . GLY B 1 410 ? 54.323 5.391 85.047 1.00 32.56 404 GLY B N 1
ATOM 6012 C CA . GLY B 1 410 ? 55.702 5.836 84.927 1.00 40.35 404 GLY B CA 1
ATOM 6013 C C . GLY B 1 410 ? 55.854 7.037 84.013 1.00 41.63 404 GLY B C 1
ATOM 6014 O O . GLY B 1 410 ? 54.860 7.616 83.561 1.00 46.36 404 GLY B O 1
ATOM 6015 N N . ASP B 1 422 ? 53.891 -1.153 83.145 1.00 22.37 416 ASP B N 1
ATOM 6016 C CA . ASP B 1 422 ? 52.630 -1.535 82.511 1.00 26.98 416 ASP B CA 1
ATOM 6017 C C . ASP B 1 422 ? 52.115 -2.914 82.937 1.00 23.47 416 ASP B C 1
ATOM 6018 O O . ASP B 1 422 ? 52.865 -3.892 82.983 1.00 21.90 416 ASP B O 1
ATOM 6023 N N . GLN B 1 423 ? 50.828 -2.988 83.250 1.00 13.54 417 GLN B N 1
ATOM 6024 C CA . GLN B 1 423 ? 50.260 -4.236 83.732 1.00 16.50 417 GLN B CA 1
ATOM 6025 C C . GLN B 1 423 ? 48.922 -4.499 83.057 1.00 15.63 417 GLN B C 1
ATOM 6026 O O . GLN B 1 423 ? 48.101 -3.588 82.890 1.00 16.09 417 GLN B O 1
ATOM 6032 N N . ASP B 1 424 ? 48.724 -5.750 82.658 1.00 15.04 418 ASP B N 1
ATOM 6033 C CA . ASP B 1 424 ? 47.462 -6.208 82.114 1.00 14.65 418 ASP B CA 1
ATOM 6034 C C . ASP B 1 424 ? 46.976 -7.340 83.008 1.00 10.63 418 ASP B C 1
ATOM 6035 O O . ASP B 1 424 ? 47.771 -8.135 83.500 1.00 16.36 418 ASP B O 1
ATOM 6040 N N . GLU B 1 425 ? 45.669 -7.416 83.225 1.00 13.81 419 GLU B N 1
ATOM 6041 C CA . GLU B 1 425 ? 45.144 -8.444 84.104 1.00 12.75 419 GLU B CA 1
ATOM 6042 C C . GLU B 1 425 ? 43.782 -8.922 83.609 1.00 7.83 419 GLU B C 1
ATOM 6043 O O . GLU B 1 425 ? 42.933 -8.122 83.229 1.00 11.18 419 GLU B O 1
ATOM 6049 N N . ASN B 1 426 ? 43.604 -10.238 83.575 1.00 10.72 420 ASN B N 1
ATOM 6050 C CA . ASN B 1 426 ? 42.296 -10.823 83.308 1.00 15.50 420 ASN B CA 1
ATOM 6051 C C . ASN B 1 426 ? 41.871 -11.645 84.501 1.00 12.82 420 ASN B C 1
ATOM 6052 O O . ASN B 1 426 ? 42.672 -12.416 85.035 1.00 13.19 420 ASN B O 1
ATOM 6057 N N . ARG B 1 427 ? 40.625 -11.470 84.931 1.00 9.76 421 ARG B N 1
ATOM 6058 C CA . ARG B 1 427 ? 40.035 -12.363 85.920 1.00 11.49 421 ARG B CA 1
ATOM 6059 C C . ARG B 1 427 ? 38.809 -13.025 85.311 1.00 10.67 421 ARG B C 1
ATOM 6060 O O . ARG B 1 427 ? 38.012 -12.371 84.654 1.00 15.06 421 ARG B O 1
ATOM 6068 N N . LEU B 1 428 ? 38.664 -14.326 85.533 1.00 17.67 422 LEU B N 1
ATOM 6069 C CA . LEU B 1 428 ? 37.440 -15.021 85.155 1.00 12.32 422 LEU B CA 1
ATOM 6070 C C . LEU B 1 428 ? 36.882 -15.670 86.413 1.00 6.95 422 LEU B C 1
ATOM 6071 O O . LEU B 1 428 ? 37.574 -16.452 87.066 1.00 12.74 422 LEU B O 1
ATOM 6076 N N . ILE B 1 429 ? 35.654 -15.307 86.769 1.00 11.25 423 ILE B N 1
ATOM 6077 C CA . ILE B 1 429 ? 35.036 -15.812 87.993 1.00 9.64 423 ILE B CA 1
ATOM 6078 C C . ILE B 1 429 ? 33.697 -16.485 87.730 1.00 12.35 423 ILE B C 1
ATOM 6079 O O . ILE B 1 429 ? 32.774 -15.888 87.164 1.00 16.60 423 ILE B O 1
ATOM 6084 N N . VAL B 1 430 ? 33.586 -17.731 88.178 1.00 12.55 424 VAL B N 1
ATOM 6085 C CA . VAL B 1 430 ? 32.307 -18.417 88.172 1.00 14.81 424 VAL B CA 1
ATOM 6086 C C . VAL B 1 430 ? 31.888 -18.559 89.624 1.00 13.13 424 VAL B C 1
ATOM 6087 O O . VAL B 1 430 ? 32.660 -19.049 90.443 1.00 14.80 424 VAL B O 1
ATOM 6091 N N . SER B 1 431 ? 30.683 -18.113 89.951 1.00 11.19 425 SER B N 1
ATOM 6092 C CA . SER B 1 431 ? 30.260 -18.103 91.349 1.00 13.57 425 SER B CA 1
ATOM 6093 C C . SER B 1 431 ? 28.842 -18.598 91.570 1.00 17.03 425 SER B C 1
ATOM 6094 O O . SER B 1 431 ? 27.960 -18.364 90.756 1.00 15.29 425 SER B O 1
ATOM 6097 N N . TYR B 1 432 ? 28.627 -19.234 92.717 1.00 14.86 426 TYR B N 1
ATOM 6098 C CA . TYR B 1 432 ? 27.322 -19.760 93.076 1.00 15.34 426 TYR B CA 1
ATOM 6099 C C . TYR B 1 432 ? 27.180 -19.808 94.588 1.00 14.32 426 TYR B C 1
ATOM 6100 O O . TYR B 1 432 ? 28.048 -20.335 95.300 1.00 17.13 426 TYR B O 1
ATOM 6109 N N . THR B 1 433 ? 26.077 -19.267 95.077 1.00 13.80 427 THR B N 1
ATOM 6110 C CA . THR B 1 433 ? 25.800 -19.300 96.508 1.00 13.89 427 THR B CA 1
ATOM 6111 C C . THR B 1 433 ? 24.543 -20.108 96.773 1.00 18.04 427 THR B C 1
ATOM 6112 O O . THR B 1 433 ? 23.523 -19.924 96.109 1.00 20.36 427 THR B O 1
ATOM 6116 N N . LEU B 1 434 ? 24.619 -21.024 97.730 1.00 18.05 428 LEU B N 1
ATOM 6117 C CA . LEU B 1 434 ? 23.433 -21.763 98.137 1.00 23.27 428 LEU B CA 1
ATOM 6118 C C . LEU B 1 434 ? 23.209 -21.651 99.634 1.00 21.46 428 LEU B C 1
ATOM 6119 O O . LEU B 1 434 ? 24.164 -21.677 100.403 1.00 13.98 428 LEU B O 1
ATOM 6124 N N . PRO B 1 435 ? 21.940 -21.511 100.045 1.00 33.62 429 PRO B N 1
ATOM 6125 C CA . PRO B 1 435 ? 21.528 -21.626 101.452 1.00 32.35 429 PRO B CA 1
ATOM 6126 C C . PRO B 1 435 ? 21.736 -23.036 102.018 1.00 33.88 429 PRO B C 1
ATOM 6127 O O . PRO B 1 435 ? 21.417 -24.021 101.341 1.00 31.37 429 PRO B O 1
ATOM 6131 N N . LEU B 1 436 ? 22.265 -23.118 103.240 1.00 35.97 430 LEU B N 1
ATOM 6132 C CA . LEU B 1 436 ? 22.463 -24.384 103.940 1.00 43.09 430 LEU B CA 1
ATOM 6133 C C . LEU B 1 436 ? 21.791 -24.380 105.317 1.00 53.98 430 LEU B C 1
ATOM 6134 O O . LEU B 1 436 ? 21.629 -25.429 105.908 1.00 60.44 430 LEU B O 1
ATOM 6139 N N . LEU B 1 437 ? 21.415 -23.201 105.814 1.00 57.75 431 LEU B N 1
ATOM 6140 C CA . LEU B 1 437 ? 20.973 -22.984 107.213 1.00 57.81 431 LEU B CA 1
ATOM 6141 C C . LEU B 1 437 ? 20.873 -24.226 108.115 1.00 45.11 431 LEU B C 1
ATOM 6142 O O . LEU B 1 437 ? 20.663 -24.128 109.326 1.00 39.08 431 LEU B O 1
#

Organism: Pseudomonas aeruginosa (strain ATCC 15692 / DSM 22644 / CIP 104116 / JCM 14847 / LMG 12228 / 1C / PRS 101 / PAO1) (NCBI:txid208964)

Radius of gyration: 34.65 Å; Cα contacts (8 Å, |Δi|>4): 2463; chains: 2; bounding box: 69×47×102 Å

Solvent-accessible surface area: 36703 Å² total; per-residue (Å²): 124,11,67,134,106,75,18,54,24,25,38,23,59,36,35,4,40,6,46,22,77,56,140,105,96,60,118,26,117,0,37,0,68,15,78,45,74,95,5,2,49,38,73,26,39,12,3,59,10,54,10,24,14,18,5,65,0,36,100,94,56,39,0,2,26,106,81,120,135,44,47,58,21,114,67,10,56,30,123,14,96,4,53,12,18,68,47,81,78,42,34,91,53,124,17,8,5,60,10,146,26,9,7,8,20,44,20,54,14,22,0,2,6,6,6,9,44,11,14,22,58,42,19,77,69,98,126,78,68,68,61,15,40,15,70,0,42,63,13,9,1,21,13,15,59,90,67,64,26,5,0,2,30,18,4,37,15,77,69,104,83,25,68,58,11,85,48,0,81,5,39,12,12,42,74,80,61,77,146,66,38,25,71,31,93,6,66,0,15,0,46,32,0,1,23,3,75,1,109,10,50,38,47,58,144,123,83,59,118,0,49,43,88,18,9,55,28,36,7,65,3,46,30,36,48,90,0,38,44,145,86,6,59,94,73,16,28,13,3,27,10,39,59,29,120,42,75,67,104,8,65,3,38,1,119,5,115,4,10,11,92,29,65,60,40,83,15,80,27,95,4,54,9,101,0,57,0,64,24,69,0,18,5,5,17,16,26,19,16,71,27,8,17,16,37,2,63,12,5,0,40,25,25,36,10,39,1,30,81,3,8,0,57,0,113,2,67,79,75,2,35,60,55,48,81,99,60,61,64,26,40,46,58,72,38,22,52,0,28,1,67,61,8,89,38,64,209,37,87,42,60,6,77,0,113,13,30,25,66,21,75,70,41,46,98,56,126,130,130,37,36,8,86,33,102,65,38,0,23,20,74,46,77,77,45,50,3,40,24,85,25,50,36,68,77,46,113,83,158,113,3,64,133,105,66,15,67,14,35,36,25,56,36,36,4,41,4,43,22,65,64,100,154,110,83,63,114,26,120,0,38,0,69,20,78,48,67,88,5,4,49,54,140,61,113,70,3,115,11,52,11,22,14,18,6,63,0,36,98,92,56,39,0,1,25,106,91,130,123,44,45,56,21,119,64,10,56,28,128,12,97,4,56,15,19,68,52,82,76,27,33,100,53,162,15,8,6,55,11,147,27,10,6,8,28,45,19,58,12,22,0,2,8,6,6,9,44,12,21,28,46,39,19,72,67,98,128,79,69,70,62,16,40,14,82,0,42,57,12,8,0,20,13,16,58,91,68,62,26,5,1,2,31,17,4,36,14,80,67,105,84,25,65,56,13,91,14,0,89,4,40,13,11,43,73,56,60,76,123,66,41,36,72,26,92,8,61,0,16,0,47,47,0,0,44,3,73,1,113,8,51,38,46,60,146,119,83,61,118,0,53,45,86,19,8,57,29,36,7,64,3,42,27,33,48,79,0,36,42,144,75,0,61,93,67,15,38,13,3,28,10,40,55,28,120,40,70,66,108,7,61,3,49,1,106,4,118,4,11,12,94,29,69,54,34,78,17,77,30,103,2,56,9,101,2,57,0,64,24,70,0,17,5,4,17,19,27,18,16,68,25,8,19,14,36,2,64,11,6,0,39,28,16,36,7,39,1,28,83,3,7,0,58,0,109,2,70,80,83,2,38,60,42,48,84,99,59,62,61,26,42,42,48,70,30,22,52,0,28,0,64,64,10,96,41,71,213,38,81,43,61,8,51,0,43,15,8,32,71,20,75,66,40,45,93,58,127,129,129,35,37,8,85,37,75,60,4,0,2,17,54,50,73,74,48,28,2,36,20,84,28,52,36,69,75,48,100,92,117

GO terms:
  GO:0019867 outer membrane (C, IDA)
  GO:0015288 porin activity (F, IMP)

Secondary structure (DSSP, 8-state):
--TTTT-B--EEEEEEEEEEEE--EEEEEEEEEEEEEE----SSSSEEEEEEEEEEEEE---SSPBPSSSSBPSEEEEEEEEEEEEETTEEEEEEEE--EETTEE---SSSS--EEEEEEEEE--STTEEEEEEEEEEEE-TT-S-EEEB--TTT-SSSTT---BS-EEEEEEEEE-SSSEEEEEEEEEETTTEEEEEEEEEEEEEETTEEEEEEEEEEEEEE-GGGGSHHHHHTT--EEB--STT--EE--EEEEEEEEEEEEETTEEEEEEEEEEESSBPPP-----TT------STT--SS----STT-EEEEEEEEEEGGGGT-TTEEEEEEEEEEEEE--TTSSEEEEEEEEEEEEE--SSTTTT-EEEEEEEEEEE--EEEEEEEEEEEE---/--TTTT-EEEEEEEEEEEEEEE---EEEEEEEEEEEEEE----SSSSEEEEEEEEEEEEE---SS-B-SSSSBPSEEEEEEEEEEEEETTEEEEEEEE--EETTEE---SSSS--EEEEEEEEE--STTEEEEEEEEEEEE-TT-SSEEEB--TTT-SSSTT---BS-EEEEEEEEE-SSSEEEEEEEEEETTTEEEEEEEEEEEEEETTEEEEEEEEEEEEEE-GGGGSHHHHHTT--EEB--STT--EE--EEEEEEEEEEEEETTEEEEEEEEEEESSBPPP-----TT---B--STT--SS----STT-EEEEEEEEEEGGGGT-TTEEEEEEEEEEEEE--TTSSEEEEEEEEEEEEE--SSTTTT-EEEEEEEEEEE--EEEEEEEEEEEEE--

Nearest PDB structures (foldseek):
  4frx-assembly1_A  TM=1.003E+00  e=5.959E-81  Pseudomonas aeruginosa PAO1
  4frx-assembly2_B  TM=1.001E+00  e=2.410E-78  Pseudomonas aeruginosa PAO1
  4ft6-assembly1_A  TM=9.208E-01  e=1.990E-42  Pseudomonas aeruginosa PAO1
  2qtk-assembly1_A  TM=9.496E-01  e=8.866E-41  unclassified
  5dl7-assembly1_A  TM=8.727E-01  e=4.938E-36  Acinetobacter baumannii AB307-0294

CATH classification: 2.40.160.10

B-factor: mean 19.51, std 11.4, range [2.28, 117.12]

InterPro domains:
  IPR005318 Outer membrane porin, bacterial [PF03573] (30-458)
  IPR005318 Outer membrane porin, bacterial [PTHR34596] (1-460)
  IPR023614 Porin domain superfamily [G3DSA:2.40.160.10] (35-460)